Protein AF-A0A965ARJ2-F1 (afdb_monomer_lite)

Structure (mmCIF, N/CA/C/O backbone):
data_AF-A0A965ARJ2-F1
#
_entry.id   AF-A0A965ARJ2-F1
#
loop_
_atom_site.group_PDB
_atom_site.id
_atom_site.type_symbol
_atom_site.label_atom_id
_atom_site.label_alt_id
_atom_site.label_comp_id
_atom_site.label_asym_id
_atom_site.label_entity_id
_atom_site.label_seq_id
_atom_site.pdbx_PDB_ins_code
_atom_site.Cartn_x
_atom_site.Cartn_y
_atom_site.Cartn_z
_atom_site.occupancy
_atom_site.B_iso_or_equiv
_atom_site.auth_seq_id
_atom_site.auth_comp_id
_atom_site.auth_asym_id
_atom_site.auth_atom_id
_atom_site.pdbx_PDB_model_num
ATOM 1 N N . LEU A 1 1 ? -29.095 -13.048 -23.758 1.00 86.56 1 LEU A N 1
ATOM 2 C CA . LEU A 1 1 ? -27.951 -12.952 -24.688 1.00 86.56 1 LEU A CA 1
ATOM 3 C C . LEU A 1 1 ? -26.987 -11.832 -24.307 1.00 86.56 1 LEU A C 1
ATOM 5 O O . LEU A 1 1 ? -26.025 -12.147 -23.638 1.00 86.56 1 LEU A O 1
ATOM 9 N N . ALA A 1 2 ? -27.216 -10.553 -24.645 1.00 86.94 2 ALA A N 1
ATOM 10 C CA . ALA A 1 2 ? -26.206 -9.497 -24.430 1.00 86.94 2 ALA A CA 1
ATOM 11 C C . ALA A 1 2 ? -25.718 -9.362 -22.968 1.00 86.94 2 ALA A C 1
ATOM 13 O O . ALA A 1 2 ? -24.517 -9.366 -22.728 1.00 86.94 2 ALA A O 1
ATOM 14 N N . LEU A 1 3 ? -26.638 -9.323 -21.993 1.00 89.62 3 LEU A N 1
ATOM 15 C CA . LEU A 1 3 ? -26.289 -9.344 -20.562 1.00 89.62 3 LEU A CA 1
ATOM 16 C C . LEU A 1 3 ? -25.623 -10.667 -20.157 1.00 89.62 3 LEU A C 1
ATOM 18 O O . LEU A 1 3 ? -24.603 -10.666 -19.484 1.00 89.62 3 LEU A O 1
ATOM 22 N N . THR A 1 4 ? -26.175 -11.786 -20.629 1.00 92.56 4 THR A N 1
ATOM 23 C CA . THR A 1 4 ? -25.661 -13.145 -20.405 1.00 92.56 4 THR A CA 1
ATOM 24 C C . THR A 1 4 ? -24.197 -13.276 -20.844 1.00 92.56 4 THR A C 1
ATOM 26 O O . THR A 1 4 ? -23.401 -13.829 -20.104 1.00 92.56 4 THR A O 1
ATOM 29 N N . ARG A 1 5 ? -23.817 -12.689 -21.990 1.00 90.50 5 ARG A N 1
ATOM 30 C CA . ARG A 1 5 ? -22.437 -12.665 -22.502 1.00 90.50 5 ARG A CA 1
ATOM 31 C C . ARG A 1 5 ? -21.487 -11.867 -21.603 1.00 90.50 5 ARG A C 1
ATOM 33 O O . ARG A 1 5 ? -20.378 -12.324 -21.372 1.00 90.50 5 ARG A O 1
ATOM 40 N N . ALA A 1 6 ? -21.922 -10.723 -21.072 1.00 86.81 6 ALA A N 1
ATOM 41 C CA . ALA A 1 6 ? -21.112 -9.937 -20.136 1.00 86.81 6 ALA A CA 1
ATOM 42 C C . ALA A 1 6 ? -20.894 -10.672 -18.797 1.00 86.81 6 ALA A C 1
ATOM 44 O O . ALA A 1 6 ? -19.820 -10.597 -18.214 1.00 86.81 6 ALA A O 1
ATOM 45 N N . VAL A 1 7 ? -21.889 -11.432 -18.327 1.00 89.75 7 VAL A N 1
ATOM 46 C CA . VAL A 1 7 ? -21.741 -12.294 -17.138 1.00 89.75 7 VAL A CA 1
ATOM 47 C C . VAL A 1 7 ? -20.868 -13.517 -17.446 1.00 89.75 7 VAL A C 1
ATOM 49 O O . VAL A 1 7 ? -20.049 -13.905 -16.623 1.00 89.75 7 VAL A O 1
ATOM 52 N N . ALA A 1 8 ? -20.963 -14.081 -18.653 1.00 90.06 8 ALA A N 1
ATOM 53 C CA . ALA A 1 8 ? -20.089 -15.161 -19.107 1.00 90.06 8 ALA A CA 1
ATOM 54 C C . ALA A 1 8 ? -18.609 -14.745 -19.137 1.00 90.06 8 ALA A C 1
ATOM 56 O O . ALA A 1 8 ? -17.743 -15.528 -18.766 1.00 90.06 8 ALA A O 1
ATOM 57 N N . GLU A 1 9 ? -18.319 -13.502 -19.525 1.00 84.06 9 GLU A N 1
ATOM 58 C CA . GLU A 1 9 ? -16.976 -12.917 -19.467 1.00 84.06 9 GLU A CA 1
ATOM 59 C C . GLU A 1 9 ? -16.463 -12.812 -18.017 1.00 84.06 9 GLU A C 1
ATOM 61 O O . GLU A 1 9 ? -15.343 -13.236 -17.739 1.00 84.06 9 GLU A O 1
ATOM 66 N N . ILE A 1 10 ? -17.308 -12.378 -17.069 1.00 77.75 10 ILE A N 1
ATOM 67 C CA . ILE A 1 10 ? -16.992 -12.382 -15.625 1.00 77.75 10 ILE A CA 1
ATOM 68 C C . ILE A 1 10 ? -16.705 -13.810 -15.120 1.00 77.75 10 ILE A C 1
ATOM 70 O O . ILE A 1 10 ? -15.730 -14.014 -14.398 1.00 77.75 10 ILE A O 1
ATOM 74 N N . HIS A 1 11 ? -17.507 -14.801 -15.527 1.00 85.44 11 HIS A N 1
ATOM 75 C CA . HIS A 1 11 ? -17.322 -16.202 -15.126 1.00 85.44 11 HIS A CA 1
ATOM 76 C C . HIS A 1 11 ? -16.041 -16.817 -15.706 1.00 85.44 11 HIS A C 1
ATOM 78 O O . HIS A 1 11 ? -15.367 -17.582 -15.021 1.00 85.44 11 HIS A O 1
ATOM 84 N N . ARG A 1 12 ? -15.660 -16.463 -16.943 1.00 79.69 12 ARG A N 1
ATOM 85 C CA . ARG A 1 12 ? -14.402 -16.925 -17.558 1.00 79.69 12 ARG A CA 1
ATOM 86 C C . ARG A 1 12 ? -13.158 -16.339 -16.898 1.00 79.69 12 ARG A C 1
ATOM 88 O O . ARG A 1 12 ? -12.127 -17.002 -16.884 1.00 79.69 12 ARG A O 1
ATOM 95 N N . LEU A 1 13 ? -13.279 -15.169 -16.274 1.00 70.62 13 LEU A N 1
ATOM 96 C CA . LEU A 1 13 ? -12.266 -14.565 -15.403 1.00 70.62 13 LEU A CA 1
ATOM 97 C C . LEU A 1 13 ? -12.351 -15.074 -13.944 1.00 70.62 13 LEU A C 1
ATOM 99 O O . LEU A 1 13 ? -11.938 -14.380 -13.019 1.00 70.62 13 LEU A O 1
ATOM 103 N N . GLY A 1 14 ? -12.939 -16.257 -13.718 1.00 65.62 14 GLY A N 1
ATOM 104 C CA . GLY A 1 14 ? -13.030 -16.918 -12.409 1.00 65.62 14 GLY A CA 1
ATOM 105 C C . GLY A 1 14 ? -13.983 -16.263 -11.399 1.00 65.62 14 GLY A C 1
ATOM 106 O O . GLY A 1 14 ? -14.074 -16.735 -10.264 1.00 65.62 14 GLY A O 1
ATOM 107 N N . GLY A 1 15 ? -14.686 -15.191 -11.780 1.00 67.25 15 GLY A N 1
ATOM 108 C CA . GLY A 1 15 ? -15.523 -14.376 -10.899 1.00 67.25 15 GLY A CA 1
ATOM 109 C C . GLY A 1 15 ? -17.027 -14.650 -11.000 1.00 67.25 15 GLY A C 1
ATOM 110 O O . GLY A 1 15 ? -17.504 -15.402 -11.844 1.00 67.25 15 GLY A O 1
ATOM 111 N N . VAL A 1 16 ? -17.794 -13.983 -10.136 1.00 76.00 16 VAL A N 1
ATOM 112 C CA . VAL A 1 16 ? -19.269 -14.000 -10.086 1.00 76.00 16 VAL A CA 1
ATOM 113 C C . VAL A 1 16 ? -19.753 -12.571 -9.827 1.00 76.00 16 VAL A C 1
ATOM 115 O O . VAL A 1 16 ? -19.166 -11.856 -9.015 1.00 76.00 16 VAL A O 1
ATOM 118 N N . HIS A 1 17 ? -20.811 -12.134 -10.510 1.00 76.38 17 HIS A N 1
ATOM 119 C CA . HIS A 1 17 ? -21.404 -10.803 -10.357 1.00 76.38 17 HIS A CA 1
ATOM 120 C C . HIS A 1 17 ? -22.240 -10.689 -9.070 1.00 76.38 17 HIS A C 1
ATOM 122 O O . HIS A 1 17 ? -22.249 -9.643 -8.423 1.00 76.38 17 HIS A O 1
ATOM 128 N N . GLY A 1 18 ? -22.973 -11.738 -8.685 1.00 72.31 18 GLY A N 1
ATOM 129 C CA . GLY A 1 18 ? -23.590 -11.919 -7.361 1.00 72.31 18 GLY A CA 1
ATOM 130 C C . GLY A 1 18 ? -24.791 -11.022 -7.016 1.00 72.31 18 GLY A C 1
ATOM 131 O O . GLY A 1 18 ? -25.523 -11.319 -6.071 1.00 72.31 18 GLY A O 1
ATOM 132 N N . ALA A 1 19 ? -25.006 -9.939 -7.770 1.00 75.25 19 ALA A N 1
ATOM 133 C CA . ALA A 1 19 ? -26.039 -8.923 -7.538 1.00 75.25 19 ALA A CA 1
ATOM 134 C C . ALA A 1 19 ? -26.837 -8.544 -8.809 1.00 75.25 19 ALA A C 1
ATOM 136 O O . ALA A 1 19 ? -27.248 -7.392 -8.997 1.00 75.25 19 ALA A O 1
ATOM 137 N N . ILE A 1 20 ? -27.024 -9.489 -9.737 1.00 85.75 20 ILE A N 1
ATOM 138 C CA . ILE A 1 20 ? -27.778 -9.250 -10.980 1.00 85.75 20 ILE A CA 1
ATOM 139 C C . ILE A 1 20 ? -29.247 -8.943 -10.645 1.00 85.75 20 ILE A C 1
ATOM 141 O O . ILE A 1 20 ? -29.921 -9.719 -9.978 1.00 85.75 20 ILE A O 1
ATOM 145 N N . SER A 1 21 ? -29.750 -7.798 -11.104 1.00 87.38 21 SER A N 1
ATOM 146 C CA . SER A 1 21 ? -31.129 -7.341 -10.893 1.00 87.38 21 SER A CA 1
ATOM 147 C C . SER A 1 21 ? -31.510 -6.307 -11.959 1.00 87.38 21 SER A C 1
ATOM 149 O O . SER A 1 21 ? -30.680 -5.918 -12.781 1.00 87.38 21 SER A O 1
ATOM 151 N N . LEU A 1 22 ? -32.759 -5.828 -11.959 1.00 86.88 22 LEU A N 1
ATOM 152 C CA . LEU A 1 22 ? -33.168 -4.744 -12.866 1.00 86.88 22 LEU A CA 1
ATOM 153 C C . LEU A 1 22 ? -32.396 -3.437 -12.606 1.00 86.88 22 LEU A C 1
ATOM 155 O O . LEU A 1 22 ? -32.093 -2.716 -13.550 1.00 86.88 22 LEU A O 1
ATOM 159 N N . GLU A 1 23 ? -32.025 -3.155 -11.354 1.00 81.31 23 GLU A N 1
ATOM 160 C CA . GLU A 1 23 ? -31.286 -1.939 -10.983 1.00 81.31 23 GLU A CA 1
ATOM 161 C C . GLU A 1 23 ? -29.822 -1.955 -11.445 1.00 81.31 23 GLU A C 1
ATOM 163 O O . GLU A 1 23 ? -29.238 -0.896 -11.678 1.00 81.31 23 GLU A O 1
ATOM 168 N N . THR A 1 24 ? -29.218 -3.139 -11.604 1.00 80.62 24 THR A N 1
ATOM 169 C CA . THR A 1 24 ? -27.846 -3.263 -12.119 1.00 80.62 24 THR A CA 1
ATOM 170 C C . THR A 1 24 ? -27.771 -3.231 -13.647 1.00 80.62 24 THR A C 1
ATOM 172 O O . THR A 1 24 ? -26.673 -3.244 -14.193 1.00 80.62 24 THR A O 1
ATOM 175 N N . VAL A 1 25 ? -28.894 -3.114 -14.365 1.00 86.44 25 VAL A N 1
ATOM 176 C CA . VAL A 1 25 ? -28.918 -3.014 -15.834 1.00 86.44 25 VAL A CA 1
ATOM 177 C C . VAL A 1 25 ? -29.287 -1.601 -16.278 1.00 86.44 25 VAL A C 1
ATOM 179 O O . VAL A 1 25 ? -30.450 -1.207 -16.275 1.00 86.44 25 VAL A O 1
ATOM 182 N N . ILE A 1 26 ? -28.294 -0.845 -16.751 1.00 82.31 26 ILE A N 1
ATOM 183 C CA . ILE A 1 26 ? -28.489 0.508 -17.282 1.00 82.31 26 ILE A CA 1
ATOM 184 C C . ILE A 1 26 ? -28.431 0.507 -18.810 1.00 82.31 26 ILE A C 1
ATOM 186 O O . ILE A 1 26 ? -27.518 -0.047 -19.423 1.00 82.31 26 ILE A O 1
ATOM 190 N N . ARG A 1 27 ? -29.363 1.223 -19.447 1.00 81.81 27 ARG A N 1
ATOM 191 C CA . ARG A 1 27 ? -29.176 1.734 -20.811 1.00 81.81 27 ARG A CA 1
ATOM 192 C C . ARG A 1 27 ? -28.807 3.222 -20.725 1.00 81.81 27 ARG A C 1
ATOM 194 O O . ARG A 1 27 ? -29.593 3.976 -20.156 1.00 81.81 27 ARG A O 1
ATOM 201 N N . PRO A 1 28 ? -27.657 3.662 -21.267 1.00 79.12 28 PRO A N 1
ATOM 202 C CA . PRO A 1 28 ? -27.327 5.083 -21.345 1.00 79.12 28 PRO A CA 1
ATOM 203 C C . PRO A 1 28 ? -28.365 5.878 -22.149 1.00 79.12 28 PRO A C 1
ATOM 205 O O . PRO A 1 28 ? -29.061 5.325 -23.004 1.00 79.12 28 PRO A O 1
ATOM 208 N N . THR A 1 29 ? -28.435 7.188 -21.923 1.00 80.62 29 THR A N 1
ATOM 209 C CA . THR A 1 29 ? -29.243 8.097 -22.747 1.00 80.62 29 THR A CA 1
ATOM 210 C C . THR A 1 29 ? -28.737 8.085 -24.199 1.00 80.62 29 THR A C 1
ATOM 212 O O . THR A 1 29 ? -27.524 8.178 -24.404 1.00 80.62 29 THR A O 1
ATOM 215 N N . PRO A 1 30 ? -29.613 7.986 -25.219 1.00 79.25 30 PRO A N 1
ATOM 216 C CA . PRO A 1 30 ? -29.206 8.115 -26.617 1.00 79.25 30 PRO A CA 1
ATOM 217 C C . PRO A 1 30 ? -28.545 9.467 -26.907 1.00 79.25 30 PRO A C 1
ATOM 219 O O . PRO A 1 30 ? -29.022 10.508 -26.453 1.00 79.25 30 PRO A O 1
ATOM 222 N N . THR A 1 31 ? -27.476 9.457 -27.702 1.00 78.25 31 THR A N 1
ATOM 223 C CA . THR A 1 31 ? -26.819 10.674 -28.206 1.00 78.25 31 THR A CA 1
ATOM 224 C C . THR A 1 31 ? -27.154 10.881 -29.685 1.00 78.25 31 THR A C 1
ATOM 226 O O . THR A 1 31 ? -27.719 9.997 -30.332 1.00 78.25 31 THR A O 1
ATOM 229 N N . LYS A 1 32 ? -26.790 12.040 -30.255 1.00 71.94 32 LYS A N 1
ATOM 230 C CA . LYS A 1 32 ? -26.925 12.284 -31.706 1.00 71.94 32 LYS A CA 1
ATOM 231 C C . LYS A 1 32 ? -26.101 11.306 -32.557 1.00 71.94 32 LYS A C 1
ATOM 233 O O . LYS A 1 32 ? -26.461 11.057 -33.700 1.00 71.94 32 LYS A O 1
ATOM 238 N N . GLU A 1 33 ? -25.025 10.764 -31.995 1.00 72.31 33 GLU A N 1
ATOM 239 C CA . GLU A 1 33 ? -24.119 9.808 -32.644 1.00 72.31 33 GLU A CA 1
ATOM 240 C C . GLU A 1 33 ? -24.580 8.358 -32.438 1.00 72.31 33 GLU A C 1
ATOM 242 O O . GLU A 1 33 ? -24.458 7.529 -33.336 1.00 72.31 33 GLU A O 1
ATOM 247 N N . VAL A 1 34 ? -25.150 8.043 -31.267 1.00 72.44 34 VAL A N 1
ATOM 248 C CA . VAL A 1 34 ? -25.558 6.685 -30.886 1.00 72.44 34 VAL A CA 1
ATOM 249 C C . VAL A 1 34 ? -27.030 6.673 -30.471 1.00 72.44 34 VAL A C 1
ATOM 251 O O . VAL A 1 34 ? -27.381 6.774 -29.294 1.00 72.44 34 VAL A O 1
ATOM 254 N N . ALA A 1 35 ? -27.909 6.481 -31.458 1.00 72.38 35 ALA A N 1
ATOM 255 C CA . ALA A 1 35 ? -29.364 6.447 -31.272 1.00 72.38 35 ALA A CA 1
ATOM 256 C C . ALA A 1 35 ? -29.876 5.248 -30.438 1.00 72.38 35 ALA A C 1
ATOM 258 O O . ALA A 1 35 ? -31.005 5.267 -29.947 1.00 72.38 35 ALA A O 1
ATOM 259 N N . ARG A 1 36 ? -29.071 4.186 -30.283 1.00 75.31 36 ARG A N 1
ATOM 260 C CA . ARG A 1 36 ? -29.378 2.997 -29.464 1.00 75.31 36 ARG A CA 1
ATOM 261 C C . ARG A 1 36 ? -28.120 2.508 -28.729 1.00 75.31 36 ARG A C 1
ATOM 263 O O . ARG A 1 36 ? -27.492 1.557 -29.189 1.00 75.31 36 ARG A O 1
ATOM 270 N N . PRO A 1 37 ? -27.725 3.138 -27.608 1.00 78.94 37 PRO A N 1
ATOM 271 C CA . PRO A 1 37 ? -26.522 2.741 -26.883 1.00 78.94 37 PRO A CA 1
ATOM 272 C C . PRO A 1 37 ? -26.662 1.333 -26.274 1.00 78.94 37 PRO A C 1
ATOM 274 O O . PRO A 1 37 ? -27.784 0.911 -25.943 1.00 78.94 37 PRO A O 1
ATOM 277 N N . PRO A 1 38 ? -25.544 0.594 -26.126 1.00 79.19 38 PRO A N 1
ATOM 278 C CA . PRO A 1 38 ? -25.541 -0.755 -25.570 1.00 79.19 38 PRO A CA 1
ATOM 279 C C . PRO A 1 38 ? -25.999 -0.765 -24.108 1.00 79.19 38 PRO A C 1
ATOM 281 O O . PRO A 1 38 ? -25.905 0.238 -23.399 1.00 79.19 38 PRO A O 1
ATOM 284 N N . LEU A 1 39 ? -26.492 -1.919 -23.652 1.00 83.31 39 LEU A N 1
ATOM 285 C CA . LEU A 1 39 ? -26.733 -2.146 -22.228 1.00 83.31 39 LEU A CA 1
ATOM 286 C C . LEU A 1 39 ? -25.395 -2.197 -21.485 1.00 83.31 39 LEU A C 1
ATOM 288 O O . LEU A 1 39 ? -24.434 -2.780 -21.982 1.00 83.31 39 LEU A O 1
ATOM 292 N N . ARG A 1 40 ? -25.358 -1.615 -20.288 1.00 81.00 40 ARG A N 1
ATOM 293 C CA . ARG A 1 40 ? -24.251 -1.705 -19.337 1.00 81.00 40 ARG A CA 1
ATOM 294 C C . ARG A 1 40 ? -24.737 -2.449 -18.100 1.00 81.00 40 ARG A C 1
ATOM 296 O O . ARG A 1 40 ? -25.745 -2.062 -17.510 1.00 81.00 40 ARG A O 1
ATOM 303 N N . LEU A 1 41 ? -24.019 -3.501 -17.725 1.00 81.69 41 LEU A N 1
ATOM 304 C CA . LEU A 1 41 ? -24.179 -4.166 -16.437 1.00 81.69 41 LEU A CA 1
ATOM 305 C C . LEU A 1 41 ? -23.314 -3.418 -15.410 1.00 81.69 41 LEU A C 1
ATOM 307 O O . LEU A 1 41 ? -22.133 -3.175 -15.651 1.00 81.69 41 LEU A O 1
ATOM 311 N N . LEU A 1 42 ? -23.913 -2.991 -14.302 1.00 72.94 42 LEU A N 1
ATOM 312 C CA . LEU A 1 42 ? -23.242 -2.274 -13.223 1.00 72.94 42 LEU A CA 1
ATOM 313 C C . LEU A 1 42 ? -22.543 -3.255 -12.283 1.00 72.94 42 LEU A C 1
ATOM 315 O O . LEU A 1 42 ? -23.107 -3.660 -11.266 1.00 72.94 42 LEU A O 1
ATOM 319 N N . GLN A 1 43 ? -21.291 -3.570 -12.603 1.00 59.59 43 GLN A N 1
ATOM 320 C CA . GLN A 1 43 ? -20.417 -4.337 -11.725 1.00 59.59 43 GLN A CA 1
ATOM 321 C C . GLN A 1 43 ? -20.097 -3.523 -10.460 1.00 59.59 43 GLN A C 1
ATOM 323 O O . GLN A 1 43 ? -19.294 -2.588 -10.469 1.00 59.59 43 GLN A O 1
ATOM 328 N N . TYR A 1 44 ? -20.760 -3.867 -9.358 1.00 51.28 44 TYR A N 1
ATOM 329 C CA . TYR A 1 44 ? -20.505 -3.307 -8.038 1.00 51.28 44 TYR A CA 1
ATOM 330 C C . TYR A 1 44 ? -20.447 -4.430 -7.006 1.00 51.28 44 TYR A C 1
ATOM 332 O O . TYR A 1 44 ? -21.427 -5.162 -6.896 1.00 51.28 44 TYR A O 1
ATOM 340 N N . PRO A 1 45 ? -19.400 -4.476 -6.163 1.00 46.19 45 PRO A N 1
ATOM 341 C CA . PRO A 1 45 ? -18.017 -4.039 -6.377 1.00 46.19 45 PRO A CA 1
ATOM 342 C C . PRO A 1 45 ? -17.288 -4.979 -7.363 1.00 46.19 45 PRO A C 1
ATOM 344 O O . PRO A 1 45 ? -17.876 -5.910 -7.900 1.00 46.19 45 PRO A O 1
ATOM 347 N N . LEU A 1 46 ? -15.988 -4.750 -7.571 1.00 43.44 46 LEU A N 1
ATOM 348 C CA . LEU A 1 46 ? -15.094 -5.715 -8.228 1.00 43.44 46 LEU A CA 1
ATOM 349 C C . LEU A 1 46 ? -14.613 -6.837 -7.278 1.00 43.44 46 LEU A C 1
ATOM 351 O O . LEU A 1 46 ? -14.059 -7.826 -7.741 1.00 43.44 46 LEU A O 1
ATOM 355 N N . THR A 1 47 ? -14.861 -6.713 -5.968 1.00 37.16 47 THR A N 1
ATOM 356 C CA . THR A 1 47 ? -14.603 -7.725 -4.929 1.00 37.16 47 THR A CA 1
ATOM 357 C C . THR A 1 47 ? -15.670 -7.662 -3.817 1.00 37.16 47 THR A C 1
ATOM 359 O O . THR A 1 47 ? -15.893 -6.606 -3.227 1.00 37.16 47 THR A O 1
ATOM 362 N N . GLY A 1 48 ? -16.315 -8.790 -3.486 1.00 41.62 48 GLY A N 1
ATOM 363 C CA . GLY A 1 48 ? -17.260 -8.904 -2.352 1.00 41.62 48 GLY A CA 1
ATOM 364 C C . GLY A 1 48 ? -18.699 -8.419 -2.610 1.00 41.62 48 GLY A C 1
ATOM 365 O O . GLY A 1 48 ? -18.987 -7.839 -3.641 1.00 41.62 48 GLY A O 1
ATOM 366 N N . ASP A 1 49 ? -19.640 -8.680 -1.696 1.00 42.97 49 ASP A N 1
ATOM 367 C CA . ASP A 1 49 ? -21.076 -8.380 -1.888 1.00 42.97 49 ASP A CA 1
ATOM 368 C C . ASP A 1 49 ? -21.398 -6.861 -1.810 1.00 42.97 49 ASP A C 1
ATOM 370 O O . ASP A 1 49 ? -21.071 -6.229 -0.799 1.00 42.97 49 ASP A O 1
ATOM 374 N N . PRO A 1 50 ? -22.085 -6.247 -2.804 1.00 39.88 50 PRO A N 1
ATOM 375 C CA . PRO A 1 50 ? -22.445 -4.821 -2.772 1.00 39.88 50 PRO A CA 1
ATOM 376 C C . PRO A 1 50 ? -23.466 -4.421 -1.702 1.00 39.88 50 PRO A C 1
ATOM 378 O O . PRO A 1 50 ? -23.647 -3.224 -1.477 1.00 39.88 50 PRO A O 1
ATOM 381 N N . LEU A 1 51 ? -24.164 -5.376 -1.090 1.00 37.91 51 LEU A N 1
ATOM 382 C CA . LEU A 1 51 ? -25.200 -5.124 -0.089 1.00 37.91 51 LEU A CA 1
ATOM 383 C C . LEU A 1 51 ? -24.628 -4.944 1.322 1.00 37.91 51 LEU A C 1
ATOM 385 O O . LEU A 1 51 ? -25.344 -4.478 2.201 1.00 37.91 51 LEU A O 1
ATOM 389 N N . GLY A 1 52 ? -23.377 -5.352 1.568 1.00 40.97 52 GLY A N 1
ATOM 390 C CA . GLY A 1 52 ? -22.808 -5.382 2.920 1.00 40.97 52 GLY A CA 1
ATOM 391 C C . GLY A 1 52 ? -23.524 -6.350 3.874 1.00 40.97 52 GLY A C 1
ATOM 392 O O . GLY A 1 52 ? -23.281 -6.310 5.080 1.00 40.97 52 GLY A O 1
ATOM 393 N N . LEU A 1 53 ? -24.393 -7.232 3.355 1.00 37.94 53 LEU A N 1
ATOM 394 C CA . LEU A 1 53 ? -25.152 -8.219 4.126 1.00 37.94 53 LEU A CA 1
ATOM 395 C C . LEU A 1 53 ? -24.254 -9.388 4.543 1.00 37.94 53 LEU A C 1
ATOM 397 O O . LEU A 1 53 ? -24.299 -10.481 3.984 1.00 37.94 53 LEU A O 1
ATOM 401 N N . ARG A 1 54 ? -23.408 -9.057 5.525 1.00 39.88 54 ARG A N 1
ATOM 402 C CA . ARG A 1 54 ? -22.720 -9.894 6.507 1.00 39.88 54 ARG A CA 1
ATOM 403 C C . ARG A 1 54 ? -22.582 -11.368 6.101 1.00 39.88 54 ARG A C 1
ATOM 405 O O . ARG A 1 54 ? -23.487 -12.166 6.306 1.00 39.88 54 ARG A O 1
ATOM 412 N N . ALA A 1 55 ? -21.363 -11.796 5.789 1.00 40.09 55 ALA A N 1
ATOM 413 C CA . ALA A 1 55 ? -21.022 -13.222 5.840 1.00 40.09 55 ALA A CA 1
ATOM 414 C C . ALA A 1 55 ? -21.052 -13.818 7.281 1.00 40.09 55 ALA A C 1
ATOM 416 O O . ALA A 1 55 ? -20.719 -14.981 7.474 1.00 40.09 55 ALA A O 1
ATOM 417 N N . ALA A 1 56 ? -21.490 -13.028 8.275 1.00 37.91 56 ALA A N 1
ATOM 418 C CA . ALA A 1 56 ? -21.813 -13.427 9.647 1.00 37.91 56 ALA A CA 1
ATOM 419 C C . ALA A 1 56 ? -23.327 -13.359 9.994 1.00 37.91 56 ALA A C 1
ATOM 421 O O . ALA A 1 56 ? -23.697 -13.677 11.119 1.00 37.91 56 ALA A O 1
ATOM 422 N N . ASP A 1 57 ? -24.212 -12.959 9.068 1.00 45.78 57 ASP A N 1
ATOM 423 C CA . ASP A 1 57 ? -25.675 -13.068 9.221 1.00 45.78 57 ASP A CA 1
ATOM 424 C C . ASP A 1 57 ? -26.262 -13.635 7.920 1.00 45.78 57 ASP A C 1
ATOM 426 O O . ASP A 1 57 ? -26.360 -12.911 6.925 1.00 45.78 57 ASP A O 1
ATOM 430 N N . PRO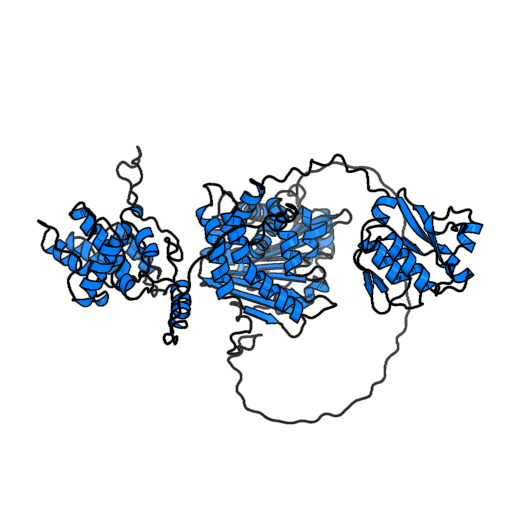 A 1 58 ? -26.630 -14.929 7.878 1.00 48.91 58 PRO A N 1
ATOM 431 C CA . PRO A 1 58 ? -27.306 -15.488 6.714 1.00 48.91 58 PRO A CA 1
ATOM 432 C C . PRO A 1 58 ? -28.639 -14.760 6.481 1.00 48.91 58 PRO A C 1
ATOM 434 O O . PRO A 1 58 ? -29.159 -14.085 7.366 1.00 48.91 58 PRO A O 1
ATOM 437 N N . LEU A 1 59 ? -29.259 -14.946 5.311 1.00 60.09 59 LEU A N 1
ATOM 438 C CA . LEU A 1 59 ? -30.534 -14.301 4.937 1.00 60.09 59 LEU A CA 1
ATOM 439 C C . LEU A 1 59 ? -31.756 -14.921 5.660 1.00 60.09 59 LEU A C 1
ATOM 441 O O . LEU A 1 59 ? -32.736 -15.348 5.049 1.00 60.09 59 LEU A O 1
ATOM 445 N N . ARG A 1 60 ? -31.649 -14.996 6.990 1.00 57.97 60 ARG A N 1
ATOM 446 C CA . ARG A 1 60 ? -32.575 -15.558 7.975 1.00 57.97 60 ARG A CA 1
ATOM 447 C C . ARG A 1 60 ? -33.076 -14.486 8.949 1.00 57.97 60 ARG A C 1
ATOM 449 O O . ARG A 1 60 ? -34.166 -14.653 9.489 1.00 57.97 60 ARG A O 1
ATOM 456 N N . SER A 1 61 ? -32.328 -13.397 9.171 1.00 65.50 61 SER A N 1
ATOM 457 C CA . SER A 1 61 ? -32.804 -12.281 9.996 1.00 65.50 61 SER A CA 1
ATOM 458 C C . SER A 1 61 ? -33.832 -11.421 9.225 1.00 65.50 61 SER A C 1
ATOM 460 O O . SER A 1 61 ? -33.611 -11.093 8.052 1.00 65.50 61 SER A O 1
ATOM 462 N N . PRO A 1 62 ? -34.969 -11.028 9.839 1.00 69.25 62 PRO A N 1
ATOM 463 C CA . PRO A 1 62 ? -35.979 -10.203 9.164 1.00 69.25 62 PRO A CA 1
ATOM 464 C C . PRO A 1 62 ? -35.470 -8.817 8.744 1.00 69.25 62 PRO A C 1
ATOM 466 O O . PRO A 1 62 ? -35.947 -8.253 7.761 1.00 69.25 62 PRO A O 1
ATOM 469 N N . GLU A 1 63 ? -34.487 -8.270 9.463 1.00 65.00 63 GLU A N 1
ATOM 470 C CA . GLU A 1 63 ? -33.877 -6.968 9.170 1.00 65.00 63 GLU A CA 1
ATOM 471 C C . GLU A 1 63 ? -33.075 -7.007 7.862 1.00 65.00 63 GLU A C 1
ATOM 473 O O . GLU A 1 63 ? -33.325 -6.200 6.965 1.00 65.00 63 GLU A O 1
ATOM 478 N N . SER A 1 64 ? -32.177 -7.989 7.711 1.00 64.88 64 SER A N 1
ATOM 479 C CA . SER A 1 64 ? -31.383 -8.188 6.490 1.00 64.88 64 SER A CA 1
ATOM 480 C C . SER A 1 64 ? -32.266 -8.508 5.277 1.00 64.88 64 SER A C 1
ATOM 482 O O . SER A 1 64 ? -31.997 -8.038 4.172 1.00 64.88 64 SER A O 1
ATOM 484 N N . LEU A 1 65 ? -33.372 -9.238 5.476 1.00 74.00 65 LEU A N 1
ATOM 485 C CA . LEU A 1 65 ? -34.377 -9.462 4.430 1.00 74.00 65 LEU A CA 1
ATOM 486 C C . LEU A 1 65 ? -35.125 -8.176 4.050 1.00 74.00 65 LEU A C 1
ATOM 488 O O . LEU A 1 65 ? -35.319 -7.913 2.865 1.00 74.00 65 LEU A O 1
ATOM 492 N N . SER A 1 66 ? -35.495 -7.341 5.023 1.00 73.81 66 SER A N 1
ATOM 493 C CA . SER A 1 66 ? -36.186 -6.067 4.773 1.00 73.81 66 SER A CA 1
ATOM 494 C C . SER A 1 66 ? -35.324 -5.082 3.973 1.00 73.81 66 SER A C 1
ATOM 496 O O . SER A 1 66 ? -35.842 -4.383 3.103 1.00 73.81 66 SER A O 1
ATOM 498 N N . GLN A 1 67 ? -34.006 -5.061 4.207 1.00 70.12 67 GLN A N 1
ATOM 499 C CA . GLN A 1 67 ? -33.056 -4.202 3.484 1.00 70.12 67 GLN A CA 1
ATOM 500 C C . GLN A 1 67 ? -32.876 -4.574 2.001 1.00 70.12 67 GLN A C 1
ATOM 502 O O . GLN A 1 67 ? -32.487 -3.721 1.204 1.00 70.12 67 GLN A O 1
ATOM 507 N N . LEU A 1 68 ? -33.177 -5.817 1.603 1.00 72.19 68 LEU A N 1
ATOM 508 C CA . LEU A 1 68 ? -33.132 -6.233 0.194 1.00 72.19 68 LEU A CA 1
ATOM 509 C C . LEU A 1 68 ? -34.258 -5.612 -0.642 1.00 72.19 68 LEU A C 1
ATOM 511 O O . LEU A 1 68 ? -34.082 -5.425 -1.848 1.00 72.19 68 LEU A O 1
ATOM 515 N N . GLY A 1 69 ? -35.414 -5.328 -0.031 1.00 84.50 69 GLY A N 1
ATOM 516 C CA . GLY A 1 69 ? -36.615 -4.896 -0.746 1.00 84.50 69 GLY A CA 1
ATOM 517 C C . GLY A 1 69 ? -36.928 -5.816 -1.932 1.00 84.50 69 GLY A C 1
ATOM 518 O O . GLY A 1 69 ? -36.907 -7.039 -1.813 1.00 84.50 69 GLY A O 1
ATOM 519 N N . GLU A 1 70 ? -37.154 -5.228 -3.105 1.00 86.19 70 GLU A N 1
ATOM 520 C CA . GLU A 1 70 ? -37.440 -5.957 -4.346 1.00 86.19 70 GLU A CA 1
ATOM 521 C C . GLU A 1 70 ? -36.288 -6.861 -4.834 1.00 86.19 70 GLU A C 1
ATOM 523 O O . GLU A 1 70 ? -36.538 -7.839 -5.545 1.00 86.19 70 GLU A O 1
ATOM 528 N N . ARG A 1 71 ? -35.033 -6.604 -4.426 1.00 85.25 71 ARG A N 1
ATOM 529 C CA . ARG A 1 71 ? -33.855 -7.372 -4.883 1.00 85.25 71 ARG A CA 1
ATOM 530 C C . ARG A 1 71 ? -33.900 -8.843 -4.466 1.00 85.25 71 ARG A C 1
ATOM 532 O O . ARG A 1 71 ? -33.302 -9.676 -5.144 1.00 85.25 71 ARG A O 1
ATOM 539 N N . ILE A 1 72 ? -34.655 -9.176 -3.415 1.00 86.31 72 ILE A N 1
ATOM 540 C CA . ILE A 1 72 ? -34.897 -10.556 -2.959 1.00 86.31 72 ILE A CA 1
ATOM 541 C C . ILE A 1 72 ? -35.372 -11.486 -4.088 1.00 86.31 72 ILE A C 1
ATOM 543 O O . ILE A 1 72 ? -35.036 -12.666 -4.092 1.00 86.31 72 ILE A O 1
ATOM 547 N N . CYS A 1 73 ? -36.097 -10.952 -5.078 1.00 89.19 73 CYS A N 1
ATOM 548 C CA . CYS A 1 73 ? -36.649 -11.709 -6.204 1.00 89.19 73 CYS A CA 1
ATOM 549 C C . CYS A 1 73 ? -35.567 -12.304 -7.125 1.00 89.19 73 CYS A C 1
ATOM 551 O O . CYS A 1 73 ? -35.847 -13.220 -7.895 1.00 89.19 73 CYS A O 1
ATOM 553 N N . PHE A 1 74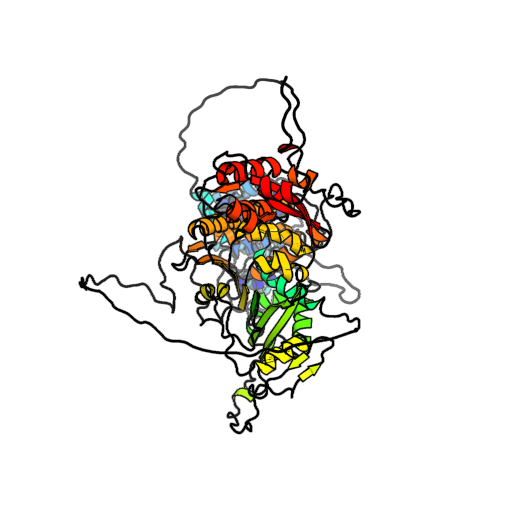 ? -34.340 -11.781 -7.052 1.00 89.75 74 PHE A N 1
ATOM 554 C CA . PHE A 1 74 ? -33.183 -12.223 -7.833 1.00 89.75 74 PHE A CA 1
ATOM 555 C C . PHE A 1 74 ? -32.178 -13.028 -6.994 1.00 89.75 74 PHE A C 1
ATOM 557 O O . PHE A 1 74 ? -31.243 -13.595 -7.553 1.00 89.75 74 PHE A O 1
ATOM 564 N N . VAL A 1 75 ? -32.354 -13.102 -5.668 1.00 87.81 75 VAL A N 1
ATOM 565 C CA . VAL A 1 75 ? -31.453 -13.860 -4.788 1.00 87.81 75 VAL A CA 1
ATOM 566 C C . VAL A 1 75 ? -31.675 -15.362 -5.009 1.00 87.81 75 VAL A C 1
ATOM 568 O O . VAL A 1 75 ? -32.815 -15.821 -4.891 1.00 87.81 75 VAL A O 1
ATOM 571 N N . PRO A 1 76 ? -30.619 -16.144 -5.303 1.00 88.25 76 PRO A N 1
ATOM 572 C CA . PRO A 1 76 ? -30.769 -17.564 -5.585 1.00 88.25 76 PRO A CA 1
ATOM 573 C C . PRO A 1 76 ? -31.237 -18.376 -4.363 1.00 88.25 76 PRO A C 1
ATOM 575 O O . PRO A 1 76 ? -30.861 -18.072 -3.223 1.00 88.25 76 PRO A O 1
ATOM 578 N N . PRO A 1 77 ? -32.053 -19.424 -4.576 1.00 86.69 77 PRO A N 1
ATOM 579 C CA . PRO A 1 77 ? -32.711 -20.181 -3.510 1.00 86.69 77 PRO A CA 1
ATOM 580 C C . PRO A 1 77 ? -31.712 -20.858 -2.560 1.00 86.69 77 PRO A C 1
ATOM 582 O O . PRO A 1 77 ? -31.871 -20.800 -1.339 1.00 86.69 77 PRO A O 1
ATOM 585 N N . GLU A 1 78 ? -30.627 -21.423 -3.089 1.00 84.19 78 GLU A N 1
ATOM 586 C CA . GLU A 1 78 ? -29.565 -22.057 -2.308 1.00 84.19 78 GLU A CA 1
ATOM 587 C C . GLU A 1 78 ? -28.860 -21.073 -1.361 1.00 84.19 78 GLU A C 1
ATOM 589 O O . GLU A 1 78 ? -28.471 -21.459 -0.256 1.00 84.19 78 GLU A O 1
ATOM 594 N N . ARG A 1 79 ? -28.776 -19.784 -1.723 1.00 80.31 79 ARG A N 1
ATOM 595 C CA . ARG A 1 79 ? -28.231 -18.726 -0.858 1.00 80.31 79 ARG A CA 1
ATOM 596 C C . ARG A 1 79 ? -29.185 -18.379 0.290 1.00 80.31 79 ARG A C 1
ATOM 598 O O . ARG A 1 79 ? -28.722 -18.144 1.404 1.00 80.31 79 ARG A O 1
ATOM 605 N N . LEU A 1 80 ? -30.502 -18.415 0.062 1.00 78.69 80 LEU A N 1
ATOM 606 C CA . LEU A 1 80 ? -31.513 -18.227 1.117 1.00 78.69 80 LEU A CA 1
ATOM 607 C C . LEU A 1 80 ? -31.528 -19.387 2.126 1.00 78.69 80 LEU A C 1
ATOM 609 O O . LEU A 1 80 ? -31.755 -19.170 3.315 1.00 78.69 80 LEU A O 1
ATOM 613 N N . ALA A 1 81 ? -31.270 -20.617 1.673 1.00 75.75 81 ALA A N 1
ATOM 614 C CA . ALA A 1 81 ? -31.190 -21.786 2.547 1.00 75.75 81 ALA A CA 1
ATOM 615 C C . ALA A 1 81 ? -29.858 -21.857 3.324 1.00 75.75 81 ALA A C 1
ATOM 617 O O . ALA A 1 81 ? -29.846 -21.980 4.555 1.00 75.75 81 ALA A O 1
ATOM 618 N N . THR A 1 82 ? -28.731 -21.774 2.611 1.00 71.25 82 THR A N 1
ATOM 619 C CA . THR A 1 82 ? -27.395 -22.064 3.164 1.00 71.25 82 THR A CA 1
ATOM 620 C C . THR A 1 82 ? -26.671 -20.847 3.736 1.00 71.25 82 THR A C 1
ATOM 622 O O . THR A 1 82 ? -25.813 -21.018 4.595 1.00 71.25 82 THR A O 1
ATOM 625 N N . GLY A 1 83 ? -26.983 -19.631 3.272 1.00 64.88 83 GLY A N 1
ATOM 626 C CA . GLY A 1 83 ? -26.209 -18.421 3.573 1.00 64.88 83 GLY A CA 1
ATOM 627 C C . GLY A 1 83 ? -24.865 -18.309 2.838 1.00 64.88 83 GLY A C 1
ATOM 628 O O . GLY A 1 83 ? -24.181 -17.303 3.009 1.00 64.88 83 GLY A O 1
ATOM 629 N N . LYS A 1 84 ? -24.481 -19.298 2.015 1.00 64.44 84 LYS A N 1
ATOM 630 C CA . LYS A 1 84 ? -23.216 -19.297 1.260 1.00 64.44 84 LYS A CA 1
ATOM 631 C C . LYS A 1 84 ? -23.149 -18.163 0.214 1.00 64.44 84 LYS A C 1
ATOM 633 O O . LYS A 1 84 ? -24.197 -17.671 -0.219 1.00 64.44 84 LYS A O 1
ATOM 638 N N . PRO A 1 85 ? -21.937 -17.745 -0.213 1.00 63.75 85 PRO A N 1
ATOM 639 C CA . PRO A 1 85 ? -21.768 -16.818 -1.334 1.00 63.75 85 PRO A CA 1
ATOM 640 C C . PRO A 1 85 ? -22.420 -17.329 -2.630 1.00 63.75 85 PRO A C 1
ATOM 642 O O . PRO A 1 85 ? -22.665 -18.522 -2.798 1.00 63.75 85 PRO A O 1
ATOM 645 N N . VAL A 1 86 ? -22.699 -16.403 -3.552 1.00 72.12 86 VAL A N 1
ATOM 646 C CA . VAL A 1 86 ? -23.267 -16.719 -4.872 1.00 72.12 86 VAL A CA 1
ATOM 647 C C . VAL A 1 86 ? -22.225 -17.440 -5.736 1.00 72.12 86 VAL A C 1
ATOM 649 O O . VAL A 1 86 ? -21.049 -17.081 -5.724 1.00 72.12 86 VAL A O 1
ATOM 652 N N . THR A 1 87 ? -22.673 -18.442 -6.489 1.00 81.94 87 THR A N 1
ATOM 653 C CA . THR A 1 87 ? -21.892 -19.224 -7.461 1.00 81.94 87 THR A CA 1
ATOM 654 C C . THR A 1 87 ? -22.280 -18.842 -8.900 1.00 81.94 87 THR A C 1
ATOM 656 O O . THR A 1 87 ? -23.298 -18.169 -9.090 1.00 81.94 87 THR A O 1
ATOM 659 N N . PRO A 1 88 ? -21.557 -19.308 -9.939 1.00 87.69 88 PRO A N 1
ATOM 660 C CA . PRO A 1 88 ? -21.951 -19.101 -11.337 1.00 87.69 88 PRO A CA 1
ATOM 661 C C . PRO A 1 88 ? -23.406 -19.510 -11.647 1.00 87.69 88 PRO A C 1
ATOM 663 O O . PRO A 1 88 ? -24.149 -18.747 -12.268 1.00 87.69 88 PRO A O 1
ATOM 666 N N . ALA A 1 89 ? -23.867 -20.652 -11.123 1.00 90.62 89 ALA A N 1
ATOM 667 C CA . ALA A 1 89 ? -25.257 -21.107 -11.244 1.00 90.62 89 ALA A CA 1
ATOM 668 C C . ALA A 1 89 ? -26.274 -20.200 -10.506 1.00 90.62 89 ALA A C 1
ATOM 670 O O . ALA A 1 89 ? -27.461 -20.178 -10.844 1.00 90.62 89 ALA A O 1
ATOM 671 N N . GLY A 1 90 ? -25.836 -19.431 -9.505 1.00 89.56 90 GLY A N 1
ATOM 672 C CA . GLY A 1 90 ? -26.653 -18.426 -8.818 1.00 89.56 90 GLY A CA 1
ATOM 673 C C . GLY A 1 90 ? -26.837 -17.136 -9.630 1.00 89.56 90 GLY A C 1
ATOM 674 O O . GLY A 1 90 ? -27.926 -16.562 -9.631 1.00 89.56 90 GLY A O 1
ATOM 675 N N . ASP A 1 91 ? -25.824 -16.724 -10.397 1.00 90.25 91 ASP A N 1
ATOM 676 C CA . ASP A 1 91 ? -25.960 -15.646 -11.390 1.00 90.25 91 ASP A CA 1
ATOM 677 C C . ASP A 1 91 ? -26.850 -16.068 -12.569 1.00 90.25 91 ASP A C 1
ATOM 679 O O . ASP A 1 91 ? -27.664 -15.273 -13.048 1.00 90.25 91 ASP A O 1
ATOM 683 N N . VAL A 1 92 ? -26.770 -17.335 -12.997 1.00 95.19 92 VAL A N 1
ATOM 684 C CA . VAL A 1 92 ? -27.716 -17.921 -13.965 1.00 95.19 92 VAL A CA 1
ATOM 685 C C . VAL A 1 92 ? -29.154 -17.812 -13.442 1.00 95.19 92 VAL A C 1
ATOM 687 O O . VAL A 1 92 ? -30.016 -17.305 -14.159 1.00 95.19 92 VAL A O 1
ATOM 690 N N . TYR A 1 93 ? -29.420 -18.154 -12.177 1.00 94.12 93 TYR A N 1
ATOM 691 C CA . TYR A 1 93 ? -30.748 -17.957 -11.575 1.00 94.12 93 TYR A CA 1
ATOM 692 C C . TYR A 1 93 ? -31.220 -16.495 -11.635 1.00 94.12 93 TYR A C 1
ATOM 694 O O . TYR A 1 93 ? -32.335 -16.215 -12.087 1.00 94.12 93 TYR A O 1
ATOM 702 N N . ALA A 1 94 ? -30.364 -15.547 -11.249 1.00 91.88 94 ALA A N 1
ATOM 703 C CA . ALA A 1 94 ? -30.700 -14.125 -11.250 1.00 91.88 94 ALA A CA 1
ATOM 704 C C . ALA A 1 94 ? -30.975 -13.577 -12.670 1.00 91.88 94 ALA A C 1
ATOM 706 O O . ALA A 1 94 ? -31.922 -12.808 -12.871 1.00 91.88 94 ALA A O 1
ATOM 707 N N . LEU A 1 95 ? -30.222 -14.032 -13.682 1.00 94.25 95 LEU A N 1
ATOM 708 C CA . LEU A 1 95 ? -30.495 -13.766 -15.103 1.00 94.25 95 LEU A CA 1
ATOM 709 C C . LEU A 1 95 ? -31.845 -14.347 -15.557 1.00 94.25 95 LEU A C 1
ATOM 711 O O . LEU A 1 95 ? -32.533 -13.733 -16.376 1.00 94.25 95 LEU A O 1
ATOM 715 N N . GLY A 1 96 ? -32.245 -15.495 -15.008 1.00 93.69 96 GLY A N 1
ATOM 716 C CA . GLY A 1 96 ? -33.547 -16.117 -15.235 1.00 93.69 96 GLY A CA 1
ATOM 717 C C . GLY A 1 96 ? -34.705 -15.298 -14.673 1.00 93.69 96 GLY A C 1
ATOM 718 O O . GLY A 1 96 ? -35.656 -14.994 -15.396 1.00 93.69 96 GLY A O 1
ATOM 719 N N . CYS A 1 97 ? -34.596 -14.860 -13.416 1.00 93.19 97 CYS A N 1
ATOM 720 C CA . CYS A 1 97 ? -35.557 -13.941 -12.799 1.00 93.19 97 CYS A CA 1
ATOM 721 C C . CYS A 1 97 ? -35.664 -12.615 -13.567 1.00 93.19 97 CYS A C 1
ATOM 723 O O . CYS A 1 97 ? -36.765 -12.083 -13.724 1.00 93.19 97 CYS A O 1
ATOM 725 N N . LEU A 1 98 ? -34.549 -12.106 -14.103 1.00 92.06 98 LEU A N 1
ATOM 726 C CA . LEU A 1 98 ? -34.522 -10.913 -14.949 1.00 92.06 98 LEU A CA 1
ATOM 727 C C . LEU A 1 98 ? -35.229 -11.141 -16.294 1.00 92.06 98 LEU A C 1
ATOM 729 O O . LEU A 1 98 ? -36.045 -10.311 -16.696 1.00 92.06 98 LEU A O 1
ATOM 733 N N . LEU A 1 99 ? -34.995 -12.273 -16.965 1.00 90.94 99 LEU A N 1
ATOM 734 C CA . LEU A 1 99 ? -35.703 -12.628 -18.201 1.00 90.94 99 LEU A CA 1
ATOM 735 C C . LEU A 1 99 ? -37.213 -12.811 -17.962 1.00 90.94 99 LEU A C 1
ATOM 737 O O . LEU A 1 99 ? -38.017 -12.272 -18.722 1.00 90.94 99 LEU A O 1
ATOM 741 N N . HIS A 1 100 ? -37.608 -13.493 -16.883 1.00 91.31 100 HIS A N 1
ATOM 742 C CA . HIS A 1 100 ? -39.010 -13.607 -16.468 1.00 91.31 100 HIS A CA 1
ATOM 743 C C . HIS A 1 100 ? -39.631 -12.223 -16.213 1.00 91.31 100 HIS A C 1
ATOM 745 O O . HIS A 1 100 ? -40.716 -11.934 -16.718 1.00 91.31 100 HIS A O 1
ATOM 751 N N . ALA A 1 101 ? -38.948 -11.340 -15.475 1.00 90.88 101 ALA A N 1
ATOM 752 C CA . ALA A 1 101 ? -39.456 -10.001 -15.177 1.00 90.88 101 ALA A CA 1
ATOM 753 C C . ALA A 1 101 ? -39.663 -9.148 -16.441 1.00 90.88 101 ALA A C 1
ATOM 755 O O . ALA A 1 101 ? -40.673 -8.452 -16.545 1.00 90.88 101 ALA A O 1
ATOM 756 N N . LEU A 1 102 ? -38.765 -9.254 -17.429 1.00 87.94 102 LEU A N 1
ATOM 757 C CA . LEU A 1 102 ? -38.912 -8.591 -18.731 1.00 87.94 102 LEU A CA 1
ATOM 758 C C . LEU A 1 102 ? -40.060 -9.165 -19.580 1.00 87.94 102 LEU A C 1
ATOM 760 O O . LEU A 1 102 ? -40.694 -8.413 -20.315 1.00 87.94 102 LEU A O 1
ATOM 764 N N . LEU A 1 103 ? -40.338 -10.471 -19.489 1.00 88.38 103 LEU A N 1
ATOM 765 C CA . LEU A 1 103 ? -41.404 -11.134 -20.253 1.00 88.38 103 LEU A CA 1
ATOM 766 C C . LEU A 1 103 ? -42.803 -10.940 -19.646 1.00 88.38 103 LEU A C 1
ATOM 768 O O . LEU A 1 103 ? -43.779 -10.859 -20.385 1.00 88.38 103 LEU A O 1
ATOM 772 N N . VAL A 1 104 ? -42.913 -10.875 -18.314 1.00 88.69 104 VAL A N 1
ATOM 773 C CA . VAL A 1 104 ? -44.201 -10.762 -17.596 1.00 88.69 104 VAL A CA 1
ATOM 774 C C . VAL A 1 104 ? -44.499 -9.317 -17.157 1.00 88.69 104 VAL A C 1
ATOM 776 O O . VAL A 1 104 ? -45.610 -9.019 -16.727 1.00 88.69 104 VAL A O 1
ATOM 779 N N . GLY A 1 105 ? -43.526 -8.402 -17.248 1.00 87.88 105 GLY A N 1
ATOM 780 C CA . GLY A 1 105 ? -43.679 -6.995 -16.852 1.00 87.88 105 GLY A CA 1
ATOM 781 C C . GLY A 1 105 ? -43.809 -6.769 -15.339 1.00 87.88 105 GLY A C 1
ATOM 782 O O . GLY A 1 105 ? -44.225 -5.695 -14.913 1.00 87.88 105 GLY A O 1
ATOM 783 N N . ARG A 1 106 ? -43.486 -7.779 -14.521 1.00 88.56 106 ARG A N 1
ATOM 784 C CA . ARG A 1 106 ? -43.553 -7.747 -13.051 1.00 88.56 106 ARG A CA 1
ATOM 785 C C . ARG A 1 106 ? -42.490 -8.653 -12.440 1.00 88.56 106 ARG A C 1
ATOM 787 O O . ARG A 1 106 ? -42.090 -9.643 -13.053 1.00 88.56 106 ARG A O 1
ATOM 794 N N . LEU A 1 107 ? -42.073 -8.342 -11.217 1.00 88.81 107 LEU A N 1
ATOM 795 C CA . LEU A 1 107 ? -41.050 -9.105 -10.505 1.00 88.81 107 LEU A CA 1
ATOM 796 C C . LEU A 1 107 ? -41.446 -10.564 -10.251 1.00 88.81 107 LEU A C 1
ATOM 798 O O . LEU A 1 107 ? -42.609 -10.903 -10.021 1.00 88.81 107 LEU A O 1
ATOM 802 N N . ALA A 1 108 ? -40.429 -11.421 -10.276 1.00 81.19 108 ALA A N 1
ATOM 803 C CA . ALA A 1 108 ? -40.534 -12.848 -10.026 1.00 81.19 108 ALA A CA 1
ATOM 804 C C . ALA A 1 108 ? -40.899 -13.098 -8.546 1.00 81.19 108 ALA A C 1
ATOM 806 O O . ALA A 1 108 ? -40.152 -12.722 -7.651 1.00 81.19 108 ALA A O 1
ATOM 807 N N . GLY A 1 109 ? -42.070 -13.682 -8.276 1.00 82.25 109 GLY A N 1
ATOM 808 C CA . GLY A 1 109 ? -42.496 -14.063 -6.919 1.00 82.25 109 GLY A CA 1
ATOM 809 C C . GLY A 1 109 ? -42.819 -12.928 -5.928 1.00 82.25 109 GLY A C 1
ATOM 810 O O . GLY A 1 109 ? -43.170 -13.233 -4.791 1.00 82.25 109 GLY A O 1
ATOM 811 N N . TRP A 1 110 ? -42.735 -11.647 -6.314 1.00 89.06 110 TRP A N 1
ATOM 812 C CA . TRP A 1 110 ? -42.915 -10.506 -5.397 1.00 89.06 110 TRP A CA 1
ATOM 813 C C . TRP A 1 110 ? -44.324 -10.426 -4.783 1.00 89.06 110 TRP A C 1
ATOM 815 O O . TRP A 1 110 ? -45.330 -10.488 -5.491 1.00 89.06 110 TRP A O 1
ATOM 825 N N . GLN A 1 111 ? -44.384 -10.235 -3.459 1.00 80.75 111 GLN A N 1
ATOM 826 C CA . GLN A 1 111 ? -45.625 -10.167 -2.663 1.00 80.75 111 GLN A CA 1
ATOM 827 C C . GLN A 1 111 ? -45.736 -8.880 -1.817 1.00 80.75 111 GLN A C 1
ATOM 829 O O . GLN A 1 111 ? -46.493 -8.839 -0.848 1.00 80.75 111 GLN A O 1
ATOM 834 N N . GLY A 1 112 ? -44.962 -7.839 -2.149 1.00 85.50 112 GLY A N 1
ATOM 835 C CA . GLY A 1 112 ? -44.912 -6.571 -1.402 1.00 85.50 112 GLY A CA 1
ATOM 836 C C . GLY A 1 112 ? -44.082 -6.599 -0.108 1.00 85.50 112 GLY A C 1
ATOM 837 O O . GLY A 1 112 ? -43.955 -5.572 0.548 1.00 85.50 112 GLY A O 1
ATOM 838 N N . ASP A 1 113 ? -43.518 -7.752 0.256 1.00 87.00 113 ASP A N 1
ATOM 839 C CA . ASP A 1 113 ? -42.708 -7.973 1.458 1.00 87.00 113 ASP A CA 1
ATOM 840 C C . ASP A 1 113 ? -41.622 -9.010 1.138 1.00 87.00 113 ASP A C 1
ATOM 842 O O . ASP A 1 113 ? -41.920 -10.126 0.698 1.00 87.00 113 ASP A O 1
ATOM 846 N N . ALA A 1 114 ? -40.359 -8.642 1.359 1.00 85.94 114 ALA A N 1
ATOM 847 C CA . ALA A 1 114 ? -39.213 -9.494 1.062 1.00 85.94 114 ALA A CA 1
ATOM 848 C C . ALA A 1 114 ? -39.140 -10.742 1.955 1.00 85.94 114 ALA A C 1
ATOM 850 O O . ALA A 1 114 ? -38.701 -11.801 1.501 1.00 85.94 114 ALA A O 1
ATOM 851 N N . SER A 1 115 ? -39.648 -10.659 3.187 1.00 86.06 115 SER A N 1
ATOM 852 C CA . SER A 1 115 ? -39.700 -11.788 4.120 1.00 86.06 115 SER A CA 1
ATOM 853 C C . SER A 1 115 ? -40.594 -12.907 3.580 1.00 86.06 115 SER A C 1
ATOM 855 O O . SER A 1 115 ? -40.247 -14.083 3.684 1.00 86.06 115 SER A O 1
ATOM 857 N N . ARG A 1 116 ? -41.709 -12.548 2.924 1.00 88.06 116 ARG A N 1
ATOM 858 C CA . ARG A 1 116 ? -42.627 -13.507 2.280 1.00 88.06 116 ARG A CA 1
ATOM 859 C C . ARG A 1 116 ? -42.014 -14.176 1.061 1.00 88.06 116 ARG A C 1
ATOM 861 O O . ARG A 1 116 ? -42.226 -15.368 0.876 1.00 88.06 116 ARG A O 1
ATOM 868 N N . VAL A 1 117 ? -41.244 -13.443 0.252 1.00 88.56 117 VAL A N 1
ATOM 869 C CA . VAL A 1 117 ? -40.531 -14.034 -0.895 1.00 88.56 117 VAL A CA 1
ATOM 870 C C . VAL A 1 117 ? -39.459 -15.010 -0.407 1.00 88.56 117 VAL A C 1
ATOM 872 O O . VAL A 1 117 ? -39.382 -16.132 -0.898 1.00 88.56 117 VAL A O 1
ATOM 875 N N . ALA A 1 118 ? -38.685 -14.630 0.614 1.00 86.50 118 ALA A N 1
ATOM 876 C CA . ALA A 1 118 ? -37.678 -15.504 1.211 1.00 86.50 118 ALA A CA 1
ATOM 877 C C . ALA A 1 118 ? -38.288 -16.777 1.828 1.00 86.50 118 ALA A C 1
ATOM 879 O O . ALA A 1 118 ? -37.721 -17.860 1.692 1.00 86.50 118 ALA A O 1
ATOM 880 N N . GLU A 1 119 ? -39.442 -16.658 2.489 1.00 86.88 119 GLU A N 1
ATOM 881 C CA . GLU A 1 119 ? -40.186 -17.787 3.056 1.00 86.88 119 GLU A CA 1
ATOM 882 C C . GLU A 1 119 ? -40.773 -18.698 1.968 1.00 86.88 119 GLU A C 1
ATOM 884 O O . GLU A 1 119 ? -40.532 -19.903 1.990 1.00 86.88 119 GLU A O 1
ATOM 889 N N . ALA A 1 120 ? -41.458 -18.135 0.968 1.00 86.38 120 ALA A N 1
ATOM 890 C CA . ALA A 1 120 ? -42.020 -18.895 -0.150 1.00 86.38 120 ALA A CA 1
ATOM 891 C C . ALA A 1 120 ? -40.936 -19.650 -0.938 1.00 86.38 120 ALA A C 1
ATOM 893 O O . ALA A 1 120 ? -41.114 -20.825 -1.258 1.00 86.38 120 ALA A O 1
ATOM 894 N N . ASN A 1 121 ? -39.780 -19.021 -1.179 1.00 87.31 121 ASN A N 1
ATOM 895 C CA . ASN A 1 121 ? -38.643 -19.678 -1.823 1.00 87.31 121 ASN A CA 1
ATOM 896 C C . ASN A 1 121 ? -38.090 -20.820 -0.953 1.00 87.31 121 ASN A C 1
ATOM 898 O O . ASN A 1 121 ? -37.853 -21.910 -1.469 1.00 87.31 121 ASN A O 1
ATOM 902 N N . ARG A 1 122 ? -37.941 -20.627 0.369 1.00 85.56 122 ARG A N 1
ATOM 903 C CA . ARG A 1 122 ? -37.505 -21.698 1.289 1.00 85.56 122 ARG A CA 1
ATOM 904 C C . ARG A 1 122 ? -38.492 -22.874 1.336 1.00 85.56 122 ARG A C 1
ATOM 906 O O . ARG A 1 122 ? -38.055 -24.023 1.363 1.00 85.56 122 ARG A O 1
ATOM 913 N N . GLN A 1 123 ? -39.797 -22.614 1.257 1.00 84.94 123 GLN A N 1
ATOM 914 C CA . GLN A 1 123 ? -40.825 -23.659 1.160 1.00 84.94 123 GLN A CA 1
ATOM 915 C C . GLN A 1 123 ? -40.789 -24.393 -0.191 1.00 84.94 123 GLN A C 1
ATOM 917 O O . GLN A 1 123 ? -40.895 -25.618 -0.220 1.00 84.94 123 GLN A O 1
ATOM 922 N N . ALA A 1 124 ? -40.569 -23.683 -1.302 1.00 83.50 124 ALA A N 1
ATOM 923 C CA . ALA A 1 124 ? -40.428 -24.292 -2.625 1.00 83.50 124 ALA A CA 1
ATOM 924 C C . ALA A 1 124 ? -39.192 -25.207 -2.730 1.00 83.50 124 ALA A C 1
ATOM 926 O O . ALA A 1 124 ? -39.296 -26.287 -3.311 1.00 83.50 124 ALA A O 1
ATOM 927 N N . ILE A 1 125 ? -38.064 -24.834 -2.105 1.00 82.94 125 ILE A N 1
ATOM 928 C CA . ILE A 1 125 ? -36.881 -25.707 -1.960 1.00 82.94 125 ILE A CA 1
ATOM 929 C C . ILE A 1 125 ? -37.257 -26.992 -1.215 1.00 82.94 125 ILE A C 1
ATOM 931 O O . ILE A 1 125 ? -37.021 -28.085 -1.724 1.00 82.94 125 ILE A O 1
ATOM 935 N N . ALA A 1 126 ? -37.881 -26.872 -0.038 1.00 81.69 126 ALA A N 1
ATOM 936 C CA . ALA A 1 126 ? -38.262 -28.022 0.785 1.00 81.69 126 ALA A CA 1
ATOM 937 C C . ALA A 1 126 ? -39.279 -28.956 0.097 1.00 81.69 126 ALA A C 1
ATOM 939 O O . ALA A 1 126 ? -39.271 -30.160 0.340 1.00 81.69 126 ALA A O 1
ATOM 940 N N . ALA A 1 127 ? -40.132 -28.414 -0.777 1.00 82.50 127 ALA A N 1
ATOM 941 C CA . ALA A 1 127 ? -41.107 -29.171 -1.561 1.00 82.50 127 ALA A CA 1
ATOM 942 C C . ALA A 1 127 ? -40.565 -29.708 -2.905 1.00 82.50 127 ALA A C 1
ATOM 944 O O . ALA A 1 127 ? -41.289 -30.416 -3.604 1.00 82.50 127 ALA A O 1
ATOM 945 N N . GLY A 1 128 ? -39.340 -29.345 -3.312 1.00 78.38 128 GLY A N 1
ATOM 946 C CA . GLY A 1 128 ? -38.815 -29.629 -4.656 1.00 78.38 128 GLY A CA 1
ATOM 947 C C . GLY A 1 128 ? -39.620 -28.974 -5.790 1.00 78.38 128 GLY A C 1
ATOM 948 O O . GLY A 1 128 ? -39.587 -29.443 -6.928 1.00 78.38 128 GLY A O 1
ATOM 949 N N . ALA A 1 129 ? -40.382 -27.921 -5.483 1.00 78.19 129 ALA A N 1
ATOM 950 C CA . ALA A 1 129 ? -41.311 -27.277 -6.403 1.00 78.19 129 ALA A CA 1
ATOM 951 C C . ALA A 1 129 ? -40.595 -26.270 -7.329 1.00 78.19 129 ALA A C 1
ATOM 953 O O . ALA A 1 129 ? -39.599 -25.667 -6.917 1.00 78.19 129 ALA A O 1
ATOM 954 N N . PRO A 1 130 ? -41.093 -26.037 -8.561 1.00 78.31 130 PRO A N 1
ATOM 955 C CA . PRO A 1 130 ? -40.563 -24.997 -9.439 1.00 78.31 130 PRO A CA 1
ATOM 956 C C . PRO A 1 130 ? -40.833 -23.606 -8.852 1.00 78.31 130 PRO A C 1
ATOM 958 O O . PRO A 1 130 ? -41.972 -23.269 -8.529 1.00 78.31 130 PRO A O 1
ATOM 961 N N . LEU A 1 131 ? -39.786 -22.785 -8.743 1.00 78.38 131 LEU A N 1
ATOM 962 C CA . LEU A 1 131 ? -39.854 -21.455 -8.122 1.00 78.38 131 LEU A CA 1
ATOM 963 C C . LEU A 1 131 ? -40.675 -20.434 -8.920 1.00 78.38 131 LEU A C 1
ATOM 965 O O . LEU A 1 131 ? -41.217 -19.498 -8.334 1.00 78.38 131 LEU A O 1
ATOM 969 N N . LEU A 1 132 ? -40.772 -20.595 -10.244 1.00 79.88 132 LEU A N 1
ATOM 970 C CA . LEU A 1 132 ? -41.506 -19.681 -11.117 1.00 79.88 132 LEU A CA 1
ATOM 971 C C . LEU A 1 132 ? -42.458 -20.433 -12.058 1.00 79.88 132 LEU A C 1
ATOM 973 O O . LEU A 1 132 ? -42.066 -21.443 -12.647 1.00 79.88 132 LEU A O 1
ATOM 977 N N . PRO A 1 133 ? -43.696 -19.937 -12.246 1.00 73.44 133 PRO A N 1
ATOM 978 C CA . PRO A 1 133 ? -44.605 -20.471 -13.249 1.00 73.44 133 PRO A CA 1
ATOM 979 C C . PRO A 1 133 ? -44.141 -20.083 -14.666 1.00 73.44 133 PRO A C 1
ATOM 981 O O . PRO A 1 133 ? -43.531 -19.024 -14.846 1.00 73.44 133 PRO A O 1
ATOM 984 N N . PRO A 1 134 ? -44.466 -20.883 -15.698 1.00 78.19 134 PRO A N 1
ATOM 985 C CA . PRO A 1 134 ? -44.193 -20.510 -17.083 1.00 78.19 134 PRO A CA 1
ATOM 986 C C . PRO A 1 134 ? -44.964 -19.226 -17.458 1.00 78.19 134 PRO A C 1
ATOM 988 O O . PRO A 1 134 ? -46.166 -19.140 -17.180 1.00 78.19 134 PRO A O 1
ATOM 991 N N . PRO A 1 135 ? -44.323 -18.225 -18.095 1.00 81.31 135 PRO A N 1
ATOM 992 C CA . PRO A 1 135 ? -45.007 -17.007 -18.524 1.00 81.31 135 PRO A CA 1
ATOM 993 C C . PRO A 1 135 ? -46.172 -17.290 -19.495 1.00 81.31 135 PRO A C 1
ATOM 995 O O . PRO A 1 135 ? -46.002 -18.044 -20.458 1.00 81.31 135 PRO A O 1
ATOM 998 N N . PRO A 1 136 ? -47.359 -16.689 -19.290 1.00 80.06 136 PRO A N 1
ATOM 999 C CA . PRO A 1 136 ? -48.525 -16.953 -20.129 1.00 80.06 136 PRO A CA 1
ATOM 1000 C C . PRO A 1 136 ? -48.298 -16.471 -21.569 1.00 80.06 136 PRO A C 1
ATOM 1002 O O . PRO A 1 136 ? -47.862 -15.345 -21.793 1.00 80.06 136 PRO A O 1
ATOM 1005 N N . GLY A 1 137 ? -48.608 -17.324 -22.550 1.00 82.31 137 GLY A N 1
ATOM 1006 C CA . GLY A 1 137 ? -48.432 -17.022 -23.978 1.00 82.31 137 GLY A CA 1
ATOM 1007 C C . GLY A 1 137 ? -46.986 -17.098 -24.491 1.00 82.31 137 GLY A C 1
ATOM 1008 O O . GLY A 1 137 ? -46.730 -16.731 -25.635 1.00 82.31 137 GLY A O 1
ATOM 1009 N N . CYS A 1 138 ? -46.037 -17.565 -23.676 1.00 84.06 138 CYS A N 1
ATOM 1010 C CA . CYS A 1 138 ? -44.635 -17.698 -24.068 1.00 84.06 138 CYS A CA 1
ATOM 1011 C C . CYS A 1 138 ? -44.397 -18.961 -24.927 1.00 84.06 138 CYS A C 1
ATOM 1013 O O . CYS A 1 138 ? -45.003 -19.997 -24.642 1.00 84.06 138 CYS A O 1
ATOM 1015 N N . PRO A 1 139 ? -43.507 -18.932 -25.943 1.00 89.25 139 PRO A N 1
ATOM 1016 C CA . PRO A 1 139 ? -43.125 -20.132 -26.690 1.00 89.25 139 PRO A CA 1
ATOM 1017 C C . PRO A 1 139 ? -42.585 -21.248 -25.787 1.00 89.25 139 PRO A C 1
ATOM 1019 O O . PRO A 1 139 ? -41.991 -20.987 -24.734 1.00 89.25 139 PRO A O 1
ATOM 1022 N N . ALA A 1 140 ? -42.746 -22.502 -26.214 1.00 87.25 140 ALA A N 1
ATOM 1023 C CA . ALA A 1 140 ? -42.301 -23.665 -25.445 1.00 87.25 140 ALA A CA 1
ATOM 1024 C C . ALA A 1 140 ? -40.774 -23.671 -25.249 1.00 87.25 140 ALA A C 1
ATOM 1026 O O . ALA A 1 140 ? -40.275 -24.094 -24.212 1.00 87.25 140 ALA A O 1
ATOM 1027 N N . GLU A 1 141 ? -40.039 -23.140 -26.221 1.00 87.25 141 GLU A N 1
ATOM 1028 C CA . GLU A 1 141 ? -38.582 -23.025 -26.266 1.00 87.25 141 GLU A CA 1
ATOM 1029 C C . GLU A 1 141 ? -38.086 -22.069 -25.175 1.00 87.25 141 GLU A C 1
ATOM 1031 O O . GLU A 1 141 ? -37.245 -22.436 -24.358 1.00 87.25 141 GLU A O 1
ATOM 1036 N N . VAL A 1 142 ? -38.684 -20.875 -25.099 1.00 87.19 142 VAL A N 1
ATOM 1037 C CA . VAL A 1 142 ? -38.368 -19.856 -24.084 1.00 87.19 142 VAL A CA 1
ATOM 1038 C C . VAL A 1 142 ? -38.839 -20.303 -22.696 1.00 87.19 142 VAL A C 1
ATOM 1040 O O . VAL A 1 142 ? -38.162 -20.046 -21.703 1.00 87.19 142 VAL A O 1
ATOM 1043 N N . SER A 1 143 ? -39.956 -21.034 -22.622 1.00 88.69 143 SER A N 1
ATOM 1044 C CA . SER A 1 143 ? -40.467 -21.615 -21.373 1.00 88.69 143 SER A CA 1
ATOM 1045 C C . SER A 1 143 ? -39.547 -22.714 -20.824 1.00 88.69 143 SER A C 1
ATOM 1047 O O . SER A 1 143 ? -39.257 -22.719 -19.629 1.00 88.69 143 SER A O 1
ATOM 1049 N N . ARG A 1 144 ? -39.029 -23.606 -21.686 1.00 89.75 144 ARG A N 1
ATOM 1050 C CA . ARG A 1 144 ? -37.991 -24.589 -21.317 1.00 89.75 144 ARG A CA 1
ATOM 1051 C C . ARG A 1 144 ? -36.703 -23.890 -20.892 1.00 89.75 144 ARG A C 1
ATOM 1053 O O . ARG A 1 144 ? -36.143 -24.244 -19.862 1.00 89.75 144 ARG A O 1
ATOM 1060 N N . LEU A 1 145 ? -36.264 -22.876 -21.641 1.00 91.50 145 LEU A N 1
ATOM 1061 C CA . LEU A 1 145 ? -35.066 -22.108 -21.311 1.00 91.50 145 LEU A CA 1
ATOM 1062 C C . LEU A 1 145 ? -35.178 -21.469 -19.920 1.00 91.50 145 LEU A C 1
ATOM 1064 O O . LEU A 1 145 ? -34.282 -21.663 -19.105 1.00 91.50 145 LEU A O 1
ATOM 1068 N N . LEU A 1 146 ? -36.289 -20.791 -19.612 1.00 91.69 146 LEU A N 1
ATOM 1069 C CA . LEU A 1 146 ? -36.545 -20.244 -18.276 1.00 91.69 146 LEU A CA 1
ATOM 1070 C C . LEU A 1 146 ? -36.498 -21.315 -17.181 1.00 91.69 146 LEU A C 1
ATOM 1072 O O . LEU A 1 146 ? -35.880 -21.072 -16.151 1.00 91.69 146 LEU A O 1
ATOM 1076 N N . ALA A 1 147 ? -37.088 -22.493 -17.408 1.00 90.94 147 ALA A N 1
ATOM 1077 C CA . ALA A 1 147 ? -37.086 -23.581 -16.430 1.00 90.94 147 ALA A CA 1
ATOM 1078 C C . ALA A 1 147 ? -35.670 -24.089 -16.088 1.00 90.94 147 ALA A C 1
ATOM 1080 O O . ALA A 1 147 ? -35.416 -24.409 -14.929 1.00 90.94 147 ALA A O 1
ATOM 1081 N N . TYR A 1 148 ? -34.743 -24.111 -17.055 1.00 92.62 148 TYR A N 1
ATOM 1082 C CA . TYR A 1 148 ? -33.322 -24.377 -16.788 1.00 92.62 148 TYR A CA 1
ATOM 1083 C C . TYR A 1 148 ? -32.637 -23.203 -16.078 1.00 92.62 148 TYR A C 1
ATOM 1085 O O . TYR A 1 148 ? -31.907 -23.418 -15.119 1.00 92.62 148 TYR A O 1
ATOM 1093 N N . PHE A 1 149 ? -32.886 -21.955 -16.491 1.00 94.12 149 PHE A N 1
ATOM 1094 C CA . PHE A 1 149 ? -32.317 -20.785 -15.807 1.00 94.12 149 PHE A CA 1
ATOM 1095 C C . PHE A 1 149 ? -32.718 -20.734 -14.318 1.00 94.12 149 PHE A C 1
ATOM 1097 O O . PHE A 1 149 ? -31.880 -20.425 -13.477 1.00 94.12 149 PHE A O 1
ATOM 1104 N N . THR A 1 150 ? -33.977 -21.035 -13.977 1.00 92.94 150 THR A N 1
ATOM 1105 C CA . THR A 1 150 ? -34.538 -20.835 -12.625 1.00 92.94 150 THR A CA 1
ATOM 1106 C C . THR A 1 150 ? -34.862 -22.128 -11.874 1.00 92.94 150 THR A C 1
ATOM 1108 O O . THR A 1 150 ? -35.713 -22.138 -10.979 1.00 92.94 150 THR A O 1
ATOM 1111 N N . ALA A 1 151 ? -34.162 -23.222 -12.192 1.00 91.12 151 ALA A N 1
ATOM 1112 C CA . ALA A 1 151 ? -34.301 -24.482 -11.470 1.00 91.12 151 ALA A CA 1
ATOM 1113 C C . ALA A 1 151 ? -33.977 -24.315 -9.971 1.00 91.12 151 ALA A C 1
ATOM 1115 O O . ALA A 1 151 ? -33.000 -23.668 -9.584 1.00 91.12 151 ALA A O 1
ATOM 1116 N N . THR A 1 152 ? -34.806 -24.914 -9.114 1.00 87.62 152 THR A N 1
ATOM 1117 C CA . THR A 1 152 ? -34.692 -24.839 -7.645 1.00 87.62 152 THR A CA 1
ATOM 1118 C C . THR A 1 152 ? -33.396 -25.470 -7.127 1.00 87.62 152 THR A C 1
ATOM 1120 O O . THR A 1 152 ? -32.817 -25.000 -6.154 1.00 87.62 152 THR A O 1
ATOM 1123 N N . ASP A 1 153 ? -32.934 -26.501 -7.831 1.00 87.69 153 ASP A N 1
ATOM 1124 C CA . ASP A 1 153 ? -31.678 -27.225 -7.646 1.00 87.69 153 ASP A CA 1
ATOM 1125 C C . ASP A 1 153 ? -30.606 -26.611 -8.579 1.00 87.69 153 ASP A C 1
ATOM 1127 O O . ASP A 1 153 ? -30.850 -26.560 -9.791 1.00 87.69 153 ASP A O 1
ATOM 1131 N N . PRO A 1 154 ? -29.468 -26.091 -8.068 1.00 89.94 154 PRO A N 1
ATOM 1132 C CA . PRO A 1 154 ? -28.457 -25.430 -8.895 1.00 89.94 154 PRO A CA 1
ATOM 1133 C C . PRO A 1 154 ? -27.797 -26.380 -9.901 1.00 89.94 154 PRO A C 1
ATOM 1135 O O . PRO A 1 154 ? -27.506 -25.946 -11.013 1.00 89.94 154 PRO A O 1
ATOM 1138 N N . ASP A 1 155 ? -27.669 -27.671 -9.579 1.00 90.06 155 ASP A N 1
ATOM 1139 C CA . ASP A 1 155 ? -27.049 -28.683 -10.452 1.00 90.06 155 ASP A CA 1
ATOM 1140 C C . ASP A 1 155 ? -27.946 -29.057 -11.654 1.00 90.06 155 ASP A C 1
ATOM 1142 O O . ASP A 1 155 ? -27.569 -29.856 -12.511 1.00 90.06 155 ASP A O 1
ATOM 1146 N N . ARG A 1 156 ? -29.154 -28.475 -11.733 1.00 90.81 156 ARG A N 1
ATOM 1147 C CA . ARG A 1 156 ? -30.090 -28.587 -12.869 1.00 90.81 156 ARG A CA 1
ATOM 1148 C C . ARG A 1 156 ? -30.185 -27.313 -13.707 1.00 90.81 156 ARG A C 1
ATOM 1150 O O . ARG A 1 156 ? -31.023 -27.249 -14.609 1.00 90.81 156 ARG A O 1
ATOM 1157 N N . ARG A 1 157 ? -29.381 -26.296 -13.393 1.00 93.44 157 ARG A N 1
ATOM 1158 C CA . ARG A 1 157 ? -29.232 -25.089 -14.213 1.00 93.44 157 ARG A CA 1
ATOM 1159 C C . ARG A 1 157 ? -28.127 -25.294 -15.246 1.00 93.44 157 ARG A C 1
ATOM 1161 O O . ARG A 1 157 ? -27.419 -26.294 -15.221 1.00 93.44 157 ARG A O 1
ATOM 1168 N N . TYR A 1 158 ? -27.962 -24.311 -16.124 1.00 95.19 158 TYR A N 1
ATOM 1169 C CA . TYR A 1 158 ? -26.694 -24.137 -16.832 1.00 95.19 158 TYR A CA 1
ATOM 1170 C C . TYR A 1 158 ? -25.585 -23.870 -15.803 1.00 95.19 158 TYR A C 1
ATOM 1172 O O . TYR A 1 158 ? -25.796 -23.095 -14.863 1.00 95.19 158 TYR A O 1
ATOM 1180 N N . ALA A 1 159 ? -24.429 -24.508 -15.969 1.00 89.62 159 ALA A N 1
ATOM 1181 C CA . ALA A 1 159 ? -23.337 -24.469 -14.999 1.00 89.62 159 ALA A CA 1
ATOM 1182 C C . ALA A 1 159 ? -22.712 -23.067 -14.887 1.00 89.62 159 ALA A C 1
ATOM 1184 O O . ALA A 1 159 ? -22.350 -22.622 -13.795 1.00 89.62 159 ALA A O 1
ATOM 1185 N N . ASP A 1 160 ? -22.623 -22.351 -16.010 1.00 92.06 160 ASP A N 1
ATOM 1186 C CA . ASP A 1 160 ? -22.161 -20.969 -16.084 1.00 92.06 160 ASP A CA 1
ATOM 1187 C C . ASP A 1 160 ? -23.024 -20.117 -17.039 1.00 92.06 160 ASP A C 1
ATOM 1189 O O . ASP A 1 160 ? -23.966 -20.583 -17.687 1.00 92.06 160 ASP A O 1
ATOM 1193 N N . ALA A 1 161 ? -22.709 -18.823 -17.131 1.00 93.75 161 ALA A N 1
ATOM 1194 C CA . ALA A 1 161 ? -23.395 -17.911 -18.033 1.00 93.75 161 ALA A CA 1
ATOM 1195 C C . ALA A 1 161 ? -22.938 -18.035 -19.502 1.00 93.75 161 ALA A C 1
ATOM 1197 O O . ALA A 1 161 ? -23.586 -17.445 -20.365 1.00 93.75 161 ALA A O 1
ATOM 1198 N N . ALA A 1 162 ? -21.871 -18.782 -19.816 1.00 93.19 162 ALA A N 1
ATOM 1199 C CA . ALA A 1 162 ? -21.453 -19.056 -21.192 1.00 93.19 162 ALA A CA 1
ATOM 1200 C C . ALA A 1 162 ? -22.361 -20.123 -21.820 1.00 93.19 162 ALA A C 1
ATOM 1202 O O . ALA A 1 162 ? -22.966 -19.865 -22.857 1.00 93.19 162 ALA A O 1
ATOM 1203 N N . GLU A 1 163 ? -22.567 -21.250 -21.136 1.00 94.31 163 GLU A N 1
ATOM 1204 C CA . GLU A 1 163 ? -23.552 -22.272 -21.511 1.00 94.31 163 GLU A CA 1
ATOM 1205 C C . GLU A 1 163 ? -24.963 -21.659 -21.591 1.00 94.31 163 GLU A C 1
ATOM 1207 O O . GLU A 1 163 ? -25.687 -21.832 -22.575 1.00 94.31 163 GLU A O 1
ATOM 1212 N N . ALA A 1 164 ? -25.326 -20.828 -20.608 1.00 95.19 164 ALA A N 1
ATOM 1213 C CA . ALA A 1 164 ? -26.596 -20.109 -20.609 1.00 95.19 164 ALA A CA 1
ATOM 1214 C C . ALA A 1 164 ? -26.713 -19.074 -21.756 1.00 95.19 164 ALA A C 1
ATOM 1216 O O . ALA A 1 164 ? -27.820 -18.761 -22.208 1.00 95.19 164 ALA A O 1
ATOM 1217 N N . ALA A 1 165 ? -25.597 -18.518 -22.245 1.00 93.88 165 ALA A N 1
ATOM 1218 C CA . ALA A 1 165 ? -25.576 -17.634 -23.412 1.00 93.88 165 ALA A CA 1
ATOM 1219 C C . ALA A 1 165 ? -25.726 -18.422 -24.720 1.00 93.88 165 ALA A C 1
ATOM 1221 O O . ALA A 1 165 ? -26.501 -17.993 -25.578 1.00 93.88 165 ALA A O 1
ATOM 1222 N N . ASP A 1 166 ? -25.068 -19.575 -24.838 1.00 93.81 166 ASP A N 1
ATOM 1223 C CA . ASP A 1 166 ? -25.172 -20.494 -25.977 1.00 93.81 166 ASP A CA 1
ATOM 1224 C C . ASP A 1 166 ? -26.597 -21.045 -26.116 1.00 93.81 166 ASP A C 1
ATOM 1226 O O . ASP A 1 166 ? -27.166 -21.031 -27.208 1.00 93.81 166 ASP A O 1
ATOM 1230 N N . ALA A 1 167 ? -27.235 -21.421 -25.003 1.00 93.12 167 ALA A N 1
ATOM 1231 C CA . ALA A 1 167 ? -28.634 -21.843 -24.979 1.00 93.12 167 ALA A CA 1
ATOM 1232 C C . ALA A 1 167 ? -29.589 -20.743 -25.484 1.00 93.12 167 ALA A C 1
ATOM 1234 O O . ALA A 1 167 ? -30.510 -21.024 -26.259 1.00 93.12 167 ALA A O 1
ATOM 1235 N N . ILE A 1 168 ? -29.356 -19.474 -25.111 1.00 92.25 168 ILE A N 1
ATOM 1236 C CA . ILE A 1 168 ? -30.125 -18.344 -25.658 1.00 92.25 168 ILE A CA 1
ATOM 1237 C C . ILE A 1 168 ? -29.803 -18.121 -27.144 1.00 92.25 168 ILE A C 1
ATOM 1239 O O . ILE A 1 168 ? -30.719 -17.828 -27.909 1.00 92.25 168 ILE A O 1
ATOM 1243 N N . ALA A 1 169 ? -28.542 -18.235 -27.566 1.00 91.31 169 ALA A N 1
ATOM 1244 C CA . ALA A 1 169 ? -28.155 -18.054 -28.965 1.00 91.31 169 ALA A CA 1
ATOM 1245 C C . ALA A 1 169 ? -28.816 -19.106 -29.869 1.00 91.31 169 ALA A C 1
ATOM 1247 O O . ALA A 1 169 ? -29.450 -18.745 -30.861 1.00 91.31 169 ALA A O 1
ATOM 1248 N N . CYS A 1 170 ? -28.789 -20.374 -29.453 1.00 89.75 170 CYS A N 1
ATOM 1249 C CA . CYS A 1 170 ? -29.478 -21.485 -30.103 1.00 89.75 170 CYS A CA 1
ATOM 1250 C C . CYS A 1 170 ? -30.997 -21.239 -30.201 1.00 89.75 170 CYS A C 1
ATOM 1252 O O . CYS A 1 170 ? -31.570 -21.329 -31.287 1.00 89.75 170 CYS A O 1
ATOM 1254 N N . CYS A 1 171 ? -31.646 -20.798 -29.113 1.00 88.19 171 CYS A N 1
ATOM 1255 C CA . CYS A 1 171 ? -33.070 -20.423 -29.123 1.00 88.19 171 CYS A CA 1
ATOM 1256 C C . CYS A 1 171 ? -33.404 -19.208 -30.016 1.00 88.19 171 CYS A C 1
ATOM 1258 O O . CYS A 1 171 ? -34.578 -18.959 -30.286 1.00 88.19 171 CYS A O 1
ATOM 1260 N N . LEU A 1 172 ? -32.400 -18.448 -30.464 1.00 87.50 172 LEU A N 1
ATOM 1261 C CA . LEU A 1 172 ? -32.530 -17.325 -31.400 1.00 87.50 172 LEU A CA 1
ATOM 1262 C C . LEU A 1 172 ? -32.011 -17.657 -32.815 1.00 87.50 172 LEU A C 1
ATOM 1264 O O . LEU A 1 172 ? -32.007 -16.775 -33.672 1.00 87.50 172 LEU A O 1
ATOM 1268 N N . GLY A 1 173 ? -31.579 -18.898 -33.072 1.00 87.19 173 GLY A N 1
ATOM 1269 C CA . GLY A 1 173 ? -31.027 -19.329 -34.361 1.00 87.19 173 GLY A CA 1
ATOM 1270 C C . GLY A 1 173 ? -29.625 -18.787 -34.678 1.00 87.19 173 GLY A C 1
ATOM 1271 O O . GLY A 1 173 ? -29.262 -18.703 -35.850 1.00 87.19 173 GLY A O 1
ATOM 1272 N N . GLY A 1 174 ? -28.856 -18.382 -33.663 1.00 87.19 174 GLY A N 1
ATOM 1273 C CA . GLY A 1 174 ? -27.482 -17.888 -33.796 1.00 87.19 174 GLY A CA 1
ATOM 1274 C C . GLY A 1 174 ? -26.413 -18.898 -33.364 1.00 87.19 174 GLY A C 1
ATOM 1275 O O . GLY A 1 174 ? -26.701 -19.864 -32.659 1.00 87.19 174 GLY A O 1
ATOM 1276 N N . SER A 1 175 ? -25.167 -18.638 -33.768 1.00 86.19 175 SER A N 1
ATOM 1277 C CA . SER A 1 175 ? -23.969 -19.384 -33.353 1.00 86.19 175 SER A CA 1
ATOM 1278 C C . SER A 1 175 ? -23.726 -19.327 -31.835 1.00 86.19 175 SER A C 1
ATOM 1280 O O . SER A 1 175 ? -24.143 -18.350 -31.203 1.00 86.19 175 SER A O 1
ATOM 1282 N N . PRO A 1 176 ? -23.011 -20.309 -31.248 1.00 87.00 176 PRO A N 1
ATOM 1283 C CA . PRO A 1 176 ? -22.554 -20.228 -29.862 1.00 87.00 176 PRO A CA 1
ATOM 1284 C C . PRO A 1 176 ? -21.730 -18.958 -29.600 1.00 87.00 176 PRO A C 1
ATOM 1286 O O . PRO A 1 176 ? -21.060 -18.407 -30.473 1.00 87.00 176 PRO A O 1
ATOM 1289 N N . VAL A 1 177 ? -21.805 -18.486 -28.362 1.00 85.88 177 VAL A N 1
ATOM 1290 C CA . VAL A 1 177 ? -21.072 -17.340 -27.825 1.00 85.88 177 VAL A CA 1
ATOM 1291 C C . VAL A 1 177 ? -19.765 -17.792 -27.175 1.00 85.88 177 VAL A C 1
ATOM 1293 O O . VAL A 1 177 ? -18.786 -17.048 -27.236 1.00 85.88 177 VAL A O 1
ATOM 1296 N N . SER A 1 178 ? -19.729 -18.989 -26.583 1.00 81.75 178 SER A N 1
ATOM 1297 C CA . SER A 1 178 ? -18.573 -19.540 -25.860 1.00 81.75 178 SER A CA 1
ATOM 1298 C C . SER A 1 178 ? -17.276 -19.592 -26.678 1.00 81.75 178 SER A C 1
ATOM 1300 O O . SER A 1 178 ? -16.216 -19.296 -26.130 1.00 81.75 178 SER A O 1
ATOM 1302 N N . GLU A 1 179 ? -17.358 -19.848 -27.988 1.00 83.50 179 GLU A N 1
ATOM 1303 C CA . GLU A 1 179 ? -16.235 -19.797 -28.948 1.00 83.50 179 GLU A CA 1
ATOM 1304 C C . GLU A 1 179 ? -15.576 -18.405 -29.066 1.00 83.50 179 GLU A C 1
ATOM 1306 O O . GLU A 1 179 ? -14.486 -18.268 -29.615 1.00 83.50 179 GLU A O 1
ATOM 1311 N N . SER A 1 180 ? -16.240 -17.357 -28.566 1.00 81.12 180 SER A N 1
ATOM 1312 C CA . SER A 1 180 ? -15.825 -15.950 -28.657 1.00 81.12 180 SER A CA 1
ATOM 1313 C C . SER A 1 180 ? -15.559 -15.293 -27.294 1.00 81.12 180 SER A C 1
ATOM 1315 O O . SER A 1 180 ? -15.597 -14.062 -27.181 1.00 81.12 180 SER A O 1
ATOM 1317 N N . LEU A 1 181 ? -15.357 -16.109 -26.255 1.00 80.38 181 LEU A N 1
ATOM 1318 C CA . LEU A 1 181 ? -15.025 -15.693 -24.891 1.00 80.38 181 LEU A CA 1
ATOM 1319 C C . LEU A 1 181 ? -13.572 -16.060 -24.534 1.00 80.38 181 LEU A C 1
ATOM 1321 O O . LEU A 1 181 ? -12.975 -16.898 -25.210 1.00 80.38 181 LEU A O 1
ATOM 1325 N N . PRO A 1 182 ? -13.004 -15.476 -23.461 1.00 71.88 182 PRO A N 1
ATOM 1326 C CA . PRO A 1 182 ? -11.714 -15.902 -22.929 1.00 71.88 182 PRO A CA 1
ATOM 1327 C C . PRO A 1 182 ? -11.674 -17.387 -22.529 1.00 71.88 182 PRO A C 1
ATOM 1329 O O . PRO A 1 182 ? -12.704 -18.031 -22.272 1.00 71.88 182 PRO A O 1
ATOM 1332 N N . GLU A 1 183 ? -10.452 -17.911 -22.428 1.00 75.50 183 GLU A N 1
ATOM 1333 C CA . GLU A 1 183 ? -10.178 -19.208 -21.808 1.00 75.50 183 GLU A CA 1
ATOM 1334 C C . GLU A 1 183 ? -10.699 -19.230 -20.360 1.00 75.50 183 GLU A C 1
ATOM 1336 O O . GLU A 1 183 ? -10.714 -18.208 -19.673 1.00 75.50 183 GLU A O 1
ATOM 1341 N N . ALA A 1 184 ? -11.203 -20.383 -19.917 1.00 74.19 184 ALA A N 1
ATOM 1342 C CA . ALA A 1 184 ? -11.883 -20.500 -18.634 1.00 74.19 184 ALA A CA 1
ATOM 1343 C C . ALA A 1 184 ? -10.884 -20.642 -17.480 1.00 74.19 184 ALA A C 1
ATOM 1345 O O . ALA A 1 184 ? -10.266 -21.693 -17.312 1.00 74.19 184 ALA A O 1
ATOM 1346 N N . GLN A 1 185 ? -10.775 -19.608 -16.648 1.00 67.50 185 GLN A N 1
ATOM 1347 C CA . GLN A 1 185 ? -10.127 -19.722 -15.345 1.00 67.50 185 GLN A CA 1
ATOM 1348 C C . GLN A 1 185 ? -11.033 -20.490 -14.363 1.00 67.50 185 GLN A C 1
ATOM 1350 O O . GLN A 1 185 ? -12.261 -20.410 -14.471 1.00 67.50 185 GLN A O 1
ATOM 1355 N N . PRO A 1 186 ? -10.468 -21.234 -13.394 1.00 57.75 186 PRO A N 1
ATOM 1356 C CA . PRO A 1 186 ? -11.264 -21.881 -12.355 1.00 57.75 186 PRO A CA 1
ATOM 1357 C C . PRO A 1 186 ? -12.003 -20.835 -11.509 1.00 57.75 186 PRO A C 1
ATOM 1359 O O . PRO A 1 186 ? -11.434 -19.806 -11.143 1.00 57.75 186 PRO A O 1
ATOM 1362 N N . PHE A 1 187 ? -13.264 -21.116 -11.168 1.00 58.34 187 PHE A N 1
ATOM 1363 C CA . PHE A 1 187 ? -14.050 -20.271 -10.265 1.00 58.34 187 PHE A CA 1
ATOM 1364 C C . PHE A 1 187 ? -13.352 -20.142 -8.905 1.00 58.34 187 PHE A C 1
ATOM 1366 O O . PHE A 1 187 ? -13.065 -21.145 -8.248 1.00 58.34 187 PHE A O 1
ATOM 1373 N N . GLN A 1 188 ? -13.102 -18.905 -8.478 1.00 49.16 188 GLN A N 1
ATOM 1374 C CA . GLN A 1 188 ? -12.504 -18.614 -7.181 1.00 49.16 188 GLN A CA 1
ATOM 1375 C C . GLN A 1 188 ? -13.608 -18.348 -6.153 1.00 49.16 188 GLN A C 1
ATOM 1377 O O . GLN A 1 188 ? -14.312 -17.338 -6.226 1.00 49.16 188 GLN A O 1
ATOM 1382 N N . GLU A 1 189 ? -13.757 -19.238 -5.165 1.00 47.06 189 GLU A N 1
ATOM 1383 C CA . GLU A 1 189 ? -14.655 -18.972 -4.039 1.00 47.06 189 GLU A CA 1
ATOM 1384 C C . GLU A 1 189 ? -14.227 -17.696 -3.302 1.00 47.06 189 GLU A C 1
ATOM 1386 O O . GLU A 1 189 ? -13.053 -17.488 -2.987 1.00 47.06 189 GLU A O 1
ATOM 1391 N N . ASN A 1 190 ? -15.195 -16.832 -2.993 1.00 43.88 190 ASN A N 1
ATOM 1392 C CA . ASN A 1 190 ? -14.929 -15.579 -2.297 1.00 43.88 190 ASN A CA 1
ATOM 1393 C C . ASN A 1 190 ? -14.489 -15.846 -0.845 1.00 43.88 190 ASN A C 1
ATOM 1395 O O . ASN A 1 190 ? -15.326 -16.015 0.045 1.00 43.88 190 ASN A O 1
ATOM 1399 N N . LEU A 1 191 ? -13.174 -15.840 -0.611 1.00 32.66 191 LEU A N 1
ATOM 1400 C CA . LEU A 1 191 ? -12.539 -16.195 0.663 1.00 32.66 191 LEU A CA 1
ATOM 1401 C C . LEU A 1 191 ? -13.061 -15.385 1.867 1.00 32.66 191 LEU A C 1
ATOM 1403 O O . LEU A 1 191 ? -13.173 -15.939 2.957 1.00 32.66 191 LEU A O 1
ATOM 1407 N N . LEU A 1 192 ? -13.476 -14.123 1.672 1.00 30.83 192 LEU A N 1
ATOM 1408 C CA . LEU A 1 192 ? -14.158 -13.311 2.700 1.00 30.83 192 LEU A CA 1
ATOM 1409 C C . LEU A 1 192 ? -15.433 -13.989 3.228 1.00 30.83 192 LEU A C 1
ATOM 1411 O O . LEU A 1 192 ? -15.714 -13.975 4.426 1.00 30.83 192 LEU A O 1
ATOM 1415 N N . ALA A 1 193 ? -16.225 -14.555 2.316 1.00 36.03 193 ALA A N 1
ATOM 1416 C CA . ALA A 1 193 ? -17.505 -15.175 2.629 1.00 36.03 193 ALA A CA 1
ATOM 1417 C C . ALA A 1 193 ? -17.340 -16.592 3.197 1.00 36.03 193 ALA A C 1
ATOM 1419 O O . ALA A 1 193 ? -18.145 -17.010 4.028 1.00 36.03 193 ALA A O 1
ATOM 1420 N N . VAL A 1 194 ? -16.276 -17.300 2.803 1.00 36.28 194 VAL A N 1
ATOM 1421 C CA . VAL A 1 194 ? -15.875 -18.570 3.427 1.00 36.28 194 VAL A CA 1
ATOM 1422 C C . VAL A 1 194 ? -15.447 -18.327 4.881 1.00 36.28 194 VAL A C 1
ATOM 1424 O O . VAL A 1 194 ? -16.011 -18.933 5.791 1.00 36.28 194 VAL A O 1
ATOM 1427 N N . ALA A 1 195 ? -14.524 -17.385 5.113 1.00 29.20 195 ALA A N 1
ATOM 1428 C CA . ALA A 1 195 ? -13.923 -17.126 6.423 1.00 29.20 195 ALA A CA 1
ATOM 1429 C C . ALA A 1 195 ? -14.950 -16.754 7.511 1.00 29.20 195 ALA A C 1
ATOM 1431 O O . ALA A 1 195 ? -14.950 -17.340 8.597 1.00 29.20 195 ALA A O 1
ATOM 1432 N N . ALA A 1 196 ? -15.871 -15.829 7.231 1.00 35.94 196 ALA A N 1
ATOM 1433 C CA . ALA A 1 196 ? -16.892 -15.448 8.211 1.00 35.94 196 ALA A CA 1
ATOM 1434 C C . ALA A 1 196 ? -17.993 -16.517 8.389 1.00 35.94 196 ALA A C 1
ATOM 1436 O O . ALA A 1 196 ? -18.533 -16.650 9.490 1.00 35.94 196 ALA A O 1
ATOM 1437 N N . GLY A 1 197 ? -18.253 -17.355 7.375 1.00 34.03 197 GLY A N 1
ATOM 1438 C CA . GLY A 1 197 ? -19.136 -18.520 7.505 1.00 34.03 197 GLY A CA 1
ATOM 1439 C C . GLY A 1 197 ? -18.627 -19.541 8.532 1.00 34.03 197 GLY A C 1
ATOM 1440 O O . GLY A 1 197 ? -19.414 -20.094 9.304 1.00 34.03 197 GLY A O 1
ATOM 1441 N N . THR A 1 198 ? -17.306 -19.737 8.618 1.00 32.19 198 THR A N 1
ATOM 1442 C CA . THR A 1 198 ? -16.676 -20.531 9.689 1.00 32.19 198 THR A CA 1
ATOM 1443 C C . THR A 1 198 ? -16.858 -19.908 11.078 1.00 32.19 198 THR A C 1
ATOM 1445 O O . THR A 1 198 ? -17.171 -20.635 12.019 1.00 32.19 198 THR A O 1
ATOM 1448 N N . VAL A 1 199 ? -16.756 -18.579 11.216 1.00 31.08 199 VAL A N 1
ATOM 1449 C CA . VAL A 1 199 ? -16.944 -17.869 12.503 1.00 31.08 199 VAL A CA 1
ATOM 1450 C C . VAL A 1 199 ? -18.400 -17.925 12.986 1.00 31.08 199 VAL A C 1
ATOM 1452 O O . VAL A 1 199 ? -18.658 -18.095 14.176 1.00 31.08 199 VAL A O 1
ATOM 1455 N N . ALA A 1 200 ? -19.372 -17.848 12.073 1.00 33.78 200 ALA A N 1
ATOM 1456 C CA . ALA A 1 200 ? -20.786 -18.028 12.408 1.00 33.78 200 ALA A CA 1
ATOM 1457 C C . ALA A 1 200 ? -21.139 -19.480 12.793 1.00 33.78 200 ALA A C 1
ATOM 1459 O O . ALA A 1 200 ? -22.138 -19.710 13.471 1.00 33.78 200 ALA A O 1
ATOM 1460 N N . SER A 1 201 ? -20.332 -20.459 12.372 1.00 29.95 201 SER A N 1
ATOM 1461 C CA . SER A 1 201 ? -20.568 -21.883 12.649 1.00 29.95 201 SER A CA 1
ATOM 1462 C C . SER A 1 201 ? -19.976 -22.348 13.986 1.00 29.95 201 SER A C 1
ATOM 1464 O O . SER A 1 201 ? -20.489 -23.293 14.580 1.00 29.95 201 SER A O 1
ATOM 1466 N N . SER A 1 202 ? -18.919 -21.697 14.485 1.00 28.95 202 SER A N 1
ATOM 1467 C CA . SER A 1 202 ? -18.232 -22.084 15.730 1.00 28.95 202 SER A CA 1
ATOM 1468 C C . SER A 1 202 ? -18.878 -21.545 17.015 1.00 28.95 202 SER A C 1
ATOM 1470 O O . SER A 1 202 ? -18.547 -22.012 18.102 1.00 28.95 202 SER A O 1
ATOM 1472 N N . SER A 1 203 ? -19.825 -20.608 16.917 1.00 30.03 203 SER A N 1
ATOM 1473 C CA . SER A 1 203 ? -20.544 -20.019 18.062 1.00 30.03 203 SER A CA 1
ATOM 1474 C C . SER A 1 203 ? -21.820 -20.779 18.473 1.00 30.03 203 SER A C 1
ATOM 1476 O O . SER A 1 203 ? -22.528 -20.358 19.386 1.00 30.03 203 SER A O 1
ATOM 1478 N N . GLY A 1 204 ? -22.130 -21.899 17.809 1.00 30.53 204 GLY A N 1
ATOM 1479 C CA . GLY A 1 204 ? -23.427 -22.579 17.878 1.00 30.53 204 GLY A CA 1
ATOM 1480 C C . GLY A 1 204 ? -23.509 -23.841 18.747 1.00 30.53 204 GLY A C 1
ATOM 1481 O O . GLY A 1 204 ? -24.071 -24.826 18.273 1.00 30.53 204 GLY A O 1
ATOM 1482 N N . THR A 1 205 ? -23.008 -23.844 19.992 1.00 25.31 205 THR A N 1
ATOM 1483 C CA . THR A 1 205 ? -23.248 -24.982 20.915 1.00 25.31 205 THR A CA 1
ATOM 1484 C C . THR A 1 205 ? -23.499 -24.568 22.372 1.00 25.31 205 THR A C 1
ATOM 1486 O O . THR A 1 205 ? -22.829 -23.691 22.899 1.00 25.31 205 THR A O 1
ATOM 1489 N N . GLU A 1 206 ? -24.452 -25.265 23.001 1.00 25.42 206 GLU A N 1
ATOM 1490 C CA . GLU A 1 206 ? -24.764 -25.335 24.443 1.00 25.42 206 GLU A CA 1
ATOM 1491 C C . GLU A 1 206 ? -25.089 -24.038 25.218 1.00 25.42 206 GLU A C 1
ATOM 1493 O O . GLU A 1 206 ? -24.259 -23.449 25.904 1.00 25.42 206 GLU A O 1
ATOM 1498 N N . ALA A 1 207 ? -26.388 -23.723 25.278 1.00 23.22 207 ALA A N 1
ATOM 1499 C CA . ALA A 1 207 ? -27.004 -23.089 26.446 1.00 23.22 207 ALA A CA 1
ATOM 1500 C C . ALA A 1 207 ? -28.371 -23.745 26.721 1.00 23.22 207 ALA A C 1
ATOM 1502 O O . ALA A 1 207 ? -29.369 -23.439 26.068 1.00 23.22 207 ALA A O 1
ATOM 1503 N N . VAL A 1 208 ? -28.412 -24.694 27.663 1.00 24.39 208 VAL A N 1
ATOM 1504 C CA . VAL A 1 208 ? -29.664 -25.320 28.130 1.00 24.39 208 VAL A CA 1
ATOM 1505 C C . VAL A 1 208 ? -30.448 -24.320 28.992 1.00 24.39 208 VAL A C 1
ATOM 1507 O O . VAL A 1 208 ? -29.866 -23.464 29.655 1.00 24.39 208 VAL A O 1
ATOM 1510 N N . GLY A 1 209 ? -31.781 -24.386 28.933 1.00 22.84 209 GLY A N 1
ATOM 1511 C CA . GLY A 1 209 ? -32.662 -23.327 29.428 1.00 22.84 209 GLY A CA 1
ATOM 1512 C C . GLY A 1 209 ? -32.655 -23.093 30.945 1.00 22.84 209 GLY A C 1
ATOM 1513 O O . GLY A 1 209 ? -32.470 -24.010 31.743 1.00 22.84 209 GLY A O 1
ATOM 1514 N N . GLY A 1 210 ? -32.961 -21.851 31.324 1.00 22.88 210 GLY A N 1
ATOM 1515 C CA . GLY A 1 210 ? -33.228 -21.428 32.697 1.00 22.88 210 GLY A CA 1
ATOM 1516 C C . GLY A 1 210 ? -34.014 -20.117 32.707 1.00 22.88 210 GLY A C 1
ATOM 1517 O O . GLY A 1 210 ? -33.468 -19.059 32.407 1.00 22.88 210 GLY A O 1
ATOM 1518 N N . GLU A 1 211 ? -35.308 -20.181 33.020 1.00 21.91 211 GLU A N 1
ATOM 1519 C CA . GLU A 1 211 ? -36.156 -18.992 33.148 1.00 21.91 211 GLU A CA 1
ATOM 1520 C C . GLU A 1 211 ? -35.832 -18.211 34.428 1.00 21.91 211 GLU A C 1
ATOM 1522 O O . GLU A 1 211 ? -35.754 -18.791 35.511 1.00 21.91 211 GLU A O 1
ATOM 1527 N N . SER A 1 212 ? -35.773 -16.878 34.345 1.00 23.77 212 SER A N 1
ATOM 1528 C CA . SER A 1 212 ? -36.193 -16.029 35.465 1.00 23.77 212 SER A CA 1
ATOM 1529 C C . SER A 1 212 ? -36.596 -14.630 35.003 1.00 23.77 212 SER A C 1
ATOM 1531 O O . SER A 1 212 ? -35.933 -14.004 34.177 1.00 23.77 212 SER A O 1
ATOM 1533 N N . THR A 1 213 ? -37.702 -14.131 35.549 1.00 23.33 213 THR A N 1
ATOM 1534 C CA . THR A 1 213 ? -38.292 -12.827 35.223 1.00 23.33 213 THR A CA 1
ATOM 1535 C C . THR A 1 213 ? -38.004 -11.783 36.298 1.00 23.33 213 THR A C 1
ATOM 1537 O O . THR A 1 213 ? -38.195 -12.064 37.480 1.00 23.33 213 THR A O 1
ATOM 1540 N N . SER A 1 214 ? -37.765 -10.526 35.916 1.00 24.33 214 SER A N 1
ATOM 1541 C CA . SER A 1 214 ? -38.236 -9.376 36.709 1.00 24.33 214 SER A CA 1
ATOM 1542 C C . SER A 1 214 ? -38.453 -8.134 35.829 1.00 24.33 214 SER A C 1
ATOM 1544 O O . SER A 1 214 ? -38.129 -8.141 34.641 1.00 24.33 214 SER A O 1
ATOM 1546 N N . LYS A 1 215 ? -39.098 -7.092 36.372 1.00 23.41 215 LYS A N 1
ATOM 1547 C CA . LYS A 1 215 ? -39.571 -5.910 35.627 1.00 23.41 215 LYS A CA 1
ATOM 1548 C C . LYS A 1 215 ? -39.004 -4.604 36.197 1.00 23.41 215 LYS A C 1
ATOM 1550 O O . LYS A 1 215 ? -38.952 -4.453 37.408 1.00 23.41 215 LYS A O 1
ATOM 1555 N N . SER A 1 216 ? -38.731 -3.653 35.295 1.00 22.80 216 SER A N 1
ATOM 1556 C CA . SER A 1 216 ? -38.941 -2.187 35.397 1.00 22.80 216 SER A CA 1
ATOM 1557 C C . SER A 1 216 ? -38.704 -1.430 36.723 1.00 22.80 216 SER A C 1
ATOM 1559 O O . SER A 1 216 ? -39.372 -1.710 37.715 1.00 22.80 216 SER A O 1
ATOM 1561 N N . GLY A 1 217 ? -38.013 -0.276 36.672 1.00 22.23 217 GLY A N 1
ATOM 1562 C CA . GLY A 1 217 ? -38.289 0.776 37.671 1.00 22.23 217 GLY A CA 1
ATOM 1563 C C . GLY A 1 217 ? -37.372 2.003 37.784 1.00 22.23 217 GLY A C 1
ATOM 1564 O O . GLY A 1 217 ? -36.606 2.094 38.726 1.00 22.23 217 GLY A O 1
ATOM 1565 N N . GLY A 1 218 ? -37.578 3.019 36.937 1.00 21.08 218 GLY A N 1
ATOM 1566 C CA . GLY A 1 218 ? -37.799 4.399 37.420 1.00 21.08 218 GLY A CA 1
ATOM 1567 C C . GLY A 1 218 ? -36.654 5.287 37.967 1.00 21.08 218 GLY A C 1
ATOM 1568 O O . GLY A 1 218 ? -36.345 5.260 39.147 1.00 21.08 218 GLY A O 1
ATOM 1569 N N . LYS A 1 219 ? -36.300 6.296 37.150 1.00 22.19 219 LYS A N 1
ATOM 1570 C CA . LYS A 1 219 ? -36.070 7.720 37.520 1.00 22.19 219 LYS A CA 1
ATOM 1571 C C . LYS A 1 219 ? -34.862 8.145 38.397 1.00 22.19 219 LYS A C 1
ATOM 1573 O O . LYS A 1 219 ? -34.923 8.154 39.615 1.00 22.19 219 LYS A O 1
ATOM 1578 N N . SER A 1 220 ? -33.945 8.846 37.718 1.00 22.52 220 SER A N 1
ATOM 1579 C CA . SER A 1 220 ? -33.578 10.259 37.981 1.00 22.52 220 SER A CA 1
ATOM 1580 C C . SER A 1 220 ? -32.948 10.667 39.329 1.00 22.52 220 SER A C 1
ATOM 1582 O O . SER A 1 220 ? -33.652 10.995 40.281 1.00 22.52 220 SER A O 1
ATOM 1584 N N . GLY A 1 221 ? -31.636 10.921 39.300 1.00 22.78 221 GLY A N 1
ATOM 1585 C CA . GLY A 1 221 ? -30.948 11.891 40.164 1.00 22.78 221 GLY A CA 1
ATOM 1586 C C . GLY A 1 221 ? -29.921 12.680 39.340 1.00 22.78 221 GLY A C 1
ATOM 1587 O O . GLY A 1 221 ? -29.247 12.090 38.499 1.00 22.78 221 GLY A O 1
ATOM 1588 N N . SER A 1 222 ? -29.826 14.002 39.519 1.00 23.16 222 SER A N 1
ATOM 1589 C CA . SER A 1 222 ? -29.012 14.882 38.660 1.00 23.16 222 SER A CA 1
ATOM 1590 C C . SER A 1 222 ? -27.974 15.700 39.430 1.00 23.16 222 SER A C 1
ATOM 1592 O O . SER A 1 222 ? -28.351 16.510 40.272 1.00 23.16 222 SER A O 1
ATOM 1594 N N . GLN A 1 223 ? -26.704 15.586 39.038 1.00 24.67 223 GLN A N 1
ATOM 1595 C CA . GLN A 1 223 ? -25.636 16.593 39.167 1.00 24.67 223 GLN A CA 1
ATOM 1596 C C . GLN A 1 223 ? -24.604 16.253 38.066 1.00 24.67 223 GLN A C 1
ATOM 1598 O O . GLN A 1 223 ? -24.261 15.092 37.887 1.00 24.67 223 GLN A O 1
ATOM 1603 N N . SER A 1 224 ? -24.294 17.140 37.115 1.00 23.38 224 SER A N 1
ATOM 1604 C CA . SER A 1 224 ? -23.543 18.402 37.248 1.00 23.38 224 SER A CA 1
ATOM 1605 C C . SER A 1 224 ? -22.034 18.167 37.398 1.00 23.38 224 SER A C 1
ATOM 1607 O O . SER A 1 224 ? -21.530 18.068 38.511 1.00 23.38 224 SER A O 1
ATOM 1609 N N . GLY A 1 225 ? -21.314 18.125 36.270 1.00 22.62 225 GLY A N 1
ATOM 1610 C CA . GLY A 1 225 ? -19.850 18.039 36.232 1.00 22.62 225 GLY A CA 1
ATOM 1611 C C . GLY A 1 225 ? -19.290 17.998 34.802 1.00 22.62 225 GLY A C 1
ATOM 1612 O O . GLY A 1 225 ? -19.655 17.125 34.026 1.00 22.62 225 GLY A O 1
ATOM 1613 N N . SER A 1 226 ? -18.429 18.966 34.469 1.00 24.31 226 SER A N 1
ATOM 1614 C CA . SER A 1 226 ? -17.529 19.051 33.297 1.00 24.31 226 SER A CA 1
ATOM 1615 C C . SER A 1 226 ? -17.973 18.445 31.943 1.00 24.31 226 SER A C 1
ATOM 1617 O O . SER A 1 226 ? -17.711 17.285 31.625 1.00 24.31 226 SER A O 1
ATOM 1619 N N . LYS A 1 227 ? -18.495 19.296 31.044 1.00 30.62 227 LYS A N 1
ATOM 1620 C CA . LYS A 1 227 ? -18.478 19.052 29.586 1.00 30.62 227 LYS A CA 1
ATOM 1621 C C . LYS A 1 227 ? -17.133 19.497 28.974 1.00 30.62 227 LYS A C 1
ATOM 1623 O O . LYS A 1 227 ? -17.113 20.463 28.217 1.00 30.62 227 LYS A O 1
ATOM 1628 N N . ALA A 1 228 ? -16.017 18.834 29.290 1.00 26.89 228 ALA A N 1
ATOM 1629 C CA . ALA A 1 228 ? -14.710 19.227 28.735 1.00 26.89 228 ALA A CA 1
ATOM 1630 C C . ALA A 1 228 ? -13.649 18.101 28.689 1.00 26.89 228 ALA A C 1
ATOM 1632 O O . ALA A 1 228 ? -12.610 18.236 29.324 1.00 26.89 228 ALA A O 1
ATOM 1633 N N . ASN A 1 229 ? -13.879 16.994 27.953 1.00 26.31 229 ASN A N 1
ATOM 1634 C CA . ASN A 1 229 ? -12.762 16.129 27.487 1.00 26.31 229 ASN A CA 1
ATOM 1635 C C . ASN A 1 229 ? -13.074 15.089 26.374 1.00 26.31 229 ASN A C 1
ATOM 1637 O O . ASN A 1 229 ? -12.368 14.095 26.238 1.00 26.31 229 ASN A O 1
ATOM 1641 N N . ARG A 1 230 ? -14.119 15.273 25.549 1.00 26.02 230 ARG A N 1
ATOM 1642 C CA . ARG A 1 230 ? -14.477 14.332 24.454 1.00 26.02 230 ARG A CA 1
ATOM 1643 C C . ARG A 1 230 ? -14.220 14.897 23.048 1.00 26.02 230 ARG A C 1
ATOM 1645 O O . ARG A 1 230 ? -15.065 14.778 22.170 1.00 26.02 230 ARG A O 1
ATOM 1652 N N . LEU A 1 231 ? -13.063 15.534 22.852 1.00 25.70 231 LEU A N 1
ATOM 1653 C CA . LEU A 1 231 ? -12.666 16.137 21.568 1.00 25.70 231 LEU A CA 1
ATOM 1654 C C . LEU A 1 231 ? -11.168 15.936 21.238 1.00 25.70 231 LEU A C 1
ATOM 1656 O O . LEU A 1 231 ? -10.527 16.815 20.674 1.00 25.70 231 LEU A O 1
ATOM 1660 N N . ARG A 1 232 ? -10.593 14.785 21.623 1.00 27.80 232 ARG A N 1
ATOM 1661 C CA . ARG A 1 232 ? -9.174 14.426 21.402 1.00 27.80 232 ARG A CA 1
ATOM 1662 C C . ARG A 1 232 ? -8.992 12.979 20.899 1.00 27.80 232 ARG A C 1
ATOM 1664 O O . ARG A 1 232 ? -8.287 12.202 21.529 1.00 27.80 232 ARG A O 1
ATOM 1671 N N . ALA A 1 233 ? -9.649 12.606 19.794 1.00 26.77 233 ALA A N 1
ATOM 1672 C CA . ALA A 1 233 ? -9.371 11.364 19.047 1.00 26.77 233 ALA A CA 1
ATOM 1673 C C . ALA A 1 233 ? -10.102 11.339 17.684 1.00 26.77 233 ALA A C 1
ATOM 1675 O O . ALA A 1 233 ? -11.183 10.772 17.590 1.00 26.77 233 ALA A O 1
ATOM 1676 N N . PHE A 1 234 ? -9.538 11.939 16.629 1.00 26.31 234 PHE A N 1
ATOM 1677 C CA . PHE A 1 234 ? -10.058 11.812 15.255 1.00 26.31 234 PHE A CA 1
ATOM 1678 C C . PHE A 1 234 ? -8.925 11.868 14.217 1.00 26.31 234 PHE A C 1
ATOM 1680 O O . PHE A 1 234 ? -7.879 12.444 14.492 1.00 26.31 234 PHE A O 1
ATOM 1687 N N . ALA A 1 235 ? -9.180 11.304 13.027 1.00 27.92 235 ALA A N 1
ATOM 1688 C CA . ALA A 1 235 ? -8.261 11.161 11.884 1.00 27.92 235 ALA A CA 1
ATOM 1689 C C . ALA A 1 235 ? -7.077 10.190 12.100 1.00 27.92 235 ALA A C 1
ATOM 1691 O O . ALA A 1 235 ? -5.933 10.604 12.238 1.00 27.92 235 ALA A O 1
ATOM 1692 N N . ILE A 1 236 ? -7.350 8.877 12.067 1.00 30.05 236 ILE A N 1
ATOM 1693 C CA . ILE A 1 236 ? -6.336 7.814 11.936 1.00 30.05 236 ILE A CA 1
ATOM 1694 C C . ILE A 1 236 ? -6.870 6.705 11.015 1.00 30.05 236 ILE A C 1
ATOM 1696 O O . ILE A 1 236 ? -8.033 6.335 11.131 1.00 30.05 236 ILE A O 1
ATOM 1700 N N . GLY A 1 237 ? -6.006 6.128 10.172 1.00 33.22 237 GLY A N 1
ATOM 1701 C CA . GLY A 1 237 ? -6.253 4.855 9.477 1.00 33.22 237 GLY A CA 1
ATOM 1702 C C . GLY A 1 237 ? -6.309 4.985 7.951 1.00 33.22 237 GLY A C 1
ATOM 1703 O O . GLY A 1 237 ? -7.170 5.675 7.414 1.00 33.22 237 GLY A O 1
ATOM 1704 N N . GLY A 1 238 ? -5.367 4.322 7.266 1.00 26.30 238 GLY A N 1
ATOM 1705 C CA . GLY A 1 238 ? -5.049 4.524 5.839 1.00 26.30 238 GLY A CA 1
ATOM 1706 C C . GLY A 1 238 ? -3.583 4.911 5.566 1.00 26.30 238 GLY A C 1
ATOM 1707 O O . GLY A 1 238 ? -3.232 5.225 4.437 1.00 26.30 238 GLY A O 1
ATOM 1708 N N . GLY A 1 239 ? -2.725 4.904 6.596 1.00 29.78 239 GLY A N 1
ATOM 1709 C CA . GLY A 1 239 ? -1.351 5.412 6.540 1.00 29.78 239 GLY A CA 1
ATOM 1710 C C . GLY A 1 239 ? -0.401 4.659 5.604 1.00 29.78 239 GLY A C 1
ATOM 1711 O O . GLY A 1 239 ? -0.185 5.078 4.477 1.00 29.78 239 GLY A O 1
ATOM 1712 N N . LEU A 1 240 ? 0.248 3.596 6.085 1.00 31.39 240 LEU A N 1
ATOM 1713 C CA . LEU A 1 240 ? 1.594 3.220 5.622 1.00 31.39 240 LEU A CA 1
ATOM 1714 C C . LEU A 1 240 ? 1.740 2.922 4.117 1.00 31.39 240 LEU A C 1
ATOM 1716 O O . LEU A 1 240 ? 2.721 3.357 3.523 1.00 31.39 240 LEU A O 1
ATOM 1720 N N . ALA A 1 241 ? 0.777 2.254 3.476 1.00 32.44 241 ALA A N 1
ATOM 1721 C CA . ALA A 1 241 ? 0.830 2.009 2.028 1.00 32.44 241 ALA A CA 1
ATOM 1722 C C . ALA A 1 241 ? 0.601 3.293 1.202 1.00 32.44 241 ALA A C 1
ATOM 1724 O O . ALA A 1 241 ? 1.233 3.487 0.163 1.00 32.44 241 ALA A O 1
ATOM 1725 N N . ALA A 1 242 ? -0.248 4.206 1.688 1.00 33.66 242 ALA A N 1
ATOM 1726 C CA . ALA A 1 242 ? -0.371 5.539 1.109 1.00 33.66 242 ALA A CA 1
ATOM 1727 C C . ALA A 1 242 ? 0.883 6.371 1.392 1.00 33.66 242 ALA A C 1
ATOM 1729 O O . ALA A 1 242 ? 1.344 7.058 0.494 1.00 33.66 242 ALA A O 1
ATOM 1730 N N . VAL A 1 243 ? 1.487 6.265 2.582 1.00 37.94 243 VAL A N 1
ATOM 1731 C CA . VAL A 1 243 ? 2.750 6.940 2.924 1.00 37.94 243 VAL A CA 1
ATOM 1732 C C . VAL A 1 243 ? 3.858 6.515 1.977 1.00 37.94 243 VAL A C 1
ATOM 1734 O O . VAL A 1 243 ? 4.439 7.380 1.336 1.00 37.94 243 VAL A O 1
ATOM 1737 N N . ALA A 1 244 ? 4.065 5.214 1.785 1.00 41.94 244 ALA A N 1
ATOM 1738 C CA . ALA A 1 244 ? 5.032 4.670 0.835 1.00 41.94 244 ALA A CA 1
ATOM 1739 C C . ALA A 1 244 ? 4.954 5.354 -0.547 1.00 41.94 244 ALA A C 1
ATOM 1741 O O . ALA A 1 244 ? 5.943 5.847 -1.085 1.00 41.94 244 ALA A O 1
ATOM 1742 N N . MET A 1 245 ? 3.736 5.439 -1.078 1.00 37.50 245 MET A N 1
ATOM 1743 C CA . MET A 1 245 ? 3.428 5.850 -2.447 1.00 37.50 245 MET A CA 1
ATOM 1744 C C . MET A 1 245 ? 3.112 7.353 -2.603 1.00 37.50 245 MET A C 1
ATOM 1746 O O . MET A 1 245 ? 3.082 7.852 -3.723 1.00 37.50 245 MET A O 1
ATOM 1750 N N . THR A 1 246 ? 2.928 8.083 -1.495 1.00 40.34 246 THR A N 1
ATOM 1751 C CA . THR A 1 246 ? 2.623 9.533 -1.444 1.00 40.34 246 THR A CA 1
ATOM 1752 C C . THR A 1 246 ? 3.793 10.362 -0.870 1.00 40.34 246 THR A C 1
ATOM 1754 O O . THR A 1 246 ? 3.911 11.562 -1.117 1.00 40.34 246 THR A O 1
ATOM 1757 N N . VAL A 1 247 ? 4.752 9.725 -0.193 1.00 35.78 247 VAL A N 1
ATOM 1758 C CA . VAL A 1 247 ? 6.089 10.292 0.067 1.00 35.78 247 VAL A CA 1
ATOM 1759 C C . VAL A 1 247 ? 6.873 10.431 -1.234 1.00 35.78 247 VAL A C 1
ATOM 1761 O O . VAL A 1 247 ? 7.465 11.474 -1.494 1.00 35.78 247 VAL A O 1
ATOM 1764 N N . ALA A 1 248 ? 6.764 9.436 -2.119 1.00 32.19 248 ALA A N 1
ATOM 1765 C CA . ALA A 1 248 ? 7.270 9.488 -3.490 1.00 32.19 248 ALA A CA 1
ATOM 1766 C C . ALA A 1 248 ? 6.604 10.577 -4.366 1.00 32.19 248 ALA A C 1
ATOM 1768 O O . ALA A 1 248 ? 6.823 10.600 -5.575 1.00 32.19 248 ALA A O 1
ATOM 1769 N N . LEU A 1 249 ? 5.753 11.439 -3.788 1.00 31.36 249 LEU A N 1
ATOM 1770 C CA . LEU A 1 249 ? 4.728 12.180 -4.514 1.00 31.36 249 LEU A CA 1
ATOM 1771 C C . LEU A 1 249 ? 4.682 13.675 -4.215 1.00 31.36 249 LEU A C 1
ATOM 1773 O O . LEU A 1 249 ? 4.678 14.471 -5.152 1.00 31.36 249 LEU A O 1
ATOM 1777 N N . GLY A 1 250 ? 4.737 14.070 -2.939 1.00 28.59 250 GLY A N 1
ATOM 1778 C CA . GLY A 1 250 ? 4.998 15.474 -2.592 1.00 28.59 250 GLY A CA 1
ATOM 1779 C C . GLY A 1 250 ? 6.353 15.957 -3.117 1.00 28.59 250 GLY A C 1
ATOM 1780 O O . GLY A 1 250 ? 6.499 17.124 -3.479 1.00 28.59 250 GLY A O 1
ATOM 1781 N N . PHE A 1 251 ? 7.303 15.030 -3.274 1.00 38.41 251 PHE A N 1
ATOM 1782 C CA . PHE A 1 251 ? 8.654 15.319 -3.734 1.00 38.41 251 PHE A CA 1
ATOM 1783 C C . PHE A 1 251 ? 8.739 16.006 -5.110 1.00 38.41 251 PHE A C 1
ATOM 1785 O O . PHE A 1 251 ? 9.553 16.905 -5.310 1.00 38.41 251 PHE A O 1
ATOM 1792 N N . PHE A 1 252 ? 7.894 15.622 -6.071 1.00 31.59 252 PHE A N 1
ATOM 1793 C CA . PHE A 1 252 ? 8.062 16.042 -7.469 1.00 31.59 252 PHE A CA 1
ATOM 1794 C C . PHE A 1 252 ? 7.461 17.411 -7.820 1.00 31.59 252 PHE A C 1
ATOM 1796 O O . PHE A 1 252 ? 7.627 17.865 -8.952 1.00 31.59 252 PHE A O 1
ATOM 1803 N N . LEU A 1 253 ? 6.771 18.070 -6.882 1.00 27.39 253 LEU A N 1
ATOM 1804 C CA . LEU A 1 253 ? 5.981 19.277 -7.164 1.00 27.39 253 LEU A CA 1
ATOM 1805 C C . LEU A 1 253 ? 6.586 20.592 -6.643 1.00 27.39 253 LEU A C 1
ATOM 1807 O O . LEU A 1 253 ? 6.147 21.649 -7.085 1.00 27.39 253 LEU A O 1
ATOM 1811 N N . PHE A 1 254 ? 7.589 20.552 -5.756 1.00 29.50 254 PHE A N 1
ATOM 1812 C CA . PHE A 1 254 ? 8.162 21.761 -5.131 1.00 29.50 254 PHE A CA 1
ATOM 1813 C C . PHE A 1 254 ? 9.630 22.056 -5.474 1.00 29.50 254 PHE A C 1
ATOM 1815 O O . PHE A 1 254 ? 10.142 23.112 -5.110 1.00 29.50 254 PHE A O 1
ATOM 1822 N N . GLY A 1 255 ? 10.300 21.189 -6.237 1.00 25.53 255 GLY A N 1
ATOM 1823 C CA . GLY A 1 255 ? 11.690 21.378 -6.672 1.00 25.53 255 GLY A CA 1
ATOM 1824 C C . GLY A 1 255 ? 11.893 22.421 -7.782 1.00 25.53 255 GLY A C 1
ATOM 1825 O O . GLY A 1 255 ? 12.575 22.106 -8.755 1.00 25.53 255 GLY A O 1
ATOM 1826 N N . SER A 1 256 ? 11.285 23.613 -7.683 1.00 26.95 256 SER A N 1
ATOM 1827 C CA . SER A 1 256 ? 11.571 24.761 -8.562 1.00 26.95 256 SER A CA 1
ATOM 1828 C C . SER A 1 256 ? 11.032 26.101 -8.024 1.00 26.95 256 SER A C 1
ATOM 1830 O O . SER A 1 256 ? 9.869 26.441 -8.238 1.00 26.95 256 SER A O 1
ATOM 1832 N N . ASN A 1 257 ? 11.894 26.903 -7.385 1.00 26.00 257 ASN A N 1
ATOM 1833 C CA . ASN A 1 257 ? 12.022 28.334 -7.703 1.00 26.00 257 ASN A CA 1
ATOM 1834 C C . ASN A 1 257 ? 13.357 28.900 -7.180 1.00 26.00 257 ASN A C 1
ATOM 1836 O O . ASN A 1 257 ? 13.914 28.378 -6.218 1.00 26.00 257 ASN A O 1
ATOM 1840 N N . SER A 1 258 ? 13.870 29.965 -7.799 1.00 30.12 258 SER A N 1
ATOM 1841 C CA . SER A 1 258 ? 15.217 30.508 -7.544 1.00 30.12 258 SER A CA 1
ATOM 1842 C C . SER A 1 258 ? 15.214 31.999 -7.184 1.00 30.12 258 SER A C 1
ATOM 1844 O O . SER A 1 258 ? 14.481 32.778 -7.791 1.00 30.12 258 SER A O 1
ATOM 1846 N N . GLY A 1 259 ? 16.095 32.408 -6.264 1.00 24.84 259 GLY A N 1
ATOM 1847 C CA . GLY A 1 259 ? 16.384 33.806 -5.910 1.00 24.84 259 GLY A CA 1
ATOM 1848 C C . GLY A 1 259 ? 17.857 33.975 -5.510 1.00 24.84 259 GLY A C 1
ATOM 1849 O O . GLY A 1 259 ? 18.468 33.030 -5.016 1.00 24.84 259 GLY A O 1
ATOM 1850 N N . GLU A 1 260 ? 18.459 35.134 -5.793 1.00 23.52 260 GLU A N 1
ATOM 1851 C CA . GLU A 1 260 ? 19.924 35.269 -5.890 1.00 23.52 260 GLU A CA 1
ATOM 1852 C C . GLU A 1 260 ? 20.673 35.798 -4.638 1.00 23.52 260 GLU A C 1
ATOM 1854 O O . GLU A 1 260 ? 20.098 36.273 -3.662 1.00 23.52 260 GLU A O 1
ATOM 1859 N N . LYS A 1 261 ? 22.007 35.662 -4.724 1.00 24.83 261 LYS A N 1
ATOM 1860 C CA . LYS A 1 261 ? 23.123 36.011 -3.804 1.00 24.83 261 LYS A CA 1
ATOM 1861 C C . LYS A 1 261 ? 23.309 37.554 -3.659 1.00 24.83 261 LYS A C 1
ATOM 1863 O O . LYS A 1 261 ? 22.574 38.261 -4.345 1.00 24.83 261 LYS A O 1
ATOM 1868 N N . PRO A 1 262 ? 24.287 38.138 -2.896 1.00 32.66 262 PRO A N 1
ATOM 1869 C CA . PRO A 1 262 ? 25.527 37.603 -2.264 1.00 32.66 262 PRO A CA 1
ATOM 1870 C C . PRO A 1 262 ? 25.718 38.047 -0.767 1.00 32.66 262 PRO A C 1
ATOM 1872 O O . PRO A 1 262 ? 24.753 38.514 -0.180 1.00 32.66 262 PRO A O 1
ATOM 1875 N N . THR A 1 263 ? 26.832 37.896 -0.011 1.00 22.41 263 THR A N 1
ATOM 1876 C CA . THR A 1 263 ? 28.303 37.879 -0.272 1.00 22.41 263 THR A CA 1
ATOM 1877 C C . THR A 1 263 ? 29.143 37.054 0.739 1.00 22.41 263 THR A C 1
ATOM 1879 O O . THR A 1 263 ? 28.785 36.943 1.905 1.00 22.41 263 THR A O 1
ATOM 1882 N N . SER A 1 264 ? 30.318 36.568 0.303 1.00 21.89 264 SER A N 1
ATOM 1883 C CA . SER A 1 264 ? 31.429 35.954 1.092 1.00 21.89 264 SER A CA 1
ATOM 1884 C C . SER A 1 264 ? 32.284 37.006 1.861 1.00 21.89 264 SER A C 1
ATOM 1886 O O . SER A 1 264 ? 31.931 38.183 1.751 1.00 21.89 264 SER A O 1
ATOM 1888 N N . PRO A 1 265 ? 33.443 36.706 2.527 1.00 33.09 265 PRO A N 1
ATOM 1889 C CA . PRO A 1 265 ? 34.190 35.444 2.793 1.00 33.09 265 PRO A CA 1
ATOM 1890 C C . PRO A 1 265 ? 34.537 35.291 4.325 1.00 33.09 265 PRO A C 1
ATOM 1892 O O . PRO A 1 265 ? 33.751 35.787 5.119 1.00 33.09 265 PRO A O 1
ATOM 1895 N N . ALA A 1 266 ? 35.589 34.653 4.894 1.00 23.70 266 ALA A N 1
ATOM 1896 C CA . ALA A 1 266 ? 36.819 33.960 4.442 1.00 23.70 266 ALA A CA 1
ATOM 1897 C C . ALA A 1 266 ? 37.440 33.036 5.540 1.00 23.70 266 ALA A C 1
ATOM 1899 O O . ALA A 1 266 ? 37.327 33.348 6.721 1.00 23.70 266 ALA A O 1
ATOM 1900 N N . GLY A 1 267 ? 38.252 32.035 5.143 1.00 23.14 267 GLY A N 1
ATOM 1901 C CA . GLY A 1 267 ? 39.287 31.370 5.981 1.00 23.14 267 GLY A CA 1
ATOM 1902 C C . GLY A 1 267 ? 38.819 30.210 6.889 1.00 23.14 267 GLY A C 1
ATOM 1903 O O . GLY A 1 267 ? 37.676 30.193 7.319 1.00 23.14 267 GLY A O 1
ATOM 1904 N N . GLY A 1 268 ? 39.638 29.198 7.221 1.00 24.14 268 GLY A N 1
ATOM 1905 C CA . GLY A 1 268 ? 41.031 28.888 6.839 1.00 24.14 268 GLY A CA 1
ATOM 1906 C C . GLY A 1 268 ? 41.407 27.422 7.176 1.00 24.14 268 GLY A C 1
ATOM 1907 O O . GLY A 1 268 ? 40.661 26.748 7.878 1.00 24.14 268 GLY A O 1
ATOM 1908 N N . ALA A 1 269 ? 42.524 26.900 6.649 1.00 21.88 269 ALA A N 1
ATOM 1909 C CA . ALA A 1 269 ? 42.847 25.456 6.656 1.00 21.88 269 ALA A CA 1
ATOM 1910 C C . ALA A 1 269 ? 43.821 24.999 7.772 1.00 21.88 269 ALA A C 1
ATOM 1912 O O . ALA A 1 269 ? 44.627 25.796 8.249 1.00 21.88 269 ALA A O 1
ATOM 1913 N N . GLY A 1 270 ? 43.807 23.700 8.130 1.00 23.28 270 GLY A N 1
ATOM 1914 C CA . GLY A 1 270 ? 44.707 23.116 9.146 1.00 23.28 270 GLY A CA 1
ATOM 1915 C C . GLY A 1 270 ? 44.763 21.574 9.193 1.00 23.28 270 GLY A C 1
ATOM 1916 O O . GLY A 1 270 ? 43.840 20.920 9.660 1.00 23.28 270 GLY A O 1
ATOM 1917 N N . GLN A 1 271 ? 45.885 21.025 8.723 1.00 22.41 271 GLN A N 1
ATOM 1918 C CA . GLN A 1 271 ? 46.367 19.624 8.743 1.00 22.41 271 GLN A CA 1
ATOM 1919 C C . GLN A 1 271 ? 46.378 19.010 10.184 1.00 22.41 271 GLN A C 1
ATOM 1921 O O . GLN A 1 271 ? 46.550 19.767 11.131 1.00 22.41 271 GLN A O 1
ATOM 1926 N N . VAL A 1 272 ? 46.148 17.717 10.512 1.00 22.78 272 VAL A N 1
ATOM 1927 C CA . VAL A 1 272 ? 46.547 16.389 9.948 1.00 22.78 272 VAL A CA 1
ATOM 1928 C C . VAL A 1 272 ? 48.067 16.110 10.066 1.00 22.78 272 VAL A C 1
ATOM 1930 O O . VAL A 1 272 ? 48.820 16.926 9.547 1.00 22.78 272 VAL A O 1
ATOM 1933 N N . PRO A 1 273 ? 48.588 14.945 10.547 1.00 32.56 273 PRO A N 1
ATOM 1934 C CA . PRO A 1 273 ? 48.147 13.906 11.517 1.00 32.56 273 PRO A CA 1
ATOM 1935 C C . PRO A 1 273 ? 49.298 13.663 12.572 1.00 32.56 273 PRO A C 1
ATOM 1937 O O . PRO A 1 273 ? 49.868 14.672 12.982 1.00 32.56 273 PRO A O 1
ATOM 1940 N N . PRO A 1 274 ? 49.807 12.451 12.960 1.00 40.47 274 PRO A N 1
ATOM 1941 C CA . PRO A 1 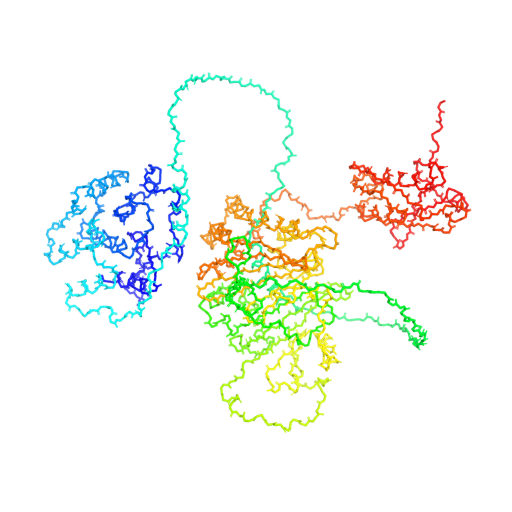274 ? 49.276 11.078 13.161 1.00 40.47 274 PRO A CA 1
ATOM 1942 C C . PRO A 1 274 ? 49.669 10.455 14.551 1.00 40.47 274 PRO A C 1
ATOM 1944 O O . PRO A 1 274 ? 50.111 11.151 15.459 1.00 40.47 274 PRO A O 1
ATOM 1947 N N . THR A 1 275 ? 49.678 9.107 14.639 1.00 23.77 275 THR A N 1
ATOM 1948 C CA . THR A 1 275 ? 50.349 8.216 15.640 1.00 23.77 275 THR A CA 1
ATOM 1949 C C . THR A 1 275 ? 49.633 8.002 16.992 1.00 23.77 275 THR A C 1
ATOM 1951 O O . THR A 1 275 ? 49.253 8.960 17.644 1.00 23.77 275 THR A O 1
ATOM 1954 N N . GLY A 1 276 ? 49.471 6.774 17.513 1.00 23.11 276 GLY A N 1
ATOM 1955 C CA . GLY A 1 276 ? 49.712 5.443 16.925 1.00 23.11 276 GLY A CA 1
ATOM 1956 C C . GLY A 1 276 ? 49.696 4.287 17.952 1.00 23.11 276 GLY A C 1
ATOM 1957 O O . GLY A 1 276 ? 49.433 4.503 19.127 1.00 23.11 276 GLY A O 1
ATOM 1958 N N . ALA A 1 277 ? 50.037 3.076 17.488 1.00 23.55 277 ALA A N 1
ATOM 1959 C CA . ALA A 1 277 ? 50.351 1.859 18.266 1.00 23.55 277 ALA A CA 1
ATOM 1960 C C . ALA A 1 277 ? 49.246 1.196 19.137 1.00 23.55 277 ALA A C 1
ATOM 1962 O O . ALA A 1 277 ? 49.082 1.462 20.322 1.00 23.55 277 ALA A O 1
ATOM 1963 N N . GLN A 1 278 ? 48.588 0.205 18.524 1.00 24.53 278 GLN A N 1
ATOM 1964 C CA . GLN A 1 278 ? 48.312 -1.153 19.039 1.00 24.53 278 GLN A CA 1
ATOM 1965 C C . GLN A 1 278 ? 48.556 -1.475 20.535 1.00 24.53 278 GLN A C 1
ATOM 1967 O O . GLN A 1 278 ? 49.669 -1.342 21.043 1.00 24.53 278 GLN A O 1
ATOM 1972 N N . ARG A 1 279 ? 47.612 -2.221 21.132 1.00 23.69 279 ARG A N 1
ATOM 1973 C CA . ARG A 1 279 ? 47.940 -3.372 21.999 1.00 23.69 279 ARG A CA 1
ATOM 1974 C C . ARG A 1 279 ? 46.960 -4.528 21.778 1.00 23.69 279 ARG A C 1
ATOM 1976 O O . ARG A 1 279 ? 45.765 -4.309 21.616 1.00 23.69 279 ARG A O 1
ATOM 1983 N N . GLN A 1 280 ? 47.488 -5.748 21.739 1.00 23.00 280 GLN A N 1
ATOM 1984 C CA . GLN A 1 280 ? 46.756 -6.995 21.493 1.00 23.00 280 GLN A CA 1
ATOM 1985 C C . GLN A 1 280 ? 46.750 -7.879 22.745 1.00 23.00 280 GLN A C 1
ATOM 1987 O O . GLN A 1 280 ? 47.805 -8.025 23.358 1.00 23.00 280 GLN A O 1
ATOM 1992 N N . LEU A 1 281 ? 45.634 -8.602 22.946 1.00 25.50 281 LEU A N 1
ATOM 1993 C CA . LEU A 1 281 ? 45.586 -9.964 23.523 1.00 25.50 281 LEU A CA 1
ATOM 1994 C C . LEU A 1 281 ? 45.967 -10.081 25.033 1.00 25.50 281 LEU A C 1
ATOM 1996 O O . LEU A 1 281 ? 46.474 -9.113 25.596 1.00 25.50 281 LEU A O 1
ATOM 2000 N N . PRO A 1 282 ? 45.666 -11.201 25.745 1.00 29.02 282 PRO A N 1
ATOM 2001 C CA . PRO A 1 282 ? 45.423 -12.565 25.257 1.00 29.02 282 PRO A CA 1
ATOM 2002 C C . PRO A 1 282 ? 44.094 -13.228 25.664 1.00 29.02 282 PRO A C 1
ATOM 2004 O O . PRO A 1 282 ? 43.216 -12.625 26.272 1.00 29.02 282 PRO A O 1
ATOM 2007 N N . ALA A 1 283 ? 43.957 -14.490 25.247 1.00 25.00 283 ALA A N 1
ATOM 2008 C CA . ALA A 1 283 ? 42.764 -15.319 25.372 1.00 25.00 283 ALA A CA 1
ATOM 2009 C C . ALA A 1 283 ? 42.797 -16.277 26.582 1.00 25.00 283 ALA A C 1
ATOM 2011 O O . ALA A 1 283 ? 43.853 -16.580 27.133 1.00 25.00 283 ALA A O 1
ATOM 2012 N N . GLY A 1 284 ? 41.628 -16.832 26.901 1.00 25.06 284 GLY A N 1
ATOM 2013 C CA . GLY A 1 284 ? 41.428 -18.089 27.629 1.00 25.06 284 GLY A CA 1
ATOM 2014 C C . GLY A 1 284 ? 40.253 -18.830 26.979 1.00 25.06 284 GLY A C 1
ATOM 2015 O O . GLY A 1 284 ? 39.413 -18.177 26.357 1.00 25.06 284 GLY A O 1
ATOM 2016 N N . GLY A 1 285 ? 40.185 -20.163 27.042 1.00 24.00 285 GLY A N 1
ATOM 2017 C CA . GLY A 1 285 ? 39.156 -20.883 26.282 1.00 24.00 285 GLY A CA 1
ATOM 2018 C C . GLY A 1 285 ? 38.959 -22.362 26.606 1.00 24.00 285 GLY A C 1
ATOM 2019 O O . GLY A 1 285 ? 39.661 -22.938 27.434 1.00 24.00 285 GLY A O 1
ATOM 2020 N N . GLY A 1 286 ? 38.000 -22.948 25.882 1.00 22.03 286 GLY A N 1
ATOM 2021 C CA . GLY A 1 286 ? 37.573 -24.348 25.960 1.00 22.03 286 GLY A CA 1
ATOM 2022 C C . GLY A 1 286 ? 36.435 -24.615 26.963 1.00 22.03 286 GLY A C 1
ATOM 2023 O O . GLY A 1 286 ? 36.164 -23.763 27.810 1.00 22.03 286 GLY A O 1
ATOM 2024 N N . PRO A 1 287 ? 35.787 -25.798 26.905 1.00 33.59 287 PRO A N 1
ATOM 2025 C CA . PRO A 1 287 ? 35.973 -26.885 25.936 1.00 33.59 287 PRO A CA 1
ATOM 2026 C C . PRO A 1 287 ? 34.747 -27.127 25.027 1.00 33.59 287 PRO A C 1
ATOM 2028 O O . PRO A 1 287 ? 33.633 -26.692 25.309 1.00 33.59 287 PRO A O 1
ATOM 2031 N N . SER A 1 288 ? 34.954 -27.877 23.943 1.00 26.86 288 SER A N 1
ATOM 2032 C CA . SER A 1 288 ? 33.896 -28.430 23.092 1.00 26.86 288 SER A CA 1
ATOM 2033 C C . SER A 1 288 ? 33.333 -29.744 23.655 1.00 26.86 288 SER A C 1
ATOM 2035 O O . SER A 1 288 ? 34.046 -30.509 24.303 1.00 26.86 288 SER A O 1
ATOM 2037 N N . GLY A 1 289 ? 32.065 -30.036 23.353 1.00 25.58 289 GLY A N 1
ATOM 2038 C CA . GLY A 1 289 ? 31.436 -31.332 23.613 1.00 25.58 289 GLY A CA 1
ATOM 2039 C C . GLY A 1 289 ? 30.349 -31.614 22.580 1.00 25.58 289 GLY A C 1
ATOM 2040 O O . GLY A 1 289 ? 29.364 -30.884 22.506 1.00 25.58 289 GLY A O 1
ATOM 2041 N N . GLU A 1 290 ? 30.541 -32.646 21.761 1.00 24.25 290 GLU A N 1
ATOM 2042 C CA . GLU A 1 290 ? 29.565 -33.065 20.750 1.00 24.25 290 GLU A CA 1
ATOM 2043 C C . GLU A 1 290 ? 28.432 -33.886 21.382 1.00 24.25 290 GLU A C 1
ATOM 2045 O O . GLU A 1 290 ? 28.663 -34.716 22.261 1.00 24.25 290 GLU A O 1
ATOM 2050 N N . SER A 1 291 ? 27.205 -33.707 20.887 1.00 25.06 291 SER A N 1
ATOM 2051 C CA . SER A 1 291 ? 26.101 -34.640 21.127 1.00 25.06 291 SER A CA 1
ATOM 2052 C C . SER A 1 291 ? 25.219 -34.712 19.884 1.00 25.06 291 SER A C 1
ATOM 2054 O O . SER A 1 291 ? 24.467 -33.789 19.570 1.00 25.06 291 SER A O 1
ATOM 2056 N N . THR A 1 292 ? 25.358 -35.798 19.128 1.00 24.31 292 THR A N 1
ATOM 2057 C CA . THR A 1 292 ? 24.659 -36.019 17.861 1.00 24.31 292 THR A CA 1
ATOM 2058 C C . THR A 1 292 ? 23.311 -36.703 18.084 1.00 24.31 292 THR A C 1
ATOM 2060 O O . THR A 1 292 ? 23.219 -37.923 18.189 1.00 24.31 292 THR A O 1
ATOM 2063 N N . LEU A 1 293 ? 22.231 -35.918 18.074 1.00 27.47 293 LEU A N 1
ATOM 2064 C CA . LEU A 1 293 ? 20.862 -36.424 17.917 1.00 27.47 293 LEU A CA 1
ATOM 2065 C C . LEU A 1 293 ? 20.284 -35.968 16.577 1.00 27.47 293 LEU A C 1
ATOM 2067 O O . LEU A 1 293 ? 19.526 -35.006 16.477 1.00 27.47 293 LEU A O 1
ATOM 2071 N N . ALA A 1 294 ? 20.678 -36.681 15.525 1.00 25.69 294 ALA A N 1
ATOM 2072 C CA . ALA A 1 294 ? 20.097 -36.510 14.205 1.00 25.69 294 ALA A CA 1
ATOM 2073 C C . ALA A 1 294 ? 18.652 -37.042 14.140 1.00 25.69 294 ALA A C 1
ATOM 2075 O O . ALA A 1 294 ? 18.287 -37.985 14.843 1.00 25.69 294 ALA A O 1
ATOM 2076 N N . ASN A 1 295 ? 17.916 -36.511 13.157 1.00 30.73 295 ASN A N 1
ATOM 2077 C CA . ASN A 1 295 ? 16.722 -37.080 12.516 1.00 30.73 295 ASN A CA 1
ATOM 2078 C C . ASN A 1 295 ? 15.334 -36.530 12.915 1.00 30.73 295 ASN A C 1
ATOM 2080 O O . ASN A 1 295 ? 14.405 -37.275 13.229 1.00 30.73 295 ASN A O 1
ATOM 2084 N N . ARG A 1 296 ? 15.148 -35.218 12.729 1.00 26.84 296 ARG A N 1
ATOM 2085 C CA . ARG A 1 296 ? 13.946 -34.706 12.046 1.00 26.84 296 ARG A CA 1
ATOM 2086 C C . ARG A 1 296 ? 14.366 -34.174 10.674 1.00 26.84 296 ARG A C 1
ATOM 2088 O O . ARG A 1 296 ? 15.383 -33.495 10.580 1.00 26.84 296 ARG A O 1
ATOM 2095 N N . LYS A 1 297 ? 13.597 -34.481 9.625 1.00 31.67 297 LYS A N 1
ATOM 2096 C CA . LYS A 1 297 ? 13.701 -33.762 8.346 1.00 31.67 297 LYS A CA 1
ATOM 2097 C C . LYS A 1 297 ? 13.236 -32.311 8.559 1.00 31.67 297 LYS A C 1
ATOM 2099 O O . LYS A 1 297 ? 12.177 -32.154 9.172 1.00 31.67 297 LYS A O 1
ATOM 2104 N N . PRO A 1 298 ? 13.943 -31.297 8.033 1.00 35.59 298 PRO A N 1
ATOM 2105 C CA . PRO A 1 298 ? 13.359 -29.978 7.817 1.00 35.59 298 PRO A CA 1
ATOM 2106 C C . PRO A 1 298 ? 12.237 -30.046 6.770 1.00 35.59 298 PRO A C 1
ATOM 2108 O O . PRO A 1 298 ? 12.079 -31.053 6.066 1.00 35.59 298 PRO A O 1
ATOM 2111 N N . ALA A 1 299 ? 11.468 -28.965 6.667 1.00 36.41 299 ALA A N 1
ATOM 2112 C CA . ALA A 1 299 ? 10.561 -28.733 5.548 1.00 36.41 299 ALA A CA 1
ATOM 2113 C C . ALA A 1 299 ? 11.343 -28.403 4.255 1.00 36.41 299 ALA A C 1
ATOM 2115 O O . ALA A 1 299 ? 12.567 -28.515 4.204 1.00 36.41 299 ALA A O 1
ATOM 2116 N N . ASN A 1 300 ? 10.640 -28.012 3.190 1.00 36.62 300 ASN A N 1
ATOM 2117 C CA . ASN A 1 300 ? 11.294 -27.524 1.977 1.00 36.62 300 ASN A CA 1
ATOM 2118 C C . ASN A 1 300 ? 11.976 -26.174 2.265 1.00 36.62 300 ASN A C 1
ATOM 2120 O O . ASN A 1 300 ? 11.277 -25.177 2.445 1.00 36.62 300 ASN A O 1
ATOM 2124 N N . ASP A 1 301 ? 13.310 -26.134 2.261 1.00 37.81 301 ASP A N 1
ATOM 2125 C CA . ASP A 1 301 ? 14.067 -24.877 2.224 1.00 37.81 301 ASP A CA 1
ATOM 2126 C C . ASP A 1 301 ? 13.726 -24.104 0.943 1.00 37.81 301 ASP A C 1
ATOM 2128 O O . ASP A 1 301 ? 13.915 -24.606 -0.170 1.00 37.81 301 ASP A O 1
ATOM 2132 N N . VAL A 1 302 ? 13.257 -22.862 1.092 1.00 43.75 302 VAL A N 1
ATOM 2133 C CA . VAL A 1 302 ? 13.016 -21.939 -0.028 1.00 43.75 302 VAL A CA 1
ATOM 2134 C C . VAL A 1 302 ? 13.965 -20.750 0.114 1.00 43.75 302 VAL A C 1
ATOM 2136 O O . VAL A 1 302 ? 13.605 -19.658 0.551 1.00 43.75 302 VAL A O 1
ATOM 2139 N N . GLY A 1 303 ? 15.231 -20.991 -0.231 1.00 55.91 303 GLY A N 1
ATOM 2140 C CA . GLY A 1 303 ? 16.288 -19.983 -0.179 1.00 55.91 303 GLY A CA 1
ATOM 2141 C C . GLY A 1 303 ? 16.699 -19.637 1.252 1.00 55.91 303 GLY A C 1
ATOM 2142 O O . GLY A 1 303 ? 17.326 -20.446 1.925 1.00 55.91 303 GLY A O 1
ATOM 2143 N N . ALA A 1 304 ? 16.395 -18.414 1.691 1.00 63.62 304 ALA A N 1
ATOM 2144 C CA . ALA A 1 304 ? 16.821 -17.872 2.986 1.00 63.62 304 ALA A CA 1
ATOM 2145 C C . ALA A 1 304 ? 15.800 -18.070 4.128 1.00 63.62 304 ALA A C 1
ATOM 2147 O O . ALA A 1 304 ? 16.014 -17.553 5.224 1.00 63.62 304 ALA A O 1
ATOM 2148 N N . PHE A 1 305 ? 14.696 -18.786 3.881 1.00 75.50 305 PHE A N 1
ATOM 2149 C CA . PHE A 1 305 ? 13.574 -18.926 4.812 1.00 75.50 305 PHE A CA 1
ATOM 2150 C C . PHE A 1 305 ? 13.257 -20.400 5.115 1.00 75.50 305 PHE A C 1
ATOM 2152 O O . PHE A 1 305 ? 12.979 -21.179 4.200 1.00 75.50 305 PHE A O 1
ATOM 2159 N N . GLU A 1 306 ? 13.222 -20.761 6.403 1.00 76.50 306 GLU A N 1
ATOM 2160 C CA . GLU A 1 306 ? 12.698 -22.052 6.870 1.00 76.50 306 GLU A CA 1
ATOM 2161 C C . GLU A 1 306 ? 11.161 -21.989 6.932 1.00 76.50 306 GLU A C 1
ATOM 2163 O O . GLU A 1 306 ? 10.585 -21.233 7.717 1.00 76.50 306 GLU A O 1
ATOM 2168 N N . VAL A 1 307 ? 10.475 -22.780 6.101 1.00 78.88 307 VAL A N 1
ATOM 2169 C CA . VAL A 1 307 ? 9.004 -22.789 6.042 1.00 78.88 307 VAL A CA 1
ATOM 2170 C C . VAL A 1 307 ? 8.430 -23.719 7.115 1.00 78.88 307 VAL A C 1
ATOM 2172 O O . VAL A 1 307 ? 8.270 -24.923 6.904 1.00 78.88 307 VAL A O 1
ATOM 2175 N N . VAL A 1 308 ? 8.098 -23.155 8.277 1.00 81.00 308 VAL A N 1
ATOM 2176 C CA . VAL A 1 308 ? 7.473 -23.875 9.398 1.00 81.00 308 VAL A CA 1
ATOM 2177 C C . VAL A 1 308 ? 5.944 -23.861 9.271 1.00 81.00 308 VAL A C 1
ATOM 2179 O O . VAL A 1 308 ? 5.346 -22.851 8.908 1.00 81.00 308 VAL A O 1
ATOM 2182 N N . ALA A 1 309 ? 5.293 -24.977 9.611 1.00 76.12 309 ALA A N 1
ATOM 2183 C CA . ALA A 1 309 ? 3.836 -25.068 9.731 1.00 76.12 309 ALA A CA 1
ATOM 2184 C C . ALA A 1 309 ? 3.350 -24.444 11.056 1.00 76.12 309 ALA A C 1
ATOM 2186 O O . ALA A 1 309 ? 2.954 -25.154 11.981 1.00 76.12 309 ALA A O 1
ATOM 2187 N N . ASP A 1 310 ? 3.429 -23.117 11.143 1.00 77.00 310 ASP A N 1
ATOM 2188 C CA . ASP A 1 310 ? 2.985 -22.301 12.275 1.00 77.00 310 ASP A CA 1
ATOM 2189 C C . ASP A 1 310 ? 2.087 -21.162 11.760 1.00 77.00 310 ASP A C 1
ATOM 2191 O O . ASP A 1 310 ? 2.396 -20.523 10.750 1.00 77.00 310 ASP A O 1
ATOM 2195 N N . ASP A 1 311 ? 0.961 -20.910 12.432 1.00 74.06 311 ASP A N 1
ATOM 2196 C CA . ASP A 1 311 ? 0.005 -19.870 12.034 1.00 74.06 311 ASP A CA 1
ATOM 2197 C C . ASP A 1 311 ? 0.277 -18.491 12.659 1.00 74.06 311 ASP A C 1
ATOM 2199 O O . ASP A 1 311 ? -0.360 -17.507 12.285 1.00 74.06 311 ASP A O 1
ATOM 2203 N N . THR A 1 312 ? 1.252 -18.396 13.567 1.00 78.12 312 THR A N 1
ATOM 2204 C CA . THR A 1 312 ? 1.674 -17.143 14.212 1.00 78.12 312 THR A CA 1
ATOM 2205 C C . THR A 1 312 ? 2.838 -16.460 13.492 1.00 78.12 312 THR A C 1
ATOM 2207 O O . THR A 1 312 ? 2.924 -15.233 13.500 1.00 78.12 312 THR A O 1
ATOM 2210 N N . LEU A 1 313 ? 3.717 -17.229 12.839 1.00 86.75 313 LEU A N 1
ATOM 2211 C CA . LEU A 1 313 ? 4.889 -16.694 12.140 1.00 86.75 313 LEU A CA 1
ATOM 2212 C C . LEU A 1 313 ? 4.497 -15.935 10.857 1.00 86.75 313 LEU A C 1
ATOM 2214 O O . LEU A 1 313 ? 3.591 -16.394 10.153 1.00 86.75 313 LEU A O 1
ATOM 2218 N N . PRO A 1 314 ? 5.187 -14.823 10.513 1.00 90.19 314 PRO A N 1
ATOM 2219 C CA . PRO A 1 314 ? 4.975 -14.083 9.269 1.00 90.19 314 PRO A CA 1
ATOM 2220 C C . PRO A 1 314 ? 4.934 -14.989 8.036 1.00 90.19 314 PRO A C 1
ATOM 2222 O O . PRO A 1 314 ? 5.659 -15.980 7.948 1.00 90.19 314 PRO A O 1
ATOM 2225 N N . TRP A 1 315 ? 4.092 -14.640 7.065 1.00 90.81 315 TRP A N 1
ATOM 2226 C CA . TRP A 1 315 ? 3.983 -15.400 5.822 1.00 90.81 315 TRP A CA 1
ATOM 2227 C C . TRP A 1 315 ? 5.308 -15.410 5.050 1.00 90.81 315 TRP A C 1
ATOM 2229 O O . TRP A 1 315 ? 6.043 -14.423 5.069 1.00 90.81 315 TRP A O 1
ATOM 2239 N N . LEU A 1 316 ? 5.565 -16.476 4.285 1.00 90.56 316 LEU A N 1
ATOM 2240 C CA . LEU A 1 316 ? 6.652 -16.482 3.304 1.00 90.56 316 LEU A CA 1
ATOM 2241 C C . LEU A 1 316 ? 6.391 -15.385 2.241 1.00 90.56 316 LEU A C 1
ATOM 2243 O O . LEU A 1 316 ? 5.311 -15.393 1.633 1.00 90.56 316 LEU A O 1
ATOM 2247 N N . PRO A 1 317 ? 7.334 -14.455 1.988 1.00 90.94 317 PRO A N 1
ATOM 2248 C CA . PRO A 1 317 ? 7.179 -13.443 0.945 1.00 90.94 317 PRO A CA 1
ATOM 2249 C C . PRO A 1 317 ? 7.113 -14.068 -0.464 1.00 90.94 317 PRO A C 1
ATOM 2251 O O . PRO A 1 317 ? 7.682 -15.137 -0.685 1.00 90.94 317 PRO A O 1
ATOM 2254 N N . PRO A 1 318 ? 6.464 -13.417 -1.448 1.00 90.75 318 PRO A N 1
ATOM 2255 C CA . PRO A 1 318 ? 6.264 -13.995 -2.784 1.00 90.75 318 PRO A CA 1
ATOM 2256 C C . PRO A 1 318 ? 7.542 -13.996 -3.634 1.00 90.75 318 PRO A C 1
ATOM 2258 O O . PRO A 1 318 ? 7.630 -14.706 -4.631 1.00 90.75 318 PRO A O 1
ATOM 2261 N N . THR A 1 319 ? 8.538 -13.203 -3.238 1.00 91.12 319 THR A N 1
ATOM 2262 C CA . THR A 1 319 ? 9.871 -13.160 -3.839 1.00 91.12 319 THR A CA 1
ATOM 2263 C C . THR A 1 319 ? 10.929 -13.222 -2.738 1.00 91.12 319 THR A C 1
ATOM 2265 O O . THR A 1 319 ? 10.710 -12.738 -1.623 1.00 91.12 319 THR A O 1
ATOM 2268 N N . SER A 1 320 ? 12.063 -13.846 -3.061 1.00 85.06 320 SER A N 1
ATOM 2269 C CA . SER A 1 320 ? 13.196 -14.082 -2.156 1.00 85.06 320 SER A CA 1
ATOM 2270 C C . SER A 1 320 ? 14.525 -13.757 -2.852 1.00 85.06 320 SER A C 1
ATOM 2272 O O . SER A 1 320 ? 15.429 -14.594 -2.942 1.00 85.06 320 SER A O 1
ATOM 2274 N N . GLY A 1 321 ? 14.610 -12.569 -3.448 1.00 85.50 321 GLY A N 1
ATOM 2275 C CA . GLY A 1 321 ? 15.822 -12.087 -4.097 1.00 85.50 321 GLY A CA 1
ATOM 2276 C C . GLY A 1 321 ? 16.919 -11.677 -3.107 1.00 85.50 321 GLY A C 1
ATOM 2277 O O . GLY A 1 321 ? 16.700 -11.629 -1.896 1.00 85.50 321 GLY A O 1
ATOM 2278 N N . PRO A 1 322 ? 18.127 -11.368 -3.612 1.00 88.56 322 PRO A N 1
ATOM 2279 C CA . PRO A 1 322 ? 19.176 -10.774 -2.794 1.00 88.56 322 PRO A CA 1
ATOM 2280 C C . PRO A 1 322 ? 18.793 -9.344 -2.363 1.00 88.56 322 PRO A C 1
ATOM 2282 O O . PRO A 1 322 ? 17.952 -8.713 -3.016 1.00 88.56 322 PRO A O 1
ATOM 2285 N N . PRO A 1 323 ? 19.457 -8.786 -1.333 1.00 88.88 323 PRO A N 1
ATOM 2286 C CA . PRO A 1 323 ? 19.283 -7.387 -0.959 1.00 88.88 323 PRO A CA 1
ATOM 2287 C C . PRO A 1 323 ? 19.567 -6.407 -2.114 1.00 88.88 323 PRO A C 1
ATOM 2289 O O . PRO A 1 323 ? 20.359 -6.724 -3.013 1.00 88.88 323 PRO A O 1
ATOM 2292 N N . PRO A 1 324 ? 18.952 -5.207 -2.110 1.00 89.44 324 PRO A N 1
ATOM 2293 C CA . PRO A 1 324 ? 19.249 -4.155 -3.078 1.00 89.44 324 PRO A CA 1
ATOM 2294 C C . PRO A 1 324 ? 20.744 -3.815 -3.128 1.00 89.44 324 PRO A C 1
ATOM 2296 O O . PRO A 1 324 ? 21.412 -3.723 -2.098 1.00 89.44 324 PRO A O 1
ATOM 2299 N N . THR A 1 325 ? 21.274 -3.615 -4.338 1.00 88.94 325 THR A N 1
ATOM 2300 C CA . THR A 1 325 ? 22.650 -3.139 -4.539 1.00 88.94 325 THR A CA 1
ATOM 2301 C C . THR A 1 325 ? 22.607 -1.654 -4.851 1.00 88.94 325 THR A C 1
ATOM 2303 O O . THR A 1 325 ? 22.321 -1.281 -5.990 1.00 88.94 325 THR A O 1
ATOM 2306 N N . PHE A 1 326 ? 22.878 -0.824 -3.850 1.00 91.69 326 PHE A N 1
ATOM 2307 C CA . PHE A 1 326 ? 22.811 0.627 -3.989 1.00 91.69 326 PHE A CA 1
ATOM 2308 C C . PHE A 1 326 ? 23.816 1.147 -5.021 1.00 91.69 326 PHE A C 1
ATOM 2310 O O . PHE A 1 326 ? 24.941 0.650 -5.124 1.00 91.69 326 PHE A O 1
ATOM 2317 N N . ARG A 1 327 ? 23.411 2.162 -5.786 1.00 91.06 327 ARG A N 1
ATOM 2318 C CA . ARG A 1 327 ? 24.216 2.799 -6.840 1.00 91.06 327 ARG A CA 1
ATOM 2319 C C . ARG A 1 327 ? 24.176 4.306 -6.629 1.00 91.06 327 ARG A C 1
ATOM 2321 O O . ARG A 1 327 ? 23.109 4.862 -6.389 1.00 91.06 327 ARG A O 1
ATOM 2328 N N . TYR A 1 328 ? 25.338 4.960 -6.671 1.00 91.12 328 TYR A N 1
ATOM 2329 C CA . TYR A 1 328 ? 25.460 6.422 -6.550 1.00 91.12 328 TYR A CA 1
ATOM 2330 C C . TYR A 1 328 ? 24.770 7.040 -5.307 1.00 91.12 328 TYR A C 1
ATOM 2332 O O . TYR A 1 328 ? 24.350 8.195 -5.334 1.00 91.12 328 TYR A O 1
ATOM 2340 N N . LEU A 1 329 ? 24.631 6.273 -4.214 1.00 89.56 329 LEU A N 1
ATOM 2341 C CA . LEU A 1 329 ? 23.863 6.669 -3.027 1.00 89.56 329 LEU A CA 1
ATOM 2342 C C . LEU A 1 329 ? 24.551 7.820 -2.254 1.00 89.56 329 LEU A C 1
ATOM 2344 O O . LEU A 1 329 ? 25.676 7.635 -1.775 1.00 89.56 329 LEU A O 1
ATOM 2348 N N . PRO A 1 330 ? 23.882 8.971 -2.045 1.00 85.69 330 PRO A N 1
ATOM 2349 C CA . PRO A 1 330 ? 24.395 10.078 -1.248 1.00 85.69 330 PRO A CA 1
ATOM 2350 C C . PRO A 1 330 ? 24.719 9.700 0.198 1.00 85.69 330 PRO A C 1
ATOM 2352 O O . PRO A 1 330 ? 23.944 9.030 0.898 1.00 85.69 330 PRO A O 1
ATOM 2355 N N . ARG A 1 331 ? 25.863 10.200 0.675 1.00 83.50 331 ARG A N 1
ATOM 2356 C CA . ARG A 1 331 ? 26.297 10.076 2.070 1.00 83.50 331 ARG A CA 1
ATOM 2357 C C . ARG A 1 331 ? 25.419 10.954 2.959 1.00 83.50 331 ARG A C 1
ATOM 2359 O O . ARG A 1 331 ? 25.629 12.158 3.028 1.00 83.50 331 ARG A O 1
ATOM 2366 N N . GLY A 1 332 ? 24.493 10.327 3.675 1.00 81.19 332 GLY A N 1
ATOM 2367 C CA . GLY A 1 332 ? 23.541 11.030 4.538 1.00 81.19 332 GLY A CA 1
ATOM 2368 C C . GLY A 1 332 ? 22.083 10.665 4.281 1.00 81.19 332 GLY A C 1
ATOM 2369 O O . GLY A 1 332 ? 21.253 11.019 5.107 1.00 81.19 332 GLY A O 1
ATOM 2370 N N . SER A 1 333 ? 21.785 9.912 3.211 1.00 85.25 333 SER A N 1
ATOM 2371 C CA . SER A 1 333 ? 20.445 9.395 2.878 1.00 85.25 333 SER A CA 1
ATOM 2372 C C . SER A 1 333 ? 19.668 8.920 4.120 1.00 85.25 333 SER A C 1
ATOM 2374 O O . SER A 1 333 ? 19.981 7.875 4.684 1.00 85.25 333 SER A O 1
ATOM 2376 N N . GLN A 1 334 ? 18.662 9.683 4.556 1.00 81.50 334 GLN A N 1
ATOM 2377 C CA . GLN A 1 334 ? 17.788 9.386 5.705 1.00 81.50 334 GLN A CA 1
ATOM 2378 C C . GLN A 1 334 ? 16.581 8.521 5.310 1.00 81.50 334 GLN A C 1
ATOM 2380 O O . GLN A 1 334 ? 15.974 7.874 6.168 1.00 81.50 334 GLN A O 1
ATOM 2385 N N . LEU A 1 335 ? 16.264 8.478 4.014 1.00 83.50 335 LEU A N 1
ATOM 2386 C CA . LEU A 1 335 ? 15.158 7.729 3.427 1.00 83.50 335 LEU A CA 1
ATOM 2387 C C . LEU A 1 335 ? 15.541 7.243 2.021 1.00 83.50 335 LEU A C 1
ATOM 2389 O O . LEU A 1 335 ? 16.183 7.979 1.272 1.00 83.50 335 LEU A O 1
ATOM 2393 N N . ILE A 1 336 ? 15.150 6.019 1.660 1.00 87.06 336 ILE A N 1
ATOM 2394 C CA . ILE A 1 336 ? 15.455 5.367 0.381 1.00 87.06 336 ILE A CA 1
ATOM 2395 C C . ILE A 1 336 ? 14.218 4.601 -0.118 1.00 87.06 336 ILE A C 1
ATOM 2397 O O . ILE A 1 336 ? 13.573 3.868 0.628 1.00 87.06 336 ILE A O 1
ATOM 2401 N N . LEU A 1 337 ? 13.895 4.768 -1.395 1.00 88.31 337 LEU A N 1
ATOM 2402 C CA . LEU A 1 337 ? 12.883 4.044 -2.155 1.00 88.31 337 LEU A CA 1
ATOM 2403 C C . LEU A 1 337 ? 13.590 3.191 -3.202 1.00 88.31 337 LEU A C 1
ATOM 2405 O O . LEU A 1 337 ? 14.346 3.717 -4.010 1.00 88.31 337 LEU A O 1
ATOM 2409 N N . GLU A 1 338 ? 13.293 1.900 -3.210 1.00 93.25 338 GLU A N 1
ATOM 2410 C CA . GLU A 1 338 ? 13.670 0.938 -4.244 1.00 93.25 338 GLU A CA 1
ATOM 2411 C C . GLU A 1 338 ? 12.394 0.490 -4.962 1.00 93.25 338 GLU A C 1
ATOM 2413 O O . GLU A 1 338 ? 11.417 0.097 -4.322 1.00 93.25 338 GLU A O 1
ATOM 2418 N N . ALA A 1 339 ? 12.368 0.543 -6.289 1.00 91.56 339 ALA A N 1
ATOM 2419 C CA . ALA A 1 339 ? 11.213 0.126 -7.075 1.00 91.56 339 ALA A CA 1
ATOM 2420 C C . ALA A 1 339 ? 11.621 -0.545 -8.387 1.00 91.56 339 ALA A C 1
ATOM 2422 O O . ALA A 1 339 ? 12.714 -0.335 -8.912 1.00 91.56 339 ALA A O 1
ATOM 2423 N N . ARG A 1 340 ? 10.689 -1.312 -8.962 1.00 93.94 340 ARG A N 1
ATOM 2424 C CA . ARG A 1 340 ? 10.831 -1.945 -10.283 1.00 93.94 340 ARG A CA 1
ATOM 2425 C C . ARG A 1 340 ? 9.707 -1.502 -11.221 1.00 93.94 340 ARG A C 1
ATOM 2427 O O . ARG A 1 340 ? 8.795 -2.293 -11.486 1.00 93.94 340 ARG A O 1
ATOM 2434 N N . PRO A 1 341 ? 9.704 -0.246 -11.711 1.00 91.19 341 PRO A N 1
ATOM 2435 C CA . PRO A 1 341 ? 8.544 0.322 -12.400 1.00 91.19 341 PRO A CA 1
ATOM 2436 C C . PRO A 1 341 ? 8.107 -0.497 -13.623 1.00 91.19 341 PRO A C 1
ATOM 2438 O O . PRO A 1 341 ? 6.926 -0.800 -13.777 1.00 91.19 341 PRO A O 1
ATOM 2441 N N . ALA A 1 342 ? 9.056 -0.973 -14.429 1.00 93.69 342 ALA A N 1
ATOM 2442 C CA . ALA A 1 342 ? 8.794 -1.799 -15.605 1.00 93.69 342 ALA A CA 1
ATOM 2443 C C . ALA A 1 342 ? 8.417 -3.268 -15.311 1.00 93.69 342 ALA A C 1
ATOM 2445 O O . ALA A 1 342 ? 8.171 -4.028 -16.254 1.00 93.69 342 ALA A O 1
ATOM 2446 N N . ALA A 1 343 ? 8.417 -3.694 -14.045 1.00 93.50 343 ALA A N 1
ATOM 2447 C CA . ALA A 1 343 ? 7.812 -4.950 -13.595 1.00 93.50 343 ALA A CA 1
ATOM 2448 C C . ALA A 1 343 ? 6.416 -4.675 -13.016 1.00 93.50 343 ALA A C 1
ATOM 2450 O O . ALA A 1 343 ? 5.437 -5.259 -13.470 1.00 93.50 343 ALA A O 1
ATOM 2451 N N . LEU A 1 344 ? 6.303 -3.678 -12.130 1.00 89.56 344 LEU A N 1
ATOM 2452 C CA . LEU A 1 344 ? 5.040 -3.206 -11.559 1.00 89.56 344 LEU A CA 1
ATOM 2453 C C . LEU A 1 344 ? 3.990 -2.893 -12.644 1.00 89.56 344 LEU A C 1
ATOM 2455 O O . LEU A 1 344 ? 2.867 -3.388 -12.571 1.00 89.56 344 LEU A O 1
ATOM 2459 N N . LEU A 1 345 ? 4.357 -2.143 -13.688 1.00 89.31 345 LEU A N 1
ATOM 2460 C CA . LEU A 1 345 ? 3.468 -1.769 -14.800 1.00 89.31 345 LEU A CA 1
ATOM 2461 C C . LEU A 1 345 ? 3.164 -2.930 -15.775 1.00 89.31 345 LEU A C 1
ATOM 2463 O O . LEU A 1 345 ? 2.203 -2.859 -16.546 1.00 89.31 345 LEU A O 1
ATOM 2467 N N . ALA A 1 346 ? 3.922 -4.032 -15.722 1.00 91.81 346 ALA A N 1
ATOM 2468 C CA . ALA A 1 346 ? 3.586 -5.255 -16.456 1.00 91.81 346 ALA A CA 1
ATOM 2469 C C . ALA A 1 346 ? 2.408 -6.012 -15.808 1.00 91.81 346 ALA A C 1
ATOM 2471 O O . ALA A 1 346 ? 1.696 -6.752 -16.493 1.00 91.81 346 ALA A O 1
ATOM 2472 N N . THR A 1 347 ? 2.129 -5.766 -14.527 1.00 88.75 347 THR A N 1
ATOM 2473 C CA . THR A 1 347 ? 1.004 -6.365 -13.792 1.00 88.75 347 THR A CA 1
ATOM 2474 C C . THR A 1 347 ? -0.321 -5.660 -14.092 1.00 88.75 347 THR A C 1
ATOM 2476 O O . THR A 1 347 ? -0.356 -4.480 -14.454 1.00 88.75 347 THR A O 1
ATOM 2479 N N . ALA A 1 348 ? -1.442 -6.370 -13.940 1.00 87.00 348 ALA A N 1
ATOM 2480 C CA . ALA A 1 348 ? -2.764 -5.768 -14.115 1.00 87.00 348 ALA A CA 1
ATOM 2481 C C . ALA A 1 348 ? -3.071 -4.716 -13.030 1.00 87.00 348 ALA A C 1
ATOM 2483 O O . ALA A 1 348 ? -3.617 -3.660 -13.339 1.00 87.00 348 ALA A O 1
ATOM 2484 N N . ASP A 1 349 ? -2.670 -4.976 -11.782 1.00 80.38 349 ASP A N 1
ATOM 2485 C CA . ASP A 1 349 ? -2.902 -4.079 -10.645 1.00 80.38 349 ASP A CA 1
ATOM 2486 C C . ASP A 1 349 ? -2.065 -2.789 -10.760 1.00 80.38 349 ASP A C 1
ATOM 2488 O O . ASP A 1 349 ? -2.591 -1.684 -10.642 1.00 80.38 349 ASP A O 1
ATOM 2492 N N . GLY A 1 350 ? -0.782 -2.900 -11.126 1.00 79.44 350 GLY A N 1
ATOM 2493 C CA . GLY A 1 350 ? 0.095 -1.744 -11.346 1.00 79.44 350 GLY A CA 1
ATOM 2494 C C . GLY A 1 350 ? -0.334 -0.846 -12.514 1.00 79.44 350 GLY A C 1
ATOM 2495 O O . GLY A 1 350 ? -0.182 0.375 -12.430 1.00 79.44 350 GLY A O 1
ATOM 2496 N N . ARG A 1 351 ? -0.958 -1.399 -13.568 1.00 85.69 351 ARG A N 1
ATOM 2497 C CA . ARG A 1 351 ? -1.613 -0.572 -14.601 1.00 85.69 351 ARG A CA 1
ATOM 2498 C C . ARG A 1 351 ? -2.786 0.227 -14.045 1.00 85.69 351 ARG A C 1
ATOM 2500 O O . ARG A 1 351 ? -2.928 1.388 -14.412 1.00 85.69 351 ARG A O 1
ATOM 2507 N N . LEU A 1 352 ? -3.587 -0.345 -13.147 1.00 80.56 352 LEU A N 1
ATOM 2508 C CA . LEU A 1 352 ? -4.699 0.369 -12.509 1.00 80.56 352 LEU A CA 1
ATOM 2509 C C . LEU A 1 352 ? -4.203 1.451 -11.536 1.00 80.56 352 LEU A C 1
ATOM 2511 O O . LEU A 1 352 ? -4.787 2.531 -11.498 1.00 80.56 352 LEU A O 1
ATOM 2515 N N . ILE A 1 353 ? -3.073 1.231 -10.852 1.00 73.56 353 ILE A N 1
ATOM 2516 C CA . ILE A 1 353 ? -2.369 2.279 -10.087 1.00 73.56 353 ILE A CA 1
ATOM 2517 C C . ILE A 1 353 ? -1.954 3.443 -11.006 1.00 73.56 353 ILE A C 1
ATOM 2519 O O . ILE A 1 353 ? -2.221 4.600 -10.689 1.00 73.56 353 ILE A O 1
ATOM 2523 N N . ARG A 1 354 ? -1.362 3.165 -12.178 1.00 74.38 354 ARG A N 1
ATOM 2524 C CA . ARG A 1 354 ? -0.971 4.203 -13.157 1.00 74.38 354 ARG A CA 1
ATOM 2525 C C . ARG A 1 354 ? -2.168 4.899 -13.820 1.00 74.38 354 ARG A C 1
ATOM 2527 O O . ARG A 1 354 ? -2.052 6.062 -14.196 1.00 74.38 354 ARG A O 1
ATOM 2534 N N . GLN A 1 355 ? -3.299 4.203 -13.954 1.00 72.56 355 GLN A N 1
ATOM 2535 C CA . GLN A 1 355 ? -4.555 4.704 -14.530 1.00 72.56 355 GLN A CA 1
ATOM 2536 C C . GLN A 1 355 ? -5.466 5.427 -13.522 1.00 72.56 355 GLN A C 1
ATOM 2538 O O . GLN A 1 355 ? -6.550 5.872 -13.904 1.00 72.56 355 GLN A O 1
ATOM 2543 N N . ALA A 1 356 ? -5.042 5.602 -12.264 1.00 62.34 356 ALA A N 1
ATOM 2544 C CA . ALA A 1 356 ? -5.711 6.457 -11.283 1.00 62.34 356 ALA A CA 1
ATOM 2545 C C . ALA A 1 356 ? -5.545 7.953 -11.645 1.00 62.34 356 ALA A C 1
ATOM 2547 O O . ALA A 1 356 ? -4.809 8.698 -10.995 1.00 62.34 356 ALA A O 1
ATOM 2548 N N . GLY A 1 357 ? -6.199 8.369 -12.734 1.00 42.94 357 GLY A N 1
ATOM 2549 C CA . GLY A 1 357 ? -6.083 9.693 -13.348 1.00 42.94 357 GLY A CA 1
ATOM 2550 C C . GLY A 1 357 ? -6.457 10.848 -12.418 1.00 42.94 357 GLY A C 1
ATOM 2551 O O . GLY A 1 357 ? -7.215 10.672 -11.464 1.00 42.94 357 GLY A O 1
ATOM 2552 N N . ASP A 1 358 ? -5.875 12.014 -12.699 1.00 51.75 358 ASP A N 1
ATOM 2553 C CA . ASP A 1 358 ? -5.934 13.275 -11.939 1.00 51.75 358 ASP A CA 1
ATOM 2554 C C . ASP A 1 358 ? -5.503 13.206 -10.459 1.00 51.75 358 ASP A C 1
ATOM 2556 O O . ASP A 1 358 ? -5.278 14.248 -9.843 1.00 51.75 358 ASP A O 1
ATOM 2560 N N . SER A 1 359 ? -5.299 12.010 -9.892 1.00 55.88 359 SER A N 1
ATOM 2561 C CA . SER A 1 359 ? -4.631 11.860 -8.602 1.00 55.88 359 SER A CA 1
ATOM 2562 C C . SER A 1 359 ? -3.199 12.398 -8.689 1.00 55.88 359 SER A C 1
ATOM 2564 O O . SER A 1 359 ? -2.568 12.308 -9.753 1.00 55.88 359 SER A O 1
ATOM 2566 N N . PRO A 1 360 ? -2.623 12.887 -7.575 1.00 56.09 360 PRO A N 1
ATOM 2567 C CA . PRO A 1 360 ? -1.242 13.337 -7.564 1.00 56.09 360 PRO A CA 1
ATOM 2568 C C . PRO A 1 360 ? -0.287 12.287 -8.144 1.00 56.09 360 PRO A C 1
ATOM 2570 O O . PRO A 1 360 ? 0.654 12.677 -8.831 1.00 56.09 360 PRO A O 1
ATOM 2573 N N . LEU A 1 361 ? -0.553 10.980 -7.947 1.00 61.06 361 LEU A N 1
ATOM 2574 C CA . LEU A 1 361 ? 0.322 9.849 -8.311 1.00 61.06 361 LEU A CA 1
ATOM 2575 C C . LEU A 1 361 ? 0.746 9.874 -9.783 1.00 61.06 361 LEU A C 1
ATOM 2577 O O . LEU A 1 361 ? 1.917 9.661 -10.099 1.00 61.06 361 LEU A O 1
ATOM 2581 N N . ALA A 1 362 ? -0.179 10.232 -10.675 1.00 65.44 362 ALA A N 1
ATOM 2582 C CA . ALA A 1 362 ? 0.105 10.372 -12.098 1.00 65.44 362 ALA A CA 1
ATOM 2583 C C . ALA A 1 362 ? 1.150 11.469 -12.396 1.00 65.44 362 ALA A C 1
ATOM 2585 O O . ALA A 1 362 ? 1.940 11.313 -13.333 1.00 65.44 362 ALA A O 1
ATOM 2586 N N . ASN A 1 363 ? 1.198 12.531 -11.583 1.00 64.31 363 ASN A N 1
ATOM 2587 C CA . ASN A 1 363 ? 2.101 13.670 -11.750 1.00 64.31 363 ASN A CA 1
ATOM 2588 C C . ASN A 1 363 ? 3.541 13.344 -11.330 1.00 64.31 363 ASN A C 1
ATOM 2590 O O . ASN A 1 363 ? 4.459 13.724 -12.053 1.00 64.31 363 ASN A O 1
ATOM 2594 N N . ALA A 1 364 ? 3.774 12.597 -10.240 1.00 65.94 364 ALA A N 1
ATOM 2595 C CA . ALA A 1 364 ? 5.136 12.128 -9.939 1.00 65.94 364 ALA A CA 1
ATOM 2596 C C . ALA A 1 364 ? 5.624 11.101 -10.954 1.00 65.94 364 ALA A C 1
ATOM 2598 O O . ALA A 1 364 ? 6.786 11.159 -11.336 1.00 65.94 364 ALA A O 1
ATOM 2599 N N . CYS A 1 365 ? 4.759 10.203 -11.443 1.00 71.19 365 CYS A N 1
ATOM 2600 C CA . CYS A 1 365 ? 5.148 9.309 -12.532 1.00 71.19 365 CYS A CA 1
ATOM 2601 C C . CYS A 1 365 ? 5.599 10.109 -13.766 1.00 71.19 365 CYS A C 1
ATOM 2603 O O . CYS A 1 365 ? 6.684 9.858 -14.278 1.00 71.19 365 CYS A O 1
ATOM 2605 N N . ALA A 1 366 ? 4.840 11.127 -14.187 1.00 71.88 366 ALA A N 1
ATOM 2606 C CA . ALA A 1 366 ? 5.230 11.996 -15.301 1.00 71.88 366 ALA A CA 1
ATOM 2607 C C . ALA A 1 366 ? 6.505 12.823 -15.016 1.00 71.88 366 ALA A C 1
ATOM 2609 O O . ALA A 1 366 ? 7.323 13.044 -15.910 1.00 71.88 366 ALA A O 1
ATOM 2610 N N . ALA A 1 367 ? 6.710 13.273 -13.776 1.00 68.62 367 ALA A N 1
ATOM 2611 C CA . ALA A 1 367 ? 7.893 14.039 -13.388 1.00 68.62 367 ALA A CA 1
ATOM 2612 C C . ALA A 1 367 ? 9.162 13.170 -13.276 1.00 68.62 367 ALA A C 1
ATOM 2614 O O . ALA A 1 367 ? 10.234 13.625 -13.673 1.00 68.62 367 ALA A O 1
ATOM 2615 N N . LEU A 1 368 ? 9.036 11.919 -12.815 1.00 74.69 368 LEU A N 1
ATOM 2616 C CA . LEU A 1 368 ? 10.072 10.883 -12.894 1.00 74.69 368 LEU A CA 1
ATOM 2617 C C . LEU A 1 368 ? 10.457 10.622 -14.353 1.00 74.69 368 LEU A C 1
ATOM 2619 O O . LEU A 1 368 ? 11.635 10.678 -14.687 1.00 74.69 368 LEU A O 1
ATOM 2623 N N . GLU A 1 369 ? 9.474 10.400 -15.229 1.00 82.00 369 GLU A N 1
ATOM 2624 C CA . GLU A 1 369 ? 9.697 10.162 -16.663 1.00 82.00 369 GLU A CA 1
ATOM 2625 C C . GLU A 1 369 ? 10.413 11.348 -17.331 1.00 82.00 369 GLU A C 1
ATOM 2627 O O . GLU A 1 369 ? 11.341 11.143 -18.111 1.00 82.00 369 GLU A O 1
ATOM 2632 N N . ARG A 1 370 ? 10.063 12.592 -16.965 1.00 80.44 370 ARG A N 1
ATOM 2633 C CA . ARG A 1 370 ? 10.765 13.810 -17.412 1.00 80.44 370 ARG A CA 1
ATOM 2634 C C . ARG A 1 370 ? 12.218 13.865 -16.928 1.00 80.44 370 ARG A C 1
ATOM 2636 O O . ARG A 1 370 ? 13.111 14.174 -17.718 1.00 80.44 370 ARG A O 1
ATOM 2643 N N . LEU A 1 371 ? 12.448 13.620 -15.637 1.00 77.38 371 LEU A N 1
ATOM 2644 C CA . LEU A 1 371 ? 13.765 13.751 -15.005 1.00 77.38 371 LEU A CA 1
ATOM 2645 C C . LEU A 1 371 ? 14.724 12.645 -15.460 1.00 77.38 371 LEU A C 1
ATOM 2647 O O . LEU A 1 371 ? 15.830 12.944 -15.901 1.00 77.38 371 LEU A O 1
ATOM 2651 N N . VAL A 1 372 ? 14.284 11.386 -15.444 1.00 82.06 372 VAL A N 1
ATOM 2652 C CA . VAL A 1 372 ? 15.073 10.242 -15.929 1.00 82.06 372 VAL A CA 1
ATOM 2653 C C . VAL A 1 372 ? 15.201 10.261 -17.462 1.00 82.06 372 VAL A C 1
ATOM 2655 O O . VAL A 1 372 ? 16.227 9.856 -17.997 1.00 82.06 372 VAL A O 1
ATOM 2658 N N . GLY A 1 373 ? 14.202 10.787 -18.180 1.00 85.06 373 GLY A N 1
ATOM 2659 C CA . GLY A 1 373 ? 14.222 10.957 -19.640 1.00 85.06 373 GLY A CA 1
ATOM 2660 C C . GLY A 1 373 ? 13.674 9.770 -20.441 1.00 85.06 373 GLY A C 1
ATOM 2661 O O . GLY A 1 373 ? 13.696 9.805 -21.669 1.00 85.06 373 GLY A O 1
ATOM 2662 N N . VAL A 1 374 ? 13.163 8.730 -19.773 1.00 88.81 374 VAL A N 1
ATOM 2663 C CA . VAL A 1 374 ? 12.555 7.541 -20.397 1.00 88.81 374 VAL A CA 1
ATOM 2664 C C . VAL A 1 374 ? 11.251 7.150 -19.680 1.00 88.81 374 VAL A C 1
ATOM 2666 O O . VAL A 1 374 ? 11.112 7.423 -18.486 1.00 88.81 374 VAL A O 1
ATOM 2669 N N . PRO A 1 375 ? 10.283 6.502 -20.363 1.00 90.69 375 PRO A N 1
ATOM 2670 C CA . PRO A 1 375 ? 9.051 6.035 -19.726 1.00 90.69 375 PRO A CA 1
ATOM 2671 C C . PRO A 1 375 ? 9.342 4.984 -18.647 1.00 90.69 375 PRO A C 1
ATOM 2673 O O . PRO A 1 375 ? 10.196 4.112 -18.842 1.00 90.69 375 PRO A O 1
ATOM 2676 N N . LEU A 1 376 ? 8.583 4.996 -17.545 1.00 86.75 376 LEU A N 1
ATOM 2677 C CA . LEU A 1 376 ? 8.775 4.067 -16.420 1.00 86.75 376 LEU A CA 1
ATOM 2678 C C . LEU A 1 376 ? 8.609 2.591 -16.825 1.00 86.75 376 LEU A C 1
ATOM 2680 O O . LEU A 1 376 ? 9.241 1.718 -16.242 1.00 86.75 376 LEU A O 1
ATOM 2684 N N . GLU A 1 377 ? 7.854 2.304 -17.887 1.00 92.00 377 GLU A N 1
ATOM 2685 C CA . GLU A 1 377 ? 7.731 0.968 -18.499 1.00 92.00 377 GLU A CA 1
ATOM 2686 C C . GLU A 1 377 ? 9.055 0.410 -19.067 1.00 92.00 377 GLU A C 1
ATOM 2688 O O . GLU A 1 377 ? 9.166 -0.791 -19.323 1.00 92.00 377 GLU A O 1
ATOM 2693 N N . SER A 1 378 ? 10.074 1.261 -19.231 1.00 93.06 378 SER A N 1
ATOM 2694 C CA . SER A 1 378 ? 11.434 0.885 -19.645 1.00 93.06 378 SER A CA 1
ATOM 2695 C C . SER A 1 378 ? 12.458 0.860 -18.500 1.00 93.06 378 SER A C 1
ATOM 2697 O O . SER A 1 378 ? 13.564 0.361 -18.700 1.00 93.06 378 SER A O 1
ATOM 2699 N N . VAL A 1 379 ? 12.100 1.343 -17.304 1.00 92.50 379 VAL A N 1
ATOM 2700 C CA . VAL A 1 379 ? 12.977 1.396 -16.120 1.00 92.50 379 VAL A CA 1
ATOM 2701 C C . VAL A 1 379 ? 12.852 0.095 -15.326 1.00 92.50 379 VAL A C 1
ATOM 2703 O O . VAL A 1 379 ? 11.838 -0.153 -14.674 1.00 92.50 379 VAL A O 1
ATOM 2706 N N . GLU A 1 380 ? 13.872 -0.762 -15.380 1.00 94.62 380 GLU A N 1
ATOM 2707 C CA . GLU A 1 380 ? 13.871 -2.045 -14.668 1.00 94.62 380 GLU A CA 1
ATOM 2708 C C . GLU A 1 380 ? 13.981 -1.863 -13.150 1.00 94.62 380 GLU A C 1
ATOM 2710 O O . GLU A 1 380 ? 13.339 -2.595 -12.394 1.00 94.62 380 GLU A O 1
ATOM 2715 N N . GLN A 1 381 ? 14.805 -0.903 -12.722 1.00 93.88 381 GLN A N 1
ATOM 2716 C CA . GLN A 1 381 ? 15.151 -0.638 -11.325 1.00 93.88 381 GLN A CA 1
ATOM 2717 C C . GLN A 1 381 ? 15.266 0.878 -11.113 1.00 93.88 381 GLN A C 1
ATOM 2719 O O . GLN A 1 381 ? 15.802 1.584 -11.968 1.00 93.88 381 GLN A O 1
ATOM 2724 N N . LEU A 1 382 ? 14.738 1.370 -9.995 1.00 90.81 382 LEU A N 1
ATOM 2725 C CA . LEU A 1 382 ? 14.680 2.785 -9.631 1.00 90.81 382 LEU A CA 1
ATOM 2726 C C . LEU A 1 382 ? 14.991 2.932 -8.136 1.00 90.81 382 LEU A C 1
ATOM 2728 O O . LEU A 1 382 ? 14.195 2.497 -7.306 1.00 90.81 382 LEU A O 1
ATOM 2732 N N . GLN A 1 383 ? 16.106 3.584 -7.821 1.00 93.12 383 GLN A N 1
ATOM 2733 C CA . GLN A 1 383 ? 16.486 4.011 -6.476 1.00 93.12 383 GLN A CA 1
ATOM 2734 C C . GLN A 1 383 ? 16.216 5.518 -6.365 1.00 93.12 383 GLN A C 1
ATOM 2736 O O . GLN A 1 383 ? 16.740 6.301 -7.156 1.00 93.12 383 GLN A O 1
ATOM 2741 N N . VAL A 1 384 ? 15.439 5.957 -5.378 1.00 84.81 384 VAL A N 1
ATOM 2742 C CA . VAL A 1 384 ? 15.304 7.380 -5.016 1.00 84.81 384 VAL A CA 1
ATOM 2743 C C . VAL A 1 384 ? 15.684 7.533 -3.553 1.00 84.81 384 VAL A C 1
ATOM 2745 O O . VAL A 1 384 ? 15.303 6.712 -2.729 1.00 84.81 384 VAL A O 1
ATOM 2748 N N . CYS A 1 385 ? 16.466 8.548 -3.215 1.00 82.06 385 CYS A N 1
ATOM 2749 C CA . CYS A 1 385 ? 17.032 8.706 -1.879 1.00 82.06 385 CYS A CA 1
ATOM 2750 C C . CYS A 1 385 ? 16.997 10.168 -1.447 1.00 82.06 385 CYS A C 1
ATOM 2752 O O . CYS A 1 385 ? 17.254 11.054 -2.259 1.00 82.06 385 CYS A O 1
ATOM 2754 N N . TRP A 1 386 ? 16.676 10.405 -0.176 1.00 80.19 386 TRP A N 1
ATOM 2755 C CA . TRP A 1 386 ? 16.445 11.732 0.393 1.00 80.19 386 TRP A CA 1
ATOM 2756 C C . TRP A 1 386 ? 17.286 11.967 1.643 1.00 80.19 386 TRP A C 1
ATOM 2758 O O . TRP A 1 386 ? 17.495 11.049 2.439 1.00 80.19 386 TRP A O 1
ATOM 2768 N N . GLN A 1 387 ? 17.733 13.206 1.834 1.00 76.31 387 GLN A N 1
ATOM 2769 C CA . GLN A 1 387 ? 18.479 13.655 3.012 1.00 76.31 387 GLN A CA 1
ATOM 2770 C C . GLN A 1 387 ? 18.222 15.141 3.288 1.00 76.31 387 GLN A C 1
ATOM 2772 O O . GLN A 1 387 ? 17.802 15.877 2.399 1.00 76.31 387 GLN A O 1
ATOM 2777 N N . ALA A 1 388 ? 18.493 15.599 4.503 1.00 71.50 388 ALA A N 1
ATOM 2778 C CA . ALA A 1 388 ? 18.552 17.014 4.838 1.00 71.50 388 ALA A CA 1
ATOM 2779 C C . ALA A 1 388 ? 19.829 17.666 4.278 1.00 71.50 388 ALA A C 1
ATOM 2781 O O . ALA A 1 388 ? 20.920 17.094 4.342 1.00 71.50 388 ALA A O 1
ATOM 2782 N N . ALA A 1 389 ? 19.699 18.884 3.758 1.00 69.44 389 ALA A N 1
ATOM 2783 C CA . ALA A 1 389 ? 20.798 19.828 3.606 1.00 69.44 389 ALA A CA 1
ATOM 2784 C C . ALA A 1 389 ? 21.139 20.497 4.951 1.00 69.44 389 ALA A C 1
ATOM 2786 O O . ALA A 1 389 ? 20.400 20.398 5.931 1.00 69.44 389 ALA A O 1
ATOM 2787 N N . ALA A 1 390 ? 22.257 21.226 4.989 1.00 72.44 390 ALA A N 1
ATOM 2788 C CA . ALA A 1 390 ? 22.726 21.939 6.181 1.00 72.44 390 ALA A CA 1
ATOM 2789 C C . ALA A 1 390 ? 21.809 23.098 6.639 1.00 72.44 390 ALA A C 1
ATOM 2791 O O . ALA A 1 390 ? 21.973 23.600 7.748 1.00 72.44 390 ALA A O 1
ATOM 2792 N N . ASP A 1 391 ? 20.857 23.520 5.804 1.00 66.56 391 ASP A N 1
ATOM 2793 C CA . ASP A 1 391 ? 19.805 24.505 6.095 1.00 66.56 391 ASP A CA 1
ATOM 2794 C C . ASP A 1 391 ? 18.442 23.854 6.429 1.00 66.56 391 ASP A C 1
ATOM 2796 O O . ASP A 1 391 ? 17.438 24.550 6.582 1.00 66.56 391 ASP A O 1
ATOM 2800 N N . GLY A 1 392 ? 18.392 22.520 6.531 1.00 59.16 392 GLY A N 1
ATOM 2801 C CA . GLY A 1 392 ? 17.169 21.750 6.766 1.00 59.16 392 GLY A CA 1
ATOM 2802 C C . GLY A 1 392 ? 16.277 21.570 5.532 1.00 59.16 392 GLY A C 1
ATOM 2803 O O . GLY A 1 392 ? 15.189 21.006 5.660 1.00 59.16 392 GLY A O 1
ATOM 2804 N N . GLN A 1 393 ? 16.692 22.018 4.339 1.00 62.62 393 GLN A N 1
ATOM 2805 C CA . GLN A 1 393 ? 15.944 21.745 3.110 1.00 62.62 393 GLN A CA 1
ATOM 2806 C C . GLN A 1 393 ? 16.155 20.298 2.632 1.00 62.62 393 GLN A C 1
ATOM 2808 O O . GLN A 1 393 ? 17.261 19.765 2.726 1.00 62.62 393 GLN A O 1
ATOM 2813 N N . PRO A 1 394 ? 15.117 19.625 2.112 1.00 61.34 394 PRO A N 1
ATOM 2814 C CA . PRO A 1 394 ? 15.234 18.244 1.667 1.00 61.34 394 PRO A CA 1
ATOM 2815 C C . PRO A 1 394 ? 15.887 18.140 0.279 1.00 61.34 394 PRO A C 1
ATOM 2817 O O . PRO A 1 394 ? 15.341 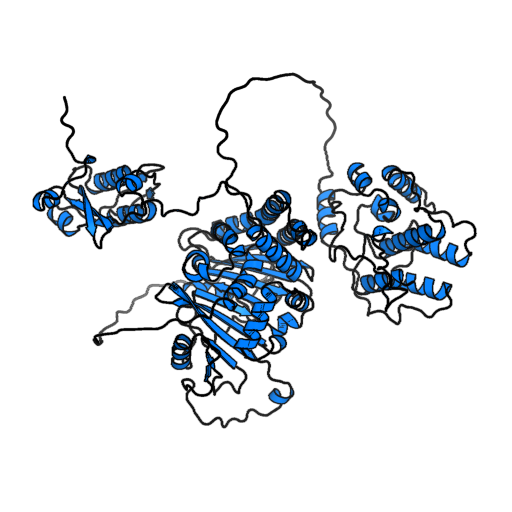18.585 -0.730 1.00 61.34 394 PRO A O 1
ATOM 2820 N N . LEU A 1 395 ? 17.042 17.481 0.226 1.00 68.50 395 LEU A N 1
ATOM 2821 C CA . LEU A 1 395 ? 17.727 17.072 -0.998 1.00 68.50 395 LEU A CA 1
ATOM 2822 C C . LEU A 1 395 ? 17.282 15.673 -1.429 1.00 68.50 395 LEU A C 1
ATOM 2824 O O . LEU A 1 395 ? 16.901 14.850 -0.593 1.00 68.50 395 LEU A O 1
ATOM 2828 N N . ALA A 1 396 ? 17.432 15.366 -2.720 1.00 75.56 396 ALA A N 1
ATOM 2829 C CA . ALA A 1 396 ? 17.354 13.994 -3.206 1.00 75.56 396 ALA A CA 1
ATOM 2830 C C . ALA A 1 396 ? 18.273 13.716 -4.393 1.00 75.56 396 ALA A C 1
ATOM 2832 O O . ALA A 1 396 ? 18.618 14.617 -5.162 1.00 75.56 396 ALA A O 1
ATOM 2833 N N . ALA A 1 397 ? 18.566 12.431 -4.578 1.00 79.81 397 ALA A N 1
ATOM 2834 C CA . ALA A 1 397 ? 19.069 11.886 -5.826 1.00 79.81 397 ALA A CA 1
ATOM 2835 C C . ALA A 1 397 ? 18.200 10.708 -6.295 1.00 79.81 397 ALA A C 1
ATOM 2837 O O . ALA A 1 397 ? 17.578 9.995 -5.503 1.00 79.81 397 ALA A O 1
ATOM 2838 N N . ILE A 1 398 ? 18.177 10.515 -7.607 1.00 84.75 398 ILE A N 1
ATOM 2839 C CA . ILE A 1 398 ? 17.510 9.436 -8.326 1.00 84.75 398 ILE A CA 1
ATOM 2840 C C . ILE A 1 398 ? 18.598 8.679 -9.086 1.00 84.75 398 ILE A C 1
ATOM 2842 O O . ILE A 1 398 ? 19.398 9.296 -9.786 1.00 84.75 398 ILE A O 1
ATOM 2846 N N . TRP A 1 399 ? 18.599 7.355 -8.996 1.00 93.69 399 TRP A N 1
ATOM 2847 C CA . TRP A 1 399 ? 19.286 6.473 -9.932 1.00 93.69 399 TRP A CA 1
ATOM 2848 C C . TRP A 1 399 ? 18.254 5.558 -10.584 1.00 93.69 399 TRP A C 1
ATOM 2850 O O . TRP A 1 399 ? 17.395 4.992 -9.908 1.00 93.69 399 TRP A O 1
ATOM 2860 N N . ALA A 1 400 ? 18.331 5.409 -11.899 1.00 91.50 400 ALA A N 1
ATOM 2861 C CA . ALA A 1 400 ? 17.451 4.543 -12.664 1.00 91.50 400 ALA A CA 1
ATOM 2862 C C . ALA A 1 400 ? 18.268 3.691 -13.631 1.00 91.50 400 ALA A C 1
ATOM 2864 O O . ALA A 1 400 ? 19.166 4.199 -14.302 1.00 91.50 400 ALA A O 1
ATOM 2865 N N . ARG A 1 401 ? 17.907 2.412 -13.747 1.00 93.69 401 ARG A N 1
ATOM 2866 C CA . ARG A 1 401 ? 18.456 1.501 -14.750 1.00 93.69 401 ARG A CA 1
ATOM 2867 C C . ARG A 1 401 ? 17.392 1.094 -15.761 1.00 93.69 401 ARG A C 1
ATOM 2869 O O . ARG A 1 401 ? 16.323 0.598 -15.397 1.00 93.69 401 ARG A O 1
ATOM 2876 N N . ARG A 1 402 ? 17.704 1.279 -17.039 1.00 90.88 402 ARG A N 1
ATOM 2877 C CA . ARG A 1 402 ? 16.894 0.887 -18.193 1.00 90.88 402 ARG A CA 1
ATOM 2878 C C . ARG A 1 402 ? 16.977 -0.627 -18.433 1.00 90.88 402 ARG A C 1
ATOM 2880 O O . ARG A 1 402 ? 17.984 -1.264 -18.138 1.00 90.88 402 ARG A O 1
ATOM 2887 N N . LYS A 1 403 ? 15.919 -1.218 -18.994 1.00 85.25 403 LYS A N 1
ATOM 2888 C CA . LYS A 1 403 ? 15.976 -2.557 -19.603 1.00 85.25 403 LYS A CA 1
ATOM 2889 C C . LYS A 1 403 ? 16.758 -2.477 -20.923 1.00 85.25 403 LYS A C 1
ATOM 2891 O O . LYS A 1 403 ? 16.277 -1.802 -21.836 1.00 85.25 403 LYS A O 1
ATOM 2896 N N . LYS A 1 404 ? 17.866 -3.220 -21.076 1.00 75.19 404 LYS A N 1
ATOM 2897 C CA . LYS A 1 404 ? 18.464 -3.465 -22.406 1.00 75.19 404 LYS A CA 1
ATOM 2898 C C . LYS A 1 404 ? 17.413 -4.076 -23.338 1.00 75.19 404 LYS A C 1
ATOM 2900 O O . LYS A 1 404 ? 16.718 -5.025 -22.968 1.00 75.19 404 LYS A O 1
ATOM 2905 N N . SER A 1 405 ? 17.294 -3.550 -24.553 1.00 61.06 405 SER A N 1
ATOM 2906 C CA . SER A 1 405 ? 16.459 -4.138 -25.602 1.00 61.06 405 SER A CA 1
ATOM 2907 C C . SER A 1 405 ? 16.983 -5.519 -25.996 1.00 61.06 405 SER A C 1
ATOM 2909 O O . SER A 1 405 ? 18.189 -5.755 -25.990 1.00 61.06 405 SER A O 1
ATOM 2911 N N . ALA A 1 406 ? 16.103 -6.416 -26.445 1.00 55.12 406 ALA A N 1
ATOM 2912 C CA . ALA A 1 406 ? 16.506 -7.730 -26.955 1.00 55.12 406 ALA A CA 1
ATOM 2913 C C . ALA A 1 406 ? 17.492 -7.644 -28.141 1.00 55.12 406 ALA A C 1
ATOM 2915 O O . ALA A 1 406 ? 18.287 -8.556 -28.330 1.00 55.12 406 ALA A O 1
ATOM 2916 N N . ALA A 1 407 ? 17.466 -6.543 -28.908 1.00 51.69 407 ALA A N 1
ATOM 2917 C CA . ALA A 1 407 ? 18.413 -6.272 -29.995 1.00 51.69 407 ALA A CA 1
ATOM 2918 C C . ALA A 1 407 ? 19.731 -5.614 -29.528 1.00 51.69 407 ALA A C 1
ATOM 2920 O O . ALA A 1 407 ? 20.731 -5.653 -30.244 1.00 51.69 407 ALA A O 1
ATOM 2921 N N . GLU A 1 408 ? 19.734 -4.996 -28.342 1.00 55.41 408 GLU A N 1
ATOM 2922 C CA . GLU A 1 408 ? 20.921 -4.406 -27.707 1.00 55.41 408 GLU A CA 1
ATOM 2923 C C . GLU A 1 408 ? 21.687 -5.503 -26.948 1.00 55.41 408 GLU A C 1
ATOM 2925 O O . GLU A 1 408 ? 22.880 -5.674 -27.167 1.00 55.41 408 GLU A O 1
ATOM 2930 N N . ALA A 1 409 ? 20.980 -6.342 -26.181 1.00 54.72 409 ALA A N 1
ATOM 2931 C CA . ALA A 1 409 ? 21.518 -7.514 -25.479 1.00 54.72 409 ALA A CA 1
ATOM 2932 C C . ALA A 1 409 ? 22.009 -8.654 -26.403 1.00 54.72 409 ALA A C 1
ATOM 2934 O O . ALA A 1 409 ? 22.609 -9.613 -25.927 1.00 54.72 409 ALA A O 1
ATOM 2935 N N . SER A 1 410 ? 21.744 -8.573 -27.713 1.00 47.28 410 SER A N 1
ATOM 2936 C CA . SER A 1 410 ? 22.276 -9.494 -28.729 1.00 47.28 410 SER A CA 1
ATOM 2937 C C . SER A 1 410 ? 23.462 -8.927 -29.520 1.00 47.28 410 SER A C 1
ATOM 2939 O O . SER A 1 410 ? 23.953 -9.591 -30.435 1.00 47.28 410 SER A O 1
ATOM 2941 N N . ARG A 1 411 ? 23.920 -7.705 -29.219 1.00 48.34 411 ARG A N 1
ATOM 2942 C CA . ARG A 1 411 ? 25.256 -7.260 -29.635 1.00 48.34 411 ARG A CA 1
ATOM 2943 C C . ARG A 1 411 ? 26.284 -7.907 -28.697 1.00 48.34 411 ARG A C 1
ATOM 2945 O O . ARG A 1 411 ? 25.998 -8.019 -27.508 1.00 48.34 411 ARG A O 1
ATOM 2952 N N . PRO A 1 412 ? 27.459 -8.337 -29.187 1.00 45.19 412 PRO A N 1
ATOM 2953 C CA . PRO A 1 412 ? 28.563 -8.644 -28.286 1.00 45.19 412 PRO A CA 1
ATOM 2954 C C . PRO A 1 412 ? 28.968 -7.361 -27.551 1.00 45.19 412 PRO A C 1
ATOM 2956 O O . PRO A 1 412 ? 29.000 -6.300 -28.181 1.00 45.19 412 PRO A O 1
ATOM 2959 N N . ASP A 1 413 ? 29.295 -7.458 -26.260 1.00 44.47 413 ASP A N 1
ATOM 2960 C CA . ASP A 1 413 ? 29.864 -6.335 -25.509 1.00 44.47 413 ASP A CA 1
ATOM 2961 C C . ASP A 1 413 ? 31.128 -5.853 -26.236 1.00 44.47 413 ASP A C 1
ATOM 2963 O O . ASP A 1 413 ? 32.122 -6.578 -26.342 1.00 44.47 413 ASP A O 1
ATOM 2967 N N . SER A 1 414 ? 31.087 -4.639 -26.788 1.00 44.38 414 SER A N 1
ATOM 2968 C CA . SER A 1 414 ? 32.224 -4.041 -27.484 1.00 44.38 414 SER A CA 1
ATOM 2969 C C . SER A 1 414 ? 33.211 -3.495 -26.458 1.00 44.38 414 SER A C 1
ATOM 2971 O O . SER A 1 414 ? 33.227 -2.299 -26.173 1.00 44.38 414 SER A O 1
ATOM 2973 N N . THR A 1 415 ? 34.012 -4.395 -25.883 1.00 48.25 415 THR A N 1
ATOM 2974 C CA . THR A 1 415 ? 35.056 -4.100 -24.892 1.00 48.25 415 THR A CA 1
ATOM 2975 C C . THR A 1 415 ? 36.228 -3.332 -25.506 1.00 48.25 415 THR A C 1
ATOM 2977 O O . THR A 1 415 ? 37.313 -3.878 -25.685 1.00 48.25 415 THR A O 1
ATOM 2980 N N . GLU A 1 416 ? 35.994 -2.065 -25.829 1.00 44.53 416 GLU A N 1
ATOM 2981 C CA . GLU A 1 416 ? 37.013 -1.044 -26.100 1.00 44.53 416 GLU A CA 1
ATOM 2982 C C . GLU A 1 416 ? 36.441 0.353 -25.770 1.00 44.53 416 GLU A C 1
ATOM 2984 O O . GLU A 1 416 ? 36.572 1.318 -26.520 1.00 44.53 416 GLU A O 1
ATOM 2989 N N . ALA A 1 417 ? 35.776 0.452 -24.610 1.00 42.38 417 ALA A N 1
ATOM 2990 C CA . ALA A 1 417 ? 35.568 1.732 -23.945 1.00 42.38 417 ALA A CA 1
ATOM 2991 C C . ALA A 1 417 ? 36.942 2.250 -23.491 1.00 42.38 417 ALA A C 1
ATOM 2993 O O . ALA A 1 417 ? 37.579 1.651 -22.621 1.00 42.38 417 ALA A O 1
ATOM 2994 N N . ASP A 1 418 ? 37.424 3.310 -24.139 1.00 39.88 418 ASP A N 1
ATOM 2995 C CA . ASP A 1 418 ? 38.703 3.935 -23.802 1.00 39.88 418 ASP A CA 1
ATOM 2996 C C . ASP A 1 418 ? 38.631 4.501 -22.374 1.00 39.88 418 ASP A C 1
ATOM 2998 O O . ASP A 1 418 ? 37.616 5.079 -21.986 1.00 39.88 418 ASP A O 1
ATOM 3002 N N . GLY A 1 419 ? 39.672 4.267 -21.571 1.00 46.81 419 GLY A N 1
ATOM 3003 C CA . GLY A 1 419 ? 39.595 4.243 -20.103 1.00 46.81 419 GLY A CA 1
ATOM 3004 C C . GLY A 1 419 ? 39.426 5.608 -19.429 1.00 46.81 419 GLY A C 1
ATOM 3005 O O . GLY A 1 419 ? 40.350 6.098 -18.776 1.00 46.81 419 GLY A O 1
ATOM 3006 N N . GLN A 1 420 ? 38.253 6.222 -19.573 1.00 50.28 420 GLN A N 1
ATOM 3007 C CA . GLN A 1 420 ? 37.868 7.462 -18.905 1.00 50.28 420 GLN A CA 1
ATOM 3008 C C . GLN A 1 420 ? 37.442 7.192 -17.447 1.00 50.28 420 GLN A C 1
ATOM 3010 O O . GLN A 1 420 ? 36.813 6.176 -17.174 1.00 50.28 420 GLN A O 1
ATOM 3015 N N . PRO A 1 421 ? 37.764 8.075 -16.483 1.00 53.25 421 PRO A N 1
ATOM 3016 C CA . PRO A 1 421 ? 37.333 7.900 -15.098 1.00 53.25 421 PRO A CA 1
ATOM 3017 C C . PRO A 1 421 ? 35.839 8.215 -14.931 1.00 53.25 421 PRO A C 1
ATOM 3019 O O . PRO A 1 421 ? 35.366 9.243 -15.425 1.00 53.25 421 PRO A O 1
ATOM 3022 N N . ALA A 1 422 ? 35.132 7.409 -14.132 1.00 53.44 422 ALA A N 1
ATOM 3023 C CA . ALA A 1 422 ? 33.705 7.578 -13.836 1.00 53.44 422 ALA A CA 1
ATOM 3024 C C . ALA A 1 422 ? 33.355 8.944 -13.210 1.00 53.44 422 ALA A C 1
ATOM 3026 O O . ALA A 1 422 ? 32.210 9.378 -13.262 1.00 53.44 422 ALA A O 1
ATOM 3027 N N . GLY A 1 423 ? 34.335 9.648 -12.634 1.00 57.94 423 GLY A N 1
ATOM 3028 C CA . GLY A 1 423 ? 34.196 11.009 -12.108 1.00 57.94 423 GLY A CA 1
ATOM 3029 C C . GLY A 1 423 ? 34.239 12.146 -13.143 1.00 57.94 423 GLY A C 1
ATOM 3030 O O . GLY A 1 423 ? 34.585 13.271 -12.773 1.00 57.94 423 GLY A O 1
ATOM 3031 N N . SER A 1 424 ? 33.954 11.891 -14.426 1.00 62.25 424 SER A N 1
ATOM 3032 C CA . SER A 1 424 ? 33.893 12.939 -15.457 1.00 62.25 424 SER A CA 1
ATOM 3033 C C . SER A 1 424 ? 32.549 13.691 -15.444 1.00 62.25 424 SER A C 1
ATOM 3035 O O . SER A 1 424 ? 31.494 13.130 -15.158 1.00 62.25 424 SER A O 1
ATOM 3037 N N . ASN A 1 425 ? 32.583 14.986 -15.779 1.00 67.25 425 ASN A N 1
ATOM 3038 C CA . ASN A 1 425 ? 31.385 15.827 -15.941 1.00 67.25 425 ASN A CA 1
ATOM 3039 C C . ASN A 1 425 ? 30.827 15.806 -17.381 1.00 67.25 425 ASN A C 1
ATOM 3041 O O . ASN A 1 425 ? 30.009 16.653 -17.744 1.00 67.25 425 ASN A O 1
ATOM 3045 N N . GLU A 1 426 ? 31.280 14.876 -18.223 1.00 65.81 426 GLU A N 1
ATOM 3046 C CA . GLU A 1 426 ? 30.709 14.684 -19.558 1.00 65.81 426 GLU A CA 1
ATOM 3047 C C . GLU A 1 426 ? 29.362 13.944 -19.441 1.00 65.81 426 GLU A C 1
ATOM 3049 O O . GLU A 1 426 ? 29.124 13.200 -18.491 1.00 65.81 426 GLU A O 1
ATOM 3054 N N . GLY A 1 427 ? 28.429 14.211 -20.360 1.00 70.19 427 GLY A N 1
ATOM 3055 C CA . GLY A 1 427 ? 27.070 13.653 -20.289 1.00 70.19 427 GLY A CA 1
ATOM 3056 C C . GLY A 1 427 ? 26.153 14.273 -19.221 1.00 70.19 427 GLY A C 1
ATOM 3057 O O . GLY A 1 427 ? 25.116 13.685 -18.914 1.00 70.19 427 GLY A O 1
ATOM 3058 N N . VAL A 1 428 ? 26.505 15.433 -18.646 1.00 84.81 428 VAL A N 1
ATOM 3059 C CA . VAL A 1 428 ? 25.637 16.190 -17.720 1.00 84.81 428 VAL A CA 1
ATOM 3060 C C . VAL A 1 428 ? 24.705 17.148 -18.484 1.00 84.81 428 VAL A C 1
ATOM 3062 O O . VAL A 1 428 ? 25.148 17.916 -19.336 1.00 84.81 428 VAL A O 1
ATOM 3065 N N . GLU A 1 429 ? 23.416 17.135 -18.142 1.00 85.75 429 GLU A N 1
ATOM 3066 C CA . GLU A 1 429 ? 22.332 17.913 -18.757 1.00 85.75 429 GLU A CA 1
ATOM 3067 C C . GLU A 1 429 ? 21.546 18.692 -17.682 1.00 85.75 429 GLU A C 1
ATOM 3069 O O . GLU A 1 429 ? 21.156 18.119 -16.663 1.00 85.75 429 GLU A O 1
ATOM 3074 N N . ASP A 1 430 ? 21.290 19.989 -17.894 1.00 80.81 430 ASP A N 1
ATOM 3075 C CA . ASP A 1 430 ? 20.458 20.818 -17.002 1.00 80.81 430 ASP A CA 1
ATOM 3076 C C . ASP A 1 430 ? 18.968 20.713 -17.371 1.00 80.81 430 ASP A C 1
ATOM 3078 O O . ASP A 1 430 ? 18.575 20.885 -18.525 1.00 80.81 430 ASP A O 1
ATOM 3082 N N . LEU A 1 431 ? 18.138 20.442 -16.365 1.00 69.88 431 LEU A N 1
ATOM 3083 C CA . LEU A 1 431 ? 16.690 20.243 -16.447 1.00 69.88 431 LEU A CA 1
ATOM 3084 C C . LEU A 1 431 ? 15.899 21.303 -15.652 1.00 69.88 431 LEU A C 1
ATOM 3086 O O . LEU A 1 431 ? 14.715 21.088 -15.356 1.00 69.88 431 LEU A O 1
ATOM 3090 N N . GLY A 1 432 ? 16.540 22.429 -15.311 1.00 53.72 432 GLY A N 1
ATOM 3091 C CA . GLY A 1 432 ? 15.931 23.598 -14.672 1.00 53.72 432 GLY A CA 1
ATOM 3092 C C . GLY A 1 432 ? 15.910 23.501 -13.147 1.00 53.72 432 GLY A C 1
ATOM 3093 O O . GLY A 1 432 ? 14.840 23.406 -12.546 1.00 53.72 432 GLY A O 1
ATOM 3094 N N . GLY A 1 433 ? 17.094 23.495 -12.526 1.00 60.62 433 GLY A N 1
ATOM 3095 C CA . GLY A 1 433 ? 17.269 23.282 -11.075 1.00 60.62 433 GLY A CA 1
ATOM 3096 C C . GLY A 1 433 ? 17.506 21.817 -10.683 1.00 60.62 433 GLY A C 1
ATOM 3097 O O . GLY A 1 433 ? 17.736 21.510 -9.515 1.00 60.62 433 GLY A O 1
ATOM 3098 N N . TRP A 1 434 ? 17.510 20.931 -11.676 1.00 73.12 434 TRP A N 1
ATOM 3099 C CA . TRP A 1 434 ? 17.915 19.531 -11.595 1.00 73.12 434 TRP A CA 1
ATOM 3100 C C . TRP A 1 434 ? 18.975 19.278 -12.657 1.00 73.12 434 TRP A C 1
ATOM 3102 O O . TRP A 1 434 ? 18.897 19.856 -13.737 1.00 73.12 434 TRP A O 1
ATOM 3112 N N . SER A 1 435 ? 19.917 18.381 -12.396 1.00 78.94 435 SER A N 1
ATOM 3113 C CA . SER A 1 435 ? 20.885 17.934 -13.393 1.00 78.94 435 SER A CA 1
ATOM 3114 C C . SER A 1 435 ? 20.791 16.422 -13.565 1.00 78.94 435 SER A C 1
ATOM 3116 O O . SER A 1 435 ? 20.766 15.683 -12.579 1.00 78.94 435 SER A O 1
ATOM 3118 N N . ARG A 1 436 ? 20.724 15.973 -14.820 1.00 86.25 436 ARG A N 1
ATOM 3119 C CA . ARG A 1 436 ? 20.795 14.566 -15.234 1.00 86.25 436 ARG A CA 1
ATOM 3120 C C . ARG A 1 436 ? 22.220 14.246 -15.679 1.00 86.25 436 ARG A C 1
ATOM 3122 O O . ARG A 1 436 ? 22.871 15.087 -16.283 1.00 86.25 436 ARG A O 1
ATOM 3129 N N . TRP A 1 437 ? 22.683 13.034 -15.404 1.00 91.38 437 TRP A N 1
ATOM 3130 C CA . TRP A 1 437 ? 23.974 12.503 -15.830 1.00 91.38 437 TRP A CA 1
ATOM 3131 C C . TRP A 1 437 ? 23.827 11.052 -16.291 1.00 91.38 437 TRP A C 1
ATOM 3133 O O . TRP A 1 437 ? 23.054 10.282 -15.715 1.00 91.38 437 TRP A O 1
ATOM 3143 N N . GLN A 1 438 ? 24.574 10.688 -17.329 1.00 89.81 438 GLN A N 1
ATOM 3144 C CA . GLN A 1 438 ? 24.722 9.317 -17.814 1.00 89.81 438 GLN A CA 1
ATOM 3145 C C . GLN A 1 438 ? 26.172 8.883 -17.554 1.00 89.81 438 GLN A C 1
ATOM 3147 O O . GLN A 1 438 ? 27.071 9.449 -18.178 1.00 89.81 438 GLN A O 1
ATOM 3152 N N . PRO A 1 439 ? 26.433 7.930 -16.636 1.00 86.06 439 PRO A N 1
ATOM 3153 C CA . PRO A 1 439 ? 27.794 7.487 -16.352 1.00 86.06 439 PRO A CA 1
ATOM 3154 C C . PRO A 1 439 ? 28.429 6.838 -17.595 1.00 86.06 439 PRO A C 1
ATOM 3156 O O . PRO A 1 439 ? 27.793 5.965 -18.195 1.00 86.06 439 PRO A O 1
ATOM 3159 N N . PRO A 1 440 ? 29.664 7.210 -17.986 1.00 74.94 440 PRO A N 1
ATOM 3160 C CA . PRO A 1 440 ? 30.275 6.731 -19.230 1.00 74.94 440 PRO A CA 1
ATOM 3161 C C . PRO A 1 440 ? 30.465 5.205 -19.239 1.00 74.94 440 PRO A C 1
ATOM 3163 O O . PRO A 1 440 ? 30.164 4.551 -20.235 1.00 74.94 440 PRO A O 1
ATOM 3166 N N . ASP A 1 441 ? 30.849 4.621 -18.101 1.00 71.56 441 ASP A N 1
ATOM 3167 C CA . ASP A 1 441 ? 31.058 3.173 -17.93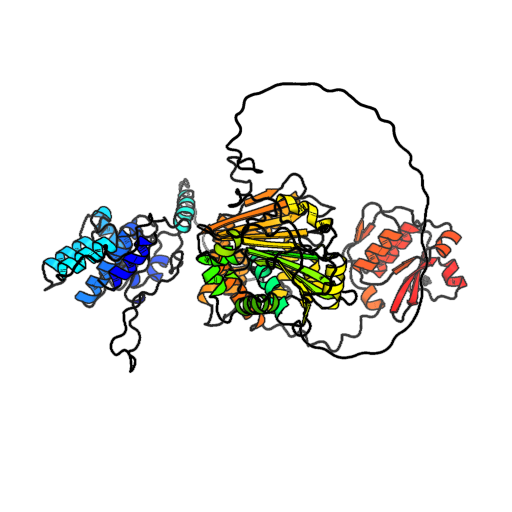7 1.00 71.56 441 ASP A CA 1
ATOM 3168 C C . ASP A 1 441 ? 29.760 2.343 -17.916 1.00 71.56 441 ASP A C 1
ATOM 3170 O O . ASP A 1 441 ? 29.805 1.115 -17.830 1.00 71.56 441 ASP A O 1
ATOM 3174 N N . ALA A 1 442 ? 28.588 2.989 -17.952 1.00 68.44 442 ALA A N 1
ATOM 3175 C CA . ALA A 1 442 ? 27.291 2.326 -17.825 1.00 68.44 442 ALA A CA 1
ATOM 3176 C C . ALA A 1 442 ? 26.606 2.008 -19.167 1.00 68.44 442 ALA A C 1
ATOM 3178 O O . ALA A 1 442 ? 25.433 1.640 -19.159 1.00 68.44 442 ALA A O 1
ATOM 3179 N N . ASP A 1 443 ? 27.297 2.144 -20.308 1.00 66.31 443 ASP A N 1
ATOM 3180 C CA . ASP A 1 443 ? 26.818 1.715 -21.643 1.00 66.31 443 ASP A CA 1
ATOM 3181 C C . ASP A 1 443 ? 25.453 2.335 -22.057 1.00 66.31 443 ASP A C 1
ATOM 3183 O O . ASP A 1 443 ? 24.703 1.789 -22.864 1.00 66.31 443 ASP A O 1
ATOM 3187 N N . GLY A 1 444 ? 25.097 3.482 -21.460 1.00 71.75 444 GLY A N 1
ATOM 3188 C CA . GLY A 1 444 ? 23.803 4.159 -21.630 1.00 71.75 444 GLY A CA 1
ATOM 3189 C C . GLY A 1 444 ? 22.608 3.533 -20.883 1.00 71.75 444 GLY A C 1
ATOM 3190 O O . GLY A 1 444 ? 21.484 4.014 -21.042 1.00 71.75 444 GLY A O 1
ATOM 3191 N N . ASP A 1 445 ? 22.817 2.488 -20.073 1.00 86.00 445 ASP A N 1
ATOM 3192 C CA . ASP A 1 445 ? 21.766 1.799 -19.300 1.00 86.00 445 ASP A CA 1
ATOM 3193 C C . ASP A 1 445 ? 21.365 2.544 -18.015 1.00 86.00 445 ASP A C 1
ATOM 3195 O O . ASP A 1 445 ? 20.214 2.442 -17.582 1.00 86.00 445 ASP A O 1
ATOM 3199 N N . GLU A 1 446 ? 22.306 3.232 -17.359 1.00 91.00 446 GLU A N 1
ATOM 3200 C CA . GLU A 1 446 ? 22.090 3.885 -16.060 1.00 91.00 446 GLU A CA 1
ATOM 3201 C C . GLU A 1 446 ? 21.997 5.413 -16.199 1.00 91.00 446 GLU A C 1
ATOM 3203 O O . GLU A 1 446 ? 22.723 6.038 -16.971 1.00 91.00 446 GLU A O 1
ATOM 3208 N N . VAL A 1 447 ? 21.092 6.021 -15.430 1.00 91.62 447 VAL A N 1
ATOM 3209 C CA . VAL A 1 447 ? 20.872 7.471 -15.373 1.00 91.62 447 VAL A CA 1
ATOM 3210 C C . VAL A 1 447 ? 20.848 7.912 -13.915 1.00 91.62 447 VAL A C 1
ATOM 3212 O O . VAL A 1 447 ? 20.140 7.321 -13.098 1.00 91.62 447 VAL A O 1
ATOM 3215 N N . VAL A 1 448 ? 21.580 8.977 -13.598 1.00 91.00 448 VAL A N 1
ATOM 3216 C CA . VAL A 1 448 ? 21.583 9.638 -12.286 1.00 91.00 448 VAL A CA 1
ATOM 3217 C C . VAL A 1 448 ? 20.964 11.027 -12.427 1.00 91.00 448 VAL A C 1
ATOM 3219 O O . VAL A 1 448 ? 21.242 11.732 -13.394 1.00 91.00 448 VAL A O 1
ATOM 3222 N N . VAL A 1 449 ? 20.127 11.448 -11.477 1.00 82.19 449 VAL A N 1
ATOM 3223 C CA . VAL A 1 449 ? 19.531 12.793 -11.453 1.00 82.19 449 VAL A CA 1
ATOM 3224 C C . VAL A 1 449 ? 19.530 13.338 -10.026 1.00 82.19 449 VAL A C 1
ATOM 3226 O O . VAL A 1 449 ? 19.031 12.678 -9.120 1.00 82.19 449 VAL A O 1
ATOM 3229 N N . ALA A 1 450 ? 20.064 14.538 -9.809 1.00 79.88 450 ALA A N 1
ATOM 3230 C CA . ALA A 1 450 ? 20.090 15.202 -8.500 1.00 79.88 450 ALA A CA 1
ATOM 3231 C C . ALA A 1 450 ? 20.035 16.734 -8.663 1.00 79.88 450 ALA A C 1
ATOM 3233 O O . ALA A 1 450 ? 20.002 17.238 -9.788 1.00 79.88 450 ALA A O 1
ATOM 3234 N N . SER A 1 451 ? 20.035 17.494 -7.563 1.00 77.75 451 SER A N 1
ATOM 3235 C CA . SER A 1 451 ? 20.341 18.931 -7.643 1.00 77.75 451 SER A CA 1
ATOM 3236 C C . SER A 1 451 ? 21.793 19.137 -8.123 1.00 77.75 451 SER A C 1
ATOM 3238 O O . SER A 1 451 ? 22.626 18.257 -7.887 1.00 77.75 451 SER A O 1
ATOM 3240 N N . PRO A 1 452 ? 22.138 20.261 -8.786 1.00 77.69 452 PRO A N 1
ATOM 3241 C CA . PRO A 1 452 ? 23.456 20.433 -9.408 1.00 77.69 452 PRO A CA 1
ATOM 3242 C C . PRO A 1 452 ? 24.635 20.226 -8.444 1.00 77.69 452 PRO A C 1
ATOM 3244 O O . PRO A 1 452 ? 25.576 19.502 -8.769 1.00 77.69 452 PRO A O 1
ATOM 3247 N N . ASP A 1 453 ? 24.562 20.796 -7.237 1.00 82.00 453 ASP A N 1
ATOM 3248 C CA . ASP A 1 453 ? 25.618 20.666 -6.226 1.00 82.00 453 ASP A CA 1
ATOM 3249 C C . ASP A 1 453 ? 25.749 19.222 -5.711 1.00 82.00 453 ASP A C 1
ATOM 3251 O O . ASP A 1 453 ? 26.860 18.694 -5.634 1.00 82.00 453 ASP A O 1
ATOM 3255 N N . LEU A 1 454 ? 24.626 18.542 -5.439 1.00 80.75 454 LEU A N 1
ATOM 3256 C CA . LEU A 1 454 ? 24.628 17.147 -4.985 1.00 80.75 454 LEU A CA 1
ATOM 3257 C C . LEU A 1 454 ? 25.110 16.191 -6.086 1.00 80.75 454 LEU A C 1
ATOM 3259 O O . LEU A 1 454 ? 25.864 15.261 -5.804 1.00 80.75 454 LEU A O 1
ATOM 3263 N N . LEU A 1 455 ? 24.748 16.438 -7.349 1.00 86.19 455 LEU A N 1
ATOM 3264 C CA . LEU A 1 455 ? 25.262 15.668 -8.482 1.00 86.19 455 LEU A CA 1
ATOM 3265 C C . LEU A 1 455 ? 26.788 15.794 -8.588 1.00 86.19 455 LEU A C 1
ATOM 3267 O O . LEU A 1 455 ? 27.477 14.802 -8.809 1.00 86.19 455 LEU A O 1
ATOM 3271 N N . GLN A 1 456 ? 27.331 16.994 -8.362 1.00 89.50 456 GLN A N 1
ATOM 3272 C CA . GLN A 1 456 ? 28.776 17.213 -8.316 1.00 89.50 456 GLN A CA 1
ATOM 3273 C C . GLN A 1 456 ? 29.462 16.521 -7.128 1.00 89.50 456 GLN A C 1
ATOM 3275 O O . GLN A 1 456 ? 30.676 16.331 -7.180 1.00 89.50 456 GLN A O 1
ATOM 3280 N N . GLU A 1 457 ? 28.764 16.163 -6.050 1.00 88.31 457 GLU A N 1
ATOM 3281 C CA . GLU A 1 457 ? 29.312 15.294 -4.996 1.00 88.31 457 GLU A CA 1
ATOM 3282 C C . GLU A 1 457 ? 29.229 13.812 -5.377 1.00 88.31 457 GLU A C 1
ATOM 3284 O O . GLU A 1 457 ? 30.187 13.073 -5.152 1.00 88.31 457 GLU A O 1
ATOM 3289 N N . ILE A 1 458 ? 28.128 13.397 -6.012 1.00 89.19 458 ILE A N 1
ATOM 3290 C CA . ILE A 1 458 ? 27.917 12.029 -6.499 1.00 89.19 458 ILE A CA 1
ATOM 3291 C C . ILE A 1 458 ? 28.959 11.648 -7.558 1.00 89.19 458 ILE A C 1
ATOM 3293 O O . ILE A 1 458 ? 29.585 10.600 -7.426 1.00 89.19 458 ILE A O 1
ATOM 3297 N N . ILE A 1 459 ? 29.204 12.499 -8.562 1.00 90.12 459 ILE A N 1
ATOM 3298 C CA . ILE A 1 459 ? 30.193 12.244 -9.626 1.00 90.12 459 ILE A CA 1
ATOM 3299 C C . ILE A 1 459 ? 31.606 12.105 -9.030 1.00 90.12 459 ILE A C 1
ATOM 3301 O O . ILE A 1 459 ? 32.316 11.149 -9.327 1.00 90.12 459 ILE A O 1
ATOM 3305 N N . LYS A 1 460 ? 31.994 12.973 -8.083 1.00 88.75 460 LYS A N 1
ATOM 3306 C CA . LYS A 1 460 ? 33.281 12.864 -7.353 1.00 88.75 460 LYS A CA 1
ATOM 3307 C C . LYS A 1 460 ? 33.400 11.602 -6.487 1.00 88.75 460 LYS A C 1
ATOM 3309 O O . LYS A 1 460 ? 34.493 11.296 -6.013 1.00 88.75 460 LYS A O 1
ATOM 3314 N N . ALA A 1 461 ? 32.292 10.908 -6.239 1.00 86.31 461 ALA A N 1
ATOM 3315 C CA . ALA A 1 461 ? 32.216 9.672 -5.473 1.00 86.31 461 ALA A CA 1
ATOM 3316 C C . ALA A 1 461 ? 31.799 8.460 -6.331 1.00 86.31 461 ALA A C 1
ATOM 3318 O O . ALA A 1 461 ? 31.523 7.408 -5.760 1.00 86.31 461 ALA A O 1
ATOM 3319 N N . ALA A 1 462 ? 31.766 8.579 -7.666 1.00 84.38 462 ALA A N 1
ATOM 3320 C CA . ALA A 1 462 ? 31.285 7.534 -8.573 1.00 84.38 462 ALA A CA 1
ATOM 3321 C C . ALA A 1 462 ? 32.055 6.207 -8.431 1.00 84.38 462 ALA A C 1
ATOM 3323 O O . ALA A 1 462 ? 31.442 5.142 -8.414 1.00 84.38 462 ALA A O 1
ATOM 3324 N N . ASP A 1 463 ? 33.377 6.281 -8.250 1.00 82.31 463 ASP A N 1
ATOM 3325 C CA . ASP A 1 463 ? 34.264 5.126 -8.042 1.00 82.31 463 ASP A CA 1
ATOM 3326 C C . ASP A 1 463 ? 34.197 4.528 -6.617 1.00 82.31 463 ASP A C 1
ATOM 3328 O O . ASP A 1 463 ? 34.861 3.532 -6.322 1.00 82.31 463 ASP A O 1
ATOM 3332 N N . ALA A 1 464 ? 33.449 5.140 -5.689 1.00 83.75 464 ALA A N 1
ATOM 3333 C CA . ALA A 1 464 ? 33.370 4.699 -4.299 1.00 83.75 464 ALA A CA 1
ATOM 3334 C C . ALA A 1 464 ? 32.163 3.778 -4.060 1.00 83.75 464 ALA A C 1
ATOM 3336 O O . ALA A 1 464 ? 31.033 4.107 -4.416 1.00 83.75 464 ALA A O 1
ATOM 3337 N N . GLU A 1 465 ? 32.384 2.651 -3.374 1.00 83.25 465 GLU A N 1
ATOM 3338 C CA . GLU A 1 465 ? 31.306 1.723 -3.010 1.00 83.25 465 GLU A CA 1
ATOM 3339 C C . GLU A 1 465 ? 30.209 2.442 -2.184 1.00 83.25 465 GLU A C 1
ATOM 3341 O O . GLU A 1 465 ? 30.524 3.038 -1.146 1.00 83.25 465 GLU A O 1
ATOM 3346 N N . PRO A 1 466 ? 28.928 2.417 -2.605 1.00 85.56 466 PRO A N 1
ATOM 3347 C CA . PRO A 1 466 ? 27.857 3.115 -1.894 1.00 85.56 466 PRO A CA 1
ATOM 3348 C C . PRO A 1 466 ? 27.526 2.473 -0.537 1.00 85.56 466 PRO A C 1
ATOM 3350 O O . PRO A 1 466 ? 27.079 1.330 -0.449 1.00 85.56 466 PRO A O 1
ATOM 3353 N N . VAL A 1 467 ? 27.715 3.225 0.552 1.00 82.56 467 VAL A N 1
ATOM 3354 C CA . VAL A 1 467 ? 27.606 2.706 1.926 1.00 82.56 467 VAL A CA 1
ATOM 3355 C C . VAL A 1 467 ? 26.282 3.098 2.588 1.00 82.56 467 VAL A C 1
ATOM 3357 O O . VAL A 1 467 ? 26.091 4.247 2.982 1.00 82.56 467 VAL A O 1
ATOM 3360 N N . LEU A 1 468 ? 25.414 2.111 2.833 1.00 87.62 468 LEU A N 1
ATOM 3361 C CA . LEU A 1 468 ? 24.157 2.302 3.567 1.00 87.62 468 LEU A CA 1
ATOM 3362 C C . LEU A 1 468 ? 24.398 2.807 5.020 1.00 87.62 468 LEU A C 1
ATOM 3364 O O . LEU A 1 468 ? 25.308 2.296 5.703 1.00 87.62 468 LEU A O 1
ATOM 3368 N N . PRO A 1 469 ? 23.594 3.760 5.546 1.00 86.62 469 PRO A N 1
ATOM 3369 C CA . PRO A 1 469 ? 23.693 4.248 6.925 1.00 86.62 469 PRO A CA 1
ATOM 3370 C C . PRO A 1 469 ? 23.581 3.141 7.976 1.00 86.62 469 PRO A C 1
ATOM 3372 O O . PRO A 1 469 ? 22.846 2.169 7.808 1.00 86.62 469 PRO A O 1
ATOM 3375 N N . ARG A 1 470 ? 24.301 3.290 9.097 1.00 87.06 470 ARG A N 1
ATOM 3376 C CA . ARG A 1 470 ? 24.401 2.245 10.136 1.00 87.06 470 ARG A CA 1
ATOM 3377 C C . ARG A 1 470 ? 23.045 1.830 10.720 1.00 87.06 470 ARG A C 1
ATOM 3379 O O . ARG A 1 470 ? 22.863 0.642 10.954 1.00 87.06 470 ARG A O 1
ATOM 3386 N N . SER A 1 471 ? 22.117 2.771 10.898 1.00 85.00 471 SER A N 1
ATOM 3387 C CA . SER A 1 471 ? 20.758 2.531 11.409 1.00 85.00 471 SER A CA 1
ATOM 3388 C C . SER A 1 471 ? 19.891 1.672 10.485 1.00 85.00 471 SER A C 1
ATOM 3390 O O . SER A 1 471 ? 19.018 0.967 10.970 1.00 85.00 471 SER A O 1
ATOM 3392 N N . MET A 1 472 ? 20.136 1.688 9.170 1.00 89.00 472 MET A N 1
ATOM 3393 C CA . MET A 1 472 ? 19.330 0.949 8.188 1.00 89.00 472 MET A CA 1
ATOM 3394 C C . MET A 1 472 ? 19.893 -0.439 7.862 1.00 89.00 472 MET A C 1
ATOM 3396 O O . MET A 1 472 ? 19.161 -1.297 7.380 1.00 89.00 472 MET A O 1
ATOM 3400 N N . ARG A 1 473 ? 21.180 -0.701 8.133 1.00 89.88 473 ARG A N 1
ATOM 3401 C CA . ARG A 1 473 ? 21.815 -2.007 7.854 1.00 89.88 473 ARG A CA 1
ATOM 3402 C C . ARG A 1 473 ? 21.095 -3.212 8.471 1.00 89.88 473 ARG A C 1
ATOM 3404 O O . ARG A 1 473 ? 21.068 -4.240 7.799 1.00 89.88 473 ARG A O 1
ATOM 3411 N N . PRO A 1 474 ? 20.497 -3.142 9.676 1.00 90.00 474 PRO A N 1
ATOM 3412 C CA . PRO A 1 474 ? 19.746 -4.270 10.221 1.00 90.00 474 PRO A CA 1
ATOM 3413 C C . PRO A 1 474 ? 18.475 -4.626 9.427 1.00 90.00 474 PRO A C 1
ATOM 3415 O O . PRO A 1 474 ? 17.995 -5.743 9.573 1.00 90.00 474 PRO A O 1
ATOM 3418 N N . LEU A 1 475 ? 17.971 -3.743 8.548 1.00 90.19 475 LEU A N 1
ATOM 3419 C CA . LEU A 1 475 ? 16.859 -4.044 7.631 1.00 90.19 475 LEU A CA 1
ATOM 3420 C C . LEU A 1 475 ? 17.284 -4.899 6.422 1.00 90.19 475 LEU A C 1
ATOM 3422 O O . LEU A 1 475 ? 16.435 -5.548 5.820 1.00 90.19 475 LEU A O 1
ATOM 3426 N N . LEU A 1 476 ? 18.577 -4.941 6.063 1.00 90.12 476 LEU A N 1
ATOM 3427 C CA . LEU A 1 476 ? 19.073 -5.654 4.870 1.00 90.12 476 LEU A CA 1
ATOM 3428 C C . LEU A 1 476 ? 18.572 -7.108 4.696 1.00 90.12 476 LEU A C 1
ATOM 3430 O O . LEU A 1 476 ? 18.378 -7.486 3.546 1.00 90.12 476 LEU A O 1
ATOM 3434 N N . PRO A 1 477 ? 18.334 -7.926 5.747 1.00 86.69 477 PRO A N 1
ATOM 3435 C CA . PRO A 1 477 ? 17.798 -9.284 5.590 1.00 86.69 477 PRO A CA 1
ATOM 3436 C C . PRO A 1 477 ? 16.356 -9.367 5.067 1.00 86.69 477 PRO A C 1
ATOM 3438 O O . PRO A 1 477 ? 15.967 -10.425 4.585 1.00 86.69 477 PRO A O 1
ATOM 3441 N N . VAL A 1 478 ? 15.565 -8.290 5.174 1.00 87.62 478 VAL A N 1
ATOM 3442 C CA . VAL A 1 478 ? 14.167 -8.229 4.693 1.00 87.62 478 VAL A CA 1
ATOM 3443 C C . VAL A 1 478 ? 13.977 -7.306 3.487 1.00 87.62 478 VAL A C 1
ATOM 3445 O O . VAL A 1 478 ? 12.904 -7.292 2.889 1.00 87.62 478 VAL A O 1
ATOM 3448 N N . LEU A 1 479 ? 15.008 -6.554 3.088 1.00 91.44 479 LEU A N 1
ATOM 3449 C CA . LEU A 1 479 ? 14.992 -5.826 1.821 1.00 91.44 479 LEU A CA 1
ATOM 3450 C C . LEU A 1 479 ? 15.229 -6.817 0.674 1.00 91.44 479 LEU A C 1
ATOM 3452 O O . LEU A 1 479 ? 16.287 -7.430 0.595 1.00 91.44 479 LEU A O 1
ATOM 3456 N N . ASP A 1 480 ? 14.267 -6.936 -0.239 1.00 91.56 480 ASP A N 1
ATOM 3457 C CA . ASP A 1 480 ? 14.341 -7.821 -1.407 1.00 91.56 480 ASP A CA 1
ATOM 3458 C C . ASP A 1 480 ? 14.363 -7.006 -2.710 1.00 91.56 480 ASP A C 1
ATOM 3460 O O . ASP A 1 480 ? 13.416 -6.280 -3.018 1.00 91.56 480 ASP A O 1
ATOM 3464 N N . ARG A 1 481 ? 15.423 -7.165 -3.514 1.00 91.38 481 ARG A N 1
ATOM 3465 C CA . ARG A 1 481 ? 15.578 -6.509 -4.824 1.00 91.38 481 ARG A CA 1
ATOM 3466 C C . ARG A 1 481 ? 14.542 -6.948 -5.866 1.00 91.38 481 ARG A C 1
ATOM 3468 O O . ARG A 1 481 ? 14.358 -6.250 -6.857 1.00 91.38 481 ARG A O 1
ATOM 3475 N N . GLN A 1 482 ? 13.890 -8.101 -5.707 1.00 93.12 482 GLN A N 1
ATOM 3476 C CA . GLN A 1 482 ? 12.855 -8.579 -6.633 1.00 93.12 482 GLN A CA 1
ATOM 3477 C C . GLN A 1 482 ? 11.469 -7.984 -6.355 1.00 93.12 482 GLN A C 1
ATOM 3479 O O . GLN A 1 482 ? 10.633 -7.976 -7.267 1.00 93.12 482 GLN A O 1
ATOM 3484 N N . ARG A 1 483 ? 11.241 -7.454 -5.144 1.00 92.19 483 ARG A N 1
ATOM 3485 C CA . ARG A 1 483 ? 10.006 -6.777 -4.723 1.00 92.19 483 ARG A CA 1
ATOM 3486 C C . ARG A 1 483 ? 9.662 -5.634 -5.697 1.00 92.19 483 ARG A C 1
ATOM 3488 O O . ARG A 1 483 ? 10.553 -5.012 -6.270 1.00 92.19 483 ARG A O 1
ATOM 3495 N N . HIS A 1 484 ? 8.375 -5.355 -5.932 1.00 91.44 484 HIS A N 1
ATOM 3496 C CA . HIS A 1 484 ? 7.993 -4.308 -6.898 1.00 91.44 484 HIS A CA 1
ATOM 3497 C C . HIS A 1 484 ? 8.224 -2.894 -6.360 1.00 91.44 484 HIS A C 1
ATOM 3499 O O . HIS A 1 484 ? 8.490 -1.981 -7.146 1.00 91.44 484 HIS A O 1
ATOM 3505 N N . PHE A 1 485 ? 8.140 -2.727 -5.040 1.00 89.94 485 PHE A N 1
ATOM 3506 C CA . PHE A 1 485 ? 8.338 -1.465 -4.346 1.00 89.94 485 PHE A CA 1
ATOM 3507 C C . PHE A 1 485 ? 8.751 -1.718 -2.890 1.00 89.94 485 PHE A C 1
ATOM 3509 O O . PHE A 1 485 ? 8.132 -2.545 -2.218 1.00 89.94 485 PHE A O 1
ATOM 3516 N N . THR A 1 486 ? 9.724 -0.956 -2.392 1.00 92.06 486 THR A N 1
ATOM 3517 C CA . THR A 1 486 ? 10.168 -0.926 -0.993 1.00 92.06 486 THR A CA 1
ATOM 3518 C C . THR A 1 486 ? 10.595 0.498 -0.622 1.00 92.06 486 THR A C 1
ATOM 3520 O O . THR A 1 486 ? 11.575 0.998 -1.163 1.00 92.06 486 THR A O 1
ATOM 3523 N N . LEU A 1 487 ? 9.909 1.155 0.318 1.00 88.88 487 LEU A N 1
ATOM 3524 C CA . LEU A 1 487 ? 10.374 2.407 0.940 1.00 88.88 487 LEU A CA 1
ATOM 3525 C C . LEU A 1 487 ? 10.914 2.091 2.335 1.00 88.88 487 LEU A C 1
ATOM 3527 O O . LEU A 1 487 ? 10.218 1.463 3.128 1.00 88.88 487 LEU A O 1
ATOM 3531 N N . PHE A 1 488 ? 12.122 2.542 2.660 1.00 91.94 488 PHE A N 1
ATOM 3532 C CA . PHE A 1 488 ? 12.741 2.319 3.964 1.00 91.94 488 PHE A CA 1
ATOM 3533 C C . PHE A 1 488 ? 13.636 3.486 4.396 1.00 91.94 488 PHE A C 1
ATOM 3535 O O . PHE A 1 488 ? 14.160 4.232 3.574 1.00 91.94 488 PHE A O 1
ATOM 3542 N N . GLY A 1 489 ? 13.802 3.679 5.701 1.00 88.94 489 GLY A N 1
ATOM 3543 C CA . GLY A 1 489 ? 14.574 4.795 6.247 1.00 88.94 489 GLY A CA 1
ATOM 3544 C C . GLY A 1 489 ? 14.274 5.060 7.715 1.00 88.94 489 GLY A C 1
ATOM 3545 O O . GLY A 1 489 ? 13.667 4.227 8.386 1.00 88.94 489 GLY A O 1
ATOM 3546 N N . SER A 1 490 ? 14.686 6.224 8.219 1.00 85.38 490 SER A N 1
ATOM 3547 C CA . SER A 1 490 ? 14.345 6.645 9.581 1.00 85.38 490 SER A CA 1
ATOM 3548 C C . SER A 1 490 ? 12.959 7.312 9.620 1.00 85.38 490 SER A C 1
ATOM 3550 O O . SER A 1 490 ? 12.754 8.299 8.909 1.00 85.38 490 SER A O 1
ATOM 3552 N N . PRO A 1 491 ? 12.012 6.846 10.460 1.00 81.50 491 PRO A N 1
ATOM 3553 C CA . PRO A 1 491 ? 10.691 7.468 10.613 1.00 81.50 491 PRO A CA 1
ATOM 3554 C C . PRO A 1 491 ? 10.763 8.947 11.018 1.00 81.50 491 PRO A C 1
ATOM 3556 O O . PRO A 1 491 ? 9.957 9.755 10.558 1.00 81.50 491 PRO A O 1
ATOM 3559 N N . HIS A 1 492 ? 11.775 9.312 11.812 1.00 78.69 492 HIS A N 1
ATOM 3560 C CA . HIS A 1 492 ? 12.032 10.676 12.285 1.00 78.69 492 HIS A CA 1
ATOM 3561 C C . HIS A 1 492 ? 12.217 11.696 11.160 1.00 78.69 492 HIS A C 1
ATOM 3563 O O . HIS A 1 492 ? 11.877 12.865 11.338 1.00 78.69 492 HIS A O 1
ATOM 3569 N N . TYR A 1 493 ? 12.677 11.262 9.981 1.00 74.31 493 TYR A N 1
ATOM 3570 C CA . TYR A 1 493 ? 12.811 12.143 8.823 1.00 74.31 493 TYR A CA 1
ATOM 3571 C C . TYR A 1 493 ? 11.474 12.808 8.460 1.00 74.31 493 TYR A C 1
ATOM 3573 O O . TYR A 1 493 ? 11.439 13.990 8.143 1.00 74.31 493 TYR A O 1
ATOM 3581 N N . PHE A 1 494 ? 10.353 12.094 8.596 1.00 68.38 494 PHE A N 1
ATOM 3582 C CA . PHE A 1 494 ? 9.016 12.627 8.317 1.00 68.38 494 PHE A CA 1
ATOM 3583 C C . PHE A 1 494 ? 8.476 13.578 9.394 1.00 68.38 494 PHE A C 1
ATOM 3585 O O . PHE A 1 494 ? 7.558 14.354 9.123 1.00 68.38 494 PHE A O 1
ATOM 3592 N N . VAL A 1 495 ? 9.031 13.526 10.607 1.00 68.88 495 VAL A N 1
ATOM 3593 C CA . VAL A 1 495 ? 8.655 14.404 11.725 1.00 68.88 495 VAL A CA 1
ATOM 3594 C C . VAL A 1 495 ? 9.396 15.742 11.632 1.00 68.88 495 VAL A C 1
ATOM 3596 O O . VAL A 1 495 ? 8.778 16.785 11.863 1.00 68.88 495 VAL A O 1
ATOM 3599 N N . HIS A 1 496 ? 10.676 15.703 11.238 1.00 72.19 496 HIS A N 1
ATOM 3600 C CA . HIS A 1 496 ? 11.596 16.845 11.167 1.00 72.19 496 HIS A CA 1
ATOM 3601 C C . HIS A 1 496 ? 11.889 17.269 9.709 1.00 72.19 496 HIS A C 1
ATOM 3603 O O . HIS A 1 496 ? 10.991 17.759 9.030 1.00 72.19 496 HIS A O 1
ATOM 3609 N N . ASP A 1 497 ? 13.122 17.109 9.218 1.00 66.56 497 ASP A N 1
ATOM 3610 C CA . ASP A 1 497 ? 13.630 17.700 7.963 1.00 66.56 497 ASP A CA 1
ATOM 3611 C C . ASP A 1 497 ? 12.766 17.370 6.727 1.00 66.56 497 ASP A C 1
ATOM 3613 O O . ASP A 1 497 ? 12.370 18.242 5.949 1.00 66.56 497 ASP A O 1
ATOM 3617 N N . GLY A 1 498 ? 12.407 16.093 6.579 1.00 62.62 498 GLY A N 1
ATOM 3618 C CA . GLY A 1 498 ? 11.564 15.563 5.510 1.00 62.62 498 GLY A CA 1
ATOM 3619 C C . GLY A 1 498 ? 10.070 15.853 5.672 1.00 62.62 498 GLY A C 1
ATOM 3620 O O . GLY A 1 498 ? 9.296 15.512 4.777 1.00 62.62 498 GLY A O 1
ATOM 3621 N N . ARG A 1 499 ? 9.626 16.522 6.748 1.00 67.31 499 ARG A N 1
ATOM 3622 C CA . ARG A 1 499 ? 8.220 16.941 6.918 1.00 67.31 499 ARG A CA 1
ATOM 3623 C C . ARG A 1 499 ? 7.753 17.845 5.774 1.00 67.31 499 ARG A C 1
ATOM 3625 O O . ARG A 1 499 ? 6.597 17.769 5.369 1.00 67.31 499 ARG A O 1
ATOM 3632 N N . GLN A 1 500 ? 8.659 18.657 5.221 1.00 59.62 500 GLN A N 1
ATOM 3633 C CA . GLN A 1 500 ? 8.395 19.535 4.072 1.00 59.62 500 GLN A CA 1
ATOM 3634 C C . GLN A 1 500 ? 8.127 18.763 2.762 1.00 59.62 500 GLN A C 1
ATOM 3636 O O . GLN A 1 500 ? 7.559 19.330 1.833 1.00 59.62 500 GLN A O 1
ATOM 3641 N N . LEU A 1 501 ? 8.483 17.473 2.680 1.00 55.69 501 LEU A N 1
ATOM 3642 C CA . LEU A 1 501 ? 8.216 16.621 1.511 1.00 55.69 501 LEU A CA 1
ATOM 3643 C C . LEU A 1 501 ? 6.811 16.015 1.487 1.00 55.69 501 LEU A C 1
ATOM 3645 O O . LEU A 1 501 ? 6.403 15.438 0.478 1.00 55.69 501 LEU A O 1
ATOM 3649 N N . LEU A 1 502 ? 6.080 16.101 2.595 1.00 59.50 502 LEU A N 1
ATOM 3650 C CA . LEU A 1 502 ? 4.760 15.506 2.728 1.00 59.50 502 LEU A CA 1
ATOM 3651 C C . LEU A 1 502 ? 3.691 16.481 2.218 1.00 59.50 502 LEU A C 1
ATOM 3653 O O . LEU A 1 502 ? 3.597 17.599 2.730 1.00 59.50 502 LEU A O 1
ATOM 3657 N N . PRO A 1 503 ? 2.825 16.075 1.268 1.00 59.84 503 PRO A N 1
ATOM 3658 C CA . PRO A 1 503 ? 1.648 16.862 0.914 1.00 59.84 503 PRO A CA 1
ATOM 3659 C C . PRO A 1 503 ? 0.818 17.192 2.167 1.00 59.84 503 PRO A C 1
ATOM 3661 O O . PRO A 1 503 ? 0.710 16.338 3.047 1.00 59.84 503 PRO A O 1
ATOM 3664 N N . PRO A 1 504 ? 0.150 18.357 2.266 1.00 60.59 504 PRO A N 1
ATOM 3665 C CA . PRO A 1 504 ? -0.594 18.739 3.474 1.00 60.59 504 PRO A CA 1
ATOM 3666 C C . PRO A 1 504 ? -1.622 17.699 3.954 1.00 60.59 504 PRO A C 1
ATOM 3668 O O . PRO A 1 504 ? -1.833 17.542 5.155 1.00 60.59 504 PRO A O 1
ATOM 3671 N N . ALA A 1 505 ? -2.201 16.929 3.026 1.00 62.91 505 ALA A N 1
ATOM 3672 C CA . ALA A 1 505 ? -3.111 15.818 3.308 1.00 62.91 505 ALA A CA 1
ATOM 3673 C C . ALA A 1 505 ? -2.481 14.640 4.077 1.00 62.91 505 ALA A C 1
ATOM 3675 O O . ALA A 1 505 ? -3.196 13.846 4.681 1.00 62.91 505 ALA A O 1
ATOM 3676 N N . MET A 1 506 ? -1.154 14.531 4.075 1.00 63.06 506 MET A N 1
ATOM 3677 C CA . MET A 1 506 ? -0.396 13.488 4.759 1.00 63.06 506 MET A CA 1
ATOM 3678 C C . MET A 1 506 ? 0.006 13.835 6.188 1.00 63.06 506 MET A C 1
ATOM 3680 O O . MET A 1 506 ? 0.244 12.926 6.976 1.00 63.06 506 MET A O 1
ATOM 3684 N N . LEU A 1 507 ? 0.089 15.120 6.540 1.00 68.88 507 LEU A N 1
ATOM 3685 C CA . LEU A 1 507 ? 0.557 15.551 7.861 1.00 68.88 507 LEU A CA 1
ATOM 3686 C C . LEU A 1 507 ? -0.232 14.925 9.038 1.00 68.88 507 LEU A C 1
ATOM 3688 O O . LEU A 1 507 ? 0.414 14.574 10.024 1.00 68.88 507 LEU A O 1
ATOM 3692 N N . PRO A 1 508 ? -1.560 14.669 8.951 1.00 68.75 508 PRO A N 1
ATOM 3693 C CA . PRO A 1 508 ? -2.308 13.946 9.992 1.00 68.75 508 PRO A CA 1
ATOM 3694 C C . PRO A 1 508 ? -1.923 12.468 10.190 1.00 68.75 508 PRO A C 1
ATOM 3696 O O . PRO A 1 508 ? -2.453 11.822 11.089 1.00 68.75 508 PRO A O 1
ATOM 3699 N N . LEU A 1 509 ? -1.054 11.895 9.349 1.00 67.44 509 LEU A N 1
ATOM 3700 C CA . LEU A 1 509 ? -0.567 10.516 9.481 1.00 67.44 509 LEU A CA 1
ATOM 3701 C C . LEU A 1 509 ? 0.733 10.396 10.287 1.00 67.44 509 LEU A C 1
ATOM 3703 O O . LEU A 1 509 ? 1.138 9.272 10.584 1.00 67.44 509 LEU A O 1
ATOM 3707 N N . LEU A 1 510 ? 1.359 11.516 10.664 1.00 69.75 510 LEU A N 1
ATOM 3708 C CA . LEU A 1 510 ? 2.633 11.534 11.384 1.00 69.75 510 LEU A CA 1
ATOM 3709 C C . LEU A 1 510 ? 2.509 11.009 12.812 1.00 69.75 510 LEU A C 1
ATOM 3711 O O . LEU A 1 510 ? 3.038 9.940 13.103 1.00 69.75 510 LEU A O 1
ATOM 3715 N N . ASP A 1 511 ? 1.754 11.678 13.681 1.00 69.44 511 ASP A N 1
ATOM 3716 C CA . ASP A 1 511 ? 1.569 11.213 15.056 1.00 69.44 511 ASP A CA 1
ATOM 3717 C C . ASP A 1 511 ? 0.911 9.814 15.152 1.00 69.44 511 ASP A C 1
ATOM 3719 O O . ASP A 1 511 ? 1.175 9.100 16.121 1.00 69.44 511 ASP A O 1
ATOM 3723 N N . PRO A 1 512 ? 0.093 9.335 14.192 1.00 69.56 512 PRO A N 1
ATOM 3724 C CA . PRO A 1 512 ? -0.260 7.914 14.091 1.00 69.56 512 PRO A CA 1
ATOM 3725 C C . PRO A 1 512 ? 0.888 6.958 13.742 1.00 69.56 512 PRO A C 1
ATOM 3727 O O . PRO A 1 512 ? 0.919 5.857 14.289 1.00 69.56 512 PRO A O 1
ATOM 3730 N N . LEU A 1 513 ? 1.798 7.338 12.840 1.00 70.12 513 LEU A N 1
ATOM 3731 C CA . LEU A 1 513 ? 2.976 6.543 12.467 1.00 70.12 513 LEU A CA 1
ATOM 3732 C C . LEU A 1 513 ? 3.973 6.472 13.632 1.00 70.12 513 LEU A C 1
ATOM 3734 O O . LEU A 1 513 ? 4.452 5.395 13.971 1.00 70.12 513 LEU A O 1
ATOM 3738 N N . GLU A 1 514 ? 4.201 7.600 14.299 1.00 74.44 514 GLU A N 1
ATOM 3739 C CA . GLU A 1 514 ? 4.997 7.717 15.522 1.00 74.44 514 GLU A CA 1
ATOM 3740 C C . GLU A 1 514 ? 4.411 6.866 16.661 1.00 74.44 514 GLU A C 1
ATOM 3742 O O . GLU A 1 514 ? 5.118 6.070 17.269 1.00 74.44 514 GLU A O 1
ATOM 3747 N N . ARG A 1 515 ? 3.089 6.909 16.890 1.00 74.88 515 ARG A N 1
ATOM 3748 C CA . ARG A 1 515 ? 2.421 6.025 17.869 1.00 74.88 515 ARG A CA 1
ATOM 3749 C C . ARG A 1 515 ? 2.388 4.547 17.465 1.00 74.88 515 ARG A C 1
ATOM 3751 O O . ARG A 1 515 ? 2.172 3.701 18.332 1.00 74.88 515 ARG A O 1
ATOM 3758 N N . LEU A 1 516 ? 2.579 4.216 16.188 1.00 75.56 516 LEU A N 1
ATOM 3759 C CA . LEU A 1 516 ? 2.698 2.832 15.718 1.00 75.56 516 LEU A CA 1
ATOM 3760 C C . LEU A 1 516 ? 4.116 2.281 15.944 1.00 75.56 516 LEU A C 1
ATOM 3762 O O . LEU A 1 516 ? 4.253 1.116 16.300 1.00 75.56 516 LEU A O 1
ATOM 3766 N N . LEU A 1 517 ? 5.142 3.114 15.757 1.00 75.44 517 LEU A N 1
ATOM 3767 C CA . LEU A 1 517 ? 6.556 2.725 15.785 1.00 75.44 517 LEU A CA 1
ATOM 3768 C C . LEU A 1 517 ? 7.282 2.995 17.112 1.00 75.44 517 LEU A C 1
ATOM 3770 O O . LEU A 1 517 ? 8.274 2.334 17.403 1.00 75.44 517 LEU A O 1
ATOM 3774 N N . GLY A 1 518 ? 6.801 3.953 17.903 1.00 73.19 518 GLY A N 1
ATOM 3775 C CA . GLY A 1 518 ? 7.550 4.554 19.006 1.00 73.19 518 GLY A CA 1
ATOM 3776 C C . GLY A 1 518 ? 8.476 5.681 18.531 1.00 73.19 518 GLY A C 1
ATOM 3777 O O . GLY A 1 518 ? 8.954 5.677 17.395 1.00 73.19 518 GLY A O 1
ATOM 3778 N N . ALA A 1 519 ? 8.749 6.634 19.425 1.00 69.69 519 ALA A N 1
ATOM 3779 C CA . ALA A 1 519 ? 9.601 7.803 19.176 1.00 69.69 519 ALA A CA 1
ATOM 3780 C C . ALA A 1 519 ? 11.119 7.499 19.221 1.00 69.69 519 ALA A C 1
ATOM 3782 O O . ALA A 1 519 ? 11.930 8.416 19.246 1.00 69.69 519 ALA A O 1
ATOM 3783 N N . ASP A 1 520 ? 11.494 6.218 19.208 1.00 76.75 520 ASP A N 1
ATOM 3784 C CA . ASP A 1 520 ? 12.880 5.733 19.263 1.00 76.75 520 ASP A CA 1
ATOM 3785 C C . ASP A 1 520 ? 13.191 4.712 18.146 1.00 76.75 520 ASP A C 1
ATOM 3787 O O . ASP A 1 520 ? 14.237 4.061 18.163 1.00 76.75 520 ASP A O 1
ATOM 3791 N N . CYS A 1 521 ? 12.279 4.522 17.180 1.00 83.94 521 CYS A N 1
ATOM 3792 C CA . CYS A 1 521 ? 12.412 3.526 16.111 1.00 83.94 521 CYS A CA 1
ATOM 3793 C C . CYS A 1 521 ? 13.552 3.900 15.133 1.00 83.94 521 CYS A C 1
ATOM 3795 O O . CYS A 1 521 ? 13.374 4.809 14.315 1.00 83.94 521 CYS A O 1
ATOM 3797 N N . PRO A 1 522 ? 14.701 3.188 15.114 1.00 85.62 522 PRO A N 1
ATOM 3798 C CA . PRO A 1 522 ? 15.889 3.664 14.396 1.00 85.62 522 PRO A CA 1
ATOM 3799 C C . PRO A 1 522 ? 15.718 3.689 12.872 1.00 85.62 522 PRO A C 1
ATOM 3801 O O . PRO A 1 522 ? 16.173 4.620 12.199 1.00 85.62 522 PRO A O 1
ATOM 3804 N N . ALA A 1 523 ? 15.065 2.656 12.331 1.00 89.19 523 ALA A N 1
ATOM 3805 C CA . ALA A 1 523 ? 14.683 2.553 10.930 1.00 89.19 523 ALA A CA 1
ATOM 3806 C C . ALA A 1 523 ? 13.493 1.595 10.748 1.00 89.19 523 ALA A C 1
ATOM 3808 O O . ALA A 1 523 ? 13.327 0.638 11.508 1.00 89.19 523 ALA A O 1
ATOM 3809 N N . ALA A 1 524 ? 12.699 1.834 9.707 1.00 91.06 524 ALA A N 1
ATOM 3810 C CA . ALA A 1 524 ? 11.603 0.973 9.275 1.00 91.06 524 ALA A CA 1
ATOM 3811 C C . ALA A 1 524 ? 11.578 0.840 7.743 1.00 91.06 524 ALA A C 1
ATOM 3813 O O . ALA A 1 524 ? 12.165 1.655 7.029 1.00 91.06 524 ALA A O 1
ATOM 3814 N N . ALA A 1 525 ? 10.884 -0.181 7.246 1.00 90.81 525 ALA A N 1
ATOM 3815 C CA . ALA A 1 525 ? 10.652 -0.474 5.839 1.00 90.81 525 ALA A CA 1
ATOM 3816 C C . ALA A 1 525 ? 9.181 -0.840 5.597 1.00 90.81 525 ALA A C 1
ATOM 3818 O O . ALA A 1 525 ? 8.554 -1.515 6.411 1.00 90.81 525 ALA A O 1
ATOM 3819 N N . VAL A 1 526 ? 8.640 -0.436 4.452 1.00 89.25 526 VAL A N 1
ATOM 3820 C CA . VAL A 1 526 ? 7.333 -0.851 3.935 1.00 89.25 526 VAL A CA 1
ATOM 3821 C C . VAL A 1 526 ? 7.507 -1.304 2.489 1.00 89.25 526 VAL A C 1
ATOM 3823 O O . VAL A 1 526 ? 8.049 -0.569 1.662 1.00 89.25 526 VAL A O 1
ATOM 3826 N N . SER A 1 527 ? 7.082 -2.526 2.184 1.00 90.56 527 SER A N 1
ATOM 3827 C CA . SER A 1 527 ? 7.283 -3.170 0.887 1.00 90.56 527 SER A CA 1
ATOM 3828 C C . SER A 1 527 ? 5.976 -3.755 0.349 1.00 90.56 527 SER A C 1
ATOM 3830 O O . SER A 1 527 ? 5.076 -4.125 1.110 1.00 90.56 527 SER A O 1
ATOM 3832 N N . PHE A 1 528 ? 5.845 -3.804 -0.978 1.00 88.38 528 PHE A N 1
ATOM 3833 C CA . PHE A 1 528 ? 4.715 -4.458 -1.627 1.00 88.38 528 PHE A CA 1
ATOM 3834 C C . PHE A 1 528 ? 5.089 -5.175 -2.924 1.00 88.38 528 PHE A C 1
ATOM 3836 O O . PHE A 1 528 ? 5.959 -4.760 -3.696 1.00 88.38 528 PHE A O 1
ATOM 3843 N N . HIS A 1 529 ? 4.383 -6.272 -3.179 1.00 91.31 529 HIS A N 1
ATOM 3844 C CA . HIS A 1 529 ? 4.430 -7.005 -4.438 1.00 91.31 529 HIS A CA 1
ATOM 3845 C C . HIS A 1 529 ? 2.996 -7.223 -4.921 1.00 91.31 529 HIS A C 1
ATOM 3847 O O . HIS A 1 529 ? 2.118 -7.560 -4.131 1.00 91.31 529 HIS A O 1
ATOM 3853 N N . LEU A 1 530 ? 2.755 -6.993 -6.208 1.00 87.56 530 LEU A N 1
ATOM 3854 C CA . LEU A 1 530 ? 1.437 -7.124 -6.829 1.00 87.56 530 LEU A CA 1
ATOM 3855 C C . LEU A 1 530 ? 1.576 -8.162 -7.933 1.00 87.56 530 LEU A C 1
ATOM 3857 O O . LEU A 1 530 ? 2.389 -7.947 -8.823 1.00 87.56 530 LEU A O 1
ATOM 3861 N N . ASP A 1 531 ? 0.830 -9.258 -7.866 1.00 84.94 531 ASP A N 1
ATOM 3862 C CA . ASP A 1 531 ? 0.836 -10.311 -8.888 1.00 84.94 531 ASP A CA 1
ATOM 3863 C C . ASP A 1 531 ? -0.534 -11.029 -8.914 1.00 84.94 531 ASP A C 1
ATOM 3865 O O . ASP A 1 531 ? -1.567 -10.353 -8.944 1.00 84.94 531 ASP A O 1
ATOM 3869 N N . GLU A 1 532 ? -0.607 -12.364 -8.823 1.00 84.12 532 GLU A N 1
ATOM 3870 C CA . GLU A 1 532 ? -1.863 -13.090 -8.536 1.00 84.12 532 GLU A CA 1
ATOM 3871 C C . GLU A 1 532 ? -2.480 -12.706 -7.177 1.00 84.12 532 GLU A C 1
ATOM 3873 O O . GLU A 1 532 ? -3.675 -12.888 -6.938 1.00 84.12 532 GLU A O 1
ATOM 3878 N N . ARG A 1 533 ? -1.668 -12.155 -6.268 1.00 85.38 533 ARG A N 1
ATOM 3879 C CA . ARG A 1 533 ? -2.079 -11.618 -4.965 1.00 85.38 533 ARG A CA 1
ATOM 3880 C C . ARG A 1 533 ? -1.380 -10.288 -4.702 1.00 85.38 533 ARG A C 1
ATOM 3882 O O . ARG A 1 533 ? -0.296 -10.032 -5.221 1.00 85.38 533 ARG A O 1
ATOM 3889 N N . THR A 1 534 ? -1.996 -9.448 -3.878 1.00 82.81 534 THR A N 1
ATOM 3890 C CA . THR A 1 534 ? -1.336 -8.265 -3.310 1.00 82.81 534 THR A CA 1
ATOM 3891 C C . THR A 1 534 ? -0.647 -8.689 -2.013 1.00 82.81 534 THR A C 1
ATOM 3893 O O . THR A 1 534 ? -1.318 -9.030 -1.043 1.00 82.81 534 THR A O 1
ATOM 3896 N N . TYR A 1 535 ? 0.680 -8.679 -1.983 1.00 89.38 535 TYR A N 1
ATOM 3897 C CA . TYR A 1 535 ? 1.473 -8.869 -0.769 1.00 89.38 535 TYR A CA 1
ATOM 3898 C C . TYR A 1 535 ? 1.857 -7.509 -0.188 1.00 89.38 535 TYR A C 1
ATOM 3900 O O . TYR A 1 535 ? 2.389 -6.661 -0.911 1.00 89.38 535 TYR A O 1
ATOM 3908 N N . LEU A 1 536 ? 1.608 -7.318 1.109 1.00 88.62 536 LEU A N 1
ATOM 3909 C CA . LEU A 1 536 ? 2.034 -6.145 1.871 1.00 88.62 536 LEU A CA 1
ATOM 3910 C C . LEU A 1 536 ? 2.905 -6.585 3.045 1.00 88.62 536 LEU A C 1
ATOM 3912 O O . LEU A 1 536 ? 2.570 -7.530 3.759 1.00 88.62 536 LEU A O 1
ATOM 3916 N N . GLU A 1 537 ? 3.989 -5.855 3.269 1.00 91.00 537 GLU A N 1
ATOM 3917 C CA . GLU A 1 537 ? 4.991 -6.148 4.285 1.00 91.00 537 GLU A CA 1
ATOM 3918 C C . GLU A 1 537 ? 5.454 -4.853 4.944 1.00 91.00 537 GLU A C 1
ATOM 3920 O O . GLU A 1 537 ? 5.706 -3.841 4.288 1.00 91.00 537 GLU A O 1
ATOM 3925 N N . PHE A 1 538 ? 5.567 -4.891 6.261 1.00 90.94 538 PHE A N 1
ATOM 3926 C CA . PHE A 1 538 ? 6.111 -3.827 7.077 1.00 90.94 538 PHE A CA 1
ATOM 3927 C C . PHE A 1 538 ? 7.147 -4.415 8.025 1.00 90.94 538 PHE A C 1
ATOM 3929 O O . PHE A 1 538 ? 6.900 -5.442 8.652 1.00 90.94 538 PHE A O 1
ATOM 3936 N N . ALA A 1 539 ? 8.296 -3.766 8.141 1.00 90.94 539 ALA A N 1
ATOM 3937 C CA . ALA A 1 539 ? 9.372 -4.198 9.012 1.00 90.94 539 ALA A CA 1
ATOM 3938 C C . ALA A 1 539 ? 9.919 -3.005 9.798 1.00 90.94 539 ALA A C 1
ATOM 3940 O O . ALA A 1 539 ? 10.116 -1.930 9.237 1.00 90.94 539 ALA A O 1
ATOM 3941 N N . ALA A 1 540 ? 10.167 -3.177 11.090 1.00 90.50 540 ALA A N 1
ATOM 3942 C CA . ALA A 1 540 ? 10.633 -2.109 11.967 1.00 90.50 540 ALA A CA 1
ATOM 3943 C C . ALA A 1 540 ? 11.675 -2.630 12.956 1.00 90.50 540 ALA A C 1
ATOM 3945 O O . ALA A 1 540 ? 11.565 -3.751 13.456 1.00 90.50 540 ALA A O 1
ATOM 3946 N N . LEU A 1 541 ? 12.687 -1.811 13.231 1.00 88.81 541 LEU A N 1
ATOM 3947 C CA . LEU A 1 541 ? 13.692 -2.110 14.243 1.00 88.81 541 LEU A CA 1
ATOM 3948 C C . LEU A 1 541 ? 13.202 -1.676 15.622 1.00 88.81 541 LEU A C 1
ATOM 3950 O O . LEU A 1 541 ? 12.712 -0.559 15.790 1.00 88.81 541 LEU A O 1
ATOM 3954 N N . GLY A 1 542 ? 13.382 -2.552 16.608 1.00 81.19 542 GLY A N 1
ATOM 3955 C CA . GLY A 1 542 ? 13.203 -2.220 18.013 1.00 81.19 542 GLY A CA 1
ATOM 3956 C C . GLY A 1 542 ? 14.103 -1.050 18.436 1.00 81.19 542 GLY A C 1
ATOM 3957 O O . GLY A 1 542 ? 15.203 -0.887 17.894 1.00 81.19 542 GLY A O 1
ATOM 3958 N N . PRO A 1 543 ? 13.655 -0.227 19.397 1.00 71.25 543 PRO A N 1
ATOM 3959 C CA . PRO A 1 543 ? 14.484 0.831 19.957 1.00 71.25 543 PRO A CA 1
ATOM 3960 C C . PRO A 1 543 ? 15.688 0.242 20.720 1.00 71.25 543 PRO A C 1
ATOM 3962 O O . PRO A 1 543 ? 15.594 -0.872 21.240 1.00 71.25 543 PRO A O 1
ATOM 3965 N N . PRO A 1 544 ? 16.813 0.976 20.857 1.00 60.66 544 PRO A N 1
ATOM 3966 C CA . PRO A 1 544 ? 17.996 0.491 21.583 1.00 60.66 544 PRO A CA 1
ATOM 3967 C C . PRO A 1 544 ? 17.761 0.247 23.083 1.00 60.66 544 PRO A C 1
ATOM 3969 O O . PRO A 1 544 ? 18.564 -0.423 23.733 1.00 60.66 544 PRO A O 1
ATOM 3972 N N . VAL A 1 545 ? 16.684 0.813 23.634 1.00 51.53 545 VAL A N 1
ATOM 3973 C CA . VAL A 1 545 ? 16.217 0.627 25.010 1.00 51.53 545 VAL A CA 1
ATOM 3974 C C . VAL A 1 545 ? 14.741 0.236 24.950 1.00 51.53 545 VAL A C 1
ATOM 3976 O O . VAL A 1 545 ? 13.924 0.971 24.404 1.00 51.53 545 VAL A O 1
ATOM 3979 N N . GLY A 1 546 ? 14.413 -0.935 25.493 1.00 59.19 546 GLY A N 1
ATOM 3980 C CA . GLY A 1 546 ? 13.120 -1.602 25.323 1.00 59.19 546 GLY A CA 1
ATOM 3981 C C . GLY A 1 546 ? 13.317 -3.023 24.796 1.00 59.19 546 GLY A C 1
ATOM 3982 O O . GLY A 1 546 ? 14.441 -3.527 24.752 1.00 59.19 546 GLY A O 1
ATOM 3983 N N . SER A 1 547 ? 12.236 -3.692 24.405 1.00 66.44 547 SER A N 1
ATOM 3984 C CA . SER A 1 547 ? 12.287 -5.017 23.785 1.00 66.44 547 SER A CA 1
ATOM 3985 C C . SER A 1 547 ? 11.538 -5.050 22.453 1.00 66.44 547 SER A C 1
ATOM 3987 O O . SER A 1 547 ? 10.452 -4.487 22.314 1.00 66.44 547 SER A O 1
ATOM 3989 N N . ALA A 1 548 ? 12.049 -5.811 21.478 1.00 76.94 548 ALA A N 1
ATOM 3990 C CA . ALA A 1 548 ? 11.341 -6.047 20.213 1.00 76.94 548 ALA A CA 1
ATOM 3991 C C . ALA A 1 548 ? 9.934 -6.660 20.411 1.00 76.94 548 ALA A C 1
ATOM 3993 O O . ALA A 1 548 ? 9.064 -6.515 19.559 1.00 76.94 548 ALA A O 1
ATOM 3994 N N . ARG A 1 549 ? 9.681 -7.291 21.568 1.00 81.88 549 ARG A N 1
ATOM 3995 C CA . ARG A 1 549 ? 8.371 -7.816 21.982 1.00 81.88 549 ARG A CA 1
ATOM 3996 C C . ARG A 1 549 ? 7.348 -6.716 22.304 1.00 81.88 549 ARG A C 1
ATOM 3998 O O . ARG A 1 549 ? 6.148 -6.917 22.124 1.00 81.88 549 ARG A O 1
ATOM 4005 N N . GLU A 1 550 ? 7.792 -5.560 22.789 1.00 83.81 550 GLU A N 1
ATOM 4006 C CA . GLU A 1 550 ? 6.910 -4.409 23.014 1.00 83.81 550 GLU A CA 1
ATOM 4007 C C . GLU A 1 550 ? 6.491 -3.794 21.679 1.00 83.81 550 GLU A C 1
ATOM 4009 O O . GLU A 1 550 ? 5.290 -3.604 21.474 1.00 83.81 550 GLU A O 1
ATOM 4014 N N . LEU A 1 551 ? 7.438 -3.631 20.744 1.00 84.44 551 LEU A N 1
ATOM 4015 C CA . LEU A 1 551 ? 7.169 -3.216 19.364 1.00 84.44 551 LEU A CA 1
ATOM 4016 C C . LEU A 1 551 ? 6.256 -4.219 18.632 1.00 84.44 551 LEU A C 1
ATOM 4018 O O . LEU A 1 551 ? 5.279 -3.812 18.018 1.00 84.44 551 LEU A O 1
ATOM 4022 N N . GLU A 1 552 ? 6.484 -5.527 18.762 1.00 87.19 552 GLU A N 1
ATOM 4023 C CA . GLU A 1 552 ? 5.596 -6.595 18.263 1.00 87.19 552 GLU A CA 1
ATOM 4024 C C . GLU A 1 552 ? 4.153 -6.437 18.781 1.00 87.19 552 GLU A C 1
ATOM 4026 O O . GLU A 1 552 ? 3.198 -6.426 17.999 1.00 87.19 552 GLU A O 1
ATOM 4031 N N . SER A 1 553 ? 3.983 -6.207 20.088 1.00 86.62 553 SER A N 1
ATOM 4032 C CA . SER A 1 553 ? 2.673 -5.921 20.692 1.00 86.62 553 SER A CA 1
ATOM 4033 C C . SER A 1 553 ? 2.069 -4.597 20.193 1.00 86.62 553 SER A C 1
ATOM 4035 O O . SER A 1 553 ? 0.855 -4.512 19.998 1.00 86.62 553 SER A O 1
ATOM 4037 N N . GLN A 1 554 ? 2.892 -3.563 20.001 1.00 84.12 554 GLN A N 1
ATOM 4038 C CA . GLN A 1 554 ? 2.479 -2.226 19.571 1.00 84.12 554 GLN A CA 1
ATOM 4039 C C . GLN A 1 554 ? 2.034 -2.219 18.105 1.00 84.12 554 GLN A C 1
ATOM 4041 O O . GLN A 1 554 ? 0.969 -1.683 17.807 1.00 84.12 554 GLN A O 1
ATOM 4046 N N . LEU A 1 555 ? 2.771 -2.891 17.216 1.00 81.56 555 LEU A N 1
ATOM 4047 C CA . LEU A 1 555 ? 2.393 -3.098 15.820 1.00 81.56 555 LEU A CA 1
ATOM 4048 C C . LEU A 1 555 ? 1.128 -3.951 15.713 1.00 81.56 555 LEU A C 1
ATOM 4050 O O . LEU A 1 555 ? 0.187 -3.543 15.039 1.00 81.56 555 LEU A O 1
ATOM 4054 N N . SER A 1 556 ? 1.047 -5.078 16.429 1.00 85.31 556 SER A N 1
ATOM 4055 C CA . SER A 1 556 ? -0.142 -5.946 16.427 1.00 85.31 556 SER A CA 1
ATOM 4056 C C . SER A 1 556 ? -1.420 -5.198 16.851 1.00 85.31 556 SER A C 1
ATOM 4058 O O . SER A 1 556 ? -2.429 -5.240 16.143 1.00 85.31 556 SER A O 1
ATOM 4060 N N . LYS A 1 557 ? -1.372 -4.436 17.955 1.00 83.75 557 LYS A N 1
ATOM 4061 C CA . LYS A 1 557 ? -2.484 -3.576 18.416 1.00 83.75 557 LYS A CA 1
ATOM 4062 C C . LYS A 1 557 ? -2.731 -2.388 17.485 1.00 83.75 557 LYS A C 1
ATOM 4064 O O . LYS A 1 557 ? -3.867 -1.961 17.299 1.00 83.75 557 LYS A O 1
ATOM 4069 N N . GLY A 1 558 ? -1.666 -1.830 16.919 1.00 79.19 558 GLY A N 1
ATOM 4070 C CA . GLY A 1 558 ? -1.719 -0.696 16.011 1.00 79.19 558 GLY A CA 1
ATOM 4071 C C . GLY A 1 558 ? -2.469 -1.045 14.734 1.00 79.19 558 GLY A C 1
ATOM 4072 O O . GLY A 1 558 ? -3.466 -0.391 14.432 1.00 79.19 558 GLY A O 1
ATOM 4073 N N . PHE A 1 559 ? -2.048 -2.111 14.047 1.00 78.75 559 PHE A N 1
ATOM 4074 C CA . PHE A 1 559 ? -2.664 -2.593 12.813 1.00 78.75 559 PHE A CA 1
ATOM 4075 C C . PHE A 1 559 ? -4.105 -3.086 13.014 1.00 78.75 559 PHE A C 1
ATOM 4077 O O . PHE A 1 559 ? -4.971 -2.667 12.248 1.00 78.75 559 PHE A O 1
ATOM 4084 N N . SER A 1 560 ? -4.395 -3.876 14.058 1.00 78.69 560 SER A N 1
ATOM 4085 C CA . SER A 1 560 ? -5.775 -4.318 14.354 1.00 78.69 560 SER A CA 1
ATOM 4086 C C . SER A 1 560 ? -6.714 -3.159 14.711 1.00 78.69 560 SER A C 1
ATOM 4088 O O . SER A 1 560 ? -7.892 -3.178 14.381 1.00 78.69 560 SER A O 1
ATOM 4090 N N . SER A 1 561 ? -6.199 -2.065 15.284 1.00 76.06 561 SER A N 1
ATOM 4091 C CA . SER A 1 561 ? -7.010 -0.861 15.520 1.00 76.06 561 SER A CA 1
ATOM 4092 C C . SER A 1 561 ? -7.271 0.006 14.275 1.00 76.06 561 SER A C 1
ATOM 4094 O O . SER A 1 561 ? -8.058 0.951 14.356 1.00 76.06 561 SER A O 1
ATOM 4096 N N . LEU A 1 562 ? -6.619 -0.247 13.129 1.00 72.62 562 LEU A N 1
ATOM 4097 C CA . LEU A 1 562 ? -6.779 0.595 11.933 1.00 72.62 562 LEU A CA 1
ATOM 4098 C C . LEU A 1 562 ? -8.189 0.568 11.322 1.00 72.62 562 LEU A C 1
ATOM 4100 O O . LEU A 1 562 ? -8.673 1.657 11.007 1.00 72.62 562 LEU A O 1
ATOM 4104 N N . PRO A 1 563 ? -8.862 -0.586 11.130 1.00 75.25 563 PRO A N 1
ATOM 4105 C CA . PRO A 1 563 ? -10.133 -0.613 10.416 1.00 75.25 563 PRO A CA 1
ATOM 4106 C C . PRO A 1 563 ? -11.238 0.113 11.185 1.00 75.25 563 PRO A C 1
ATOM 4108 O O . PRO A 1 563 ? -11.952 0.913 10.586 1.00 75.25 563 PRO A O 1
ATOM 4111 N N . ASP A 1 564 ? -11.316 -0.091 12.506 1.00 74.88 564 ASP A N 1
ATOM 4112 C CA . ASP A 1 564 ? -12.244 0.617 13.399 1.00 74.88 564 ASP A CA 1
ATOM 4113 C C . ASP A 1 564 ? -12.026 2.135 13.339 1.00 74.88 564 ASP A C 1
ATOM 4115 O O . ASP A 1 564 ? -12.970 2.896 13.139 1.00 74.88 564 ASP A O 1
ATOM 4119 N N . ARG A 1 565 ? -10.767 2.590 13.424 1.00 69.81 565 ARG A N 1
ATOM 4120 C CA . ARG A 1 565 ? -10.425 4.022 13.354 1.00 69.81 565 ARG A CA 1
ATOM 4121 C C . ARG A 1 565 ? -10.765 4.636 11.994 1.00 69.81 565 ARG A C 1
ATOM 4123 O O . ARG A 1 565 ? -11.257 5.763 11.942 1.00 69.81 565 ARG A O 1
ATOM 4130 N N . THR A 1 566 ? -10.559 3.909 10.893 1.00 70.88 566 THR A N 1
ATOM 4131 C CA . THR A 1 566 ? -11.018 4.356 9.570 1.00 70.88 566 THR A CA 1
ATOM 4132 C C . THR A 1 566 ? -12.548 4.370 9.488 1.00 70.88 566 THR A C 1
ATOM 4134 O O . THR A 1 566 ? -13.106 5.254 8.840 1.00 70.88 566 THR A O 1
ATOM 4137 N N . GLU A 1 567 ? -13.254 3.458 10.159 1.00 78.38 567 GLU A N 1
ATOM 4138 C CA . GLU A 1 567 ? -14.722 3.449 10.220 1.00 78.38 567 GLU A CA 1
ATOM 4139 C C . GLU A 1 567 ? -15.265 4.658 11.005 1.00 78.38 567 GLU A C 1
ATOM 4141 O O . GLU A 1 567 ? -16.106 5.390 10.480 1.00 78.38 567 GLU A O 1
ATOM 4146 N N . ASP A 1 568 ? -14.699 4.982 12.173 1.00 75.06 568 ASP A N 1
ATOM 4147 C CA . ASP A 1 568 ? -15.001 6.211 12.928 1.00 75.06 568 ASP A CA 1
ATOM 4148 C C . ASP A 1 568 ? -14.793 7.476 12.072 1.00 75.06 568 ASP A C 1
ATOM 4150 O O . ASP A 1 568 ? -15.626 8.386 12.040 1.00 75.06 568 ASP A O 1
ATOM 4154 N N . VAL A 1 569 ? -13.685 7.548 11.329 1.00 73.50 569 VAL A N 1
ATOM 4155 C CA . VAL A 1 569 ? -13.356 8.699 10.469 1.00 73.50 569 VAL A CA 1
ATOM 4156 C C . VAL A 1 569 ? -14.272 8.792 9.244 1.00 73.50 569 VAL A C 1
ATOM 4158 O O . VAL A 1 569 ? -14.645 9.896 8.844 1.00 73.50 569 VAL A O 1
ATOM 4161 N N . THR A 1 570 ? -14.655 7.659 8.650 1.00 75.94 570 THR A N 1
ATOM 4162 C CA . THR A 1 570 ? -15.499 7.626 7.441 1.00 75.94 570 THR A CA 1
ATOM 4163 C C . THR A 1 570 ? -16.998 7.746 7.729 1.00 75.94 570 THR A C 1
ATOM 4165 O O . THR A 1 570 ? -17.755 8.125 6.834 1.00 75.94 570 THR A O 1
ATOM 4168 N N . THR A 1 571 ? -17.428 7.498 8.970 1.00 78.81 571 THR A N 1
ATOM 4169 C CA . THR A 1 571 ? -18.811 7.703 9.438 1.00 78.81 571 THR A CA 1
ATOM 4170 C C . THR A 1 571 ? -19.046 9.085 10.055 1.00 78.81 571 THR A C 1
ATOM 4172 O O . THR A 1 571 ? -20.135 9.637 9.905 1.00 78.81 571 THR A O 1
ATOM 4175 N N . SER A 1 572 ? -18.038 9.690 10.698 1.00 74.06 572 SER A N 1
ATOM 4176 C CA . SER A 1 572 ? -18.162 10.997 11.372 1.00 74.06 572 SER A CA 1
ATOM 4177 C C . SER A 1 572 ? -18.160 12.227 10.448 1.00 74.06 572 SER A C 1
ATOM 4179 O O . SER A 1 572 ? -18.376 13.340 10.932 1.00 74.06 572 SER A O 1
ATOM 4181 N N . ARG A 1 573 ? -17.936 12.073 9.132 1.00 75.12 573 ARG A N 1
ATOM 4182 C CA . ARG A 1 573 ? -17.915 13.186 8.158 1.00 75.12 573 ARG A CA 1
ATOM 4183 C C . ARG A 1 573 ? -18.703 12.883 6.881 1.00 75.12 573 ARG A C 1
ATOM 4185 O O . ARG A 1 573 ? -18.810 11.743 6.440 1.00 75.12 573 ARG A O 1
ATOM 4192 N N . THR A 1 574 ? -19.199 13.933 6.226 1.00 71.12 574 THR A N 1
ATOM 4193 C CA . THR A 1 574 ? -19.831 13.850 4.899 1.00 71.12 574 THR A CA 1
ATOM 4194 C C . THR A 1 574 ? -18.812 14.082 3.784 1.00 71.12 574 THR A C 1
ATOM 4196 O O . THR A 1 574 ? -18.479 15.219 3.462 1.00 71.12 574 THR A O 1
ATOM 4199 N N . PHE A 1 575 ? -18.343 12.996 3.174 1.00 75.62 575 PHE A N 1
ATOM 4200 C CA . PHE A 1 575 ? -17.368 13.011 2.078 1.00 75.62 575 PHE A CA 1
ATOM 4201 C C . PHE A 1 575 ? -17.968 13.484 0.741 1.00 75.62 575 PHE A C 1
ATOM 4203 O O . PHE A 1 575 ? -19.185 13.414 0.532 1.00 75.62 575 PHE A O 1
ATOM 4210 N N . SER A 1 576 ? -17.121 13.924 -0.194 1.00 73.19 576 SER A N 1
ATOM 4211 C CA . SER A 1 576 ? -17.490 14.291 -1.572 1.00 73.19 576 SER A CA 1
ATOM 4212 C C . SER A 1 576 ? -18.299 13.176 -2.253 1.00 73.19 576 SER A C 1
ATOM 4214 O O . SER A 1 576 ? -18.152 12.011 -1.887 1.00 73.19 576 SER A O 1
ATOM 4216 N N . PRO A 1 577 ? -19.182 13.464 -3.230 1.00 71.75 577 PRO A N 1
ATOM 4217 C CA . PRO A 1 577 ? -19.772 12.425 -4.077 1.00 71.75 577 PRO A CA 1
ATOM 4218 C C . PRO A 1 577 ? -18.720 11.662 -4.899 1.00 71.75 577 PRO A C 1
ATOM 4220 O O . PRO A 1 577 ? -18.895 10.471 -5.160 1.00 71.75 577 PRO A O 1
ATOM 4223 N N . TYR A 1 578 ? -17.624 12.331 -5.278 1.00 73.75 578 TYR A N 1
ATOM 4224 C CA . TYR A 1 578 ? -16.469 11.706 -5.923 1.00 73.75 578 TYR A CA 1
ATOM 4225 C C . TYR A 1 578 ? -15.705 10.838 -4.914 1.00 73.75 578 TYR A C 1
ATOM 4227 O O . TYR A 1 578 ? -15.560 11.207 -3.751 1.00 73.75 578 TYR A O 1
ATOM 4235 N N . GLY A 1 579 ? -15.269 9.645 -5.321 1.00 71.75 579 GLY A N 1
ATOM 4236 C CA . GLY A 1 579 ? -14.541 8.710 -4.452 1.00 71.75 579 GLY A CA 1
ATOM 4237 C C . GLY A 1 579 ? -15.338 8.075 -3.296 1.00 71.75 579 GLY A C 1
ATOM 4238 O O . GLY A 1 579 ? -14.910 7.042 -2.784 1.00 71.75 579 GLY A O 1
ATOM 4239 N N . ARG A 1 580 ? -16.510 8.610 -2.905 1.00 79.81 580 ARG A N 1
ATOM 4240 C CA . ARG A 1 580 ? -17.251 8.228 -1.680 1.00 79.81 580 ARG A CA 1
ATOM 4241 C C . ARG A 1 580 ? -17.357 6.726 -1.438 1.00 79.81 580 ARG A C 1
ATOM 4243 O O . ARG A 1 580 ? -17.050 6.253 -0.352 1.00 79.81 580 ARG A O 1
ATOM 4250 N N . ARG A 1 581 ? -17.785 5.978 -2.462 1.00 78.00 581 ARG A N 1
ATOM 4251 C CA . ARG A 1 581 ? -18.026 4.525 -2.380 1.00 78.00 581 ARG A CA 1
ATOM 4252 C C . ARG A 1 581 ? -16.750 3.706 -2.182 1.00 78.00 581 ARG A C 1
ATOM 4254 O O . ARG A 1 581 ? -16.850 2.562 -1.762 1.00 78.00 581 ARG A O 1
ATOM 4261 N N . LEU A 1 582 ? -15.589 4.255 -2.529 1.00 74.81 582 LEU A N 1
ATOM 4262 C CA . LEU A 1 582 ? -14.287 3.623 -2.335 1.00 74.81 582 LEU A CA 1
ATOM 4263 C C . LEU A 1 582 ? -13.726 3.981 -0.950 1.00 74.81 582 LEU A C 1
ATOM 4265 O O . LEU A 1 582 ? -13.338 3.088 -0.205 1.00 74.81 582 LEU A O 1
ATOM 4269 N N . VAL A 1 583 ? -13.828 5.252 -0.544 1.00 79.75 583 VAL A N 1
ATOM 4270 C CA . VAL A 1 583 ? -13.487 5.710 0.818 1.00 79.75 583 VAL A CA 1
ATOM 4271 C C . VAL A 1 583 ? -14.306 4.967 1.887 1.00 79.75 583 VAL A C 1
ATOM 4273 O O . VAL A 1 583 ? -13.738 4.421 2.826 1.00 79.75 583 VAL A O 1
ATOM 4276 N N . GLN A 1 584 ? -15.626 4.832 1.705 1.00 82.31 584 GLN A N 1
ATOM 4277 C CA . GLN A 1 584 ? -16.514 4.079 2.612 1.00 82.31 584 GLN A CA 1
ATOM 4278 C C . GLN A 1 584 ? -16.278 2.553 2.616 1.00 82.31 584 GLN A C 1
ATOM 4280 O O . GLN A 1 584 ? -16.848 1.849 3.450 1.00 82.31 584 GLN A O 1
ATOM 4285 N N . ARG A 1 585 ? -15.446 2.030 1.704 1.00 79.50 585 ARG A N 1
ATOM 4286 C CA . ARG A 1 585 ? -15.011 0.621 1.680 1.00 79.50 585 ARG A CA 1
ATOM 4287 C C . ARG A 1 585 ? -13.632 0.398 2.291 1.00 79.50 585 ARG A C 1
ATOM 4289 O O . ARG A 1 585 ? -13.294 -0.749 2.577 1.00 79.50 585 ARG A O 1
ATOM 4296 N N . LEU A 1 586 ? -12.857 1.457 2.539 1.00 78.06 586 LEU A N 1
ATOM 4297 C CA . LEU A 1 586 ? -11.532 1.344 3.146 1.00 78.06 586 LEU A CA 1
ATOM 4298 C C . LEU A 1 586 ? -11.545 0.583 4.488 1.00 78.06 586 LEU A C 1
ATOM 4300 O O . LEU A 1 586 ? -10.687 -0.283 4.640 1.00 78.06 586 LEU A O 1
ATOM 4304 N N . PRO A 1 587 ? -12.524 0.761 5.406 1.00 80.00 587 PRO A N 1
ATOM 4305 C CA . PRO A 1 587 ? -12.600 -0.068 6.610 1.00 80.00 587 PRO A CA 1
ATOM 4306 C C . PRO A 1 587 ? -12.705 -1.567 6.296 1.00 80.00 587 PRO A C 1
ATOM 4308 O O . PRO A 1 587 ? -11.983 -2.367 6.878 1.00 80.00 587 PRO A O 1
ATOM 4311 N N . GLN A 1 588 ? -13.537 -1.968 5.326 1.00 80.81 588 GLN A N 1
ATOM 4312 C CA . GLN A 1 588 ? -13.693 -3.385 4.966 1.00 80.81 588 GLN A CA 1
ATOM 4313 C C . GLN A 1 588 ? -12.434 -3.960 4.291 1.00 80.81 588 GLN A C 1
ATOM 4315 O O . GLN A 1 588 ? -12.066 -5.102 4.560 1.00 80.81 588 GLN A O 1
ATOM 4320 N N . LEU A 1 589 ? -11.740 -3.168 3.463 1.00 74.38 589 LEU A N 1
ATOM 4321 C CA . LEU A 1 589 ? -10.450 -3.557 2.875 1.00 74.38 589 LEU A CA 1
ATOM 4322 C C . LEU A 1 589 ? -9.353 -3.705 3.946 1.00 74.38 589 LEU A C 1
ATOM 4324 O O . LEU A 1 589 ? -8.523 -4.607 3.851 1.00 74.38 589 LEU A O 1
ATOM 4328 N N . LEU A 1 590 ? -9.371 -2.867 4.988 1.00 77.38 590 LEU A N 1
ATOM 4329 C CA . LEU A 1 590 ? -8.446 -2.970 6.118 1.00 77.38 590 LEU A CA 1
ATOM 4330 C C . LEU A 1 590 ? -8.774 -4.164 7.033 1.00 77.38 590 LEU A C 1
ATOM 4332 O O . LEU A 1 590 ? -7.843 -4.847 7.446 1.00 77.38 590 LEU A O 1
ATOM 4336 N N . ARG A 1 591 ? -10.053 -4.500 7.277 1.00 82.62 591 ARG A N 1
ATOM 4337 C CA . ARG A 1 591 ? -10.436 -5.742 7.993 1.00 82.62 591 ARG A CA 1
ATOM 4338 C C . ARG A 1 591 ? -10.000 -7.005 7.242 1.00 82.62 591 ARG A C 1
ATOM 4340 O O . ARG A 1 591 ? -9.633 -7.999 7.862 1.00 82.62 591 ARG A O 1
ATOM 4347 N N . LEU A 1 592 ? -9.995 -6.979 5.907 1.00 78.00 592 LEU A N 1
ATOM 4348 C CA . LEU A 1 592 ? -9.434 -8.068 5.099 1.00 78.00 592 LEU A CA 1
ATOM 4349 C C . LEU A 1 592 ? -7.908 -8.171 5.263 1.00 78.00 592 LEU A C 1
ATOM 4351 O O . LEU A 1 592 ? -7.393 -9.274 5.434 1.00 78.00 592 LEU A O 1
ATOM 4355 N N . ALA A 1 593 ? -7.197 -7.038 5.274 1.00 78.12 593 ALA A N 1
ATOM 4356 C CA . ALA A 1 593 ? -5.755 -7.007 5.533 1.00 78.12 593 ALA A CA 1
ATOM 4357 C C . ALA A 1 593 ? -5.411 -7.528 6.937 1.00 78.12 593 ALA A C 1
ATOM 4359 O O . ALA A 1 593 ? -4.484 -8.323 7.068 1.00 78.12 593 ALA A O 1
ATOM 4360 N N . GLU A 1 594 ? -6.190 -7.131 7.948 1.00 80.69 594 GLU A N 1
ATOM 4361 C CA . GLU A 1 594 ? -6.126 -7.605 9.336 1.00 80.69 594 GLU A CA 1
ATOM 4362 C C . GLU A 1 594 ? -6.381 -9.117 9.446 1.00 80.69 594 GLU A C 1
ATOM 4364 O O . GLU A 1 594 ? -5.617 -9.814 10.103 1.00 80.69 594 GLU A O 1
ATOM 4369 N N . THR A 1 595 ? -7.398 -9.647 8.756 1.00 83.81 595 THR A N 1
ATOM 4370 C CA . THR A 1 595 ? -7.725 -11.090 8.768 1.00 83.81 595 THR A CA 1
ATOM 4371 C C . THR A 1 595 ? -6.562 -11.951 8.257 1.00 83.81 595 THR A C 1
ATOM 4373 O O . THR A 1 595 ? -6.376 -13.078 8.711 1.00 83.81 595 THR A O 1
ATOM 4376 N N . GLY A 1 596 ? -5.775 -11.427 7.311 1.00 81.94 596 GLY A N 1
ATOM 4377 C CA . GLY A 1 596 ? -4.557 -12.062 6.806 1.00 81.94 596 GLY A CA 1
ATOM 4378 C C . GLY A 1 596 ? -3.266 -11.632 7.509 1.00 81.94 596 GLY A C 1
ATOM 4379 O O . GLY A 1 596 ? -2.199 -12.094 7.106 1.00 81.94 596 GLY A O 1
ATOM 4380 N N . LEU A 1 597 ? -3.316 -10.739 8.503 1.00 85.88 597 LEU A N 1
ATOM 4381 C CA . LEU A 1 597 ? -2.125 -10.141 9.103 1.00 85.88 597 LEU A CA 1
ATOM 4382 C C . LEU A 1 597 ? -1.436 -11.105 10.065 1.00 85.88 597 LEU A C 1
ATOM 4384 O O . LEU A 1 597 ? -2.025 -11.562 11.043 1.00 85.88 597 LEU A O 1
ATOM 4388 N N . ARG A 1 598 ? -0.143 -11.324 9.840 1.00 89.75 598 ARG A N 1
ATOM 4389 C CA . ARG A 1 598 ? 0.750 -11.993 10.785 1.00 89.75 598 ARG A CA 1
ATOM 4390 C C . ARG A 1 598 ? 1.843 -11.029 11.220 1.00 89.75 598 ARG A C 1
ATOM 4392 O O . ARG A 1 598 ? 2.336 -10.249 10.409 1.00 89.75 598 ARG A O 1
ATOM 4399 N N . VAL A 1 599 ? 2.201 -11.071 12.500 1.00 89.31 599 VAL A N 1
ATOM 4400 C CA . VAL A 1 599 ? 3.247 -10.233 13.101 1.00 89.31 599 VAL A CA 1
ATOM 4401 C C . VAL A 1 599 ? 4.159 -11.136 13.914 1.00 89.31 599 VAL A C 1
ATOM 4403 O O . VAL A 1 599 ? 3.672 -11.908 14.734 1.00 89.31 599 VAL A O 1
ATOM 4406 N N . GLY A 1 600 ? 5.465 -11.025 13.702 1.00 87.62 600 GLY A N 1
ATOM 4407 C CA . GLY A 1 600 ? 6.463 -11.775 14.454 1.00 87.62 600 GLY A CA 1
ATOM 4408 C C . GLY A 1 600 ? 7.830 -11.104 14.428 1.00 87.62 600 GLY A C 1
ATOM 4409 O O . GLY A 1 600 ? 8.032 -10.076 13.780 1.00 87.62 600 GLY A O 1
ATOM 4410 N N . ARG A 1 601 ? 8.777 -11.693 15.152 1.00 86.31 601 ARG A N 1
ATOM 4411 C CA . ARG A 1 601 ? 10.099 -11.116 15.427 1.00 86.31 601 ARG A CA 1
ATOM 4412 C C . ARG A 1 601 ? 11.237 -12.026 14.960 1.00 86.31 601 ARG A C 1
ATOM 4414 O O . ARG A 1 601 ? 11.231 -13.224 15.242 1.00 86.31 601 ARG A O 1
ATOM 4421 N N . ASP A 1 602 ? 12.229 -11.442 14.299 1.00 75.00 602 ASP A N 1
ATOM 4422 C CA . ASP A 1 602 ? 13.523 -12.071 14.018 1.00 75.00 602 ASP A CA 1
ATOM 4423 C C . ASP A 1 602 ? 14.470 -11.935 15.232 1.00 75.00 602 ASP A C 1
ATOM 4425 O O . ASP A 1 602 ? 14.235 -11.169 16.169 1.00 75.00 602 ASP A O 1
ATOM 4429 N N . GLN A 1 603 ? 15.577 -12.675 15.218 1.00 62.91 603 GLN A N 1
ATOM 4430 C CA . GLN A 1 603 ? 16.603 -12.716 16.266 1.00 62.91 603 GLN A CA 1
ATOM 4431 C C . GLN A 1 603 ? 17.453 -11.431 16.369 1.00 62.91 603 GLN A C 1
ATOM 4433 O O . GLN A 1 603 ? 18.370 -11.375 17.186 1.00 62.91 603 GLN A O 1
ATOM 4438 N N . ARG A 1 604 ? 17.188 -10.416 15.534 1.00 67.62 604 ARG A N 1
ATOM 4439 C CA . ARG A 1 604 ? 17.985 -9.180 15.381 1.00 67.62 604 ARG A CA 1
ATOM 4440 C C . ARG A 1 604 ? 17.236 -7.914 15.815 1.00 67.62 604 ARG A C 1
ATOM 4442 O O . ARG A 1 604 ? 17.454 -6.848 15.245 1.00 67.62 604 ARG A O 1
ATOM 4449 N N . ASP A 1 605 ? 16.298 -8.065 16.750 1.00 78.81 605 ASP A N 1
ATOM 4450 C CA . ASP A 1 605 ? 15.354 -7.028 17.205 1.00 78.81 605 ASP A CA 1
ATOM 4451 C C . ASP A 1 605 ? 14.533 -6.377 16.073 1.00 78.81 605 ASP A C 1
ATOM 4453 O O . ASP A 1 605 ? 14.004 -5.274 16.199 1.00 78.81 605 ASP A O 1
ATOM 4457 N N . LEU A 1 606 ? 14.389 -7.101 14.963 1.00 88.44 606 LEU A N 1
ATOM 4458 C CA . LEU A 1 606 ? 13.596 -6.743 13.796 1.00 88.44 606 LEU A CA 1
ATOM 4459 C C . LEU A 1 606 ? 12.209 -7.384 13.916 1.00 88.44 606 LEU A C 1
ATOM 4461 O O . LEU A 1 606 ? 12.090 -8.605 14.030 1.00 88.44 606 LEU A O 1
ATOM 4465 N N . VAL A 1 607 ? 11.159 -6.570 13.868 1.00 90.25 607 VAL A N 1
ATOM 4466 C CA . VAL A 1 607 ? 9.762 -7.023 13.870 1.00 90.25 607 VAL A CA 1
ATOM 4467 C C . VAL A 1 607 ? 9.201 -6.903 12.459 1.00 90.25 607 VAL A C 1
ATOM 4469 O O . VAL A 1 607 ? 9.336 -5.853 11.833 1.00 90.25 607 VAL A O 1
ATOM 4472 N N . VAL A 1 608 ? 8.562 -7.963 11.965 1.00 91.06 608 VAL A N 1
ATOM 4473 C CA . VAL A 1 608 ? 7.949 -8.037 10.633 1.00 91.06 608 VAL A CA 1
ATOM 4474 C C . VAL A 1 608 ? 6.451 -8.292 10.775 1.00 91.06 608 VAL A C 1
ATOM 4476 O O . VAL A 1 608 ? 6.027 -9.218 11.466 1.00 91.06 608 VAL A O 1
ATOM 4479 N N . ALA A 1 609 ? 5.652 -7.475 10.097 1.00 89.75 609 ALA A N 1
ATOM 4480 C CA . ALA A 1 609 ? 4.207 -7.583 9.977 1.00 89.75 609 ALA A CA 1
ATOM 4481 C C . ALA A 1 609 ? 3.839 -7.697 8.490 1.00 89.75 609 ALA A C 1
ATOM 4483 O O . ALA A 1 609 ? 4.112 -6.774 7.723 1.00 89.75 609 ALA A O 1
ATOM 4484 N N . ASN A 1 610 ? 3.237 -8.805 8.056 1.00 91.44 610 ASN A N 1
ATOM 4485 C CA . ASN A 1 610 ? 2.885 -9.012 6.650 1.00 91.44 610 ASN A CA 1
ATOM 4486 C C . ASN A 1 610 ? 1.503 -9.649 6.453 1.00 91.44 610 ASN A C 1
ATOM 4488 O O . ASN A 1 610 ? 0.930 -10.258 7.356 1.00 91.44 610 ASN A O 1
ATOM 4492 N N . THR A 1 611 ? 0.934 -9.457 5.264 1.00 90.31 611 THR A N 1
ATOM 4493 C CA . THR A 1 611 ? -0.400 -9.950 4.905 1.00 90.31 611 THR A CA 1
ATOM 4494 C C . THR A 1 611 ? -0.505 -10.213 3.404 1.00 90.31 611 THR A C 1
ATOM 4496 O O . THR A 1 611 ? 0.096 -9.509 2.586 1.00 90.31 611 THR A O 1
ATOM 4499 N N . TYR A 1 612 ? -1.288 -11.230 3.043 1.00 86.12 612 TYR A N 1
ATOM 4500 C CA . TYR A 1 612 ? -1.685 -11.504 1.665 1.00 86.12 612 TYR A CA 1
ATOM 4501 C C . TYR A 1 612 ? -3.142 -11.108 1.451 1.00 86.12 612 TYR A C 1
ATOM 4503 O O . TYR A 1 612 ? -4.049 -11.568 2.142 1.00 86.12 612 TYR A O 1
ATOM 4511 N N . LEU A 1 613 ? -3.355 -10.301 0.423 1.00 83.19 613 LEU A N 1
ATOM 4512 C CA . LEU A 1 613 ? -4.645 -9.817 -0.033 1.00 83.19 613 LEU A CA 1
ATOM 4513 C C . LEU A 1 613 ? -4.958 -10.375 -1.436 1.00 83.19 613 LEU A C 1
ATOM 4515 O O . LEU A 1 613 ? -4.035 -10.729 -2.178 1.00 83.19 613 LEU A O 1
ATOM 4519 N N . PRO A 1 614 ? -6.239 -10.425 -1.848 1.00 83.19 614 PRO A N 1
ATOM 4520 C CA . PRO A 1 614 ? -6.614 -10.770 -3.218 1.00 83.19 614 PRO A CA 1
ATOM 4521 C C . PRO A 1 614 ? -5.934 -9.876 -4.264 1.00 83.19 614 PRO A C 1
ATOM 4523 O O . PRO A 1 614 ? -5.494 -8.760 -3.966 1.00 83.19 614 PRO A O 1
ATOM 4526 N N . GLN A 1 615 ? -5.897 -10.338 -5.516 1.00 82.25 615 GLN A N 1
ATOM 4527 C CA . GLN A 1 615 ? -5.564 -9.475 -6.649 1.00 82.25 615 GLN A CA 1
ATOM 4528 C C . GLN A 1 615 ? -6.438 -8.208 -6.631 1.00 82.25 615 GLN A C 1
ATOM 4530 O O . GLN A 1 615 ? -7.585 -8.239 -6.179 1.00 82.25 615 GLN A O 1
ATOM 4535 N N . PHE A 1 616 ? -5.887 -7.087 -7.101 1.00 80.69 616 PHE A N 1
ATOM 4536 C CA . PHE A 1 616 ? -6.544 -5.773 -7.139 1.00 80.69 616 PHE A CA 1
ATOM 4537 C C . PHE A 1 616 ? -6.801 -5.093 -5.787 1.00 80.69 616 PHE A C 1
ATOM 4539 O O . PHE A 1 616 ? -7.291 -3.960 -5.761 1.00 80.69 616 PHE A O 1
ATOM 4546 N N . ALA A 1 617 ? -6.444 -5.708 -4.656 1.00 77.81 617 ALA A N 1
ATOM 4547 C CA . ALA A 1 617 ? -6.495 -5.020 -3.369 1.00 77.81 617 ALA A CA 1
ATOM 4548 C C . ALA A 1 617 ? -5.485 -3.857 -3.292 1.00 77.81 617 ALA A C 1
ATOM 4550 O O . ALA A 1 617 ? -5.789 -2.848 -2.655 1.00 77.81 617 ALA A O 1
ATOM 4551 N N . GLY A 1 618 ? -4.339 -3.962 -3.980 1.00 75.19 618 GLY A N 1
ATOM 4552 C CA . GLY A 1 618 ? -3.283 -2.949 -4.025 1.00 75.19 618 GLY A CA 1
ATOM 4553 C C . GLY A 1 618 ? -3.778 -1.583 -4.497 1.00 75.19 618 GLY A C 1
ATOM 4554 O O . GLY A 1 618 ? -3.767 -0.628 -3.714 1.00 75.19 618 GLY A O 1
ATOM 4555 N N . HIS A 1 619 ? -4.278 -1.474 -5.736 1.00 75.75 619 HIS A N 1
ATOM 4556 C CA . HIS A 1 619 ? -4.771 -0.181 -6.235 1.00 75.75 619 HIS A CA 1
ATOM 4557 C C . HIS A 1 619 ? -5.993 0.336 -5.462 1.00 75.75 619 HIS A C 1
ATOM 4559 O O . HIS A 1 619 ? -6.140 1.547 -5.292 1.00 75.75 619 HIS A O 1
ATOM 4565 N N . ASN A 1 620 ? -6.859 -0.557 -4.965 1.00 77.88 620 ASN A N 1
ATOM 4566 C CA . ASN A 1 620 ? -8.037 -0.153 -4.197 1.00 77.88 620 ASN A CA 1
ATOM 4567 C C . ASN A 1 620 ? -7.653 0.457 -2.844 1.00 77.88 620 ASN A C 1
ATOM 4569 O O . ASN A 1 620 ? -8.163 1.522 -2.507 1.00 77.88 620 ASN A O 1
ATOM 4573 N N . LEU A 1 621 ? -6.727 -0.156 -2.095 1.00 77.88 621 LEU A N 1
ATOM 4574 C CA . LEU A 1 621 ? -6.201 0.411 -0.848 1.00 77.88 621 LEU A CA 1
ATOM 4575 C C . LEU A 1 621 ? -5.470 1.736 -1.089 1.00 77.88 621 LEU A C 1
ATOM 4577 O O . LEU A 1 621 ? -5.690 2.691 -0.342 1.00 77.88 621 LEU A O 1
ATOM 4581 N N . ALA A 1 622 ? -4.648 1.809 -2.139 1.00 75.06 622 ALA A N 1
ATOM 4582 C CA . ALA A 1 622 ? -3.922 3.017 -2.520 1.00 75.06 622 ALA A CA 1
ATOM 4583 C C . ALA A 1 622 ? -4.876 4.192 -2.786 1.00 75.06 622 ALA A C 1
ATOM 4585 O O . ALA A 1 622 ? -4.832 5.211 -2.095 1.00 75.06 622 ALA A O 1
ATOM 4586 N N . LEU A 1 623 ? -5.789 4.019 -3.745 1.00 76.38 623 LEU A N 1
ATOM 4587 C CA . LEU A 1 623 ? -6.699 5.067 -4.192 1.00 76.38 623 LEU A CA 1
ATOM 4588 C C . LEU A 1 623 ? -7.731 5.436 -3.116 1.00 76.38 623 LEU A C 1
ATOM 4590 O O . LEU A 1 623 ? -8.024 6.616 -2.937 1.00 76.38 623 LEU A O 1
ATOM 4594 N N . ALA A 1 624 ? -8.245 4.465 -2.350 1.00 78.25 624 ALA A N 1
ATOM 4595 C CA . ALA A 1 624 ? -9.142 4.740 -1.226 1.00 78.25 624 ALA A CA 1
ATOM 4596 C C . ALA A 1 624 ? -8.474 5.595 -0.140 1.00 78.25 624 ALA A C 1
ATOM 4598 O O . ALA A 1 624 ? -9.112 6.495 0.406 1.00 78.25 624 ALA A O 1
ATOM 4599 N N . SER A 1 625 ? -7.201 5.324 0.159 1.00 77.25 625 SER A N 1
ATOM 4600 C CA . SER A 1 625 ? -6.451 6.046 1.189 1.00 77.25 625 SER A CA 1
ATOM 4601 C C . SER A 1 625 ? -6.093 7.460 0.733 1.00 77.25 625 SER A C 1
ATOM 4603 O O . SER A 1 625 ? -6.336 8.406 1.476 1.00 77.25 625 SER A O 1
ATOM 4605 N N . VAL A 1 626 ? -5.613 7.635 -0.505 1.00 74.31 626 VAL A N 1
ATOM 4606 C CA . VAL A 1 626 ? -5.346 8.967 -1.086 1.00 74.31 626 VAL A CA 1
ATOM 4607 C C . VAL A 1 626 ? -6.622 9.817 -1.104 1.00 74.31 626 VAL A C 1
ATOM 4609 O O . VAL A 1 626 ? -6.632 10.906 -0.532 1.00 74.31 626 VAL A O 1
ATOM 4612 N N . LEU A 1 627 ? -7.732 9.286 -1.632 1.00 77.38 627 LEU A N 1
ATOM 4613 C CA . LEU A 1 627 ? -9.016 10.000 -1.680 1.00 77.38 627 LEU A CA 1
ATOM 4614 C C . LEU A 1 627 ? -9.587 10.321 -0.292 1.00 77.38 627 LEU A C 1
ATOM 4616 O O . LEU A 1 627 ? -10.314 11.307 -0.156 1.00 77.38 627 LEU A O 1
ATOM 4620 N N . LEU A 1 628 ? -9.305 9.507 0.732 1.00 79.31 628 LEU A N 1
ATOM 4621 C CA . LEU A 1 628 ? -9.665 9.820 2.115 1.00 79.31 628 LEU A CA 1
ATOM 4622 C C . LEU A 1 628 ? -8.837 11.007 2.623 1.00 79.31 628 LEU A C 1
ATOM 4624 O O . LEU A 1 628 ? -9.411 11.980 3.106 1.00 79.31 628 LEU A O 1
ATOM 4628 N N . LEU A 1 629 ? -7.512 10.956 2.483 1.00 75.44 629 LEU A N 1
ATOM 4629 C CA . LEU A 1 629 ? -6.588 11.988 2.966 1.00 75.44 629 LEU A CA 1
ATOM 4630 C C . LEU A 1 629 ? -6.844 13.348 2.301 1.00 75.44 629 LEU A C 1
ATOM 4632 O O . LEU A 1 629 ? -6.969 14.358 2.993 1.00 75.44 629 LEU A O 1
ATOM 4636 N N . GLU A 1 630 ? -7.009 13.370 0.977 1.00 76.06 630 GLU A N 1
ATOM 4637 C CA . GLU A 1 630 ? -7.362 14.573 0.213 1.00 76.06 630 GLU A CA 1
ATOM 4638 C C . GLU A 1 630 ? -8.658 15.212 0.723 1.00 76.06 630 GLU A C 1
ATOM 4640 O O . GLU A 1 630 ? -8.732 16.428 0.893 1.00 76.06 630 GLU A O 1
ATOM 4645 N N . GLN A 1 631 ? -9.676 14.406 1.035 1.00 79.69 631 GLN A N 1
ATOM 4646 C CA . GLN A 1 631 ? -10.957 14.910 1.534 1.00 79.69 631 GLN A CA 1
ATOM 4647 C C . GLN A 1 631 ? -10.915 15.303 3.015 1.00 79.69 631 GLN A C 1
ATOM 4649 O O . GLN A 1 631 ? -11.615 16.233 3.409 1.00 79.69 631 GLN A O 1
ATOM 4654 N N . LEU A 1 632 ? -10.069 14.672 3.834 1.00 74.88 632 LEU A N 1
ATOM 4655 C CA . LEU A 1 632 ? -9.802 15.123 5.204 1.00 74.88 632 LEU A CA 1
ATOM 4656 C C . LEU A 1 632 ? -9.080 16.480 5.234 1.00 74.88 632 LEU A C 1
ATOM 4658 O O . LEU A 1 632 ? -9.286 17.236 6.185 1.00 74.88 632 LEU A O 1
ATOM 4662 N N . ALA A 1 633 ? -8.282 16.784 4.204 1.00 70.62 633 ALA A N 1
ATOM 4663 C CA . ALA A 1 633 ? -7.564 18.048 4.029 1.00 70.62 633 ALA A CA 1
ATOM 4664 C C . ALA A 1 633 ? -8.403 19.149 3.359 1.00 70.62 633 ALA A C 1
ATOM 4666 O O . ALA A 1 633 ? -8.316 20.307 3.754 1.00 70.62 633 ALA A O 1
ATOM 4667 N N . ALA A 1 634 ? -9.237 18.799 2.374 1.00 71.50 634 ALA A N 1
ATOM 4668 C CA . ALA A 1 634 ? -10.167 19.720 1.713 1.00 71.50 634 ALA A CA 1
ATOM 4669 C C . ALA A 1 634 ? -11.439 19.990 2.540 1.00 71.50 634 ALA A C 1
ATOM 4671 O O . ALA A 1 634 ? -12.165 20.952 2.297 1.00 71.50 634 ALA A O 1
ATOM 4672 N N . SER A 1 635 ? -11.739 19.132 3.513 1.00 64.56 635 SER A N 1
ATOM 4673 C CA . SER A 1 635 ? -12.805 19.316 4.498 1.00 64.56 635 SER A CA 1
ATOM 4674 C C . SER A 1 635 ? -12.288 18.933 5.886 1.00 64.56 635 SER A C 1
ATOM 4676 O O . SER A 1 635 ? -12.671 17.884 6.429 1.00 64.56 635 SER A O 1
ATOM 4678 N N . PRO A 1 636 ? -11.413 19.769 6.485 1.00 60.12 636 PRO A N 1
ATOM 4679 C CA . PRO A 1 636 ? -11.162 19.680 7.912 1.00 60.12 636 PRO A CA 1
ATOM 4680 C C . PRO A 1 636 ? -12.508 19.816 8.632 1.00 60.12 636 PRO A C 1
ATOM 4682 O O . PRO A 1 636 ? -13.350 20.628 8.245 1.00 60.12 636 PRO A O 1
ATOM 4685 N N . THR A 1 637 ? -12.727 19.022 9.684 1.00 48.66 637 THR A N 1
ATOM 4686 C CA . THR A 1 637 ? -13.783 19.341 10.655 1.00 48.66 637 THR A CA 1
ATOM 4687 C C . THR A 1 637 ? -13.586 20.787 11.100 1.00 48.66 637 THR A C 1
ATOM 4689 O O . THR A 1 637 ? -12.433 21.207 11.214 1.00 48.66 637 THR A O 1
ATOM 4692 N N . GLU A 1 638 ? -14.664 21.522 11.394 1.00 34.22 638 GLU A N 1
ATOM 4693 C CA . GLU A 1 638 ? -14.549 22.801 12.098 1.00 34.22 638 GLU A CA 1
ATOM 4694 C C . GLU A 1 638 ? -13.698 22.602 13.356 1.00 34.22 638 GLU A C 1
ATOM 4696 O O . GLU A 1 638 ? -14.146 22.079 14.380 1.00 34.22 638 GLU A O 1
ATOM 4701 N N . GLN A 1 639 ? -12.436 23.013 13.265 1.00 31.30 639 GLN A N 1
ATOM 4702 C CA . GLN A 1 639 ? -11.679 23.358 14.444 1.00 31.30 639 GLN A CA 1
ATOM 4703 C C . GLN A 1 639 ? -12.441 24.534 15.068 1.00 31.30 639 GLN A C 1
ATOM 4705 O O . GLN A 1 639 ? -12.780 25.467 14.332 1.00 31.30 639 GLN A O 1
ATOM 4710 N N . PRO A 1 640 ? -12.672 24.572 16.394 1.00 27.84 640 PRO A N 1
ATOM 4711 C CA . PRO A 1 640 ? -12.730 25.876 17.038 1.00 27.84 640 PRO A CA 1
ATOM 4712 C C . PRO A 1 640 ? -11.402 26.530 16.669 1.00 27.84 640 PRO A C 1
ATOM 4714 O O . PRO A 1 640 ? -10.356 25.997 17.041 1.00 27.84 640 PRO A O 1
ATOM 4717 N N . THR A 1 641 ? -11.437 27.554 15.810 1.00 25.31 641 THR A N 1
ATOM 4718 C CA . THR A 1 641 ? -10.237 27.996 15.095 1.00 25.31 641 THR A CA 1
ATOM 4719 C C . THR A 1 641 ? -9.123 28.230 16.095 1.00 25.31 641 THR A C 1
ATOM 4721 O O . THR A 1 641 ? -9.229 29.129 16.934 1.00 25.31 641 THR A O 1
ATOM 4724 N N . ALA A 1 642 ? -8.043 27.457 15.964 1.00 29.94 642 ALA A N 1
ATOM 4725 C CA . ALA A 1 642 ? -6.737 27.970 16.311 1.00 29.94 642 ALA A CA 1
ATOM 4726 C C . ALA A 1 642 ? -6.574 29.201 15.419 1.00 29.94 642 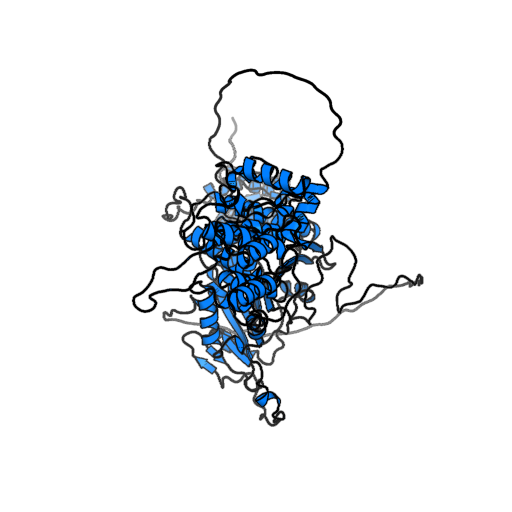ALA A C 1
ATOM 4728 O O . ALA A 1 642 ? -6.298 29.082 14.225 1.00 29.94 642 ALA A O 1
ATOM 4729 N N . VAL A 1 643 ? -6.918 30.367 15.976 1.00 27.61 643 VAL A N 1
ATOM 4730 C CA . VAL A 1 643 ? -6.756 31.660 15.318 1.00 27.61 643 VAL A CA 1
ATOM 4731 C C . VAL A 1 643 ? -5.324 31.665 14.819 1.00 27.61 643 VAL A C 1
ATOM 4733 O O . VAL A 1 643 ? -4.423 31.387 15.612 1.00 27.61 643 VAL A O 1
ATOM 4736 N N . ALA A 1 644 ? -5.134 31.872 13.512 1.00 30.58 644 ALA A N 1
ATOM 4737 C CA . ALA A 1 644 ? -3.809 31.864 12.911 1.00 30.58 644 ALA A CA 1
ATOM 4738 C C . ALA A 1 644 ? -2.944 32.829 13.720 1.00 30.58 644 ALA A C 1
ATOM 4740 O O . ALA A 1 644 ? -3.244 34.021 13.767 1.00 30.58 644 ALA A O 1
ATOM 4741 N N . GLY A 1 645 ? -1.983 32.273 14.457 1.00 26.56 645 GLY A N 1
ATOM 4742 C CA . GLY A 1 645 ? -1.426 32.972 15.600 1.00 26.56 645 GLY A CA 1
ATOM 4743 C C . GLY A 1 645 ? -0.707 34.233 15.154 1.00 26.56 645 GLY A C 1
ATOM 4744 O O . GLY A 1 645 ? 0.386 34.143 14.598 1.00 26.56 645 GLY A O 1
ATOM 4745 N N . GLU A 1 646 ? -1.263 35.399 15.501 1.00 27.14 646 GLU A N 1
ATOM 4746 C CA . GLU A 1 646 ? -0.410 36.484 15.981 1.00 27.14 646 GLU A CA 1
ATOM 4747 C C . GLU A 1 646 ? 0.542 35.834 16.979 1.00 27.14 646 GLU A C 1
ATOM 4749 O O . GLU A 1 646 ? 0.069 35.219 17.938 1.00 27.14 646 GLU A O 1
ATOM 4754 N N . ALA A 1 647 ? 1.842 35.835 16.662 1.00 29.92 647 ALA A N 1
ATOM 4755 C CA . ALA A 1 647 ? 2.809 34.951 17.299 1.00 29.92 647 ALA A CA 1
ATOM 4756 C C . ALA A 1 647 ? 2.677 35.064 18.820 1.00 29.92 647 ALA A C 1
ATOM 4758 O O . ALA A 1 647 ? 3.001 36.111 19.384 1.00 29.92 647 ALA A O 1
ATOM 4759 N N . ALA A 1 648 ? 2.127 34.013 19.445 1.00 29.50 648 ALA A N 1
ATOM 4760 C CA . ALA A 1 648 ? 1.764 34.041 20.854 1.00 29.50 648 ALA A CA 1
ATOM 4761 C C . ALA A 1 648 ? 3.020 34.425 21.629 1.00 29.50 648 ALA A C 1
ATOM 4763 O O . ALA A 1 648 ? 4.028 33.723 21.516 1.00 29.50 648 ALA A O 1
ATOM 4764 N N . ALA A 1 649 ? 2.973 35.590 22.290 1.00 37.06 649 ALA A N 1
ATOM 4765 C CA . ALA A 1 649 ? 4.167 36.258 22.794 1.00 37.06 649 ALA A CA 1
ATOM 4766 C C . ALA A 1 649 ? 5.007 35.237 23.574 1.00 37.06 649 ALA A C 1
ATOM 4768 O O . ALA A 1 649 ? 4.444 34.571 24.447 1.00 37.06 649 ALA A O 1
ATOM 4769 N N . PRO A 1 650 ? 6.283 35.027 23.194 1.00 47.25 650 PRO A N 1
ATOM 4770 C CA . PRO A 1 650 ? 7.011 33.817 23.550 1.00 47.25 650 PRO A CA 1
ATOM 4771 C C . PRO A 1 650 ? 7.001 33.643 25.063 1.00 47.25 650 PRO A C 1
ATOM 4773 O O . PRO A 1 650 ? 7.484 34.526 25.774 1.00 47.25 650 PRO A O 1
ATOM 4776 N N . LEU A 1 651 ? 6.408 32.527 25.516 1.00 55.44 651 LEU A N 1
ATOM 4777 C CA . LEU A 1 651 ? 6.136 32.255 26.927 1.00 55.44 651 LEU A CA 1
ATOM 4778 C C . LEU A 1 651 ? 7.372 32.590 27.755 1.00 55.44 651 LEU A C 1
ATOM 4780 O O . LEU A 1 651 ? 8.462 32.042 27.531 1.00 55.44 651 LEU A O 1
ATOM 4784 N N . THR A 1 652 ? 7.194 33.530 28.681 1.00 67.19 652 THR A N 1
ATOM 4785 C CA . THR A 1 652 ? 8.292 34.055 29.485 1.00 67.19 652 THR A CA 1
ATOM 4786 C C . THR A 1 652 ? 8.960 32.907 30.234 1.00 67.19 652 THR A C 1
ATOM 4788 O O . THR A 1 652 ? 8.338 31.874 30.497 1.00 67.19 652 THR A O 1
ATOM 4791 N N . LEU A 1 653 ? 10.240 33.053 30.593 1.00 69.88 653 LEU A N 1
ATOM 4792 C CA . LEU A 1 653 ? 10.939 31.989 31.323 1.00 69.88 653 LEU A CA 1
ATOM 4793 C C . LEU A 1 653 ? 10.164 31.567 32.583 1.00 69.88 653 LEU A C 1
ATOM 4795 O O . LEU A 1 653 ? 10.093 30.377 32.861 1.00 69.88 653 LEU A O 1
ATOM 4799 N N . ALA A 1 654 ? 9.514 32.513 33.271 1.00 70.75 654 ALA A N 1
ATOM 4800 C CA . ALA A 1 654 ? 8.659 32.249 34.428 1.00 70.75 654 ALA A CA 1
ATOM 4801 C C . ALA A 1 654 ? 7.422 31.388 34.101 1.00 70.75 654 ALA A C 1
ATOM 4803 O O . ALA A 1 654 ? 7.094 30.487 34.866 1.00 70.75 654 ALA A O 1
ATOM 4804 N N . GLU A 1 655 ? 6.752 31.619 32.968 1.00 73.19 655 GLU A N 1
ATOM 4805 C CA . GLU A 1 655 ? 5.611 30.797 32.536 1.00 73.19 655 GLU A CA 1
ATOM 4806 C C . GLU A 1 655 ? 6.061 29.384 32.144 1.00 73.19 655 GLU A C 1
ATOM 4808 O O . GLU A 1 655 ? 5.437 28.407 32.557 1.00 73.19 655 GLU A O 1
ATOM 4813 N N . ARG A 1 656 ? 7.198 29.259 31.441 1.00 72.56 656 ARG A N 1
ATOM 4814 C CA . ARG A 1 656 ? 7.795 27.950 31.124 1.00 72.56 656 ARG A CA 1
ATOM 4815 C C . ARG A 1 656 ? 8.244 27.194 32.383 1.00 72.56 656 ARG A C 1
ATOM 4817 O O . ARG A 1 656 ? 8.055 25.986 32.457 1.00 72.56 656 ARG A O 1
ATOM 4824 N N . PHE A 1 657 ? 8.749 27.891 33.405 1.00 77.44 657 PHE A N 1
ATOM 4825 C CA . PHE A 1 657 ? 9.131 27.294 34.696 1.00 77.44 657 PHE A CA 1
ATOM 4826 C C . PHE A 1 657 ? 7.964 26.762 35.532 1.00 77.44 657 PHE A C 1
ATOM 4828 O O . PHE A 1 657 ? 8.165 25.913 36.401 1.00 77.44 657 PHE A O 1
ATOM 4835 N N . GLN A 1 658 ? 6.750 27.233 35.252 1.00 79.12 658 GLN A N 1
ATOM 4836 C CA . GLN A 1 658 ? 5.528 26.843 35.949 1.00 79.12 658 GLN A CA 1
ATOM 4837 C C . GLN A 1 658 ? 4.703 25.797 35.174 1.00 79.12 658 GLN A C 1
ATOM 4839 O O . GLN A 1 658 ? 3.646 25.376 35.646 1.00 79.12 658 GLN A O 1
ATOM 4844 N N . HIS A 1 659 ? 5.178 25.326 34.013 1.00 79.31 659 HIS A N 1
ATOM 4845 C CA . HIS A 1 659 ? 4.592 24.160 33.354 1.00 79.31 659 HIS A CA 1
ATOM 4846 C C . HIS A 1 659 ? 4.947 22.855 34.093 1.00 79.31 659 HIS A C 1
ATOM 4848 O O . HIS A 1 659 ? 6.075 22.711 34.577 1.00 79.31 659 HIS A O 1
ATOM 4854 N N . PRO A 1 660 ? 3.994 21.906 34.197 1.00 84.06 660 PRO A N 1
ATOM 4855 C CA . PRO A 1 660 ? 4.231 20.613 34.821 1.00 84.06 660 PRO A CA 1
ATOM 4856 C C . PRO A 1 660 ? 5.089 19.722 33.916 1.00 84.06 660 PRO A C 1
ATOM 4858 O O . PRO A 1 660 ? 4.815 19.603 32.723 1.00 84.06 660 PRO A O 1
ATOM 4861 N N . VAL A 1 661 ? 6.087 19.072 34.508 1.00 82.81 661 VAL A N 1
ATOM 4862 C CA . VAL A 1 661 ? 6.996 18.118 33.861 1.00 82.81 661 VAL A CA 1
ATOM 4863 C C . VAL A 1 661 ? 7.024 16.801 34.638 1.00 82.81 661 VAL A C 1
ATOM 4865 O O . VAL A 1 661 ? 6.773 16.778 35.851 1.00 82.81 661 VAL A O 1
ATOM 4868 N N . THR A 1 662 ? 7.344 15.697 33.958 1.00 84.62 662 THR A N 1
ATOM 4869 C CA . THR A 1 662 ? 7.427 14.367 34.582 1.00 84.62 662 THR A CA 1
ATOM 4870 C C . THR A 1 662 ? 8.795 13.738 34.333 1.00 84.62 662 THR A C 1
ATOM 4872 O O . THR A 1 662 ? 9.150 13.410 33.210 1.00 84.62 662 THR A O 1
ATOM 4875 N N . ILE A 1 663 ? 9.572 13.545 35.403 1.00 83.69 663 ILE A N 1
ATOM 4876 C CA . ILE A 1 663 ? 10.944 13.024 35.348 1.00 83.69 663 ILE A CA 1
ATOM 4877 C C . ILE A 1 663 ? 11.115 11.917 36.388 1.00 83.69 663 ILE A C 1
ATOM 4879 O O . ILE A 1 663 ? 11.019 12.143 37.599 1.00 83.69 663 ILE A O 1
ATOM 4883 N N . GLU A 1 664 ? 11.412 10.710 35.915 1.00 86.00 664 GLU A N 1
ATOM 4884 C CA . GLU A 1 664 ? 11.654 9.532 36.743 1.00 86.00 664 GLU A CA 1
ATOM 4885 C C . GLU A 1 664 ? 12.948 8.828 36.316 1.00 86.00 664 GLU A C 1
ATOM 4887 O O . GLU A 1 664 ? 13.060 8.339 35.197 1.00 86.00 664 GLU A O 1
ATOM 4892 N N . PHE A 1 665 ? 13.916 8.747 37.232 1.00 85.88 665 PHE A N 1
ATOM 4893 C CA . PHE A 1 665 ? 15.159 8.003 37.036 1.00 85.88 665 PHE A CA 1
ATOM 4894 C C . PHE A 1 665 ? 15.653 7.373 38.341 1.00 85.88 665 PHE A C 1
ATOM 4896 O O . PHE A 1 665 ? 15.558 7.949 39.431 1.00 85.88 665 PHE A O 1
ATOM 4903 N N . SER A 1 666 ? 16.189 6.155 38.248 1.00 79.62 666 SER A N 1
ATOM 4904 C CA . SER A 1 666 ? 16.602 5.388 39.425 1.00 79.62 666 SER A CA 1
ATOM 4905 C C . SER A 1 666 ? 17.944 5.828 40.009 1.00 79.62 666 SER A C 1
ATOM 4907 O O . SER A 1 666 ? 18.079 5.803 41.236 1.00 79.62 666 SER A O 1
ATOM 4909 N N . ARG A 1 667 ? 18.938 6.184 39.177 1.00 86.25 667 ARG A N 1
ATOM 4910 C CA . ARG A 1 667 ? 20.289 6.535 39.644 1.00 86.25 667 ARG A CA 1
ATOM 4911 C C . ARG A 1 667 ? 21.151 7.183 38.546 1.00 86.25 667 ARG A C 1
ATOM 4913 O O . ARG A 1 667 ? 21.910 6.481 37.885 1.00 86.25 667 ARG A O 1
ATOM 4920 N N . ASP A 1 668 ? 21.144 8.509 38.475 1.00 87.50 668 ASP A N 1
ATOM 4921 C CA . ASP A 1 668 ? 21.846 9.289 37.445 1.00 87.50 668 ASP A CA 1
ATOM 4922 C C . ASP A 1 668 ? 22.584 10.501 38.039 1.00 87.50 668 ASP A C 1
ATOM 4924 O O . ASP A 1 668 ? 22.478 10.778 39.237 1.00 87.50 668 ASP A O 1
ATOM 4928 N N . THR A 1 669 ? 23.419 11.167 37.236 1.00 88.94 669 THR A N 1
ATOM 4929 C CA . THR A 1 669 ? 24.265 12.299 37.661 1.00 88.94 669 THR A CA 1
ATOM 4930 C C . THR A 1 669 ? 23.517 13.633 37.624 1.00 88.94 669 THR A C 1
ATOM 4932 O O . THR A 1 669 ? 22.490 13.765 36.961 1.00 88.94 669 THR A O 1
ATOM 4935 N N . LEU A 1 670 ? 24.065 14.661 38.287 1.00 86.12 670 LEU A N 1
ATOM 4936 C CA . LEU A 1 670 ? 23.539 16.035 38.212 1.00 86.12 670 LEU A CA 1
ATOM 4937 C C . LEU A 1 670 ? 23.488 16.555 36.761 1.00 86.12 670 LEU A C 1
ATOM 4939 O O . LEU A 1 670 ? 22.550 17.254 36.395 1.00 86.12 670 LEU A O 1
ATOM 4943 N N . GLU A 1 671 ? 24.479 16.202 35.941 1.00 85.62 671 GLU A N 1
ATOM 4944 C CA . GLU A 1 671 ? 24.561 16.599 34.530 1.00 85.62 671 GLU A CA 1
ATOM 4945 C C . GLU A 1 671 ? 23.417 16.000 33.699 1.00 85.62 671 GLU A C 1
ATOM 4947 O O . GLU A 1 671 ? 22.678 16.742 33.053 1.00 85.62 671 GLU A O 1
ATOM 4952 N N . VAL A 1 672 ? 23.196 14.683 33.801 1.00 84.75 672 VAL A N 1
ATOM 4953 C CA . VAL A 1 672 ? 22.086 13.995 33.120 1.00 84.75 672 VAL A CA 1
ATOM 4954 C C . VAL A 1 672 ? 20.733 14.502 33.626 1.00 84.75 672 VAL A C 1
ATOM 4956 O O . VAL A 1 672 ? 19.855 14.796 32.823 1.00 84.75 672 VAL A O 1
ATOM 4959 N N . ALA A 1 673 ? 20.572 14.684 34.940 1.00 86.56 673 ALA A N 1
ATOM 4960 C CA . ALA A 1 673 ? 19.323 15.171 35.525 1.00 86.56 673 ALA A CA 1
ATOM 4961 C C . ALA A 1 673 ? 18.945 16.590 35.055 1.00 86.56 673 ALA A C 1
ATOM 4963 O O . ALA A 1 673 ? 17.769 16.859 34.809 1.00 86.56 673 ALA A O 1
ATOM 4964 N N . VAL A 1 674 ? 19.924 17.494 34.918 1.00 87.19 674 VAL A N 1
ATOM 4965 C CA . VAL A 1 674 ? 19.698 18.850 34.386 1.00 87.19 674 VAL A CA 1
ATOM 4966 C C . VAL A 1 674 ? 19.413 18.815 32.885 1.00 87.19 674 VAL A C 1
ATOM 4968 O O . VAL A 1 674 ? 18.530 19.545 32.444 1.00 87.19 674 VAL A O 1
ATOM 4971 N N . GLN A 1 675 ? 20.082 17.952 32.111 1.00 85.56 675 GLN A N 1
ATOM 4972 C CA . GLN A 1 675 ? 19.797 17.798 30.681 1.00 85.56 675 GLN A CA 1
ATOM 4973 C C . GLN A 1 675 ? 18.377 17.263 30.442 1.00 85.56 675 GLN A C 1
ATOM 4975 O O . GLN A 1 675 ? 17.615 17.892 29.717 1.00 85.56 675 GLN A O 1
ATOM 4980 N N . MET A 1 676 ? 17.972 16.193 31.139 1.00 82.31 676 MET A N 1
ATOM 4981 C CA . MET A 1 676 ? 16.606 15.650 31.059 1.00 82.31 676 MET A CA 1
ATOM 4982 C C . MET A 1 676 ? 15.539 16.708 31.374 1.00 82.31 676 MET A C 1
ATOM 4984 O O . MET A 1 676 ? 14.489 16.729 30.739 1.00 82.31 676 MET A O 1
ATOM 4988 N N . LEU A 1 677 ? 15.800 17.606 32.333 1.00 85.00 677 LEU A N 1
ATOM 4989 C CA . LEU A 1 677 ? 14.889 18.711 32.637 1.00 85.00 677 LEU A CA 1
ATOM 4990 C C . LEU A 1 677 ? 14.930 19.827 31.583 1.00 85.00 677 LEU A C 1
ATOM 4992 O O . LEU A 1 677 ? 13.888 20.418 31.307 1.00 85.00 677 LEU A O 1
ATOM 4996 N N . ALA A 1 678 ? 16.084 20.121 30.985 1.00 84.38 678 ALA A N 1
ATOM 4997 C CA . ALA A 1 678 ? 16.189 21.076 29.882 1.00 84.38 678 ALA A CA 1
ATOM 4998 C C . ALA A 1 678 ? 15.383 20.614 28.656 1.00 84.38 678 ALA A C 1
ATOM 5000 O O . ALA A 1 678 ? 14.648 21.414 28.072 1.00 84.38 678 ALA A O 1
ATOM 5001 N N . ASP A 1 679 ? 15.476 19.321 28.332 1.00 82.06 679 ASP A N 1
ATOM 5002 C CA . ASP A 1 679 ? 14.786 18.682 27.210 1.00 82.06 679 ASP A CA 1
ATOM 5003 C C . ASP A 1 679 ? 13.261 18.643 27.438 1.00 82.06 679 ASP A C 1
ATOM 5005 O O . ASP A 1 679 ? 12.502 19.151 26.614 1.00 82.06 679 ASP A O 1
ATOM 5009 N N . GLU A 1 680 ? 12.811 18.134 28.592 1.00 78.19 680 GLU A N 1
ATOM 5010 C CA . GLU A 1 680 ? 11.386 18.008 28.958 1.00 78.19 680 GLU A CA 1
ATOM 5011 C C . GLU A 1 680 ? 10.688 19.375 29.146 1.00 78.19 680 GLU A C 1
ATOM 5013 O O . GLU A 1 680 ? 9.508 19.521 28.832 1.00 78.19 680 GLU A O 1
ATOM 5018 N N . SER A 1 681 ? 11.396 20.404 29.637 1.00 81.50 681 SER A N 1
ATOM 5019 C CA . SER A 1 681 ? 10.815 21.746 29.850 1.00 81.50 681 SER A CA 1
ATOM 5020 C C . SER A 1 681 ? 10.998 22.721 28.677 1.00 81.50 681 SER A C 1
ATOM 5022 O O . SER A 1 681 ? 10.409 23.805 28.687 1.00 81.50 681 SER A O 1
ATOM 5024 N N . GLY A 1 682 ? 11.809 22.380 27.667 1.00 78.12 682 GLY A N 1
ATOM 5025 C CA . GLY A 1 682 ? 12.124 23.272 26.544 1.00 78.12 682 GLY A CA 1
ATOM 5026 C C . GLY A 1 682 ? 12.857 24.554 26.970 1.00 78.12 682 GLY A C 1
ATOM 5027 O O . GLY A 1 682 ? 12.621 25.637 26.417 1.00 78.12 682 GLY A O 1
ATOM 5028 N N . ILE A 1 683 ? 13.702 24.466 28.001 1.00 83.56 683 ILE A N 1
ATOM 5029 C CA . ILE A 1 683 ? 14.412 25.603 28.605 1.00 83.56 683 ILE A CA 1
ATOM 5030 C C . ILE A 1 683 ? 15.912 25.298 28.609 1.00 83.56 683 ILE A C 1
ATOM 5032 O O . ILE A 1 683 ? 16.321 24.326 29.237 1.00 83.56 683 ILE A O 1
ATOM 5036 N N . PRO A 1 684 ? 16.758 26.115 27.953 1.00 82.19 684 PRO A N 1
ATOM 5037 C CA . PRO A 1 684 ? 18.193 25.866 27.925 1.00 82.19 684 PRO A CA 1
ATOM 5038 C C . PRO A 1 684 ? 18.789 26.003 29.332 1.00 82.19 684 PRO A C 1
ATOM 5040 O O . PRO A 1 684 ? 18.727 27.073 29.946 1.00 82.19 684 PRO A O 1
ATOM 5043 N N . MET A 1 685 ? 19.383 24.915 29.828 1.00 88.75 685 MET A N 1
ATOM 5044 C CA . MET A 1 685 ? 20.069 24.863 31.119 1.00 88.75 685 MET A CA 1
ATOM 5045 C C . MET A 1 685 ? 21.537 24.474 30.936 1.00 88.75 685 MET A C 1
ATOM 5047 O O . MET A 1 685 ? 21.864 23.629 30.107 1.00 88.75 685 MET A O 1
ATOM 5051 N N . THR A 1 686 ? 22.433 25.071 31.720 1.00 88.31 686 THR A N 1
ATOM 5052 C CA . THR A 1 686 ? 23.867 24.744 31.739 1.00 88.31 686 THR A CA 1
ATOM 5053 C C . THR A 1 686 ? 24.391 24.682 33.175 1.00 88.31 686 THR A C 1
ATOM 5055 O O . THR A 1 686 ? 23.767 25.195 34.107 1.00 88.31 686 THR A O 1
ATOM 5058 N N . ILE A 1 687 ? 25.548 24.046 33.388 1.00 88.38 687 ILE A N 1
ATOM 5059 C CA . ILE A 1 687 ? 26.168 23.921 34.715 1.00 88.38 687 ILE A CA 1
ATOM 5060 C C . ILE A 1 687 ? 27.532 24.615 34.713 1.00 88.38 687 ILE A C 1
ATOM 5062 O O . ILE A 1 687 ? 28.441 24.238 33.973 1.00 88.38 687 ILE A O 1
ATOM 5066 N N . ALA A 1 688 ? 27.711 25.604 35.589 1.00 86.62 688 ALA A N 1
ATOM 5067 C CA . ALA A 1 688 ? 28.962 26.339 35.753 1.00 86.62 688 ALA A CA 1
ATOM 5068 C C . ALA A 1 688 ? 30.004 25.502 36.519 1.00 86.62 688 ALA A C 1
ATOM 5070 O O . ALA A 1 688 ? 30.309 25.761 37.681 1.00 86.62 688 ALA A O 1
ATOM 5071 N N . GLY A 1 689 ? 30.557 24.464 35.884 1.00 81.12 689 GLY A N 1
ATOM 5072 C CA . GLY A 1 689 ? 31.326 23.419 36.572 1.00 81.12 689 GLY A CA 1
ATOM 5073 C C . GLY A 1 689 ? 32.517 23.890 37.413 1.00 81.12 689 GLY A C 1
ATOM 5074 O O . GLY A 1 689 ? 32.782 23.314 38.468 1.00 81.12 689 GLY A O 1
ATOM 5075 N N . ASN A 1 690 ? 33.179 24.978 37.017 1.00 83.31 690 ASN A N 1
ATOM 5076 C CA . ASN A 1 690 ? 34.261 25.582 37.801 1.00 83.31 690 ASN A CA 1
ATOM 5077 C C . ASN A 1 690 ? 33.766 26.126 39.160 1.00 83.31 690 ASN A C 1
ATOM 5079 O O . ASN A 1 690 ? 34.484 26.035 40.154 1.00 83.31 690 ASN A O 1
ATOM 5083 N N . ASP A 1 691 ? 32.529 26.633 39.236 1.00 85.50 691 ASP A N 1
ATOM 5084 C CA . ASP A 1 691 ? 31.926 27.147 40.475 1.00 85.50 691 ASP A CA 1
ATOM 5085 C C . ASP A 1 691 ? 31.584 26.024 41.465 1.00 85.50 691 ASP A C 1
ATOM 5087 O O . ASP A 1 691 ? 31.622 26.236 42.680 1.00 85.50 691 ASP A O 1
ATOM 5091 N N . LEU A 1 692 ? 31.260 24.831 40.950 1.00 84.00 692 LEU A N 1
ATOM 5092 C CA . LEU A 1 692 ? 30.973 23.630 41.738 1.00 84.00 692 LEU A CA 1
ATOM 5093 C C . LEU A 1 692 ? 32.264 23.027 42.309 1.00 84.00 692 LEU A C 1
ATOM 5095 O O . LEU A 1 692 ? 32.327 22.729 43.504 1.00 84.00 692 LEU A O 1
ATOM 5099 N N . GLN A 1 693 ? 33.316 22.928 41.487 1.00 81.25 693 GLN A N 1
ATOM 5100 C CA . GLN A 1 693 ? 34.635 22.441 41.910 1.00 81.25 693 GLN A CA 1
ATOM 5101 C C . GLN A 1 693 ? 35.215 23.270 43.069 1.00 81.25 693 GLN A C 1
ATOM 5103 O O . GLN A 1 693 ? 35.756 22.702 44.017 1.00 81.25 693 GLN A O 1
ATOM 5108 N N . LEU A 1 694 ? 35.047 24.599 43.041 1.00 81.88 694 LEU A N 1
ATOM 5109 C CA . LEU A 1 694 ? 35.521 25.510 44.095 1.00 81.88 694 LEU A CA 1
ATOM 5110 C C . LEU A 1 694 ? 34.822 25.328 45.458 1.00 81.88 694 LEU A C 1
ATOM 5112 O O . LEU A 1 694 ? 35.370 25.749 46.474 1.00 81.88 694 LEU A O 1
ATOM 5116 N N . GLU A 1 695 ? 33.644 24.699 45.499 1.00 75.81 695 GLU A N 1
ATOM 5117 C CA . GLU A 1 695 ? 32.898 24.366 46.728 1.00 75.81 695 GLU A CA 1
ATOM 5118 C C . GLU A 1 695 ? 32.989 22.873 47.110 1.00 75.81 695 GLU A C 1
ATOM 5120 O O . GLU A 1 695 ? 32.354 22.444 48.082 1.00 75.81 695 GLU A O 1
ATOM 5125 N N . GLY A 1 696 ? 33.770 22.088 46.355 1.00 73.75 696 GLY A N 1
ATOM 5126 C CA . GLY A 1 696 ? 33.941 20.643 46.535 1.00 73.75 696 GLY A CA 1
ATOM 5127 C C . GLY A 1 696 ? 32.782 19.784 46.013 1.00 73.75 696 GLY A C 1
ATOM 5128 O O . GLY A 1 696 ? 32.680 18.620 46.392 1.00 73.75 696 GLY A O 1
ATOM 5129 N N . ILE A 1 697 ? 31.898 20.337 45.175 1.00 78.94 697 ILE A N 1
ATOM 5130 C CA . ILE A 1 697 ? 30.711 19.646 44.653 1.00 78.94 697 ILE A CA 1
ATOM 5131 C C . ILE A 1 697 ? 31.066 18.932 43.343 1.00 78.94 697 ILE A C 1
ATOM 5133 O O . ILE A 1 697 ? 31.601 19.539 42.416 1.00 78.94 697 ILE A O 1
ATOM 5137 N N . THR A 1 698 ? 30.750 17.639 43.247 1.00 76.31 698 THR A N 1
ATOM 5138 C CA . THR A 1 698 ? 31.082 16.800 42.085 1.00 76.31 698 THR A CA 1
ATOM 5139 C C . THR A 1 698 ? 29.844 16.477 41.250 1.00 76.31 698 THR A C 1
ATOM 5141 O O . THR A 1 698 ? 28.906 15.876 41.770 1.00 76.31 698 THR A O 1
ATOM 5144 N N . MET A 1 699 ? 29.870 16.769 39.944 1.00 74.25 699 MET A N 1
ATOM 5145 C CA . MET A 1 699 ? 28.775 16.435 39.008 1.00 74.25 699 MET A CA 1
ATOM 5146 C C . MET A 1 699 ? 28.447 14.935 38.983 1.00 74.25 699 MET A C 1
ATOM 5148 O O . MET A 1 699 ? 27.287 14.547 38.871 1.00 74.25 699 MET A O 1
ATOM 5152 N N . ASN A 1 700 ? 29.473 14.098 39.162 1.00 72.12 700 ASN A N 1
ATOM 5153 C CA . ASN A 1 700 ? 29.390 12.637 39.112 1.00 72.12 700 ASN A CA 1
ATOM 5154 C C . ASN A 1 700 ? 28.711 12.012 40.351 1.00 72.12 700 ASN A C 1
ATOM 5156 O O . ASN A 1 700 ? 28.693 10.787 40.481 1.00 72.12 700 ASN A O 1
ATOM 5160 N N . GLN A 1 701 ? 28.173 12.813 41.280 1.00 74.69 701 GLN A N 1
ATOM 5161 C CA . GLN A 1 701 ? 27.364 12.293 42.380 1.00 74.69 701 GLN A CA 1
ATOM 5162 C C . GLN A 1 701 ? 26.035 11.752 41.830 1.00 74.69 701 GLN A C 1
ATOM 5164 O O . GLN A 1 701 ? 25.195 12.504 41.345 1.00 74.69 701 GLN A O 1
ATOM 5169 N N . SER A 1 702 ? 25.848 10.436 41.928 1.00 82.19 702 SER A N 1
ATOM 5170 C CA . SER A 1 702 ? 24.654 9.749 41.430 1.00 82.19 702 SER A CA 1
ATOM 5171 C C . SER A 1 702 ? 23.505 9.748 42.448 1.00 82.19 702 SER A C 1
ATOM 5173 O O . SER A 1 702 ? 23.717 9.294 43.578 1.00 82.19 702 SER A O 1
ATOM 5175 N N . PHE A 1 703 ? 22.292 10.124 42.048 1.00 86.25 703 PHE A N 1
ATOM 5176 C CA . PHE A 1 703 ? 21.076 10.081 42.875 1.00 86.25 703 PHE A CA 1
ATOM 5177 C C . PHE A 1 703 ? 19.851 9.651 42.049 1.00 86.25 703 PHE A C 1
ATOM 5179 O O . PHE A 1 703 ? 19.921 9.575 40.830 1.00 86.25 703 PHE A O 1
ATOM 5186 N N . GLY A 1 704 ? 18.729 9.341 42.706 1.00 83.38 704 GLY A N 1
ATOM 5187 C CA . GLY A 1 704 ? 17.464 8.990 42.041 1.00 83.38 704 GLY A CA 1
ATOM 5188 C C . GLY A 1 704 ? 16.374 10.040 42.264 1.00 83.38 704 GLY A C 1
ATOM 5189 O O . GLY A 1 704 ? 16.295 10.650 43.341 1.00 83.38 704 GLY A O 1
ATOM 5190 N N . LEU A 1 705 ? 15.500 10.235 41.277 1.00 88.75 705 LEU A N 1
ATOM 5191 C CA . LEU A 1 705 ? 14.397 11.197 41.309 1.00 88.75 705 LEU A CA 1
ATOM 5192 C C . LEU A 1 705 ? 13.106 10.581 40.762 1.00 88.75 705 LEU A C 1
ATOM 5194 O O . LEU A 1 705 ? 13.130 9.776 39.840 1.00 88.75 705 LEU A O 1
ATOM 5198 N N . LYS A 1 706 ? 11.979 10.984 41.353 1.00 86.75 706 LYS A N 1
ATOM 5199 C CA . LYS A 1 706 ? 10.639 10.789 40.806 1.00 86.75 706 LYS A CA 1
ATOM 5200 C C . LYS A 1 706 ? 9.872 12.088 41.006 1.00 86.75 706 LYS A C 1
ATOM 5202 O O . LYS A 1 706 ? 9.681 12.502 42.149 1.00 86.75 706 LYS A O 1
ATOM 5207 N N . ALA A 1 707 ? 9.490 12.719 39.910 1.00 85.44 707 ALA A N 1
ATOM 5208 C CA . ALA A 1 707 ? 8.627 13.885 39.836 1.00 85.44 707 ALA A CA 1
ATOM 5209 C C . ALA A 1 707 ? 7.563 13.591 38.774 1.00 85.44 707 ALA A C 1
ATOM 5211 O O . ALA A 1 707 ? 7.902 13.099 37.701 1.00 85.44 707 ALA A O 1
ATOM 5212 N N . GLN A 1 708 ? 6.294 13.835 39.087 1.00 84.62 708 GLN A N 1
ATOM 5213 C CA . GLN A 1 708 ? 5.162 13.576 38.195 1.00 84.62 708 GLN A CA 1
ATOM 5214 C C . GLN A 1 708 ? 4.209 14.767 38.304 1.00 84.62 708 GLN A C 1
ATOM 5216 O O . GLN A 1 708 ? 3.821 15.122 39.417 1.00 84.62 708 GLN A O 1
ATOM 5221 N N . ASP A 1 709 ? 3.891 15.394 37.171 1.00 82.12 709 ASP A N 1
ATOM 5222 C CA . ASP A 1 709 ? 3.056 16.600 37.055 1.00 82.12 709 ASP A CA 1
ATOM 5223 C C . ASP A 1 709 ? 3.470 17.779 37.977 1.00 82.12 709 ASP A C 1
ATOM 5225 O O . ASP A 1 709 ? 2.621 18.515 38.487 1.00 82.12 709 ASP A O 1
ATOM 5229 N N . LEU A 1 710 ? 4.778 17.981 38.200 1.00 86.19 710 LEU A N 1
ATOM 5230 C CA . LEU A 1 710 ? 5.314 19.055 39.059 1.00 86.19 710 LEU A CA 1
ATOM 5231 C C . LEU A 1 710 ? 5.929 20.202 38.238 1.00 86.19 710 LEU A C 1
ATOM 5233 O O . LEU A 1 710 ? 6.517 19.922 37.196 1.00 86.19 710 LEU A O 1
ATOM 5237 N N . PRO A 1 711 ? 5.858 21.472 38.692 1.00 89.31 711 PRO A N 1
ATOM 5238 C CA . PRO A 1 711 ? 6.499 22.600 38.014 1.00 89.31 711 PRO A CA 1
ATOM 5239 C C . PRO A 1 711 ? 7.994 22.371 37.767 1.00 89.31 711 PRO A C 1
ATOM 5241 O O . PRO A 1 711 ? 8.707 21.923 38.668 1.00 89.31 711 PRO A O 1
ATOM 5244 N N . ALA A 1 712 ? 8.492 22.738 36.584 1.00 87.06 712 ALA A N 1
ATOM 5245 C CA . ALA A 1 712 ? 9.917 22.628 36.252 1.00 87.06 712 ALA A CA 1
ATOM 5246 C C . ALA A 1 712 ? 10.834 23.343 37.272 1.00 87.06 712 ALA A C 1
ATOM 5248 O O . ALA A 1 712 ? 11.923 22.849 37.569 1.00 87.06 712 ALA A O 1
ATOM 5249 N N . GLU A 1 713 ? 10.371 24.444 37.877 1.00 88.94 713 GLU A N 1
ATOM 5250 C CA . GLU A 1 713 ? 11.055 25.135 38.982 1.00 88.94 713 GLU A CA 1
ATOM 5251 C C . GLU A 1 713 ? 11.245 24.239 40.223 1.00 88.94 713 GLU A C 1
ATOM 5253 O O . GLU A 1 713 ? 12.361 24.115 40.738 1.00 88.94 713 GLU A O 1
ATOM 5258 N N . ASP A 1 714 ? 10.190 23.549 40.669 1.00 88.62 714 ASP A N 1
ATOM 5259 C CA . ASP A 1 714 ? 10.240 22.623 41.810 1.00 88.62 714 ASP A CA 1
ATOM 5260 C C . ASP A 1 714 ? 11.102 21.389 41.499 1.00 88.62 714 ASP A C 1
ATOM 5262 O O . ASP A 1 714 ? 11.841 20.898 42.360 1.00 88.62 714 ASP A O 1
ATOM 5266 N N . VAL A 1 715 ? 11.054 20.892 40.258 1.00 88.75 715 VAL A N 1
ATOM 5267 C CA . VAL A 1 715 ? 11.870 19.749 39.825 1.00 88.75 715 VAL A CA 1
ATOM 5268 C C . VAL A 1 715 ? 13.355 20.115 39.767 1.00 88.75 715 VAL A C 1
ATOM 5270 O O . VAL A 1 715 ? 14.176 19.336 40.262 1.00 88.75 715 VAL A O 1
ATOM 5273 N N . LEU A 1 716 ? 13.716 21.316 39.295 1.00 90.50 716 LEU A N 1
ATOM 5274 C CA . LEU A 1 716 ? 15.096 21.805 39.387 1.00 90.50 716 LEU A CA 1
ATOM 5275 C C . LEU A 1 716 ? 15.541 21.930 40.849 1.00 90.50 716 LEU A C 1
ATOM 5277 O O . LEU A 1 716 ? 16.621 21.456 41.200 1.00 90.50 716 LEU A O 1
ATOM 5281 N N . LEU A 1 717 ? 14.715 22.504 41.728 1.00 89.88 717 LEU A N 1
ATOM 5282 C CA . LEU A 1 717 ? 15.043 22.628 43.153 1.00 89.88 717 LEU A CA 1
ATOM 5283 C C . LEU A 1 717 ? 15.291 21.259 43.816 1.00 89.88 717 LEU A C 1
ATOM 5285 O O . LEU A 1 717 ? 16.251 21.121 44.579 1.00 89.88 717 LEU A O 1
ATOM 5289 N N . MET A 1 718 ? 14.510 20.226 43.475 1.00 87.12 718 MET A N 1
ATOM 5290 C CA . MET A 1 718 ? 14.754 18.848 43.930 1.00 87.12 718 MET A CA 1
ATOM 5291 C C . MET A 1 718 ? 16.044 18.234 43.363 1.00 87.12 718 MET A C 1
ATOM 5293 O O . MET A 1 718 ? 16.724 17.489 44.073 1.00 87.12 718 MET A O 1
ATOM 5297 N N . ILE A 1 719 ? 16.398 18.526 42.107 1.00 88.44 719 ILE A N 1
ATOM 5298 C CA . ILE A 1 719 ? 17.667 18.097 41.494 1.00 88.44 719 ILE A CA 1
ATOM 5299 C C . ILE A 1 719 ? 18.851 18.723 42.238 1.00 88.44 719 ILE A C 1
ATOM 5301 O O . ILE A 1 719 ? 19.777 18.009 42.634 1.00 88.44 719 ILE A O 1
ATOM 5305 N N . LEU A 1 720 ? 18.807 20.035 42.492 1.00 89.38 720 LEU A N 1
ATOM 5306 C CA . LEU A 1 720 ? 19.871 20.750 43.199 1.00 89.38 720 LEU A CA 1
ATOM 5307 C C . LEU A 1 720 ? 20.027 20.251 44.643 1.00 89.38 720 LEU A C 1
ATOM 5309 O O . LEU A 1 720 ? 21.146 19.944 45.058 1.00 89.38 720 LEU A O 1
ATOM 5313 N N . SER A 1 721 ? 18.927 20.083 45.387 1.00 86.69 721 SER A N 1
ATOM 5314 C CA . SER A 1 721 ? 18.994 19.643 46.788 1.00 86.69 721 SER A CA 1
ATOM 5315 C C . SER A 1 721 ? 19.491 18.197 46.928 1.00 86.69 721 SER A C 1
ATOM 5317 O O . SER A 1 721 ? 20.273 17.895 47.828 1.00 86.69 721 SER A O 1
ATOM 5319 N N . LYS A 1 722 ? 19.128 17.288 46.012 1.00 85.06 722 LYS A N 1
ATOM 5320 C CA . LYS A 1 722 ? 19.686 15.923 46.005 1.00 85.06 722 LYS A CA 1
ATOM 5321 C C . LYS A 1 722 ? 21.159 15.888 45.601 1.00 85.06 722 LYS A C 1
ATOM 5323 O O . LYS A 1 722 ? 21.909 15.066 46.127 1.00 85.06 722 LYS A O 1
ATOM 5328 N N . SER A 1 723 ? 21.577 16.790 44.717 1.00 83.25 723 SER A N 1
ATOM 5329 C CA . SER A 1 723 ? 22.963 16.878 44.248 1.00 83.25 723 SER A CA 1
ATOM 5330 C C . SER A 1 723 ? 23.918 17.461 45.290 1.00 83.25 723 SER A C 1
ATOM 5332 O O . SER A 1 723 ? 25.078 17.062 45.328 1.00 83.25 723 SER A O 1
ATOM 5334 N N . ASP A 1 724 ? 23.450 18.361 46.165 1.00 79.50 724 ASP A N 1
ATOM 5335 C CA . ASP A 1 724 ? 24.264 18.945 47.244 1.00 79.50 724 ASP A CA 1
ATOM 5336 C C . ASP A 1 724 ? 24.035 18.327 48.638 1.00 79.50 724 ASP A C 1
ATOM 5338 O O . ASP A 1 724 ? 24.546 18.844 49.634 1.00 79.50 724 ASP A O 1
ATOM 5342 N N . ASN A 1 725 ? 23.319 17.197 48.711 1.00 79.25 725 ASN A N 1
ATOM 5343 C CA . ASN A 1 725 ? 22.918 16.508 49.949 1.00 79.25 725 ASN A CA 1
ATOM 5344 C C . ASN A 1 725 ? 22.107 17.394 50.923 1.00 79.25 725 ASN A C 1
ATOM 5346 O O . ASN A 1 725 ? 22.215 17.258 52.142 1.00 79.25 725 ASN A O 1
ATOM 5350 N N . ASN A 1 726 ? 21.272 18.284 50.380 1.00 75.50 726 ASN A N 1
ATOM 5351 C CA . ASN A 1 726 ? 20.497 19.317 51.071 1.00 75.50 726 ASN A CA 1
ATOM 5352 C C . ASN A 1 726 ? 21.367 20.311 51.866 1.00 75.50 726 ASN A C 1
ATOM 5354 O O . ASN A 1 726 ? 20.946 20.814 52.909 1.00 75.50 726 ASN A O 1
ATOM 5358 N N . SER A 1 727 ? 22.579 20.606 51.386 1.00 74.38 727 SER A N 1
ATOM 5359 C CA . SER A 1 727 ? 23.452 21.624 51.987 1.00 74.38 727 SER A CA 1
ATOM 5360 C C . SER A 1 727 ? 23.090 23.058 51.579 1.00 74.38 727 SER A C 1
ATOM 5362 O O . SER A 1 727 ? 23.553 24.000 52.224 1.00 74.38 727 SER A O 1
ATOM 5364 N N . GLY A 1 728 ? 22.246 23.247 50.555 1.00 79.31 728 GLY A N 1
ATOM 5365 C CA . GLY A 1 728 ? 21.773 24.569 50.122 1.00 79.31 728 GLY A CA 1
ATOM 5366 C C . GLY A 1 728 ? 22.880 25.447 49.525 1.00 79.31 728 GLY A C 1
ATOM 5367 O O . GLY A 1 728 ? 22.810 26.680 49.591 1.00 79.31 728 GLY A O 1
ATOM 5368 N N . LYS A 1 729 ? 23.922 24.807 48.986 1.00 84.38 729 LYS A N 1
ATOM 5369 C CA . LYS A 1 729 ? 25.046 25.433 48.287 1.00 84.38 729 LYS A CA 1
ATOM 5370 C C . LYS A 1 729 ? 24.727 25.691 46.818 1.00 84.38 729 LYS A C 1
ATOM 5372 O O . LYS A 1 729 ? 25.188 26.704 46.283 1.00 84.38 729 LYS A O 1
ATOM 5377 N N . LEU A 1 730 ? 24.000 24.778 46.170 1.00 87.69 730 LEU A N 1
ATOM 5378 C CA . LEU A 1 730 ? 23.605 24.910 44.770 1.00 87.69 730 LEU A CA 1
ATOM 5379 C C . LEU A 1 730 ? 22.416 25.862 44.618 1.00 87.69 730 LEU A C 1
ATOM 5381 O O . LEU A 1 730 ? 21.470 25.846 45.403 1.00 87.69 730 LEU A O 1
ATOM 5385 N N . VAL A 1 731 ? 22.481 26.687 43.578 1.00 89.50 731 VAL A N 1
ATOM 5386 C CA . VAL A 1 731 ? 21.435 27.623 43.151 1.00 89.50 731 VAL A CA 1
ATOM 5387 C C . VAL A 1 731 ? 21.410 27.668 41.622 1.00 89.50 731 VAL A C 1
ATOM 5389 O O . VAL A 1 731 ? 22.390 27.291 40.976 1.00 89.50 731 VAL A O 1
ATOM 5392 N N . TYR A 1 732 ? 20.331 28.171 41.030 1.00 90.31 732 TYR A N 1
ATOM 5393 C CA . TYR A 1 732 ? 20.341 28.603 39.630 1.00 90.31 732 TYR A CA 1
ATOM 5394 C C . TYR A 1 732 ? 20.279 30.128 39.536 1.00 90.31 732 TYR A C 1
ATOM 5396 O O . TYR A 1 732 ? 19.744 30.800 40.420 1.00 90.31 732 TYR A O 1
ATOM 5404 N N . VAL A 1 733 ? 20.837 30.666 38.456 1.00 88.50 733 VAL A N 1
ATOM 5405 C CA . VAL A 1 733 ? 20.701 32.067 38.038 1.00 88.50 733 VAL A CA 1
ATOM 5406 C C . VAL A 1 733 ? 20.223 32.105 36.591 1.00 88.50 733 VAL A C 1
ATOM 5408 O O . VAL A 1 733 ? 20.557 31.217 35.808 1.00 88.50 733 VAL A O 1
ATOM 5411 N N . VAL A 1 734 ? 19.452 33.128 36.226 1.00 86.75 734 VAL A N 1
ATOM 5412 C CA . VAL A 1 734 ? 19.086 33.382 34.826 1.00 86.75 734 VAL A CA 1
ATOM 5413 C C . VAL A 1 734 ? 20.118 34.333 34.225 1.00 86.75 734 VAL A C 1
ATOM 5415 O O . VAL A 1 734 ? 20.410 35.380 34.807 1.00 86.75 734 VAL A O 1
ATOM 5418 N N . ARG A 1 735 ? 20.673 33.974 33.067 1.00 84.50 735 ARG A N 1
ATOM 5419 C CA . ARG A 1 735 ? 21.552 34.819 32.248 1.00 84.50 735 ARG A CA 1
ATOM 5420 C C . ARG A 1 735 ? 20.930 35.031 30.876 1.00 84.50 735 ARG A C 1
ATOM 5422 O O . ARG A 1 735 ? 20.135 34.212 30.435 1.00 84.50 735 ARG A O 1
ATOM 5429 N N . GLN A 1 736 ? 21.337 36.091 30.184 1.00 78.12 736 GLN A N 1
ATOM 5430 C CA . GLN A 1 736 ? 21.037 36.245 28.762 1.00 78.12 736 GLN A CA 1
ATOM 5431 C C . GLN A 1 736 ? 22.259 35.880 27.928 1.00 78.12 736 GLN A C 1
ATOM 5433 O O . GLN A 1 736 ? 23.295 36.538 28.007 1.00 78.12 736 GLN A O 1
ATOM 5438 N N . GLU A 1 737 ? 22.122 34.830 27.125 1.00 74.94 737 GLU A N 1
ATOM 5439 C CA . GLU A 1 737 ? 23.152 34.336 26.212 1.00 74.94 737 GLU A CA 1
ATOM 5440 C C . GLU A 1 737 ? 22.545 34.279 24.801 1.00 74.94 737 GLU A C 1
ATOM 5442 O O . GLU A 1 737 ? 21.410 33.846 24.616 1.00 74.94 737 GLU A O 1
ATOM 5447 N N . ALA A 1 738 ? 23.250 34.833 23.807 1.00 65.19 738 ALA A N 1
ATOM 5448 C CA . ALA A 1 738 ? 22.770 35.011 22.425 1.00 65.19 738 ALA A CA 1
ATOM 5449 C C . ALA A 1 738 ? 21.398 35.725 22.250 1.00 65.19 738 ALA A C 1
ATOM 5451 O O . ALA A 1 738 ? 20.830 35.699 21.161 1.00 65.19 738 ALA A O 1
ATOM 5452 N N . GLY A 1 739 ? 20.885 36.401 23.286 1.00 64.00 739 GLY A N 1
ATOM 5453 C CA . GLY A 1 739 ? 19.574 37.069 23.276 1.00 64.00 739 GLY A CA 1
ATOM 5454 C C . GLY A 1 739 ? 18.412 36.222 23.811 1.00 64.00 739 GLY A C 1
ATOM 5455 O O . GLY A 1 739 ? 17.273 36.681 23.762 1.00 64.00 739 GLY A O 1
ATOM 5456 N N . ALA A 1 740 ? 18.683 35.026 24.342 1.00 71.31 740 ALA A N 1
ATOM 5457 C CA . ALA A 1 740 ? 17.711 34.184 25.034 1.00 71.31 740 ALA A CA 1
ATOM 5458 C C . ALA A 1 740 ? 18.047 34.058 26.530 1.00 71.31 740 ALA A C 1
ATOM 5460 O O . ALA A 1 740 ? 19.217 34.087 26.917 1.00 71.31 740 ALA A O 1
ATOM 5461 N N . ASP A 1 741 ? 17.021 33.883 27.365 1.00 81.12 741 ASP A N 1
ATOM 5462 C CA . ASP A 1 741 ? 17.200 33.579 28.786 1.00 81.12 741 ASP A CA 1
ATOM 5463 C C . ASP A 1 741 ? 17.635 32.108 28.963 1.00 81.12 741 ASP A C 1
ATOM 5465 O O . ASP A 1 741 ? 16.889 31.183 28.622 1.00 81.12 741 ASP A O 1
ATOM 5469 N N . VAL A 1 742 ? 18.833 31.905 29.514 1.00 83.88 742 VAL A N 1
ATOM 5470 C CA . VAL A 1 742 ? 19.474 30.613 29.809 1.00 83.88 742 VAL A CA 1
ATOM 5471 C C . VAL A 1 742 ? 19.628 30.451 31.319 1.00 83.88 742 VAL A C 1
ATOM 5473 O O . VAL A 1 742 ? 19.973 31.398 32.030 1.00 83.88 742 VAL A O 1
ATOM 5476 N N . ILE A 1 743 ? 19.388 29.243 31.825 1.00 88.25 743 ILE A N 1
ATOM 5477 C CA . ILE A 1 743 ? 19.476 28.936 33.256 1.00 88.25 743 ILE A CA 1
ATOM 5478 C C . ILE A 1 743 ? 20.826 28.304 33.569 1.00 88.25 743 ILE A C 1
ATOM 5480 O O . ILE A 1 743 ? 21.181 27.271 33.010 1.00 88.25 743 ILE A O 1
ATOM 5484 N N . VAL A 1 744 ? 21.574 28.899 34.495 1.00 88.75 744 VAL A N 1
ATOM 5485 C CA . VAL A 1 744 ? 22.904 28.417 34.874 1.00 88.75 744 VAL A CA 1
ATOM 5486 C C . VAL A 1 744 ? 22.895 27.916 36.312 1.00 88.75 744 VAL A C 1
ATOM 5488 O O . VAL A 1 744 ? 22.721 28.692 37.255 1.00 88.75 744 VAL A O 1
ATOM 5491 N N . VAL A 1 745 ? 23.128 26.617 36.485 1.00 90.06 745 VAL A N 1
ATOM 5492 C CA . VAL A 1 745 ? 23.356 25.985 37.788 1.00 90.06 745 VAL A CA 1
ATOM 5493 C C . VAL A 1 745 ? 24.753 26.353 38.285 1.00 90.06 745 VAL A C 1
ATOM 5495 O O . VAL A 1 745 ? 25.754 26.139 37.602 1.00 90.06 745 VAL A O 1
ATOM 5498 N N . THR A 1 746 ? 24.823 26.922 39.485 1.00 90.06 746 THR A N 1
ATOM 5499 C CA . THR A 1 746 ? 26.031 27.505 40.082 1.00 90.06 746 THR A CA 1
ATOM 5500 C C . THR A 1 746 ? 26.003 27.348 41.609 1.00 90.06 746 THR A C 1
ATOM 5502 O O . THR A 1 746 ? 25.059 26.804 42.183 1.00 90.06 746 THR A O 1
ATOM 5505 N N . THR A 1 747 ? 27.040 27.817 42.300 1.00 88.38 747 THR A N 1
ATOM 5506 C CA . THR A 1 747 ? 27.078 27.872 43.765 1.00 88.38 747 THR A CA 1
ATOM 5507 C C . THR A 1 747 ? 26.731 29.264 44.284 1.00 88.38 747 THR A C 1
ATOM 5509 O O . THR A 1 747 ? 27.087 30.287 43.690 1.00 88.38 747 THR A O 1
ATOM 5512 N N . LYS A 1 748 ? 26.058 29.322 45.439 1.00 86.06 748 LYS A N 1
ATOM 5513 C CA . LYS A 1 748 ? 25.636 30.572 46.096 1.00 86.06 748 LYS A CA 1
ATOM 5514 C C . LYS A 1 748 ? 26.809 31.534 46.336 1.00 86.06 748 LYS A C 1
ATOM 5516 O O . LYS A 1 748 ? 26.672 32.743 46.158 1.00 86.06 748 LYS A O 1
ATOM 5521 N N . THR A 1 749 ? 27.979 30.988 46.671 1.00 84.81 749 THR A N 1
ATOM 5522 C CA . THR A 1 749 ? 29.238 31.726 46.849 1.00 84.81 749 THR A CA 1
ATOM 5523 C C . THR A 1 749 ? 29.747 32.345 45.544 1.00 84.81 749 THR A C 1
ATOM 5525 O O . THR A 1 749 ? 30.235 33.475 45.557 1.00 84.81 749 THR A O 1
ATOM 5528 N N . ALA A 1 750 ? 29.644 31.638 44.415 1.00 85.50 750 ALA A N 1
ATOM 5529 C CA . ALA A 1 750 ? 30.082 32.142 43.115 1.00 85.50 750 ALA A CA 1
ATOM 5530 C C . ALA A 1 750 ? 29.130 33.215 42.562 1.00 85.50 750 ALA A C 1
ATOM 5532 O O . ALA A 1 750 ? 29.591 34.275 42.137 1.00 85.50 750 ALA A O 1
ATOM 5533 N N . ALA A 1 751 ? 27.815 32.992 42.670 1.00 85.44 751 ALA A N 1
ATOM 5534 C CA . ALA A 1 751 ? 26.799 33.983 42.313 1.00 85.44 751 ALA A CA 1
ATOM 5535 C C . ALA A 1 751 ? 26.963 35.286 43.117 1.00 85.44 751 ALA A C 1
ATOM 5537 O O . ALA A 1 751 ? 27.044 36.372 42.541 1.00 85.44 751 ALA A O 1
ATOM 5538 N N . GLY A 1 752 ? 27.143 35.176 44.441 1.00 82.88 752 GLY A N 1
ATOM 5539 C CA . GLY A 1 752 ? 27.400 36.324 45.314 1.00 82.88 752 GLY A CA 1
ATOM 5540 C C . GLY A 1 752 ? 28.685 37.090 44.968 1.00 82.88 752 GLY A C 1
ATOM 5541 O O . GLY A 1 752 ? 28.681 38.318 44.980 1.00 82.88 752 GLY A O 1
ATOM 5542 N N . LYS A 1 753 ? 29.770 36.396 44.586 1.00 84.44 753 LYS A N 1
ATOM 5543 C CA . LYS A 1 753 ? 31.021 37.033 44.119 1.00 84.44 753 LYS A CA 1
ATOM 5544 C C . LYS A 1 753 ? 30.866 37.788 42.796 1.00 84.44 753 LYS A C 1
ATOM 5546 O O . LYS A 1 753 ? 31.617 38.731 42.563 1.00 84.44 753 LYS A O 1
ATOM 5551 N N . ARG A 1 754 ? 29.929 37.377 41.935 1.00 83.88 754 ARG A N 1
ATOM 5552 C CA . ARG A 1 754 ? 29.630 38.033 40.650 1.00 83.88 754 ARG A CA 1
ATOM 5553 C C . ARG A 1 754 ? 28.540 39.105 40.741 1.00 83.88 754 ARG A C 1
ATOM 5555 O O . ARG A 1 754 ? 28.333 39.821 39.769 1.00 83.88 754 ARG A O 1
ATOM 5562 N N . GLY A 1 755 ? 27.858 39.228 41.883 1.00 77.81 755 GLY A N 1
ATOM 5563 C CA . GLY A 1 755 ? 26.699 40.113 42.032 1.00 77.81 755 GLY A CA 1
ATOM 5564 C C . GLY A 1 755 ? 25.465 39.636 41.256 1.00 77.81 755 GLY A C 1
ATOM 5565 O O . GLY A 1 755 ? 24.601 40.448 40.935 1.00 77.81 755 GLY A O 1
ATOM 5566 N N . GLU A 1 756 ? 25.385 38.342 40.928 1.00 84.00 756 GLU A N 1
ATOM 5567 C CA . GLU A 1 756 ? 24.246 37.765 40.207 1.00 84.00 756 GLU A CA 1
ATOM 5568 C C . GLU A 1 756 ? 22.996 37.764 41.101 1.00 84.00 756 GLU A C 1
ATOM 5570 O O . GLU A 1 756 ? 23.039 37.324 42.253 1.00 84.00 756 GLU A O 1
ATOM 5575 N N . SER A 1 757 ? 21.870 38.249 40.567 1.00 77.75 757 SER A N 1
ATOM 5576 C CA . SER A 1 757 ? 20.592 38.243 41.285 1.00 77.75 757 SER A CA 1
ATOM 5577 C C . SER A 1 757 ? 20.073 36.812 41.425 1.00 77.75 757 SER A C 1
ATOM 5579 O O . SER A 1 757 ? 19.903 36.108 40.428 1.00 77.75 757 SER A O 1
ATOM 5581 N N . LEU A 1 758 ? 19.818 36.377 42.660 1.00 82.69 758 LEU A N 1
ATOM 5582 C CA . LEU A 1 758 ? 19.255 35.056 42.930 1.00 82.69 758 LEU A CA 1
ATOM 5583 C C . LEU A 1 758 ? 17.721 35.078 42.783 1.00 82.69 758 LEU A C 1
ATOM 5585 O O . LEU A 1 758 ? 17.083 36.010 43.279 1.00 82.69 758 LEU A O 1
ATOM 5589 N N . PRO A 1 759 ? 17.114 34.038 42.181 1.00 81.50 759 PRO A N 1
ATOM 5590 C CA . PRO A 1 759 ? 15.668 33.829 42.167 1.00 81.50 759 PRO A CA 1
ATOM 5591 C C . PRO A 1 759 ? 15.008 33.935 43.550 1.00 81.50 759 PRO A C 1
ATOM 5593 O O . PRO A 1 759 ? 15.598 33.590 44.580 1.00 81.50 759 PRO A O 1
ATOM 5596 N N . ALA A 1 760 ? 13.740 34.357 43.569 1.00 76.38 760 ALA A N 1
ATOM 5597 C CA . ALA A 1 760 ? 12.976 34.582 44.798 1.00 76.38 760 ALA A CA 1
ATOM 5598 C C . ALA A 1 760 ? 12.889 33.334 45.700 1.00 76.38 760 ALA A C 1
ATOM 5600 O O . ALA A 1 760 ? 12.891 33.470 46.921 1.00 76.38 760 ALA A O 1
ATOM 5601 N N . VAL A 1 761 ? 12.908 32.126 45.126 1.00 76.94 761 VAL A N 1
ATOM 5602 C CA . VAL A 1 761 ? 12.923 30.852 45.873 1.00 76.94 761 VAL A CA 1
ATOM 5603 C C . VAL A 1 761 ? 14.158 30.665 46.771 1.00 76.94 761 VAL A C 1
ATOM 5605 O O . VAL A 1 761 ? 14.073 29.970 47.780 1.00 76.94 761 VAL A O 1
ATOM 5608 N N . PHE A 1 762 ? 15.286 31.326 46.472 1.00 78.50 762 PHE A N 1
ATOM 5609 C CA . PHE A 1 762 ? 16.492 31.322 47.318 1.00 78.50 762 PHE A CA 1
ATOM 5610 C C . PHE A 1 762 ? 16.583 32.527 48.265 1.00 78.50 762 PHE A C 1
ATOM 5612 O O . PHE A 1 762 ? 17.513 32.608 49.079 1.00 78.50 762 PHE A O 1
ATOM 5619 N N . SER A 1 763 ? 15.637 33.468 48.171 1.00 64.38 763 SER A N 1
ATOM 5620 C CA . SER A 1 763 ? 15.506 34.563 49.132 1.00 64.38 763 SER A CA 1
ATOM 5621 C C . SER A 1 763 ? 14.981 34.003 50.450 1.00 64.38 763 SER A C 1
ATOM 5623 O O . SER A 1 763 ? 13.968 33.306 50.488 1.00 64.38 763 SER A O 1
ATOM 5625 N N . ALA A 1 764 ? 15.682 34.281 51.549 1.00 46.09 764 ALA A N 1
ATOM 5626 C CA . ALA A 1 764 ? 15.306 33.740 52.847 1.00 46.09 764 ALA A CA 1
ATOM 5627 C C . ALA A 1 764 ? 13.906 34.226 53.250 1.00 46.09 764 ALA A C 1
ATOM 5629 O O . ALA A 1 764 ? 13.662 35.430 53.338 1.00 46.09 764 ALA A O 1
ATOM 5630 N N . LYS A 1 765 ? 13.008 33.287 53.575 1.00 37.53 765 LYS A N 1
ATOM 5631 C CA . LYS A 1 765 ? 11.835 33.599 54.395 1.00 37.53 765 LYS A CA 1
ATOM 5632 C C . LYS A 1 765 ? 12.335 34.084 55.753 1.00 37.53 765 LYS A C 1
ATOM 5634 O O . LYS A 1 765 ? 12.696 33.272 56.603 1.00 37.53 765 LYS A O 1
ATOM 5639 N N . SER A 1 766 ? 12.333 35.398 55.955 1.00 30.70 766 SER A N 1
ATOM 5640 C CA . SER A 1 766 ? 12.287 35.982 57.292 1.00 30.70 766 SER A CA 1
ATOM 5641 C C . SER A 1 766 ? 11.059 35.407 57.993 1.00 30.70 766 SER A C 1
ATOM 5643 O O . SER A 1 766 ? 9.930 35.684 57.585 1.00 30.70 766 SER A O 1
ATOM 5645 N N . GLY A 1 767 ? 11.275 34.543 58.983 1.00 32.88 767 GLY A N 1
ATOM 5646 C CA . GLY A 1 767 ? 10.189 34.038 59.814 1.00 32.88 767 GLY A CA 1
ATOM 5647 C C . GLY A 1 767 ? 9.618 35.137 60.720 1.00 32.88 767 GLY A C 1
ATOM 5648 O O . GLY A 1 767 ? 10.298 36.144 60.947 1.00 32.88 767 GLY A O 1
ATOM 5649 N N . PRO A 1 768 ? 8.391 34.955 61.235 1.00 32.81 768 PRO A N 1
ATOM 5650 C CA . PRO A 1 768 ? 8.014 35.534 62.521 1.00 32.81 768 PRO A CA 1
ATOM 5651 C C . PRO A 1 768 ? 8.855 34.928 63.663 1.00 32.81 768 PRO A C 1
ATOM 5653 O O . PRO A 1 768 ? 9.258 33.747 63.533 1.00 32.81 768 PRO A O 1
#

pLDDT: mean 70.58, std 22.03, range [21.08, 95.19]

Radius of gyration: 35.12 Å; chains: 1; bounding box: 99×77×97 Å

Secondary structure (DSSP, 8-state):
-HHHHHHHHHHHTT------SSTTEEPPPP-SS-SSPPPEE----SSS-TT---TTS-TTSHHHHHHHGGGGGGS-HHHHHH-PPP-HHHHHHHHHHHHHHHHHSS-SS--S-HHHHHHHHHHHHHTT--SSPPPTT--HHHHHHHHHHT-SSGGGS-SSHHHHHHHHHHHTT---SGGGS---PPP---HHHHHHHHHHHHT-------------------------S--S----SSHHHHHHHHHHHHTTTS-----------------------------------------------BTTB-----SSSPPPPS--PPPP---S--TT-SEEEEE-HHHHTTSHHHHHHHT-TTSHHHHHHHHHHHHHSS-GGGEEEEEEEEEE-TTSPEEEEEEEEEPPPTTTTTS----------TT--TTEEE-SS-EEE--GGGTT-EEEEE-HHHHHHHHTTTTSPP---TTTGGGTTT--TTSSEEEEE-GGGGTTGGGGGS-GGGGGGHHHHHHHH-TT---EEEEEEESSEEEEEEEEEPPSSS-HHHHHHHHHHHHHTHHHHHHHHHHSS---SSSHHHHTTHHHHHHHHHHT-EEEE-TTSEEEEEEEEETTHHHHHHHHHHHHHHHHHHS----------S------HHHHHTSEEEEEEEEE-HHHHHHHHHHHHT--EEE-HHHHHTTT--TT--EEEEEEEEEHHHHHHHHHHHHTTT-S-EEEEEEEETTEEEEEEEEHHHHHHHTPPPPGGGS-----

Sequence (768 aa):
LALTRAVAEIHRLGGVHGAISLETVIRPTPTKEVARPPLRLLQYPLTGDPLGLRAADPLRSPESLSQLGERICFVPPERLATGKPVTPAGDVYALGCLLHALLVGRLAGWQGDASRVAEANRQAIAAGAPLLPPPPGCPAEVSRLLAYFTATDPDRRYADAAEAADAIACCLGGSPVSESLPEAQPFQENLLAVAAGTVASSSGTEAVGGESTSKSGGKSGSQSGSKANRLRAFAIGGGLAAVAMTVALGFFLFGSNSGEKPTSPAGGAGQVPPTGAQRQLPAGGGPSGESTLANRKPANDVGAFEVVADDTLPWLPPTSGPPPTFRYLPRGSQLILEARPAALLATADGRLIRQAGDSPLANACAALERLVGVPLESVEQLQVCWQAAADGQPLAAIWARRKKSAAEASRPDSTEADGQPAGSNEGVEDLGGWSRWQPPDADGDEVVVASPDLLQEIIKAADAEPVLPRSMRPLLPVLDRQRHFTLFGSPHYFVHDGRQLLPPAMLPLLDPLERLLGADCPAAAVSFHLDERTYLEFAALGPPVGSARELESQLSKGFSSLPDRTEDVTTSRTFSPYGRRLVQRLPQLLRLAETGLRVGRDQRDLVVANTYLPQFAGHNLALASVLLLEQLAASPTEQPTAVAGEAAAPLTLAERFQHPVTIEFSRDTLEVAVQMLADESGIPMTIAGNDLQLEGITMNQSFGLKAQDLPAEDVLLMILSKSDNNSGKLVYVVRQEAGADVIVVTTKTAAGKRGESLPAVFSAKSGP

Foldseek 3Di:
DQVLLVQLQQQLVLHGQQQQDPVQWDFDDADPVRNGGDIGGNRPDPADDNQPLDLLDQLPDLVSQQSCFLSLLLQALVSLVQVFGAAQLSNLQSVLQVVVCVLQVHGQQDDRGSVNLSVLSPVCLVVQHQSGDQRPPDDPLVSVLSCQSNRNDSVSHDRHSQSNQQSVQVVVVHHRCNVVHDHHDHNDGRVSSVVSNVVSVVVDDDDDDDDDDDDDDDDDDDDDDDPPDPPPAADFFLPDLLVQLQLLFLQLPPLDDDDDDDDDDDDDDDDDDDDDDDDDDDDDDDDDDDDDDDDDDFDDDDDPDRDDPDPQDDDDDPDDAAFDQDALDDDAFQKKKKAQLLVLCVAPLSVLLCVPPPFSSVVSQVSCCLQQVHHSNFWGMKMKTWHADPVLAIWIKIKTFGDQDPVRVPDPPPPPPPDDDQLDPPQWDDPRQKIKHDRSVRVRGMIMMTGPVSVNVSSVCNVPRDDDDPLCVLCSNVRHNVFRMKMKGALCCCVGSSVSSGDPLNPSCNVLVCQLQPPQWSMKMWTWHAHQWTKTKIKTADGPPDALVVSLVSNLVSLVCNLVSLCCNLVVDDFDPPLNVLLNCLSVLSVQQNVQWHWDDDPRRMIMIMGIGGHNSSSSSNSSSSSSSVRCSVDPPDDPDPPPDPPPPPQPPVNLQFFFFWDWDAKDFLVVLQVVLCVRSVAAEEEPVVQCVVVVFDRRHIDTDGGGRGGSNVSNVVSQCVRVVNPLQWAWAWDQDPNDTYIYIHGPVVCVVVVTDGDPVSPDPPDD